Protein AF-A0A812MR86-F1 (afdb_monomer_lite)

Secondary structure (DSSP, 8-state):
--------------S-HHHHHHTT--BTBPPPHHHHHH-------HHHHT------SSPPPEEEEEEEE--HHHHHHHHHHHHHHHHHHT-EEEEEEESS-SGGGGGGT-BPPHHHHHHHHHHHHHHHTS---HHHHHHHHIIIIIHHHHHH-SEEEEEE-TTTTHHHHTTT--EEEEE-S-TTTT--GGGHHHHHHHHHHHHH-SSEEEEESSHHHHHHHHHHHS----B---TTTTS-PPP----TT--------SS-TTHHHHHHHHHHH-TTT-------SGGGS-HHHHHHHS-TTS-HHHHHHHHHHHHHHHHH-TTTHHHHHHHHHHHHHHHHHHT--TTTT-EEEPPP-EEESGGGSTTSHHHHHHHHHHHTTGGGEEEEEE---BSGGGT-SSBGGGSBS-TTT--BHHHHHHHHHHHHHHHHHHHH--TT----EEEEEETTTHHHHHHHHHHTGGGG--GGGEEEEEEPEEE-B-STT--B-EETTEE-EEE--TTHHHHHHHHTTHHHHHHHTT--EEEEEETT-TTGGGGHHHHHHHHHHHTEEEEEEEEEEPTT-SSPEEEEEE-TTS-EEEEEE-HHHHHHHHHTSTT-S----TTSSEEEEEEEEEEEEEHHHHHHHHHHHTTPPPEEE---BSSTTS-SBSS-B-EEE-GGGGGGG--TTPEEEEEEE-HHHH-------HHHHTTSSS--SHHHHHHHHHHHHHHHHHTTT-EEPPPEEEEETTEEEEE-SEEEE-TTT-SSHHHHHHHEEEEEEE-TT-EEEE-SEEEEEEEEEESEEEEEEEEEEEEEEEES--EEEEEPPHHHHTTS-HHHHTTSEEEEES--EEEEEPP---

Foldseek 3Di:
DDPPQPWQQAFDDDDDLVVVVVVLDDFDDFADVVLLVRRDRPTDDPVNVVPDPDDPDPDQAEAEEEEEEPDQVQVQLVVVVVCVVCVVVSYHYHYPAYQADDPRCVVRVHHDDPVSNVLSVVLVCCCPPVVDDPVVSLVSLCVVCLVVCLVRHQEYEYRDALQVCLSVLVSPHQYEYAYEDQNCPPPDSVCRSVSLSSVLVQLNDSRYAYEYCDPVNQVNCCRRNVHGHHHDHSPDPPDPDDDDDLDPQADDDDDDDDDDPDVVVVVVVVCVVPVPPHDHDDDDVCVLDDVVQCCPLVPPPDDPVLVVVQSVQQVVQQVQDFDRGPSRQLVLLLVQLVCVLVVPQPQPQWDWDADDFAEQDDCNHQLHPNLVLLLVLLLVQLLQEAEEEEFADDCVQQLFHAGLQQFQLAFPVSQGNQLLVLLLQVLSQVSSCVVVVPPPRHHAYEYEYEPVHQVRVVVVCVVCVNSPHDPVRYHYQYFYWHFWAWFSSRHGDDDPSYTDTHGQEPLCVLLSCLSVVVLVVSVVVNHFKYKYDYRWASQALACSSSQSSRCVVVVAQKEFEFEQAAQLPQFWFWIFIAHPVRQTFTFTDGNVSQQVSCCVHPNNGQDADPVNGGSGTGGPPTMMGRSVVSNVLCVVVVSDFDKHKDFDAPDPSRGGGPDTIGIHDDNRSSRVSDDSPHHYHYYYHYCLNHDAGADHHLVQLLVDVNSRHSQASSQSVQVSQVVLVVSLVAAEDFFDWDDASNHIGTAFEAEAERSQQDSYSVSVSVQEADYHYEGRQEYEAEEHQEREHAEDDQAAEYEYEHDYDHNYYDHDPHKDKAFDDPVCLVVDRSSCNRNRIHIDGPDHHYDYDYHPPD

InterPro domains:
  IPR002618 UDPGP family [PF01704] (380-537)
  IPR029044 Nucleotide-diphospho-sugar transferases [G3DSA:3.90.550.10] (284-729)
  IPR029044 Nucleotide-diphospho-sugar transferases [SSF53448] (298-801)
  IPR039741 UDP-sugar pyrophosphorylase [PTHR11952] (292-758)

Sequence (854 aa):
MLNVHIVSQRLLVGKDLEQVRAAGWLPGLEGPAFLRLHSRWQGTSEDAKKTHRVLEHDAVPALRIWQFDDHTALAGEAKTMLTRFGHAMKVRVRFLGNSFPGNVCRNYDLCAQPEDKELLQGLLRRYYKDKQAFATVAAAFEEALGQRLSREADVLMCSQPLGWCRFLINLRMPMLLYAGLPVMWDVPEADRTGWAADFADILMSQEHVVIANSVFVAREVQWQFGVRVPTLRPLGLHTNAMHVPVLNASVLVSRFGTSGGLSECLLEKFAAVNRHWFPLHFVQMESLLFAEHLAHLFADDVPESQKKALLKQLNAIDGSLPGGGLKGYLDRGRSLLQEAQAGVNPFAGLVPSVPEGQQLFGETGPGSPTFAAAEELGMAELSKCCFCLVAGGLGERLGFPGIKIGIVTEVITGTTFIELFCSYILACQSYARTDTGDSGLLLPLAIMTSGDTHDKTVHMMRENAFFGMVEEQVHFLKQEKVPALVDVDAHISAKDGCIETKPHGHGDIHGLMHQRGLANRWVEEGRRWFFVFQDTNPLHFRILCALLGVSAKNGYVMNSVAIPRIPGESIGGICRLTSPSGTAMTLNVEYNQLEPLLKETSAGGDIPDDSGYSPYPGNINVLLFHLPRYSECLDGSGGIVPEFINPKWADPAKTRFKSSSRLECMMQDFPRLCGPGDKVGVTQVERWISKTSVKNNLADAVKKNPPECALTCEADLYSCNVRLLQLAGADIEEPDEVSFLGIHAKIGAKIVLKPSFAISVVQLQKKLKGRIAISKRSTLVLEGDVVVDGLELDGALHLAGTGCARGLQVQNRGVSIVGIPDSELADASPSHQIRGYKADILEMTSRHLEGDAG

pLDDT: mean 81.19, std 20.71, range [24.97, 98.88]

Structure (mmCIF, N/CA/C/O backbone):
data_AF-A0A812MR86-F1
#
_entry.id   AF-A0A812MR86-F1
#
loop_
_atom_site.group_PDB
_atom_site.id
_atom_site.type_symbol
_atom_site.label_atom_id
_atom_site.label_alt_id
_atom_site.label_comp_id
_atom_site.label_asym_id
_atom_site.label_entity_id
_atom_site.label_seq_id
_atom_site.pdbx_PDB_ins_code
_atom_site.Cartn_x
_atom_site.Cartn_y
_atom_site.Cartn_z
_atom_site.occupancy
_atom_site.B_iso_or_equiv
_atom_site.auth_seq_id
_atom_site.auth_comp_id
_atom_site.auth_asym_id
_atom_site.auth_atom_id
_atom_site.pdbx_PDB_model_num
ATOM 1 N N . MET A 1 1 ? -26.264 2.091 -51.014 1.00 27.78 1 MET A N 1
ATOM 2 C CA . MET A 1 1 ? -24.968 2.369 -50.363 1.00 27.78 1 MET A CA 1
ATOM 3 C C . MET A 1 1 ? -25.139 2.128 -48.879 1.00 27.78 1 MET A C 1
ATOM 5 O O . MET A 1 1 ? -26.064 2.675 -48.297 1.00 27.78 1 MET A O 1
ATOM 9 N N . LEU A 1 2 ? -24.327 1.252 -48.299 1.00 24.97 2 LEU A N 1
ATOM 10 C CA . LEU A 1 2 ? -24.298 1.026 -46.860 1.00 24.97 2 LEU A CA 1
ATOM 11 C C . LEU A 1 2 ? -23.579 2.212 -46.200 1.00 24.97 2 LEU A C 1
ATOM 13 O O . LEU A 1 2 ? -22.532 2.615 -46.705 1.00 24.97 2 LEU A O 1
ATOM 17 N N . ASN A 1 3 ? -24.109 2.756 -45.101 1.00 26.83 3 ASN A N 1
ATOM 18 C CA . ASN A 1 3 ? -23.430 3.787 -44.310 1.00 26.83 3 ASN A CA 1
ATOM 19 C C . ASN A 1 3 ? -22.210 3.172 -43.621 1.00 26.83 3 ASN A C 1
ATOM 21 O O . ASN A 1 3 ? -22.250 2.777 -42.457 1.00 26.83 3 ASN A O 1
ATOM 25 N N . VAL A 1 4 ? -21.111 3.075 -44.360 1.00 30.78 4 VAL A N 1
ATOM 26 C CA . VAL A 1 4 ? -19.803 2.860 -43.774 1.00 30.78 4 VAL A CA 1
ATOM 27 C C . VAL A 1 4 ? -19.475 4.151 -43.022 1.00 30.78 4 VAL A C 1
ATOM 29 O O . VAL A 1 4 ? -19.109 5.147 -43.634 1.00 30.78 4 VAL A O 1
ATOM 32 N N . HIS A 1 5 ? -19.617 4.178 -41.695 1.00 32.44 5 HIS A N 1
ATOM 33 C CA . HIS A 1 5 ? -18.958 5.201 -40.876 1.00 32.44 5 HIS A CA 1
ATOM 34 C C . HIS A 1 5 ? -17.449 4.920 -40.845 1.00 32.44 5 HIS A C 1
ATOM 36 O O . HIS A 1 5 ? -16.852 4.676 -39.802 1.00 32.44 5 HIS A O 1
ATOM 42 N N . ILE A 1 6 ? -16.817 4.954 -42.017 1.00 32.38 6 ILE A N 1
ATOM 43 C CA . ILE A 1 6 ? -15.437 5.378 -42.090 1.00 32.38 6 ILE A CA 1
ATOM 44 C C . ILE A 1 6 ? -15.512 6.896 -41.997 1.00 32.38 6 ILE A C 1
ATOM 46 O O . ILE A 1 6 ? -15.961 7.564 -42.919 1.00 32.38 6 ILE A O 1
ATOM 50 N N . VAL A 1 7 ? -15.160 7.396 -40.820 1.00 31.16 7 VAL A N 1
ATOM 51 C CA . VAL A 1 7 ? -14.602 8.721 -40.553 1.00 31.16 7 VAL A CA 1
ATOM 52 C C . VAL A 1 7 ? -14.501 9.622 -41.801 1.00 31.16 7 VAL A C 1
ATOM 54 O O . VAL A 1 7 ? -13.455 9.690 -42.442 1.00 31.16 7 VAL A O 1
ATOM 57 N N . SER A 1 8 ? -15.583 10.323 -42.149 1.00 32.06 8 SER A N 1
ATOM 58 C CA . SER A 1 8 ? -15.555 11.354 -43.192 1.00 32.06 8 SER A CA 1
ATOM 59 C C . SER A 1 8 ? -14.625 12.482 -42.733 1.00 32.06 8 SER A C 1
ATOM 61 O O . SER A 1 8 ? -14.870 13.084 -41.681 1.00 32.06 8 SER A O 1
ATOM 63 N N . GLN A 1 9 ? -13.555 12.766 -43.477 1.00 35.81 9 GLN A N 1
ATOM 64 C CA . GLN A 1 9 ? -12.655 13.880 -43.179 1.00 35.81 9 GLN A CA 1
ATOM 65 C C . GLN A 1 9 ? -13.387 15.196 -43.467 1.00 35.81 9 GLN A C 1
ATOM 67 O O . GLN A 1 9 ? -13.694 15.503 -44.610 1.00 35.81 9 GLN A O 1
ATOM 72 N N . ARG A 1 10 ? -13.708 15.982 -42.433 1.00 35.53 10 ARG A N 1
ATOM 73 C CA . ARG A 1 10 ? -14.237 17.344 -42.599 1.00 35.53 10 ARG A CA 1
ATOM 74 C C . ARG A 1 10 ? -13.108 18.336 -42.330 1.00 35.53 10 ARG A C 1
ATOM 76 O O . ARG A 1 10 ? -12.759 18.560 -41.175 1.00 35.53 10 ARG A O 1
ATOM 83 N N . LEU A 1 11 ? -12.549 18.932 -43.382 1.00 38.03 11 LEU A N 1
ATOM 84 C CA . LEU A 1 11 ? -11.739 20.146 -43.281 1.00 38.03 11 LEU A CA 1
ATOM 85 C C . LEU A 1 11 ? -12.595 21.351 -43.696 1.00 38.03 11 LEU A C 1
ATOM 87 O O . LEU A 1 11 ? -13.107 21.404 -44.811 1.00 38.03 11 LEU A O 1
ATOM 91 N N . LEU A 1 12 ? -12.754 22.330 -42.804 1.00 34.94 12 LEU A N 1
ATOM 92 C CA . LEU A 1 12 ? -13.210 23.668 -43.178 1.00 34.94 12 LEU A CA 1
ATOM 93 C C . LEU A 1 12 ? -11.976 24.469 -43.595 1.00 34.94 12 LEU A C 1
ATOM 95 O O . LEU A 1 12 ? -11.255 24.972 -42.739 1.00 34.94 12 LEU A O 1
ATOM 99 N N . VAL A 1 13 ? -11.732 24.602 -44.898 1.00 40.69 13 VAL A N 1
ATOM 100 C CA . VAL A 1 13 ? -10.862 25.672 -45.403 1.00 40.69 13 VAL A CA 1
ATOM 101 C C . VAL A 1 13 ? -11.779 26.794 -45.846 1.00 40.69 13 VAL A C 1
ATOM 103 O O . VAL A 1 13 ? -12.417 26.729 -46.896 1.00 40.69 13 VAL A O 1
ATOM 106 N N . GLY A 1 14 ? -11.896 27.820 -45.006 1.00 32.66 14 GLY A N 1
ATOM 107 C CA . GLY A 1 14 ? -12.404 29.101 -45.470 1.00 32.66 14 GLY A CA 1
ATOM 108 C C . GLY A 1 14 ? -11.499 29.574 -46.605 1.00 32.66 14 GLY A C 1
ATOM 109 O O . GLY A 1 14 ? -10.312 29.746 -46.379 1.00 32.66 14 GLY A O 1
ATOM 110 N N . LYS A 1 15 ? -12.059 29.682 -47.816 1.00 39.97 15 LYS A N 1
ATOM 111 C CA . LYS A 1 15 ? -11.528 30.387 -48.997 1.00 39.97 15 LYS A CA 1
ATOM 112 C C . LYS A 1 15 ? -9.994 30.552 -49.048 1.00 39.97 15 LYS A C 1
ATOM 114 O O . LYS A 1 15 ? -9.544 31.645 -48.763 1.00 39.97 15 LYS A O 1
ATOM 119 N N . ASP A 1 16 ? -9.216 29.542 -49.457 1.00 49.75 16 ASP A N 1
ATOM 120 C CA . ASP A 1 16 ? -7.779 29.761 -49.771 1.00 49.75 16 ASP A CA 1
ATOM 121 C C . ASP A 1 16 ? -7.121 28.712 -50.701 1.00 49.75 16 ASP A C 1
ATOM 123 O O . ASP A 1 16 ? -5.899 28.607 -50.801 1.00 49.75 16 ASP A O 1
ATOM 127 N N . LEU A 1 17 ? -7.916 27.950 -51.463 1.00 42.56 17 LEU A N 1
ATOM 128 C CA . LEU A 1 17 ? -7.410 26.961 -52.436 1.00 42.56 17 LEU A CA 1
ATOM 129 C C . LEU A 1 17 ? -6.545 27.585 -53.552 1.00 42.56 17 LEU A C 1
ATOM 131 O O . LEU A 1 17 ? -5.615 26.948 -54.045 1.00 42.56 17 LEU A O 1
ATOM 135 N N . GLU A 1 18 ? -6.804 28.842 -53.927 1.00 44.22 18 GLU A N 1
ATOM 136 C CA . GLU A 1 18 ? -5.976 29.552 -54.912 1.00 44.22 18 GLU A CA 1
ATOM 137 C C . GLU A 1 18 ? -4.625 30.011 -54.347 1.00 44.22 18 GLU A C 1
ATOM 139 O O . GLU A 1 18 ? -3.645 30.033 -55.088 1.00 44.22 18 GLU A O 1
ATOM 144 N N . GLN A 1 19 ? -4.520 30.291 -53.042 1.00 45.72 19 GLN A N 1
ATOM 145 C CA . GLN A 1 19 ? -3.250 30.690 -52.423 1.00 45.72 19 GLN A CA 1
ATOM 146 C C . GLN A 1 19 ? -2.270 29.517 -52.301 1.00 45.72 19 GLN A C 1
ATOM 148 O O . GLN A 1 19 ? -1.072 29.691 -52.518 1.00 45.72 19 GLN A O 1
ATOM 153 N N . VAL A 1 20 ? -2.773 28.304 -52.036 1.00 45.56 20 VAL A N 1
ATOM 154 C CA . VAL A 1 20 ? -1.955 27.075 -52.037 1.00 45.56 20 VAL A CA 1
ATOM 155 C C . VAL A 1 20 ? -1.389 26.792 -53.433 1.00 45.56 20 VAL A C 1
ATOM 157 O O . VAL A 1 20 ? -0.218 26.438 -53.563 1.00 45.56 20 VAL A O 1
ATOM 160 N N . ARG A 1 21 ? -2.189 27.008 -54.489 1.00 42.72 21 ARG A N 1
ATOM 161 C CA . ARG A 1 21 ? -1.760 26.843 -55.889 1.00 42.72 21 ARG A CA 1
ATOM 162 C C . ARG A 1 21 ? -0.784 27.936 -56.341 1.00 42.72 21 ARG A C 1
ATOM 164 O O . ARG A 1 21 ? 0.166 27.633 -57.058 1.00 42.72 21 ARG A O 1
ATOM 171 N N . ALA A 1 22 ? -0.980 29.181 -55.903 1.00 46.03 22 ALA A N 1
ATOM 172 C CA . ALA A 1 22 ? -0.130 30.320 -56.263 1.00 46.03 22 ALA A CA 1
ATOM 173 C C . ALA A 1 22 ? 1.261 30.298 -55.597 1.00 46.03 22 ALA A C 1
ATOM 175 O O . ALA A 1 22 ? 2.196 30.895 -56.124 1.00 46.03 22 ALA A O 1
ATOM 176 N N . ALA A 1 23 ? 1.421 29.597 -54.468 1.00 47.66 23 ALA A N 1
ATOM 177 C CA . ALA A 1 23 ? 2.666 29.567 -53.696 1.00 47.66 23 ALA A CA 1
ATOM 178 C C . ALA A 1 23 ? 3.774 28.656 -54.269 1.00 47.66 23 ALA A C 1
ATOM 180 O O . ALA A 1 23 ? 4.849 28.584 -53.676 1.00 47.66 23 ALA A O 1
ATOM 181 N N . GLY A 1 24 ? 3.545 27.960 -55.392 1.00 43.47 24 GLY A N 1
ATOM 182 C CA . GLY A 1 24 ? 4.582 27.157 -56.059 1.00 43.47 24 GLY A CA 1
ATOM 183 C C . GLY A 1 24 ? 5.203 26.088 -55.152 1.00 43.47 24 GLY A C 1
ATOM 184 O O . GLY A 1 24 ? 6.424 25.986 -55.050 1.00 43.47 24 GLY A O 1
ATOM 185 N N . TRP A 1 25 ? 4.366 25.335 -54.435 1.00 49.38 25 TRP A N 1
ATOM 186 C CA . TRP A 1 25 ? 4.814 24.427 -53.381 1.00 49.38 25 TRP A CA 1
ATOM 187 C C . TRP A 1 25 ? 5.695 23.273 -53.900 1.00 49.38 25 TRP A C 1
ATOM 189 O O . TRP A 1 25 ? 5.357 22.579 -54.863 1.00 49.38 25 TRP A O 1
ATOM 199 N N . LEU A 1 26 ? 6.821 23.052 -53.213 1.00 42.69 26 LEU A N 1
ATOM 200 C CA . LEU A 1 26 ? 7.743 21.932 -53.409 1.00 42.69 26 LEU A CA 1
ATOM 201 C C . LEU A 1 26 ? 7.789 21.083 -52.121 1.00 42.69 26 LEU A C 1
ATOM 203 O O . LEU A 1 26 ? 8.040 21.635 -51.044 1.00 42.69 26 LEU A O 1
ATOM 207 N N . PRO A 1 27 ? 7.577 19.757 -52.193 1.00 37.72 27 PRO A N 1
ATOM 208 C CA . PRO A 1 27 ? 7.642 18.883 -51.021 1.00 37.72 27 PRO A CA 1
ATOM 209 C C . PRO A 1 27 ? 9.053 18.838 -50.406 1.00 37.72 27 PRO A C 1
ATOM 211 O O . PRO A 1 27 ? 10.025 18.577 -51.111 1.00 37.72 27 PRO A O 1
ATOM 214 N N . GLY A 1 28 ? 9.165 19.058 -49.088 1.00 39.03 28 GLY A N 1
ATOM 215 C CA . GLY A 1 28 ? 10.438 19.042 -48.340 1.00 39.03 28 GLY A CA 1
ATOM 216 C C . GLY A 1 28 ? 10.649 20.226 -47.385 1.00 39.03 28 GLY A C 1
ATOM 217 O O . GLY A 1 28 ? 11.542 20.180 -46.544 1.00 39.03 28 GLY A O 1
ATOM 218 N N . LEU A 1 29 ? 9.804 21.255 -47.468 1.00 40.72 29 LEU A N 1
ATOM 219 C CA . LEU A 1 29 ? 9.722 22.346 -46.494 1.00 40.72 29 LEU A CA 1
ATOM 220 C C . LEU A 1 29 ? 8.463 22.172 -45.635 1.00 40.72 29 LEU A C 1
ATOM 222 O O . LEU A 1 29 ? 7.447 21.685 -46.132 1.00 40.72 29 LEU A O 1
ATOM 226 N N . GLU A 1 30 ? 8.542 22.535 -44.349 1.00 40.75 30 GLU A N 1
ATOM 227 C CA . GLU A 1 30 ? 7.419 22.441 -43.409 1.00 40.75 30 GLU A CA 1
ATOM 228 C C . GLU A 1 30 ? 6.127 23.012 -44.014 1.00 40.75 30 GLU A C 1
ATOM 230 O O . GLU A 1 30 ? 6.106 24.158 -44.469 1.00 40.75 30 GLU A O 1
ATOM 235 N N . GLY A 1 31 ? 5.036 22.237 -43.986 1.00 43.12 31 GLY A N 1
ATOM 236 C CA . GLY A 1 31 ? 3.745 22.683 -44.512 1.00 43.12 31 GLY A CA 1
ATOM 237 C C . GLY A 1 31 ? 3.296 24.029 -43.908 1.00 43.12 31 GLY A C 1
ATOM 238 O O . GLY A 1 31 ? 3.631 24.334 -42.756 1.00 43.12 31 GLY A O 1
ATOM 239 N N . PRO A 1 32 ? 2.529 24.864 -44.633 1.00 46.78 32 PRO A N 1
ATOM 240 C CA . PRO A 1 32 ? 2.148 26.196 -44.164 1.00 46.78 32 PRO A CA 1
ATOM 241 C C . PRO A 1 32 ? 1.524 26.169 -42.759 1.00 46.78 32 PRO A C 1
ATOM 243 O O . PRO A 1 32 ? 0.637 25.362 -42.471 1.00 46.78 32 PRO A O 1
ATOM 246 N N . ALA A 1 33 ? 1.971 27.056 -41.863 1.00 41.09 33 ALA A N 1
ATOM 247 C CA . ALA A 1 33 ? 1.507 27.113 -40.470 1.00 41.09 33 ALA A CA 1
ATOM 248 C C . ALA A 1 33 ? -0.027 27.236 -40.338 1.00 41.09 33 ALA A C 1
ATOM 250 O O . ALA A 1 33 ? -0.607 26.742 -39.371 1.00 41.09 33 ALA A O 1
ATOM 251 N N . PHE A 1 34 ? -0.706 27.818 -41.333 1.00 42.41 34 PHE A N 1
ATOM 252 C CA . PHE A 1 34 ? -2.161 27.963 -41.315 1.00 42.41 34 PHE A CA 1
ATOM 253 C C . PHE A 1 34 ? -2.913 26.624 -41.468 1.00 42.41 34 PHE A C 1
ATOM 255 O O . PHE A 1 34 ? -3.917 26.433 -40.783 1.00 42.41 34 PHE A O 1
ATOM 262 N N . LEU A 1 35 ? -2.410 25.655 -42.251 1.00 41.62 35 LEU A N 1
ATOM 263 C CA . LEU A 1 35 ? -2.997 24.303 -42.345 1.00 41.62 35 LEU A CA 1
ATOM 264 C C . LEU A 1 35 ? -2.807 23.508 -41.041 1.00 41.62 35 LEU A C 1
ATOM 266 O O . LEU A 1 35 ? -3.681 22.732 -40.648 1.00 41.62 35 LEU A O 1
ATOM 270 N N . ARG A 1 36 ? -1.702 23.760 -40.321 1.00 44.03 36 ARG A N 1
ATOM 271 C CA . ARG A 1 36 ? -1.407 23.170 -39.000 1.00 44.03 36 ARG A CA 1
ATOM 272 C C . ARG A 1 36 ? -2.338 23.684 -37.894 1.00 44.03 36 ARG A C 1
ATOM 274 O O . ARG A 1 36 ? -2.631 22.944 -36.960 1.00 44.03 36 ARG A O 1
ATOM 281 N N . LEU A 1 37 ? -2.804 24.931 -37.999 1.00 35.81 37 LEU A N 1
ATOM 282 C CA . LEU A 1 37 ? -3.669 25.582 -37.004 1.00 35.81 37 LEU A CA 1
ATOM 283 C C . LEU A 1 37 ? -5.171 25.300 -37.204 1.00 35.81 37 LEU A C 1
ATOM 285 O O . LEU A 1 37 ? -5.923 25.358 -36.231 1.00 35.81 37 LEU A O 1
ATOM 289 N N . HIS A 1 38 ? -5.608 24.963 -38.425 1.00 36.75 38 HIS A N 1
ATOM 290 C CA . HIS A 1 38 ? -7.037 24.857 -38.775 1.00 36.75 38 HIS A CA 1
ATOM 291 C C . HIS A 1 38 ? -7.533 23.429 -39.071 1.00 36.75 38 HIS A C 1
ATOM 293 O O . HIS A 1 38 ? -8.738 23.213 -39.206 1.00 36.75 38 HIS A O 1
ATOM 299 N N . SER A 1 39 ? -6.652 22.424 -39.116 1.00 36.28 39 SER A N 1
ATOM 300 C CA . SER A 1 39 ? -7.040 21.019 -39.289 1.00 36.28 39 SER A CA 1
ATOM 301 C C . SER A 1 39 ? -7.385 20.363 -37.940 1.00 36.28 39 SER A C 1
ATOM 303 O O . SER A 1 39 ? -6.529 19.867 -37.207 1.00 36.28 39 SER A O 1
ATOM 305 N N . ARG A 1 40 ? -8.674 20.349 -37.576 1.00 35.66 40 ARG A N 1
ATOM 306 C CA . ARG A 1 40 ? -9.191 19.552 -36.446 1.00 35.66 40 ARG A CA 1
ATOM 307 C C . ARG A 1 40 ? -10.100 18.441 -36.955 1.00 35.66 40 ARG A C 1
ATOM 309 O O . ARG A 1 40 ? -10.989 18.686 -37.761 1.00 35.66 40 ARG A O 1
ATOM 316 N N . TRP A 1 41 ? -9.908 17.230 -36.434 1.00 34.91 41 TRP A N 1
ATOM 317 C CA . TRP A 1 41 ? -10.839 16.126 -36.647 1.00 34.91 41 TRP A CA 1
ATOM 318 C C . TRP A 1 41 ? -12.139 16.413 -35.889 1.00 34.91 41 TRP A C 1
ATOM 320 O O . TRP A 1 41 ? -12.143 16.403 -34.662 1.00 34.91 41 TRP A O 1
ATOM 330 N N . GLN A 1 42 ? -13.224 16.717 -36.603 1.00 36.12 42 GLN A N 1
ATOM 331 C CA . GLN A 1 42 ? -14.520 17.039 -35.982 1.00 36.12 42 GLN A CA 1
ATOM 332 C C . GLN A 1 42 ? -15.498 15.854 -35.946 1.00 36.12 42 GLN A C 1
ATOM 334 O O . GLN A 1 42 ? -16.627 16.003 -35.484 1.00 36.12 42 GLN A O 1
ATOM 339 N N . GLY A 1 43 ? -15.082 14.676 -36.424 1.00 37.56 43 GLY A N 1
ATOM 340 C CA . GLY A 1 43 ? -15.982 13.542 -36.618 1.00 37.56 43 GLY A CA 1
ATOM 341 C C . GLY A 1 43 ? -17.061 13.812 -37.679 1.00 37.56 43 GLY A C 1
ATOM 342 O O . GLY A 1 43 ? -17.043 14.815 -38.395 1.00 37.56 43 GLY A O 1
ATOM 343 N N . THR A 1 44 ? -18.003 12.882 -37.811 1.00 39.41 44 THR A N 1
ATOM 344 C CA . THR A 1 44 ? -19.154 12.995 -38.720 1.00 39.41 44 THR A CA 1
ATOM 345 C C . THR A 1 44 ? -20.248 13.837 -38.058 1.00 39.41 44 THR A C 1
ATOM 347 O O . THR A 1 44 ? -20.653 13.529 -36.937 1.00 39.41 44 THR A O 1
ATOM 350 N N . SER A 1 45 ? -20.750 14.884 -38.723 1.00 42.62 45 SER A N 1
ATOM 351 C CA . SER A 1 45 ? -21.839 15.711 -38.173 1.00 42.62 45 SER A CA 1
ATOM 352 C C . SER A 1 45 ? -23.131 14.907 -38.015 1.00 42.62 45 SER A C 1
ATOM 354 O O . SER A 1 45 ? -23.452 14.115 -38.899 1.00 42.62 45 SER A O 1
ATOM 356 N N . GLU A 1 46 ? -23.911 15.166 -36.963 1.00 43.31 46 GLU A N 1
ATOM 357 C CA . GLU A 1 46 ? -25.189 14.478 -36.705 1.00 43.31 46 GLU A CA 1
ATOM 358 C C . GLU A 1 46 ? -26.156 14.512 -37.900 1.00 43.31 46 GLU A C 1
ATOM 360 O O . GLU A 1 46 ? -26.796 13.511 -38.198 1.00 43.31 46 GLU A O 1
ATOM 365 N N . ASP A 1 47 ? -26.210 15.601 -38.669 1.00 41.78 47 ASP A N 1
ATOM 366 C CA . ASP A 1 47 ? -27.069 15.664 -39.862 1.00 41.78 47 ASP A CA 1
ATOM 367 C C . ASP A 1 47 ? -26.596 14.764 -41.014 1.00 41.78 47 ASP A C 1
ATOM 369 O O . ASP A 1 47 ? -27.417 14.220 -41.751 1.00 41.78 47 ASP A O 1
ATOM 373 N N . ALA A 1 48 ? -25.289 14.514 -41.126 1.00 41.22 48 ALA A N 1
ATOM 374 C CA . ALA A 1 48 ? -24.756 13.536 -42.075 1.00 41.22 48 ALA A CA 1
ATOM 375 C C . ALA A 1 48 ? -25.080 12.097 -41.635 1.00 41.22 48 ALA A C 1
ATOM 377 O O . ALA A 1 48 ? -25.316 11.241 -42.484 1.00 41.22 48 ALA A O 1
ATOM 378 N N . LYS A 1 49 ? -25.192 11.840 -40.321 1.00 38.44 49 LYS A N 1
ATOM 379 C CA . LYS A 1 49 ? -25.654 10.548 -39.782 1.00 38.44 49 LYS A CA 1
ATOM 380 C C . LYS A 1 49 ? -27.142 10.289 -40.064 1.00 38.44 49 LYS A C 1
ATOM 382 O O . LYS A 1 49 ? -27.533 9.135 -40.191 1.00 38.44 49 LYS A O 1
ATOM 387 N N . LYS A 1 50 ? -27.957 11.345 -40.213 1.00 36.19 50 LYS A N 1
ATOM 388 C CA . LYS A 1 50 ? -29.418 11.275 -40.431 1.00 36.19 50 LYS A CA 1
ATOM 389 C C . LYS A 1 50 ? -29.859 11.013 -41.876 1.00 36.19 50 LYS A C 1
ATOM 391 O O . LYS A 1 50 ? -31.045 10.772 -42.098 1.00 36.19 50 LYS A O 1
ATOM 396 N N . THR A 1 51 ? -28.963 11.042 -42.868 1.00 37.97 51 THR A N 1
ATOM 397 C CA . THR A 1 51 ? -29.327 10.737 -44.268 1.00 37.97 51 THR A CA 1
ATOM 398 C C . THR A 1 51 ? -29.493 9.228 -44.485 1.00 37.97 51 THR A C 1
ATOM 400 O O . THR A 1 51 ? -28.675 8.544 -45.092 1.00 37.97 51 THR A O 1
ATOM 403 N N . HIS A 1 52 ? -30.589 8.678 -43.966 1.00 34.28 52 HIS A N 1
ATOM 404 C CA . HIS A 1 52 ? -31.024 7.319 -44.257 1.00 34.28 52 HIS A CA 1
ATOM 405 C C . HIS A 1 52 ? -31.761 7.299 -45.600 1.00 34.28 52 HIS A C 1
ATOM 407 O O . HIS A 1 52 ? -32.924 7.687 -45.683 1.00 34.28 52 HIS A O 1
ATOM 413 N N . ARG A 1 53 ? -31.125 6.797 -46.664 1.00 36.25 53 ARG A N 1
ATOM 414 C CA . ARG A 1 53 ? -31.898 6.161 -47.739 1.00 36.25 53 ARG A CA 1
ATOM 415 C C . ARG A 1 53 ? -32.169 4.726 -47.313 1.00 36.25 53 ARG A C 1
ATOM 417 O O . ARG A 1 53 ? -31.253 3.907 -47.291 1.00 36.25 53 ARG A O 1
ATOM 424 N N . VAL A 1 54 ? -33.418 4.448 -46.950 1.00 34.78 54 VAL A N 1
ATOM 425 C CA . VAL A 1 54 ? -33.919 3.082 -46.780 1.00 34.78 54 VAL A CA 1
ATOM 426 C C . VAL A 1 54 ? -33.732 2.371 -48.121 1.00 34.78 54 VAL A C 1
ATOM 428 O O . VAL A 1 54 ? -34.254 2.818 -49.140 1.00 34.78 54 VAL A O 1
ATOM 431 N N . LEU A 1 55 ? -32.913 1.320 -48.142 1.00 39.34 55 LEU A N 1
ATOM 432 C CA . LEU A 1 55 ? -32.843 0.417 -49.284 1.00 39.34 55 LEU A CA 1
ATOM 433 C C . LEU A 1 55 ? -34.021 -0.547 -49.144 1.00 39.34 55 LEU A C 1
ATOM 435 O O . LEU A 1 55 ? -34.024 -1.389 -48.249 1.00 39.34 55 LEU A O 1
ATOM 439 N N . GLU A 1 56 ? -35.030 -0.394 -49.994 1.00 38.25 56 GLU A N 1
ATOM 440 C CA . GLU A 1 56 ? -36.054 -1.419 -50.175 1.00 38.25 56 GLU A CA 1
ATOM 441 C C . GLU A 1 56 ? -35.400 -2.635 -50.854 1.00 38.25 56 GLU A C 1
ATOM 443 O O . GLU A 1 56 ? -34.902 -2.503 -51.971 1.00 38.25 56 GLU A O 1
ATOM 448 N N . HIS A 1 57 ? -35.326 -3.764 -50.132 1.00 39.81 57 HIS A N 1
ATOM 449 C CA . HIS A 1 57 ? -35.311 -5.176 -50.576 1.00 39.81 57 HIS A CA 1
ATOM 450 C C . HIS A 1 57 ? -34.416 -6.085 -49.705 1.00 39.81 57 HIS A C 1
ATOM 452 O O . HIS A 1 57 ? -33.326 -5.698 -49.289 1.00 39.81 57 HIS A O 1
ATOM 458 N N . ASP A 1 58 ? -34.866 -7.335 -49.515 1.00 43.97 58 ASP A N 1
ATOM 459 C CA . ASP A 1 58 ? -34.280 -8.445 -48.729 1.00 43.97 58 ASP A CA 1
ATOM 460 C C . ASP A 1 58 ? -32.891 -8.960 -49.195 1.00 43.97 58 ASP A C 1
ATOM 462 O O . ASP A 1 58 ? -32.506 -10.103 -48.938 1.00 43.97 58 ASP A O 1
ATOM 466 N N . ALA A 1 59 ? -32.098 -8.149 -49.896 1.00 52.47 59 ALA A N 1
ATOM 467 C CA . ALA A 1 59 ? -30.765 -8.527 -50.354 1.00 52.47 59 ALA A CA 1
ATOM 468 C C . ALA A 1 59 ? -29.687 -8.065 -49.360 1.00 52.47 59 ALA A C 1
ATOM 470 O O . ALA A 1 59 ? -29.585 -6.881 -49.045 1.00 52.47 59 ALA A O 1
ATOM 471 N N . VAL A 1 60 ? -28.824 -8.988 -48.910 1.00 54.00 60 VAL A N 1
ATOM 472 C CA . VAL A 1 60 ? -27.614 -8.650 -48.135 1.00 54.00 60 VAL A CA 1
ATOM 473 C C . VAL A 1 60 ? -26.808 -7.597 -48.915 1.00 54.00 60 VAL A C 1
ATOM 475 O O . VAL A 1 60 ? -26.382 -7.897 -50.037 1.00 54.00 60 VAL A O 1
ATOM 478 N N . PRO A 1 61 ? -26.569 -6.393 -48.364 1.00 58.38 61 PRO A N 1
ATOM 479 C CA . PRO A 1 61 ? -25.835 -5.346 -49.064 1.00 58.38 61 PRO A CA 1
ATOM 480 C C . PRO A 1 61 ? -24.430 -5.826 -49.440 1.00 58.38 61 PRO A C 1
ATOM 482 O O . PRO A 1 61 ? -23.759 -6.485 -48.640 1.00 58.38 61 PRO A O 1
ATOM 485 N N . ALA A 1 62 ? -23.970 -5.485 -50.644 1.00 66.56 62 ALA A N 1
ATOM 486 C CA . ALA A 1 62 ? -22.628 -5.814 -51.111 1.00 66.56 62 ALA A CA 1
ATOM 487 C C . ALA A 1 62 ? -21.772 -4.550 -51.279 1.00 66.56 62 ALA A C 1
ATOM 489 O O . ALA A 1 62 ? -22.270 -3.527 -51.739 1.00 66.56 62 ALA A O 1
ATOM 490 N N . LEU A 1 63 ? -20.494 -4.642 -50.909 1.00 70.50 63 LEU A N 1
ATOM 491 C CA . LEU A 1 63 ? -19.464 -3.631 -51.144 1.00 70.50 63 LEU A CA 1
ATOM 492 C C . LEU A 1 63 ? -18.466 -4.193 -52.159 1.00 70.50 63 LEU A C 1
ATOM 494 O O . LEU A 1 63 ? -17.724 -5.129 -51.847 1.00 70.50 63 LEU A O 1
ATOM 498 N N . ARG A 1 64 ? -18.464 -3.651 -53.376 1.00 81.75 64 ARG A N 1
ATOM 499 C CA . ARG A 1 64 ? -17.577 -4.068 -54.466 1.00 81.75 64 ARG A CA 1
ATOM 500 C C . ARG A 1 64 ? -16.358 -3.155 -54.506 1.00 81.75 64 ARG A C 1
ATOM 502 O O . ARG A 1 64 ? -16.492 -1.949 -54.696 1.00 81.75 64 ARG A O 1
ATOM 509 N N . ILE A 1 65 ? -15.178 -3.732 -54.325 1.00 82.50 65 ILE A N 1
ATOM 510 C CA . ILE A 1 65 ? -13.918 -2.996 -54.218 1.00 82.50 65 ILE A CA 1
ATOM 511 C C . ILE A 1 65 ? -13.026 -3.357 -55.397 1.00 82.50 65 ILE A C 1
ATOM 513 O O . ILE A 1 65 ? -12.773 -4.536 -55.652 1.00 82.50 65 ILE A O 1
ATOM 517 N N . TRP A 1 66 ? -12.521 -2.345 -56.093 1.00 84.44 66 TRP A N 1
ATOM 518 C CA . TRP A 1 66 ? -11.428 -2.516 -57.045 1.00 84.44 66 TRP A CA 1
ATOM 519 C C . TRP A 1 66 ? -10.131 -2.009 -56.419 1.00 84.44 66 TRP A C 1
ATOM 521 O O . TRP A 1 66 ? -10.082 -0.863 -55.975 1.00 84.44 66 TRP A O 1
ATOM 531 N N . GLN A 1 67 ? -9.101 -2.854 -56.347 1.00 83.75 67 GLN A N 1
ATOM 532 C CA . GLN A 1 67 ? -7.852 -2.534 -55.660 1.00 83.75 67 GLN A CA 1
ATOM 533 C C . GLN A 1 67 ? -6.725 -2.175 -56.639 1.00 83.75 67 GLN A C 1
ATOM 535 O O . GLN A 1 67 ? -6.632 -2.683 -57.759 1.00 83.75 67 GLN A O 1
ATOM 540 N N . PHE A 1 68 ? -5.837 -1.296 -56.194 1.00 79.75 68 PHE A N 1
ATOM 541 C CA . PHE A 1 68 ? -4.594 -0.946 -56.859 1.00 79.75 68 PHE A CA 1
ATOM 542 C C . PHE A 1 68 ? -3.443 -1.076 -55.850 1.00 79.75 68 PHE A C 1
ATOM 544 O O . PHE A 1 68 ? -3.289 -0.235 -54.963 1.00 79.75 68 PHE A O 1
ATOM 551 N N . ASP A 1 69 ? -2.685 -2.172 -55.936 1.00 74.44 69 ASP A N 1
ATOM 552 C CA . ASP A 1 69 ? -1.529 -2.437 -55.074 1.00 74.44 69 ASP A CA 1
ATOM 553 C C . ASP A 1 69 ? -0.509 -3.367 -55.748 1.00 74.44 69 ASP A C 1
ATOM 555 O O . ASP A 1 69 ? -0.885 -4.395 -56.317 1.00 74.44 69 ASP A O 1
ATOM 559 N N . ASP A 1 70 ? 0.776 -3.039 -55.647 1.00 68.19 70 ASP A N 1
ATOM 560 C CA . ASP A 1 70 ? 1.895 -3.861 -56.110 1.00 68.19 70 ASP A CA 1
ATOM 561 C C . ASP A 1 70 ? 2.536 -4.738 -55.026 1.00 68.19 70 ASP A C 1
ATOM 563 O O . ASP A 1 70 ? 3.312 -5.645 -55.349 1.00 68.19 70 ASP A O 1
ATOM 567 N N . HIS A 1 71 ? 2.169 -4.540 -53.756 1.00 68.88 71 HIS A N 1
ATOM 568 C CA . HIS A 1 71 ? 2.813 -5.169 -52.611 1.00 68.88 71 HIS A CA 1
ATOM 569 C C . HIS A 1 71 ? 1.965 -6.268 -51.947 1.00 68.88 71 HIS A C 1
ATOM 571 O O . HIS A 1 71 ? 0.827 -6.067 -51.524 1.00 68.88 71 HIS A O 1
ATOM 577 N N . THR A 1 72 ? 2.552 -7.457 -51.762 1.00 64.75 72 THR A N 1
ATOM 578 C CA . THR A 1 72 ? 1.843 -8.664 -51.286 1.00 64.75 72 THR A CA 1
ATOM 579 C C . THR A 1 72 ? 1.203 -8.524 -49.923 1.00 64.75 72 THR A C 1
ATOM 581 O O . THR A 1 72 ? 0.058 -8.933 -49.735 1.00 64.75 72 THR A O 1
ATOM 584 N N . ALA A 1 73 ? 1.959 -8.006 -48.959 1.00 62.81 73 ALA A N 1
ATOM 585 C CA . ALA A 1 73 ? 1.502 -7.952 -47.580 1.00 62.81 73 ALA A CA 1
ATOM 586 C C . ALA A 1 73 ? 0.374 -6.928 -47.423 1.00 62.81 73 ALA A C 1
ATOM 588 O O . ALA A 1 73 ? -0.652 -7.237 -46.831 1.00 62.81 73 ALA A O 1
ATOM 589 N N . LEU A 1 74 ? 0.519 -5.756 -48.047 1.00 67.62 74 LEU A N 1
ATOM 590 C CA . LEU A 1 74 ? -0.441 -4.661 -47.922 1.00 67.62 74 LEU A CA 1
ATOM 591 C C . LEU A 1 74 ? -1.747 -4.988 -48.645 1.00 67.62 74 LEU A C 1
ATOM 593 O O . LEU A 1 74 ? -2.822 -4.766 -48.084 1.00 67.62 74 LEU A O 1
ATOM 597 N N . ALA A 1 75 ? -1.661 -5.625 -49.817 1.00 71.94 75 ALA A N 1
ATOM 598 C CA . ALA A 1 75 ? -2.837 -6.037 -50.563 1.00 71.94 75 ALA A CA 1
ATOM 599 C C . ALA A 1 75 ? -3.663 -7.070 -49.781 1.00 71.94 75 ALA A C 1
ATOM 601 O O . ALA A 1 75 ? -4.888 -6.956 -49.668 1.00 71.94 75 ALA A O 1
ATOM 602 N N . GLY A 1 76 ? -2.979 -8.061 -49.199 1.00 71.81 76 GLY A N 1
ATOM 603 C CA . GLY A 1 76 ? -3.591 -9.112 -48.388 1.00 71.81 76 GLY A CA 1
ATOM 604 C C . GLY A 1 76 ? -4.164 -8.611 -47.062 1.00 71.81 76 GLY A C 1
ATOM 605 O O . GLY A 1 76 ? -5.272 -9.000 -46.680 1.00 71.81 76 GLY A O 1
ATOM 606 N N . GLU A 1 77 ? -3.450 -7.720 -46.376 1.00 68.12 77 GLU A N 1
ATOM 607 C CA . GLU A 1 77 ? -3.885 -7.076 -45.133 1.00 68.12 77 GLU A CA 1
ATOM 608 C C . GLU A 1 77 ? -5.175 -6.274 -45.337 1.00 68.12 77 GLU A C 1
ATOM 610 O O . GLU A 1 77 ? -6.171 -6.499 -44.642 1.00 68.12 77 GLU A O 1
ATOM 615 N N . ALA A 1 78 ? -5.181 -5.404 -46.348 1.00 69.19 78 ALA A N 1
ATOM 616 C CA . ALA A 1 78 ? -6.328 -4.614 -46.774 1.00 69.19 78 ALA A CA 1
ATOM 617 C C . ALA A 1 78 ? -7.558 -5.481 -47.085 1.00 69.19 78 ALA A C 1
ATOM 619 O O . ALA A 1 78 ? -8.651 -5.246 -46.551 1.00 69.19 78 ALA A O 1
ATOM 620 N N . LYS A 1 79 ? -7.375 -6.523 -47.911 1.00 75.19 79 LYS A N 1
ATOM 621 C CA . LYS A 1 79 ? -8.445 -7.466 -48.257 1.00 75.19 79 LYS A CA 1
ATOM 622 C C . LYS A 1 79 ? -9.004 -8.158 -47.024 1.00 75.19 79 LYS A C 1
ATOM 624 O O . LYS A 1 79 ? -10.224 -8.218 -46.848 1.00 75.19 79 LYS A O 1
ATOM 629 N N . THR A 1 80 ? -8.125 -8.677 -46.173 1.00 69.00 80 THR A N 1
ATOM 630 C CA . THR A 1 80 ? -8.511 -9.416 -44.967 1.00 69.00 80 THR A CA 1
ATOM 631 C C . THR A 1 80 ? -9.300 -8.527 -44.013 1.00 69.00 80 THR A C 1
ATOM 633 O O . THR A 1 80 ? -10.354 -8.933 -43.521 1.00 69.00 80 THR A O 1
ATOM 636 N N . MET A 1 81 ? -8.827 -7.301 -43.792 1.00 69.75 81 MET A N 1
ATOM 637 C CA . MET A 1 81 ? -9.472 -6.316 -42.931 1.00 69.75 81 MET A CA 1
ATOM 638 C C . MET A 1 81 ? -10.904 -6.019 -43.382 1.00 69.75 81 MET A C 1
ATOM 640 O O . MET A 1 81 ? -11.838 -6.171 -42.594 1.00 69.75 81 MET A O 1
ATOM 644 N N . LEU A 1 82 ? -11.096 -5.644 -44.650 1.00 66.06 82 LEU A N 1
ATOM 645 C CA . LEU A 1 82 ? -12.416 -5.266 -45.161 1.00 66.06 82 LEU A CA 1
ATOM 646 C C . LEU A 1 82 ? -13.358 -6.468 -45.242 1.00 66.06 82 LEU A C 1
ATOM 648 O O . LEU A 1 82 ? -14.531 -6.347 -44.900 1.00 66.06 82 LEU A O 1
ATOM 652 N N . THR A 1 83 ? -12.846 -7.648 -45.594 1.00 67.12 83 THR A N 1
ATOM 653 C CA . THR A 1 83 ? -13.647 -8.881 -45.617 1.00 67.12 83 THR A CA 1
ATOM 654 C C . THR A 1 83 ? -14.139 -9.260 -44.216 1.00 67.12 83 THR A C 1
ATOM 656 O O . THR A 1 83 ? -15.317 -9.575 -44.044 1.00 67.12 83 THR A O 1
ATOM 659 N N . ARG A 1 84 ? -13.278 -9.178 -43.190 1.00 57.97 84 ARG A N 1
ATOM 660 C CA . ARG A 1 84 ? -13.663 -9.444 -41.792 1.00 57.97 84 ARG A CA 1
ATOM 661 C C . ARG A 1 84 ? -14.621 -8.393 -41.242 1.00 57.97 84 ARG A C 1
ATOM 663 O O . ARG A 1 84 ? -15.584 -8.757 -40.572 1.00 57.97 84 ARG A O 1
ATOM 670 N N . PHE A 1 85 ? -14.389 -7.117 -41.549 1.00 54.97 85 PHE A N 1
ATOM 671 C CA . PHE A 1 85 ? -15.319 -6.043 -41.204 1.00 54.97 85 PHE A CA 1
ATOM 672 C C . PHE A 1 85 ? -16.702 -6.305 -41.806 1.00 54.97 85 PHE A C 1
ATOM 674 O O . PHE A 1 85 ? -17.703 -6.271 -41.096 1.00 54.97 85 PHE A O 1
ATOM 681 N N . GLY A 1 86 ? -16.756 -6.651 -43.094 1.00 53.47 86 GLY A N 1
ATOM 682 C CA . GLY A 1 86 ? -18.002 -7.012 -43.757 1.00 53.47 86 GLY A CA 1
ATOM 683 C C . GLY A 1 86 ? -18.698 -8.193 -43.095 1.00 53.47 86 GLY A C 1
ATOM 684 O O . GLY A 1 86 ? -19.883 -8.101 -42.797 1.00 53.47 86 GLY A O 1
ATOM 685 N N . HIS A 1 87 ? -17.968 -9.265 -42.775 1.00 54.91 87 HIS A N 1
ATOM 686 C CA . HIS A 1 87 ? -18.525 -10.402 -42.038 1.00 54.91 87 HIS A CA 1
ATOM 687 C C . HIS A 1 87 ? -19.146 -9.976 -40.697 1.00 54.91 87 HIS A C 1
ATOM 689 O O . HIS A 1 87 ? -20.289 -10.329 -40.413 1.00 54.91 87 HIS A O 1
ATOM 695 N N . ALA A 1 88 ? -18.431 -9.176 -39.898 1.00 45.72 88 ALA A N 1
ATOM 696 C CA . ALA A 1 88 ? -18.928 -8.673 -38.616 1.00 45.72 88 ALA A CA 1
ATOM 697 C C . ALA A 1 88 ? -20.191 -7.806 -38.771 1.00 45.72 88 ALA A C 1
ATOM 699 O O . ALA A 1 88 ? -21.119 -7.911 -37.974 1.00 45.72 88 ALA A O 1
ATOM 700 N N . MET A 1 89 ? -20.254 -6.998 -39.831 1.00 46.94 89 MET A N 1
ATOM 701 C CA . MET A 1 89 ? -21.361 -6.075 -40.103 1.00 46.94 89 MET A CA 1
ATOM 702 C C . MET A 1 89 ? -22.471 -6.679 -40.976 1.00 46.94 89 MET A C 1
ATOM 704 O O . MET A 1 89 ? -23.407 -5.973 -41.345 1.00 46.94 89 MET A O 1
ATOM 708 N N . LYS A 1 90 ? -22.382 -7.972 -41.321 1.00 56.06 90 LYS A N 1
ATOM 709 C CA . LYS A 1 90 ? -23.291 -8.671 -42.250 1.00 56.06 90 LYS A CA 1
ATOM 710 C C . LYS A 1 90 ? -23.385 -8.007 -43.637 1.00 56.06 90 LYS A C 1
ATOM 712 O O . LYS A 1 90 ? -24.452 -7.949 -44.242 1.00 56.06 90 LYS A O 1
ATOM 717 N N . VAL A 1 91 ? -22.252 -7.540 -44.157 1.00 57.00 91 VAL A N 1
ATOM 718 C CA . VAL A 1 91 ? -22.082 -6.928 -45.484 1.00 57.00 91 VAL A CA 1
ATOM 719 C C . VAL A 1 91 ? -21.195 -7.822 -46.336 1.00 57.00 91 VAL A C 1
ATOM 721 O O . VAL A 1 91 ? -20.111 -8.232 -45.917 1.00 57.00 91 VAL A O 1
ATOM 724 N N . ARG A 1 92 ? -21.611 -8.103 -47.570 1.00 72.25 92 ARG A N 1
ATOM 725 C CA . ARG A 1 92 ? -20.815 -8.916 -48.492 1.00 72.25 92 ARG A CA 1
ATOM 726 C C . ARG A 1 92 ? -19.734 -8.061 -49.155 1.00 72.25 92 ARG A C 1
ATOM 728 O O . ARG A 1 92 ? -20.035 -7.303 -50.069 1.00 72.25 92 ARG A O 1
ATOM 735 N N . VAL A 1 93 ? -18.475 -8.199 -48.749 1.00 74.00 93 VAL A N 1
ATOM 736 C CA . VAL A 1 93 ? -17.355 -7.528 -49.436 1.00 74.00 93 VAL A CA 1
ATOM 737 C C . VAL A 1 93 ? -16.845 -8.398 -50.575 1.00 74.00 93 VAL A C 1
ATOM 739 O O . VAL A 1 93 ? -16.507 -9.562 -50.371 1.00 74.00 93 VAL A O 1
ATOM 742 N N . ARG A 1 94 ? -16.786 -7.835 -51.782 1.00 82.94 94 ARG A N 1
ATOM 743 C CA . ARG A 1 94 ? -16.260 -8.502 -52.975 1.00 82.94 94 ARG A CA 1
ATOM 744 C C . ARG A 1 94 ? -15.155 -7.657 -53.584 1.00 82.94 94 ARG A C 1
ATOM 746 O O . ARG A 1 94 ? -15.405 -6.538 -54.015 1.00 82.94 94 ARG A O 1
ATOM 753 N N . PHE A 1 95 ? -13.961 -8.225 -53.687 1.00 83.88 95 PHE A N 1
ATOM 754 C CA . PHE A 1 95 ? -12.898 -7.638 -54.493 1.00 83.88 95 PHE A CA 1
ATOM 755 C C . PHE A 1 95 ? -13.077 -8.064 -55.950 1.00 83.88 95 PHE A C 1
ATOM 757 O O . PHE A 1 95 ? -13.306 -9.241 -56.231 1.00 83.88 95 PHE A O 1
ATOM 764 N N . LEU A 1 96 ? -13.030 -7.098 -56.860 1.00 80.44 96 LEU A N 1
ATOM 765 C CA . LEU A 1 96 ? -13.225 -7.299 -58.296 1.00 80.44 96 LEU A CA 1
ATOM 766 C C . LEU A 1 96 ? -11.906 -7.578 -59.036 1.00 80.44 96 LEU A C 1
ATOM 768 O O . LEU A 1 96 ? -11.933 -8.157 -60.118 1.00 80.44 96 LEU A O 1
ATOM 772 N N . GLY A 1 97 ? -10.773 -7.196 -58.441 1.00 75.31 97 GLY A N 1
ATOM 773 C CA . GLY A 1 97 ? -9.429 -7.382 -58.987 1.00 75.31 97 GLY A CA 1
ATOM 774 C C . GLY A 1 97 ? -8.410 -6.420 -58.364 1.00 75.31 97 GLY A C 1
ATOM 775 O O . GLY A 1 97 ? -8.786 -5.494 -57.640 1.00 75.31 97 GLY A O 1
ATOM 776 N N . ASN A 1 98 ? -7.127 -6.663 -58.640 1.00 73.94 98 ASN A N 1
ATOM 777 C CA . ASN A 1 98 ? -5.975 -5.849 -58.260 1.00 73.94 98 ASN A CA 1
ATOM 778 C C . ASN A 1 98 ? -5.151 -5.506 -59.506 1.00 73.94 98 ASN A C 1
ATOM 780 O O . ASN A 1 98 ? -4.707 -6.386 -60.244 1.00 73.94 98 ASN A O 1
ATOM 784 N N . SER A 1 99 ? -4.955 -4.208 -59.692 1.00 64.94 99 SER A N 1
ATOM 785 C CA . SER A 1 99 ? -4.431 -3.558 -60.888 1.00 64.94 99 SER A CA 1
ATOM 786 C C . SER A 1 99 ? -2.928 -3.757 -61.131 1.00 64.94 99 SER A C 1
ATOM 788 O O . SER A 1 99 ? -2.484 -3.604 -62.265 1.00 64.94 99 SER A O 1
ATOM 790 N N . PHE A 1 100 ? -2.109 -4.107 -60.132 1.00 64.38 100 PHE A N 1
ATOM 791 C CA . PHE A 1 100 ? -0.667 -4.241 -60.374 1.00 64.38 100 PHE A CA 1
ATOM 792 C C . PHE A 1 100 ? -0.239 -5.703 -60.622 1.00 64.38 100 PHE A C 1
ATOM 794 O O . PHE A 1 100 ? -0.502 -6.593 -59.806 1.00 64.38 100 PHE A O 1
ATOM 801 N N . PRO A 1 101 ? 0.421 -6.008 -61.752 1.00 53.12 101 PRO A N 1
ATOM 802 C CA . PRO A 1 101 ? 0.612 -7.381 -62.194 1.00 53.12 101 PRO A CA 1
ATOM 803 C C . PRO A 1 101 ? 1.865 -8.031 -61.599 1.00 53.12 101 PRO A C 1
ATOM 805 O O . PRO A 1 101 ? 2.925 -8.047 -62.220 1.00 53.12 101 PRO A O 1
ATOM 808 N N . GLY A 1 102 ? 1.715 -8.654 -60.431 1.00 59.16 102 GLY A N 1
ATOM 809 C CA . GLY A 1 102 ? 2.715 -9.544 -59.826 1.00 59.16 102 GLY A CA 1
ATOM 810 C C . GLY A 1 102 ? 2.195 -10.970 -59.597 1.00 59.16 102 GLY A C 1
ATOM 811 O O . GLY A 1 102 ? 0.989 -11.209 -59.591 1.00 59.16 102 GLY A O 1
ATOM 812 N N . ASN A 1 103 ? 3.093 -11.932 -59.335 1.00 56.06 103 ASN A N 1
ATOM 813 C CA . ASN A 1 103 ? 2.733 -13.303 -58.888 1.00 56.06 103 ASN A CA 1
ATOM 814 C C . ASN A 1 103 ? 1.948 -13.320 -57.559 1.00 56.06 103 ASN A C 1
ATOM 816 O O . ASN A 1 103 ? 1.316 -14.3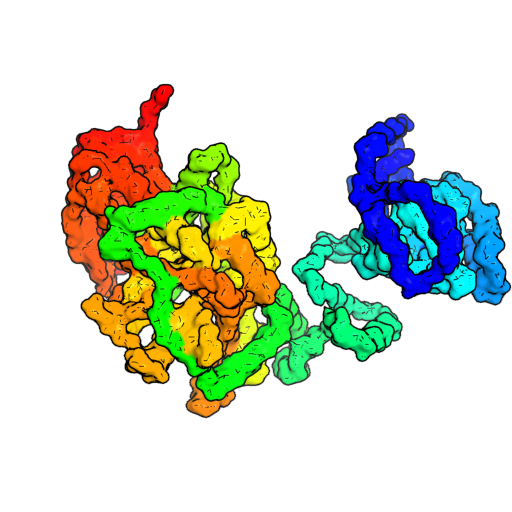01 -57.184 1.00 56.06 103 ASN A O 1
ATOM 820 N N . VAL A 1 104 ? 1.997 -12.182 -56.889 1.00 56.00 104 VAL A N 1
ATOM 821 C CA . VAL A 1 104 ? 1.494 -11.815 -55.581 1.00 56.00 104 VAL A CA 1
ATOM 822 C C . VAL A 1 104 ? -0.034 -11.809 -55.471 1.00 56.00 104 VAL A C 1
ATOM 824 O O . VAL A 1 104 ? -0.578 -12.245 -54.458 1.00 56.00 104 VAL A O 1
ATOM 827 N N . CYS A 1 105 ? -0.743 -11.369 -56.516 1.00 62.19 105 CYS A N 1
ATOM 828 C CA . CYS A 1 105 ? -2.207 -11.270 -56.503 1.00 62.19 105 CYS A CA 1
ATOM 829 C C . CYS A 1 105 ? -2.902 -12.634 -56.337 1.00 62.19 105 CYS A C 1
ATOM 831 O O . CYS A 1 105 ? -4.047 -12.694 -55.887 1.00 62.19 105 CYS A O 1
ATOM 833 N N . ARG A 1 106 ? -2.207 -13.731 -56.681 1.00 67.44 106 ARG A N 1
ATOM 834 C CA . ARG A 1 106 ? -2.727 -15.104 -56.603 1.00 67.44 106 ARG A CA 1
ATOM 835 C C . ARG A 1 106 ? -2.877 -15.592 -55.167 1.00 67.44 106 ARG A C 1
ATOM 837 O O . ARG A 1 106 ? -3.796 -16.347 -54.895 1.00 67.44 106 ARG A O 1
ATOM 844 N N . ASN A 1 107 ? -2.029 -15.125 -54.249 1.00 66.69 107 ASN A N 1
ATOM 845 C CA . ASN A 1 107 ? -2.045 -15.559 -52.845 1.00 66.69 107 ASN A CA 1
ATOM 846 C C . ASN A 1 107 ? -3.326 -15.157 -52.105 1.00 66.69 107 ASN A C 1
ATOM 848 O O . ASN A 1 107 ? -3.633 -15.712 -51.056 1.00 66.69 107 ASN A O 1
ATOM 852 N N . TYR A 1 108 ? -4.052 -14.180 -52.645 1.00 69.19 108 TYR A N 1
ATOM 853 C CA . TYR A 1 108 ? -5.230 -13.609 -52.020 1.00 69.19 108 TYR A CA 1
ATOM 854 C C . TYR A 1 108 ? -6.423 -13.568 -52.962 1.00 69.19 108 TYR A C 1
ATOM 856 O O . TYR A 1 108 ? -7.344 -12.831 -52.655 1.00 69.19 108 TYR A O 1
ATOM 864 N N . ASP A 1 109 ? -6.444 -14.281 -54.092 1.00 74.88 109 ASP A N 1
ATOM 865 C CA . ASP A 1 109 ? -7.531 -14.214 -55.088 1.00 74.88 109 ASP A CA 1
ATOM 866 C C . ASP A 1 109 ? -7.899 -12.769 -55.462 1.00 74.88 109 ASP A C 1
ATOM 868 O O . ASP A 1 109 ? -9.040 -12.316 -55.312 1.00 74.88 109 ASP A O 1
ATOM 872 N N . LEU A 1 110 ? -6.881 -12.004 -55.849 1.00 77.62 110 LEU A N 1
ATOM 873 C CA . LEU A 1 110 ? -6.984 -10.589 -56.196 1.00 77.62 110 LEU A CA 1
ATOM 874 C C . LEU A 1 110 ? -6.523 -10.300 -57.622 1.00 77.62 110 LEU A C 1
ATOM 876 O O . LEU A 1 110 ? -6.407 -9.143 -57.980 1.00 77.62 110 LEU A O 1
ATOM 880 N N . CYS A 1 111 ? -6.202 -11.284 -58.455 1.00 75.06 111 CYS A N 1
ATOM 881 C CA . CYS A 1 111 ? -5.646 -10.967 -59.771 1.00 75.06 111 CYS A CA 1
ATOM 882 C C . CYS A 1 111 ? -6.643 -10.218 -60.666 1.00 75.06 111 CYS A C 1
ATOM 884 O O . CYS A 1 111 ? -7.793 -10.634 -60.795 1.00 75.06 111 CYS A O 1
ATOM 886 N N . ALA A 1 112 ? -6.189 -9.125 -61.290 1.00 71.69 112 ALA A N 1
ATOM 887 C CA . ALA A 1 112 ? -6.917 -8.495 -62.387 1.00 71.69 112 ALA A CA 1
ATOM 888 C C . ALA A 1 112 ? -7.039 -9.437 -63.594 1.00 71.69 112 ALA A C 1
ATOM 890 O O . ALA A 1 112 ? -6.281 -10.407 -63.731 1.00 71.69 112 ALA A O 1
ATOM 891 N N . GLN A 1 113 ? -7.991 -9.126 -64.478 1.00 78.25 113 GLN A N 1
ATOM 892 C CA . GLN A 1 113 ? -8.167 -9.856 -65.729 1.00 78.25 113 GLN A CA 1
ATOM 893 C C . GLN A 1 113 ? -6.908 -9.730 -66.606 1.00 78.25 113 GLN A C 1
ATOM 895 O O . GLN A 1 113 ? -6.216 -8.710 -66.533 1.00 78.25 113 GLN A O 1
ATOM 900 N N . PRO A 1 114 ? -6.584 -10.740 -67.436 1.00 78.88 114 PRO A N 1
ATOM 901 C CA . PRO A 1 114 ? -5.400 -10.701 -68.298 1.00 78.88 114 PRO A CA 1
ATOM 902 C C . PRO A 1 114 ? -5.309 -9.435 -69.166 1.00 78.88 114 PRO A C 1
ATOM 904 O O . PRO A 1 114 ? -4.241 -8.836 -69.256 1.00 78.88 114 PRO A O 1
ATOM 907 N N . GLU A 1 115 ? -6.440 -8.993 -69.715 1.00 79.00 115 GLU A N 1
ATOM 908 C CA . GLU A 1 115 ? -6.566 -7.794 -70.555 1.00 79.00 115 GLU A CA 1
ATOM 909 C C . GLU A 1 115 ? -6.236 -6.505 -69.780 1.00 79.00 115 GLU A C 1
ATOM 911 O O . GLU A 1 115 ? -5.459 -5.671 -70.246 1.00 79.00 115 GLU A O 1
ATOM 916 N N . ASP A 1 116 ? -6.744 -6.377 -68.548 1.00 79.00 116 ASP A N 1
ATOM 917 C CA . ASP A 1 116 ? -6.447 -5.246 -67.658 1.00 79.00 116 ASP A CA 1
ATOM 918 C C . ASP A 1 116 ? -4.962 -5.208 -67.292 1.00 79.00 116 ASP A C 1
ATOM 920 O O . ASP A 1 116 ? -4.336 -4.148 -67.245 1.00 79.00 116 ASP A O 1
ATOM 924 N N . LYS A 1 117 ? -4.381 -6.385 -67.045 1.00 76.75 117 LYS A N 1
ATOM 925 C CA . LYS A 1 117 ? -2.962 -6.537 -66.738 1.00 76.75 117 LYS A CA 1
ATOM 926 C C . LYS A 1 117 ? -2.089 -6.074 -67.906 1.00 76.75 117 LYS A C 1
ATOM 928 O O . LYS A 1 117 ? -1.142 -5.326 -67.670 1.00 76.75 117 LYS A O 1
ATOM 933 N N . GLU A 1 118 ? -2.378 -6.493 -69.134 1.00 81.44 118 GLU A N 1
ATOM 934 C CA . GLU A 1 118 ? -1.618 -6.072 -70.319 1.00 81.44 118 GLU A CA 1
ATOM 935 C C . GLU A 1 118 ? -1.734 -4.565 -70.568 1.00 81.44 118 GLU A C 1
ATOM 937 O O . GLU A 1 118 ? -0.721 -3.890 -70.783 1.00 81.44 118 GLU A O 1
ATOM 942 N N . LEU A 1 119 ? -2.947 -4.019 -70.452 1.00 83.81 119 LEU A N 1
ATOM 943 C CA . LEU A 1 119 ? -3.206 -2.588 -70.560 1.00 83.81 119 LEU A CA 1
ATOM 944 C C . LEU A 1 119 ? -2.386 -1.788 -69.537 1.00 83.81 119 LEU A C 1
ATOM 946 O O . LEU A 1 119 ? -1.695 -0.833 -69.899 1.00 83.81 119 LEU A O 1
ATOM 950 N N . LEU A 1 120 ? -2.416 -2.194 -68.267 1.00 79.25 120 LEU A N 1
ATOM 951 C CA . LEU A 1 120 ? -1.707 -1.506 -67.190 1.00 79.25 120 LEU A CA 1
ATOM 952 C C . LEU A 1 120 ? -0.190 -1.602 -67.353 1.00 79.25 120 LEU A C 1
ATOM 954 O O . LEU A 1 120 ? 0.493 -0.591 -67.211 1.00 79.25 120 LEU A O 1
ATOM 958 N N . GLN A 1 121 ? 0.354 -2.755 -67.757 1.00 80.81 121 GLN A N 1
ATOM 959 C CA . GLN A 1 121 ? 1.779 -2.865 -68.107 1.00 80.81 121 GLN A CA 1
ATOM 960 C C . GLN A 1 121 ? 2.161 -1.934 -69.264 1.00 80.81 121 GLN A C 1
ATOM 962 O O . GLN A 1 121 ? 3.229 -1.314 -69.229 1.00 80.81 121 GLN A O 1
ATOM 967 N N . GLY A 1 122 ? 1.288 -1.797 -70.265 1.00 85.38 122 GLY A N 1
ATOM 968 C CA . GLY A 1 122 ? 1.460 -0.857 -71.370 1.00 85.38 122 GLY A CA 1
ATOM 969 C C . GLY A 1 122 ? 1.514 0.600 -70.904 1.00 85.38 122 GLY A C 1
ATOM 970 O O . GLY A 1 122 ? 2.406 1.347 -71.311 1.00 85.38 122 GLY A O 1
ATOM 971 N N . LEU A 1 123 ? 0.613 0.999 -70.004 1.00 84.31 123 LEU A N 1
ATOM 972 C CA . LEU A 1 123 ? 0.570 2.347 -69.424 1.00 84.31 123 LEU A CA 1
ATOM 973 C C . LEU A 1 123 ? 1.798 2.640 -68.547 1.00 84.31 123 LEU A C 1
ATOM 975 O O . LEU A 1 123 ? 2.429 3.688 -68.704 1.00 84.31 123 LEU A O 1
ATOM 979 N N . LEU A 1 124 ? 2.201 1.690 -67.695 1.00 78.31 124 LEU A N 1
ATOM 980 C CA . LEU A 1 124 ? 3.412 1.792 -66.870 1.00 78.31 124 LEU A CA 1
ATOM 981 C C . LEU A 1 124 ? 4.667 1.972 -67.738 1.00 78.31 124 LEU A C 1
ATOM 983 O O . LEU A 1 124 ? 5.524 2.803 -67.435 1.00 78.31 124 LEU A O 1
ATOM 987 N N . ARG A 1 125 ? 4.769 1.233 -68.852 1.00 84.81 125 ARG A N 1
ATOM 988 C CA . ARG A 1 125 ? 5.874 1.366 -69.812 1.00 84.81 125 ARG A CA 1
ATOM 989 C C . ARG A 1 125 ? 5.894 2.750 -70.463 1.00 84.81 125 ARG A C 1
ATOM 991 O O . ARG A 1 125 ? 6.956 3.370 -70.499 1.00 84.81 125 ARG A O 1
ATOM 998 N N . ARG A 1 126 ? 4.741 3.246 -70.925 1.00 87.62 126 ARG A N 1
ATOM 999 C CA . ARG A 1 126 ? 4.623 4.583 -71.535 1.00 87.62 126 ARG A CA 1
ATOM 1000 C C . ARG A 1 126 ? 5.095 5.687 -70.590 1.00 87.62 126 ARG A C 1
ATOM 1002 O O . ARG A 1 126 ? 5.770 6.618 -71.021 1.00 87.62 126 ARG A O 1
ATOM 1009 N N . TYR A 1 127 ? 4.780 5.562 -69.305 1.00 82.88 127 TYR A N 1
ATOM 1010 C CA . TYR A 1 127 ? 5.185 6.532 -68.294 1.00 82.88 127 TYR A CA 1
ATOM 1011 C C . TYR A 1 127 ? 6.662 6.397 -67.894 1.00 82.88 127 TYR A C 1
ATOM 1013 O O . TYR A 1 127 ? 7.434 7.345 -68.021 1.00 82.88 127 TYR A O 1
ATOM 1021 N N . TYR A 1 128 ? 7.107 5.217 -67.448 1.00 77.62 128 TYR A N 1
ATOM 1022 C CA . TYR A 1 128 ? 8.462 5.069 -66.906 1.00 77.62 128 TYR A CA 1
ATOM 1023 C C . TYR A 1 128 ? 9.550 4.977 -67.972 1.00 77.62 128 TYR A C 1
ATOM 1025 O O . TYR A 1 128 ? 10.639 5.529 -67.773 1.00 77.62 128 TYR A O 1
ATOM 1033 N N . LYS A 1 129 ? 9.283 4.264 -69.071 1.00 82.50 129 LYS A N 1
ATOM 1034 C CA . LYS A 1 129 ? 10.273 3.969 -70.114 1.00 82.50 129 LYS A CA 1
ATOM 1035 C C . LYS A 1 129 ? 10.220 4.990 -71.240 1.00 82.50 129 LYS A C 1
ATOM 1037 O O . LYS A 1 129 ? 11.262 5.520 -71.607 1.00 82.50 129 LYS A O 1
ATOM 1042 N N . ASP A 1 130 ? 9.021 5.292 -71.729 1.00 86.44 130 ASP A N 1
ATOM 1043 C CA . ASP A 1 130 ? 8.842 6.210 -72.860 1.00 86.44 130 ASP A CA 1
ATOM 1044 C C . ASP A 1 130 ? 8.694 7.678 -72.403 1.00 86.44 130 ASP A C 1
ATOM 1046 O O . ASP A 1 130 ? 8.579 8.573 -73.237 1.00 86.44 130 ASP A O 1
ATOM 1050 N N . LYS A 1 131 ? 8.731 7.923 -71.080 1.00 81.69 131 LYS A N 1
ATOM 1051 C CA . LYS A 1 131 ? 8.715 9.247 -70.430 1.00 81.69 131 LYS A CA 1
ATOM 1052 C C . LYS A 1 131 ? 7.554 10.145 -70.875 1.00 81.69 131 LYS A C 1
ATOM 1054 O O . LYS A 1 131 ? 7.689 11.367 -70.899 1.00 81.69 131 LYS A O 1
ATOM 1059 N N . GLN A 1 132 ? 6.410 9.556 -71.229 1.00 86.38 132 GLN A N 1
ATOM 1060 C CA . GLN A 1 132 ? 5.204 10.330 -71.525 1.00 86.38 132 GLN A CA 1
ATOM 1061 C C . GLN A 1 132 ? 4.703 11.045 -70.266 1.00 86.38 132 GLN A C 1
ATOM 1063 O O . GLN A 1 132 ? 4.788 10.501 -69.165 1.00 86.38 132 GLN A O 1
ATOM 1068 N N . ALA A 1 133 ? 4.141 12.245 -70.436 1.00 82.38 133 ALA A N 1
ATOM 1069 C CA . ALA A 1 133 ? 3.573 13.011 -69.331 1.00 82.38 133 ALA A CA 1
ATOM 1070 C C . ALA A 1 133 ? 2.470 12.214 -68.615 1.00 82.38 133 ALA A C 1
ATOM 1072 O O . ALA A 1 133 ? 1.622 11.597 -69.270 1.00 82.38 133 ALA A O 1
ATOM 1073 N N . PHE A 1 134 ? 2.445 12.272 -67.278 1.00 82.25 134 PHE A N 1
ATOM 1074 C CA . PHE A 1 134 ? 1.490 11.513 -66.463 1.00 82.25 134 PHE A CA 1
ATOM 1075 C C . PHE A 1 134 ? 0.038 11.744 -66.906 1.00 82.25 134 PHE A C 1
ATOM 1077 O O . PHE A 1 134 ? -0.713 10.788 -67.064 1.00 82.25 134 PHE A O 1
ATOM 1084 N N . ALA A 1 135 ? -0.335 12.996 -67.196 1.00 80.44 135 ALA A N 1
ATOM 1085 C CA . ALA A 1 135 ? -1.681 13.363 -67.643 1.00 80.44 135 ALA A CA 1
ATOM 1086 C C . ALA A 1 135 ? -2.118 12.621 -68.922 1.00 80.44 135 ALA A C 1
ATOM 1088 O O . ALA A 1 135 ? -3.264 12.194 -69.031 1.00 80.44 135 ALA A O 1
ATOM 1089 N N . THR A 1 136 ? -1.201 12.408 -69.871 1.00 84.62 136 THR A N 1
ATOM 1090 C CA . THR A 1 136 ? -1.478 11.675 -71.117 1.00 84.62 136 THR A CA 1
ATOM 1091 C C . THR A 1 136 ? -1.688 10.184 -70.860 1.00 84.62 136 THR A C 1
ATOM 1093 O O . THR A 1 136 ? -2.533 9.553 -71.495 1.00 84.62 136 THR A O 1
ATOM 1096 N N . VAL A 1 137 ? -0.933 9.606 -69.924 1.00 86.06 137 VAL A N 1
ATOM 1097 C CA . VAL A 1 137 ? -1.088 8.199 -69.531 1.00 86.06 137 VAL A CA 1
ATOM 1098 C C . VAL A 1 137 ? -2.363 8.009 -68.699 1.00 86.06 137 VAL A C 1
ATOM 1100 O O . VAL A 1 137 ? -3.080 7.034 -68.901 1.00 86.06 137 VAL A O 1
ATOM 1103 N N . ALA A 1 138 ? -2.694 8.968 -67.831 1.00 84.19 138 ALA A N 1
ATOM 1104 C CA . ALA A 1 138 ? -3.906 8.966 -67.018 1.00 84.19 138 ALA A CA 1
ATOM 1105 C C . ALA A 1 138 ? -5.182 9.076 -67.862 1.00 84.19 138 ALA A C 1
ATOM 1107 O O . ALA A 1 138 ? -6.125 8.330 -67.619 1.00 84.19 138 ALA A O 1
ATOM 1108 N N . ALA A 1 139 ? -5.193 9.925 -68.895 1.00 85.31 139 ALA A N 1
ATOM 1109 C CA . ALA A 1 139 ? -6.316 10.009 -69.830 1.00 85.31 139 ALA A CA 1
ATOM 1110 C C . ALA A 1 139 ? -6.549 8.679 -70.571 1.00 85.31 139 ALA A C 1
ATOM 1112 O O . ALA A 1 139 ? -7.683 8.231 -70.702 1.00 85.31 139 ALA A O 1
ATOM 1113 N N . ALA A 1 140 ? -5.472 8.003 -70.989 1.00 87.50 140 ALA A N 1
ATOM 1114 C CA . ALA A 1 140 ? -5.570 6.692 -71.632 1.00 87.50 140 ALA A CA 1
ATOM 1115 C C . ALA A 1 140 ? -6.056 5.591 -70.669 1.00 87.50 140 ALA A C 1
ATOM 1117 O O . ALA A 1 140 ? -6.769 4.681 -71.085 1.00 87.50 140 ALA A O 1
ATOM 1118 N N . PHE A 1 141 ? -5.688 5.662 -69.385 1.00 86.94 141 PHE A N 1
ATOM 1119 C CA . PHE A 1 141 ? -6.241 4.784 -68.350 1.00 86.94 141 PHE A CA 1
ATOM 1120 C C . PHE A 1 141 ? -7.746 5.017 -68.161 1.00 86.94 141 PHE A C 1
ATOM 1122 O O . PHE A 1 141 ? -8.521 4.063 -68.129 1.00 86.94 141 PHE A O 1
ATOM 1129 N N . GLU A 1 142 ? -8.158 6.279 -68.047 1.00 85.81 142 GLU A N 1
ATOM 1130 C CA . GLU A 1 142 ? -9.552 6.670 -67.844 1.00 85.81 142 GLU A CA 1
ATOM 1131 C C . GLU A 1 142 ? -10.440 6.247 -69.020 1.00 85.81 142 GLU A C 1
ATOM 1133 O O . GLU A 1 142 ? -11.500 5.662 -68.804 1.00 85.81 142 GLU A O 1
ATOM 1138 N N . GLU A 1 143 ? -9.979 6.459 -70.254 1.00 86.81 143 GLU A N 1
ATOM 1139 C CA . GLU A 1 143 ? -10.679 6.024 -71.466 1.00 86.81 143 GLU A CA 1
ATOM 1140 C C . GLU A 1 143 ? -10.865 4.500 -71.501 1.00 86.81 143 GLU A C 1
ATOM 1142 O O . GLU A 1 143 ? -11.942 4.008 -71.839 1.00 86.81 143 GLU A O 1
ATOM 1147 N N . ALA A 1 144 ? -9.835 3.746 -71.109 1.00 84.62 144 ALA A N 1
ATOM 1148 C CA . ALA A 1 144 ? -9.839 2.293 -71.221 1.00 84.62 144 ALA A CA 1
ATOM 1149 C C . ALA A 1 144 ? -10.566 1.576 -70.066 1.00 84.62 144 ALA A C 1
ATOM 1151 O O . ALA A 1 144 ? -11.223 0.560 -70.290 1.00 84.62 144 ALA A O 1
ATOM 1152 N N . LEU A 1 145 ? -10.454 2.074 -68.829 1.00 82.81 145 LEU A N 1
ATOM 1153 C CA . LEU A 1 145 ? -10.972 1.397 -67.630 1.00 82.81 145 LEU A CA 1
ATOM 1154 C C . LEU A 1 145 ? -12.006 2.207 -66.853 1.00 82.81 145 LEU A C 1
ATOM 1156 O O . LEU A 1 145 ? -12.813 1.617 -66.134 1.00 82.81 145 LEU A O 1
ATOM 1160 N N . GLY A 1 146 ? -12.027 3.531 -66.997 1.00 83.19 146 GLY A N 1
ATOM 1161 C CA . GLY A 1 146 ? -12.830 4.411 -66.154 1.00 83.19 146 GLY A CA 1
ATOM 1162 C C . GLY A 1 146 ? -14.319 4.102 -66.219 1.00 83.19 146 GLY A C 1
ATOM 1163 O O . GLY A 1 146 ? -14.945 3.853 -65.190 1.00 83.19 146 GLY A O 1
ATOM 1164 N N . GLN A 1 147 ? -14.881 3.994 -67.427 1.00 82.25 147 GLN A N 1
ATOM 1165 C CA . GLN A 1 147 ? -16.311 3.720 -67.590 1.00 82.25 147 GLN A CA 1
ATOM 1166 C C . GLN A 1 147 ? -16.730 2.360 -67.006 1.00 82.25 147 GLN A C 1
ATOM 1168 O O . GLN A 1 147 ? -17.842 2.227 -66.491 1.00 82.25 147 GLN A O 1
ATOM 1173 N N . ARG A 1 148 ? -15.855 1.348 -67.078 1.00 85.81 148 ARG A N 1
ATOM 1174 C CA . ARG A 1 148 ? -16.118 0.017 -66.518 1.00 85.81 148 ARG A CA 1
ATOM 1175 C C . ARG A 1 148 ? -16.038 0.040 -64.996 1.00 85.81 148 ARG A C 1
ATOM 1177 O O . ARG A 1 148 ? -16.979 -0.398 -64.335 1.00 85.81 148 ARG A O 1
ATOM 1184 N N . LEU A 1 149 ? -14.969 0.612 -64.443 1.00 82.56 149 LEU A N 1
ATOM 1185 C CA . LEU A 1 149 ? -14.777 0.733 -62.998 1.00 82.56 149 LEU A CA 1
ATOM 1186 C C . LEU A 1 149 ? -15.922 1.513 -62.343 1.00 82.56 149 LEU A C 1
ATOM 1188 O O . LEU A 1 149 ? -16.436 1.061 -61.324 1.00 82.56 149 LEU A O 1
ATOM 1192 N N . SER A 1 150 ? -16.405 2.587 -62.976 1.00 79.44 150 SER A N 1
ATOM 1193 C CA . SER A 1 150 ? -17.558 3.363 -62.496 1.00 79.44 150 SER A CA 1
ATOM 1194 C C . SER A 1 150 ? -18.898 2.638 -62.513 1.00 79.44 150 SER A C 1
ATOM 1196 O O . SER A 1 150 ? -19.818 3.041 -61.806 1.00 79.44 150 SER A O 1
ATOM 1198 N N . ARG A 1 151 ? -19.035 1.563 -63.294 1.00 82.25 151 ARG A N 1
ATOM 1199 C CA . ARG A 1 151 ? -20.236 0.713 -63.282 1.00 82.25 151 ARG A CA 1
ATOM 1200 C C . ARG A 1 151 ? -20.095 -0.459 -62.309 1.00 82.25 151 ARG A C 1
ATOM 1202 O O . ARG A 1 151 ? -21.072 -0.877 -61.681 1.00 82.25 151 ARG A O 1
ATOM 1209 N N . GLU A 1 152 ? -18.896 -1.026 -62.216 1.00 82.12 152 GLU A N 1
ATOM 1210 C CA . GLU A 1 152 ? -18.662 -2.303 -61.542 1.00 82.12 152 GLU A CA 1
ATOM 1211 C C . GLU A 1 152 ? -18.263 -2.163 -60.070 1.00 82.12 152 GLU A C 1
ATOM 1213 O O . GLU A 1 152 ? -18.696 -2.998 -59.272 1.00 82.12 152 GLU A O 1
ATOM 1218 N N . ALA A 1 153 ? -17.492 -1.138 -59.695 1.00 81.38 153 ALA A N 1
ATOM 1219 C CA . ALA A 1 153 ? -16.994 -0.933 -58.335 1.00 81.38 153 ALA A CA 1
ATOM 1220 C C . ALA A 1 153 ? -17.808 0.122 -57.568 1.00 81.38 153 ALA A C 1
ATOM 1222 O O . ALA A 1 153 ? -18.286 1.095 -58.139 1.00 81.38 153 ALA A O 1
ATOM 1223 N N . ASP A 1 154 ? -17.938 -0.069 -56.254 1.00 74.12 154 ASP A N 1
ATOM 1224 C CA . ASP A 1 154 ? -18.543 0.909 -55.340 1.00 74.12 154 ASP A CA 1
ATOM 1225 C C . ASP A 1 154 ? -17.479 1.818 -54.704 1.00 74.12 154 ASP A C 1
ATOM 1227 O O . ASP A 1 154 ? -17.742 2.982 -54.415 1.00 74.12 154 ASP A O 1
ATOM 1231 N N . VAL A 1 155 ? -16.280 1.272 -54.464 1.00 77.25 155 VAL A N 1
ATOM 1232 C CA . VAL A 1 155 ? -15.130 1.974 -53.879 1.00 77.25 155 VAL A CA 1
ATOM 1233 C C . VAL A 1 155 ? -13.855 1.544 -54.600 1.00 77.25 155 VAL A C 1
ATOM 1235 O O . VAL A 1 155 ? -13.643 0.356 -54.865 1.00 77.25 155 VAL A O 1
ATOM 1238 N N . LEU A 1 156 ? -12.981 2.508 -54.876 1.00 83.38 156 LEU A N 1
ATOM 1239 C CA . LEU A 1 156 ? -11.612 2.246 -55.307 1.00 83.38 156 LEU A CA 1
ATOM 1240 C C . LEU A 1 156 ? -10.704 2.167 -54.086 1.00 83.38 156 LEU A C 1
ATOM 1242 O O . LEU A 1 156 ? -10.774 3.010 -53.196 1.00 83.38 156 LEU A O 1
ATOM 1246 N N . MET A 1 157 ? -9.830 1.172 -54.040 1.00 81.44 157 MET A N 1
ATOM 1247 C CA . MET A 1 157 ? -8.862 1.022 -52.964 1.00 81.44 157 MET A CA 1
ATOM 1248 C C . MET A 1 157 ? -7.448 1.114 -53.506 1.00 81.44 157 MET A C 1
ATOM 1250 O O . MET A 1 157 ? -7.129 0.497 -54.517 1.00 81.44 157 MET A O 1
ATOM 1254 N N . CYS A 1 158 ? -6.583 1.831 -52.802 1.00 79.38 158 CYS A N 1
ATOM 1255 C CA . CYS A 1 158 ? -5.160 1.837 -53.094 1.00 79.38 158 CYS A CA 1
ATOM 1256 C C . CYS A 1 158 ? -4.355 1.625 -51.821 1.00 79.38 158 CYS A C 1
ATOM 1258 O O . CYS A 1 158 ? -4.675 2.184 -50.772 1.00 79.38 158 CYS A O 1
ATOM 1260 N N . SER A 1 159 ? -3.327 0.791 -51.928 1.00 70.88 159 SER A N 1
ATOM 1261 C CA . SER A 1 159 ? -2.530 0.353 -50.783 1.00 70.88 159 SER A CA 1
ATOM 1262 C C . SER A 1 159 ? -1.030 0.603 -50.984 1.00 70.88 159 SER A C 1
ATOM 1264 O O . SER A 1 159 ? -0.345 0.900 -50.004 1.00 70.88 159 SER A O 1
ATOM 1266 N N . GLN A 1 160 ? -0.540 0.614 -52.237 1.00 69.38 160 GLN A N 1
ATOM 1267 C CA . GLN A 1 160 ? 0.811 1.062 -52.603 1.00 69.38 160 GLN A CA 1
ATOM 1268 C C . GLN A 1 160 ? 1.058 1.083 -54.136 1.00 69.38 160 GLN A C 1
ATOM 1270 O O . GLN A 1 160 ? 0.450 0.285 -54.848 1.00 69.38 160 GLN A O 1
ATOM 1275 N N . PRO A 1 161 ? 1.991 1.915 -54.652 1.00 59.09 161 PRO A N 1
ATOM 1276 C CA . PRO A 1 161 ? 2.405 3.217 -54.131 1.00 59.09 161 PRO A CA 1
ATOM 1277 C C . PRO A 1 161 ? 1.383 4.295 -54.530 1.00 59.09 161 PRO A C 1
ATOM 1279 O O . PRO A 1 161 ? 0.799 4.264 -55.616 1.00 59.09 161 PRO A O 1
ATOM 1282 N N . LEU A 1 162 ? 1.188 5.292 -53.658 1.00 61.81 162 LEU A N 1
ATOM 1283 C CA . LEU A 1 162 ? 0.205 6.372 -53.851 1.00 61.81 162 LEU A CA 1
ATOM 1284 C C . LEU A 1 162 ? 0.454 7.216 -55.118 1.00 61.81 162 LEU A C 1
ATOM 1286 O O . LEU A 1 162 ? -0.445 7.928 -55.563 1.00 61.81 162 LEU A O 1
ATOM 1290 N N . GLY A 1 163 ? 1.642 7.116 -55.724 1.00 63.91 163 GLY A N 1
ATOM 1291 C CA . GLY A 1 163 ? 1.974 7.685 -57.033 1.00 63.91 163 GLY A CA 1
ATOM 1292 C C . GLY A 1 163 ? 1.034 7.236 -58.152 1.00 63.91 163 GLY A C 1
ATOM 1293 O O . GLY A 1 163 ? 0.467 8.061 -58.868 1.00 63.91 163 GLY A O 1
ATOM 1294 N N . TRP A 1 164 ? 0.822 5.925 -58.269 1.00 67.75 164 TRP A N 1
ATOM 1295 C CA . TRP A 1 164 ? 0.042 5.323 -59.354 1.00 67.75 164 TRP A CA 1
ATOM 1296 C C . TRP A 1 164 ? -1.463 5.469 -59.182 1.00 67.75 164 TRP A C 1
ATOM 1298 O O . TRP A 1 164 ? -2.223 5.499 -60.150 1.00 67.75 164 TRP A O 1
ATOM 1308 N N . CYS A 1 165 ? -1.892 5.654 -57.942 1.00 69.44 165 CYS A N 1
ATOM 1309 C CA . CYS A 1 165 ? -3.288 5.837 -57.587 1.00 69.44 165 CYS A CA 1
ATOM 1310 C C . CYS A 1 165 ? -3.842 7.191 -58.053 1.00 69.44 165 CYS A C 1
ATOM 1312 O O . CYS A 1 165 ? -5.057 7.373 -58.052 1.00 69.44 165 CYS A O 1
ATOM 1314 N N . ARG A 1 166 ? -2.988 8.090 -58.572 1.00 72.62 166 ARG A N 1
ATOM 1315 C CA . ARG A 1 166 ? -3.416 9.264 -59.348 1.00 72.62 166 ARG A CA 1
ATOM 1316 C C . ARG A 1 166 ? -4.279 8.911 -60.561 1.00 72.62 166 ARG A C 1
ATOM 1318 O O . ARG A 1 166 ? -5.136 9.702 -60.933 1.00 72.62 166 ARG A O 1
ATOM 1325 N N . PHE A 1 167 ? -4.129 7.715 -61.132 1.00 74.31 167 PHE A N 1
ATOM 1326 C CA . PHE A 1 167 ? -5.029 7.224 -62.182 1.00 74.31 167 PHE A CA 1
ATOM 1327 C C . PHE A 1 167 ? -6.488 7.114 -61.733 1.00 74.31 167 PHE A C 1
ATOM 1329 O O . PHE A 1 167 ? -7.403 7.248 -62.539 1.00 74.31 167 PHE A O 1
ATOM 1336 N N . LEU A 1 168 ? -6.705 6.886 -60.440 1.00 75.38 168 LEU A N 1
ATOM 1337 C CA . LEU A 1 168 ? -8.024 6.673 -59.860 1.00 75.38 168 LEU A CA 1
ATOM 1338 C C . LEU A 1 168 ? -8.722 7.994 -59.509 1.00 75.38 168 LEU A C 1
ATOM 1340 O O . LEU A 1 168 ? -9.947 8.026 -59.437 1.00 75.38 168 LEU A O 1
ATOM 1344 N N . ILE A 1 169 ? -7.959 9.081 -59.341 1.00 73.88 169 ILE A N 1
ATOM 1345 C CA . ILE A 1 169 ? -8.470 10.404 -58.945 1.00 73.88 169 ILE A CA 1
ATOM 1346 C C . ILE A 1 169 ? -9.443 10.947 -59.995 1.00 73.88 169 ILE A C 1
ATOM 1348 O O . ILE A 1 169 ? -10.529 11.420 -59.660 1.00 73.88 169 ILE A O 1
ATOM 1352 N N . ASN A 1 170 ? -9.095 10.811 -61.278 1.00 74.38 170 ASN A N 1
ATOM 1353 C CA . ASN A 1 170 ? -9.914 11.328 -62.376 1.00 74.38 170 ASN A CA 1
ATOM 1354 C C . ASN A 1 170 ? -11.257 10.601 -62.525 1.00 74.38 170 ASN A C 1
ATOM 1356 O O . ASN A 1 170 ? -12.196 11.169 -63.074 1.00 74.38 170 ASN A O 1
ATOM 1360 N N . LEU A 1 171 ? -11.388 9.391 -61.969 1.00 77.62 171 LEU A N 1
ATOM 1361 C CA . LEU A 1 171 ? -12.632 8.620 -62.027 1.00 77.62 171 LEU A CA 1
ATOM 1362 C C . LEU A 1 171 ? -13.736 9.182 -61.121 1.00 77.62 171 LEU A C 1
ATOM 1364 O O . LEU A 1 171 ? -14.878 8.735 -61.223 1.00 77.62 171 LEU A O 1
ATOM 1368 N N . ARG A 1 172 ? -13.406 10.133 -60.229 1.00 74.25 172 ARG A N 1
ATOM 1369 C CA . ARG A 1 172 ? -14.340 10.785 -59.289 1.00 74.25 172 ARG A CA 1
ATOM 1370 C C . ARG A 1 172 ? -15.202 9.790 -58.506 1.00 74.25 172 ARG A C 1
ATOM 1372 O O . ARG A 1 172 ? -16.395 9.999 -58.303 1.00 74.25 172 ARG A O 1
ATOM 1379 N N . MET A 1 173 ? -14.594 8.681 -58.100 1.00 76.69 173 MET A N 1
ATOM 1380 C CA . MET A 1 173 ? -15.237 7.661 -57.275 1.00 76.69 173 MET A CA 1
ATOM 1381 C C . MET A 1 173 ? -14.744 7.741 -55.834 1.00 76.69 173 MET A C 1
ATOM 1383 O O . MET A 1 173 ? -13.609 8.166 -55.614 1.00 76.69 173 MET A O 1
ATOM 1387 N N . PRO A 1 174 ? -15.526 7.271 -54.846 1.00 74.19 174 PRO A N 1
ATOM 1388 C CA . PRO A 1 174 ? -15.045 7.151 -53.477 1.00 74.19 174 PRO A CA 1
ATOM 1389 C C . PRO A 1 174 ? -13.775 6.298 -53.408 1.00 74.19 174 PRO A C 1
ATOM 1391 O O . PRO A 1 174 ? -13.697 5.220 -54.008 1.00 74.19 174 PRO A O 1
ATOM 1394 N N . MET A 1 175 ? -12.784 6.780 -52.657 1.00 77.50 175 MET A N 1
ATOM 1395 C CA . MET A 1 175 ? -11.472 6.144 -52.552 1.00 77.50 175 MET A CA 1
ATOM 1396 C C . MET A 1 175 ? -11.152 5.800 -51.103 1.00 77.50 175 MET A C 1
ATOM 1398 O O . MET A 1 175 ? -11.349 6.623 -50.214 1.00 77.50 175 MET A O 1
ATOM 1402 N N . LEU A 1 176 ? -10.601 4.609 -50.882 1.00 76.19 176 LEU A N 1
ATOM 1403 C CA . LEU A 1 176 ? -9.954 4.214 -49.638 1.00 76.19 176 LEU A CA 1
ATOM 1404 C C . LEU A 1 176 ? -8.450 4.057 -49.884 1.00 76.19 176 LEU A C 1
ATOM 1406 O O . LEU A 1 176 ? -8.003 3.086 -50.494 1.00 76.19 176 LEU A O 1
ATOM 1410 N N . LEU A 1 177 ? -7.668 5.013 -49.396 1.00 79.00 177 LEU A N 1
ATOM 1411 C CA . LEU A 1 177 ? -6.213 4.980 -49.420 1.00 79.00 177 LEU A CA 1
ATOM 1412 C C . LEU A 1 177 ? -5.695 4.389 -48.110 1.00 79.00 177 LEU A C 1
ATOM 1414 O O . LEU A 1 177 ? -5.847 4.991 -47.049 1.00 79.00 177 LEU A O 1
ATOM 1418 N N . TYR A 1 178 ? -5.077 3.215 -48.191 1.00 75.62 178 TYR A N 1
ATOM 1419 C CA . TYR A 1 178 ? -4.410 2.540 -47.084 1.00 75.62 178 TYR A CA 1
ATOM 1420 C C . TYR A 1 178 ? -2.893 2.694 -47.226 1.00 75.62 178 TYR A C 1
ATOM 1422 O O . TYR A 1 178 ? -2.228 1.854 -47.819 1.00 75.62 178 TYR A O 1
ATOM 1430 N N . ALA A 1 179 ? -2.344 3.801 -46.731 1.00 73.75 179 ALA A N 1
ATOM 1431 C CA . ALA A 1 179 ? -0.946 4.163 -46.925 1.00 73.75 179 ALA A CA 1
ATOM 1432 C C . ALA A 1 179 ? -0.013 3.262 -46.098 1.00 73.75 179 ALA A C 1
ATOM 1434 O O . ALA A 1 179 ? 0.004 3.345 -44.864 1.00 73.75 179 ALA A O 1
ATOM 1435 N N . GLY A 1 180 ? 0.749 2.404 -46.789 1.00 67.00 180 GLY A N 1
ATOM 1436 C CA . GLY A 1 180 ? 1.697 1.470 -46.176 1.00 67.00 180 GLY A CA 1
ATOM 1437 C C . GLY A 1 180 ? 3.185 1.803 -46.313 1.00 67.00 180 GLY A C 1
ATOM 1438 O O . GLY A 1 180 ? 4.002 1.211 -45.607 1.00 67.00 180 GLY A O 1
ATOM 1439 N N . LEU A 1 181 ? 3.516 2.767 -47.174 1.00 65.75 181 LEU A N 1
ATOM 1440 C CA . LEU A 1 181 ? 4.863 3.269 -47.460 1.00 65.75 181 LEU A CA 1
ATOM 1441 C C . LEU A 1 181 ? 4.882 4.803 -47.502 1.00 65.75 181 LEU A C 1
ATOM 1443 O O . LEU A 1 181 ? 3.808 5.414 -47.550 1.00 65.75 181 LEU A O 1
ATOM 1447 N N . PRO A 1 182 ? 6.083 5.416 -47.540 1.00 66.88 182 PRO A N 1
ATOM 1448 C CA . PRO A 1 182 ? 6.240 6.837 -47.807 1.00 66.88 182 PRO A CA 1
ATOM 1449 C C . PRO A 1 182 ? 5.429 7.301 -49.008 1.00 66.88 182 PRO A C 1
ATOM 1451 O O . PRO A 1 182 ? 5.447 6.688 -50.075 1.00 66.88 182 PRO A O 1
ATOM 1454 N N . VAL A 1 183 ? 4.696 8.394 -48.837 1.00 66.38 183 VAL A N 1
ATOM 1455 C CA . VAL A 1 183 ? 3.633 8.764 -49.778 1.00 66.38 183 VAL A CA 1
ATOM 1456 C C . VAL A 1 183 ? 4.161 9.198 -51.150 1.00 66.38 183 VAL A C 1
ATOM 1458 O O . VAL A 1 183 ? 3.489 8.988 -52.154 1.00 66.38 183 VAL A O 1
ATOM 1461 N N . MET A 1 184 ? 5.404 9.686 -51.213 1.00 64.56 184 MET A N 1
ATOM 1462 C CA . MET A 1 184 ? 6.114 10.045 -52.452 1.00 64.56 184 MET A CA 1
ATOM 1463 C C . MET A 1 184 ? 6.987 8.919 -53.029 1.00 64.56 184 MET A C 1
ATOM 1465 O O . MET A 1 184 ? 7.786 9.164 -53.938 1.00 64.56 184 MET A O 1
ATOM 1469 N N . TRP A 1 185 ? 6.883 7.700 -52.497 1.00 64.75 185 TRP A N 1
ATOM 1470 C CA . TRP A 1 185 ? 7.658 6.564 -52.985 1.00 64.75 185 TRP A CA 1
ATOM 1471 C C . TRP A 1 185 ? 7.393 6.320 -54.481 1.00 64.75 185 TRP A C 1
ATOM 1473 O O . TRP A 1 185 ? 6.242 6.288 -54.914 1.00 64.75 185 TRP A O 1
ATOM 1483 N N . ASP A 1 186 ? 8.467 6.182 -55.266 1.00 64.19 186 ASP A N 1
ATOM 1484 C CA . ASP A 1 186 ? 8.447 6.013 -56.730 1.00 64.19 186 ASP A CA 1
ATOM 1485 C C . ASP A 1 186 ? 7.781 7.137 -57.554 1.00 64.19 186 ASP A C 1
ATOM 1487 O O . ASP A 1 186 ? 7.500 6.949 -58.742 1.00 64.19 186 ASP A O 1
ATOM 1491 N N . VAL A 1 187 ? 7.589 8.334 -56.976 1.00 70.81 187 VAL A N 1
ATOM 1492 C CA . VAL A 1 187 ? 7.129 9.525 -57.714 1.00 70.81 187 VAL A CA 1
ATOM 1493 C C . VAL A 1 187 ? 8.325 10.229 -58.379 1.00 70.81 187 VAL A C 1
ATOM 1495 O O . VAL A 1 187 ? 9.185 10.775 -57.664 1.00 70.81 187 VAL A O 1
ATOM 1498 N N . PRO A 1 188 ? 8.405 10.261 -59.729 1.00 71.69 188 PRO A N 1
ATOM 1499 C CA . PRO A 1 188 ? 9.463 10.968 -60.443 1.00 71.69 188 PRO A CA 1
ATOM 1500 C C . PRO A 1 188 ? 9.492 12.446 -60.066 1.00 71.69 188 PRO A C 1
ATOM 1502 O O . PRO A 1 188 ? 8.449 13.073 -59.908 1.00 71.69 188 PRO A O 1
ATOM 1505 N N . GLU A 1 189 ? 10.689 13.018 -59.953 1.00 68.69 189 GLU A N 1
ATOM 1506 C CA . GLU A 1 189 ? 10.885 14.396 -59.486 1.00 68.69 189 GLU A CA 1
ATOM 1507 C C . GLU A 1 189 ? 10.058 15.425 -60.270 1.00 68.69 189 GLU A C 1
ATOM 1509 O O . GLU A 1 189 ? 9.398 16.264 -59.662 1.00 68.69 189 GLU A O 1
ATOM 1514 N N . ALA A 1 190 ? 10.007 15.285 -61.599 1.00 71.75 190 ALA A N 1
ATOM 1515 C CA . ALA A 1 190 ? 9.239 16.157 -62.488 1.00 71.75 190 ALA A CA 1
ATOM 1516 C C . ALA A 1 190 ? 7.719 16.143 -62.224 1.00 71.75 190 ALA A C 1
ATOM 1518 O O . ALA A 1 190 ? 7.030 17.096 -62.575 1.00 71.75 190 ALA A O 1
ATOM 1519 N N . ASP A 1 191 ? 7.198 15.091 -61.586 1.00 71.31 191 ASP A N 1
ATOM 1520 C CA . ASP A 1 191 ? 5.769 14.907 -61.323 1.00 71.31 191 ASP A CA 1
ATOM 1521 C C . ASP A 1 191 ? 5.390 15.125 -59.850 1.00 71.31 191 ASP A C 1
ATOM 1523 O O . ASP A 1 191 ? 4.202 15.102 -59.520 1.00 71.31 191 ASP A O 1
ATOM 1527 N N . ARG A 1 192 ? 6.362 15.367 -58.956 1.00 72.56 192 ARG A N 1
ATOM 1528 C CA . ARG A 1 192 ? 6.123 15.502 -57.506 1.00 72.56 192 ARG A CA 1
ATOM 1529 C C . ARG A 1 192 ? 5.177 16.642 -57.162 1.00 72.56 192 ARG A C 1
ATOM 1531 O O . ARG A 1 192 ? 4.283 16.439 -56.351 1.00 72.56 192 ARG A O 1
ATOM 1538 N N . THR A 1 193 ? 5.332 17.810 -57.784 1.00 70.94 193 THR A N 1
ATOM 1539 C CA . THR A 1 193 ? 4.452 18.964 -57.531 1.00 70.94 193 THR A CA 1
ATOM 1540 C C . THR A 1 193 ? 3.009 18.664 -57.930 1.00 70.94 193 THR A C 1
ATOM 1542 O O . THR A 1 193 ? 2.092 18.911 -57.152 1.00 70.94 193 THR A O 1
ATOM 1545 N N . GLY A 1 194 ? 2.803 18.074 -59.112 1.00 74.06 194 GLY A N 1
ATOM 1546 C CA . GLY A 1 194 ? 1.469 17.678 -59.567 1.00 74.06 194 GLY A CA 1
ATOM 1547 C C . GLY A 1 194 ? 0.861 16.580 -58.694 1.00 74.06 194 GLY A C 1
ATOM 1548 O O . GLY A 1 194 ? -0.301 16.667 -58.319 1.00 74.06 194 GLY A O 1
ATOM 1549 N N . TRP A 1 195 ? 1.653 15.574 -58.315 1.00 76.56 195 TRP A N 1
ATOM 1550 C CA . TRP A 1 195 ? 1.201 14.503 -57.425 1.00 76.56 195 TRP A CA 1
ATOM 1551 C C . TRP A 1 195 ? 0.805 15.029 -56.045 1.00 76.56 195 TRP A C 1
ATOM 1553 O O . TRP A 1 195 ? -0.220 14.630 -55.499 1.00 76.56 195 TRP A O 1
ATOM 1563 N N . ALA A 1 196 ? 1.593 15.941 -55.487 1.00 72.94 196 ALA A N 1
ATOM 1564 C CA . ALA A 1 196 ? 1.360 16.443 -54.148 1.00 72.94 196 ALA A CA 1
ATOM 1565 C C . ALA A 1 196 ? 0.141 17.390 -54.099 1.00 72.94 196 ALA A C 1
ATOM 1567 O O . ALA A 1 196 ? -0.585 17.388 -53.105 1.00 72.94 196 ALA A O 1
ATOM 1568 N N . ALA A 1 197 ? -0.139 18.124 -55.184 1.00 74.69 197 ALA A N 1
ATOM 1569 C CA . ALA A 1 197 ? -1.391 18.865 -55.351 1.00 74.69 197 ALA A CA 1
ATOM 1570 C C . ALA A 1 197 ? -2.607 17.924 -55.391 1.00 74.69 197 ALA A C 1
ATOM 1572 O O . ALA A 1 197 ? -3.559 18.116 -54.639 1.00 74.69 197 ALA A O 1
ATOM 1573 N N . ASP A 1 198 ? -2.535 16.861 -56.191 1.00 77.06 198 ASP A N 1
ATOM 1574 C CA . ASP A 1 198 ? -3.620 15.885 -56.303 1.00 77.06 198 ASP A CA 1
ATOM 1575 C C . ASP A 1 198 ? -3.864 15.141 -54.976 1.00 77.06 198 ASP A C 1
ATOM 1577 O O . ASP A 1 198 ? -5.004 14.919 -54.575 1.00 77.06 198 ASP A O 1
ATOM 1581 N N . PHE A 1 199 ? -2.804 14.779 -54.245 1.00 78.50 199 PHE A N 1
ATOM 1582 C CA . PHE A 1 199 ? -2.932 14.121 -52.942 1.00 78.50 199 PHE A CA 1
ATOM 1583 C C . PHE A 1 199 ? -3.499 15.055 -51.866 1.00 78.50 199 PHE A C 1
ATOM 1585 O O . PHE A 1 199 ? -4.282 14.614 -51.022 1.00 78.50 199 PHE A O 1
ATOM 1592 N N . ALA A 1 200 ? -3.158 16.346 -51.910 1.00 74.81 200 ALA A N 1
ATOM 1593 C CA . ALA A 1 200 ? -3.799 17.345 -51.065 1.00 74.81 200 ALA A CA 1
ATOM 1594 C C . ALA A 1 200 ? -5.305 17.425 -51.363 1.00 74.81 200 ALA A C 1
ATOM 1596 O O . ALA A 1 200 ? -6.098 17.367 -50.428 1.00 74.81 200 ALA A O 1
ATOM 1597 N N . ASP A 1 201 ? -5.714 17.450 -52.635 1.00 74.75 201 ASP A N 1
ATOM 1598 C CA . ASP A 1 201 ? -7.135 17.437 -53.011 1.00 74.75 201 ASP A CA 1
ATOM 1599 C C . ASP A 1 201 ? -7.856 16.182 -52.474 1.00 74.75 201 ASP A C 1
ATOM 1601 O O . ASP A 1 201 ? -8.983 16.279 -51.979 1.00 74.75 201 ASP A O 1
ATOM 1605 N N . ILE A 1 202 ? -7.186 15.020 -52.452 1.00 76.69 202 ILE A N 1
ATOM 1606 C CA . ILE A 1 202 ? -7.738 13.806 -51.831 1.00 76.69 202 ILE A CA 1
ATOM 1607 C C . ILE A 1 202 ? -7.938 13.968 -50.321 1.00 76.69 202 ILE A C 1
ATOM 1609 O O . ILE A 1 202 ? -9.014 13.653 -49.816 1.00 76.69 202 ILE A O 1
ATOM 1613 N N . LEU A 1 203 ? -6.918 14.442 -49.598 1.00 70.38 203 LEU A N 1
ATOM 1614 C CA . LEU A 1 203 ? -6.969 14.654 -48.142 1.00 70.38 203 LEU A CA 1
ATOM 1615 C C . LEU A 1 203 ? -8.029 15.685 -47.726 1.00 70.38 203 LEU A C 1
ATOM 1617 O O . LEU A 1 203 ? -8.475 15.709 -46.581 1.00 70.38 203 LEU A O 1
ATOM 1621 N N . MET A 1 204 ? -8.405 16.571 -48.643 1.00 67.69 204 MET A N 1
ATOM 1622 C CA . MET A 1 204 ? -9.403 17.611 -48.415 1.00 67.69 204 MET A CA 1
ATOM 1623 C C . MET A 1 204 ? -10.824 17.165 -48.794 1.00 67.69 204 MET A C 1
ATOM 1625 O O . MET A 1 204 ? -11.794 17.822 -48.406 1.00 67.69 204 MET A O 1
ATOM 1629 N N . SER A 1 205 ? -10.963 16.064 -49.539 1.00 67.38 205 SER A N 1
ATOM 1630 C CA . SER A 1 205 ? -12.247 15.540 -50.004 1.00 67.38 205 SER A CA 1
ATOM 1631 C C . SER A 1 205 ? -13.007 14.811 -48.894 1.00 67.38 205 SER A C 1
ATOM 1633 O O . SER A 1 205 ? -12.454 13.997 -48.159 1.00 67.38 205 SER A O 1
ATOM 1635 N N . 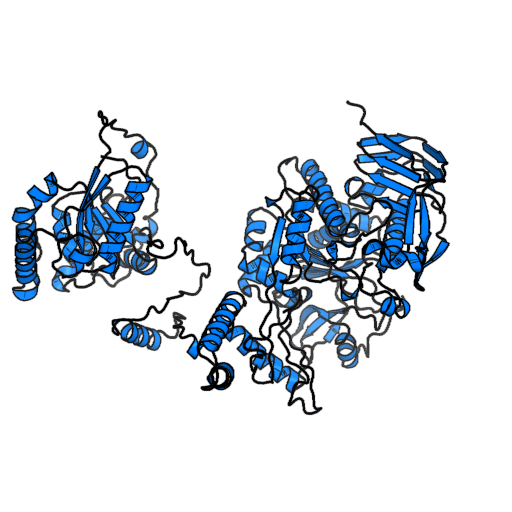GLN A 1 206 ? -14.319 15.045 -48.819 1.00 57.84 206 GLN A N 1
ATOM 1636 C CA . GLN A 1 206 ? -15.213 14.308 -47.912 1.00 57.84 206 GLN A CA 1
ATOM 1637 C C . GLN A 1 206 ? -15.609 12.929 -48.464 1.00 57.84 206 GLN A C 1
ATOM 1639 O O . GLN A 1 206 ? -16.170 12.116 -47.731 1.00 57.84 206 GLN A O 1
ATOM 1644 N N . GLU A 1 207 ? -15.331 12.671 -49.745 1.00 61.34 207 GLU A N 1
ATOM 1645 C CA . GLU A 1 207 ? -15.678 11.432 -50.452 1.00 61.34 207 GLU A CA 1
ATOM 1646 C C . GLU A 1 207 ? -14.553 10.390 -50.405 1.00 61.34 207 GLU A C 1
ATOM 1648 O O . GLU A 1 207 ? -14.760 9.218 -50.732 1.00 61.34 207 GLU A O 1
ATOM 1653 N N . HIS A 1 208 ? -13.351 10.808 -50.006 1.00 71.12 208 HIS A N 1
ATOM 1654 C CA . HIS A 1 208 ? -12.184 9.948 -49.913 1.00 71.12 208 HIS A CA 1
ATOM 1655 C C . HIS A 1 208 ? -11.782 9.730 -48.459 1.00 71.12 208 HIS A C 1
ATOM 1657 O O . HIS A 1 208 ? -11.972 10.570 -47.581 1.00 71.12 208 HIS A O 1
ATOM 1663 N N . VAL A 1 209 ? -11.202 8.566 -48.207 1.00 67.81 209 VAL A N 1
ATOM 1664 C CA . VAL A 1 209 ? -10.692 8.180 -46.903 1.00 67.81 209 VAL A CA 1
ATOM 1665 C C . VAL A 1 209 ? -9.223 7.859 -47.055 1.00 67.81 209 VAL A C 1
ATOM 1667 O O . VAL A 1 209 ? -8.855 6.968 -47.817 1.00 67.81 209 VAL A O 1
ATOM 1670 N N . VAL A 1 210 ? -8.395 8.518 -46.252 1.00 74.19 210 VAL A N 1
ATOM 1671 C CA . VAL A 1 210 ? -6.980 8.180 -46.111 1.00 74.19 210 VAL A CA 1
ATOM 1672 C C . VAL A 1 210 ? -6.728 7.619 -44.718 1.00 74.19 210 VAL A C 1
ATOM 1674 O O . VAL A 1 210 ? -7.087 8.239 -43.718 1.00 74.19 210 VAL A O 1
ATOM 1677 N N . ILE A 1 211 ? -6.121 6.438 -44.660 1.00 68.06 211 ILE A N 1
ATOM 1678 C CA . ILE A 1 211 ? -5.744 5.719 -43.443 1.00 68.06 211 ILE A CA 1
ATOM 1679 C C . ILE A 1 211 ? -4.290 5.280 -43.596 1.00 68.06 211 ILE A C 1
ATOM 1681 O O . ILE A 1 211 ? -3.893 4.814 -44.658 1.00 68.06 211 ILE A O 1
ATOM 1685 N N . ALA A 1 212 ? -3.496 5.391 -42.538 1.00 69.44 212 ALA A N 1
ATOM 1686 C CA . ALA A 1 212 ? -2.134 4.876 -42.518 1.00 69.44 212 ALA A CA 1
ATOM 1687 C C . ALA A 1 212 ? -2.069 3.502 -41.840 1.00 69.44 212 ALA A C 1
ATOM 1689 O O . ALA A 1 212 ? -2.715 3.273 -40.814 1.00 69.44 212 ALA A O 1
ATOM 1690 N N . ASN A 1 213 ? -1.220 2.609 -42.347 1.00 66.00 213 ASN A N 1
ATOM 1691 C CA . ASN A 1 213 ? -0.934 1.331 -41.688 1.00 66.00 213 ASN A CA 1
ATOM 1692 C C . ASN A 1 213 ? -0.061 1.491 -40.430 1.00 66.00 213 ASN A C 1
ATOM 1694 O O . ASN A 1 213 ? 0.186 0.544 -39.688 1.00 66.00 213 ASN A O 1
ATOM 1698 N N . SER A 1 214 ? 0.489 2.676 -40.193 1.00 59.50 214 SER A N 1
ATOM 1699 C CA . SER A 1 214 ? 1.407 2.926 -39.095 1.00 59.50 214 SER A CA 1
ATOM 1700 C C . SER A 1 214 ? 1.362 4.380 -38.667 1.00 59.50 214 SER A C 1
ATOM 1702 O O . SER A 1 214 ? 1.082 5.280 -39.457 1.00 59.50 214 SER A O 1
ATOM 1704 N N . VAL A 1 215 ? 1.698 4.603 -37.397 1.00 49.62 215 VAL A N 1
ATOM 1705 C CA . VAL A 1 215 ? 1.808 5.955 -36.842 1.00 49.62 215 VAL A CA 1
ATOM 1706 C C . VAL A 1 215 ? 2.894 6.746 -37.576 1.00 49.62 215 VAL A C 1
ATOM 1708 O O . VAL A 1 215 ? 2.755 7.951 -37.740 1.00 49.62 215 VAL A O 1
ATOM 1711 N N . PHE A 1 216 ? 3.937 6.071 -38.071 1.00 52.81 216 PHE A N 1
ATOM 1712 C CA . PHE A 1 216 ? 4.989 6.687 -38.877 1.00 52.81 216 PHE A CA 1
ATOM 1713 C C . PHE A 1 216 ? 4.433 7.285 -40.175 1.00 52.81 216 PHE A C 1
ATOM 1715 O O . PHE A 1 216 ? 4.559 8.487 -40.380 1.00 52.81 216 PHE A O 1
ATOM 1722 N N . VAL A 1 217 ? 3.735 6.490 -40.994 1.00 62.12 217 VAL A N 1
ATOM 1723 C CA . VAL A 1 217 ? 3.150 6.978 -42.256 1.00 62.12 217 VAL A CA 1
ATOM 1724 C C . VAL A 1 217 ? 2.061 8.029 -41.990 1.00 62.12 217 VAL A C 1
ATOM 1726 O O . VAL A 1 217 ? 1.971 9.021 -42.707 1.00 62.12 217 VAL A O 1
ATOM 1729 N N . ALA A 1 218 ? 1.284 7.900 -40.905 1.00 57.91 218 ALA A N 1
ATOM 1730 C CA . ALA A 1 218 ? 0.324 8.935 -40.503 1.00 57.91 218 ALA A CA 1
ATOM 1731 C C . ALA A 1 218 ? 1.001 10.272 -40.162 1.00 57.91 218 ALA A C 1
ATOM 1733 O O . ALA A 1 218 ? 0.500 11.340 -40.518 1.00 57.91 218 ALA A O 1
ATOM 1734 N N . ARG A 1 219 ? 2.138 10.219 -39.457 1.00 52.38 219 ARG A N 1
ATOM 1735 C CA . ARG A 1 219 ? 2.943 11.398 -39.119 1.00 52.38 219 ARG A CA 1
ATOM 1736 C C . ARG A 1 219 ? 3.640 11.974 -40.336 1.00 52.38 219 ARG A C 1
ATOM 1738 O O . ARG A 1 219 ? 3.746 13.188 -40.418 1.00 52.38 219 ARG A O 1
ATOM 1745 N N . GLU A 1 220 ? 4.058 11.141 -41.277 1.00 59.44 220 GLU A N 1
ATOM 1746 C CA . GLU A 1 220 ? 4.628 11.584 -42.543 1.00 59.44 220 GLU A CA 1
ATOM 1747 C C . GLU A 1 220 ? 3.608 12.386 -43.362 1.00 59.44 220 GLU A C 1
ATOM 1749 O O . GLU A 1 220 ? 3.911 13.500 -43.784 1.00 59.44 220 GLU A O 1
ATOM 1754 N N . VAL A 1 221 ? 2.371 11.890 -43.486 1.00 63.19 221 VAL A N 1
ATOM 1755 C CA . VAL A 1 221 ? 1.264 12.634 -44.114 1.00 63.19 221 VAL A CA 1
ATOM 1756 C C . VAL A 1 221 ? 0.995 13.943 -43.369 1.00 63.19 221 VAL A C 1
ATOM 1758 O O . VAL A 1 221 ? 0.882 15.000 -43.989 1.00 63.19 221 VAL A O 1
ATOM 1761 N N . GLN A 1 222 ? 0.967 13.907 -42.033 1.00 54.66 222 GLN A N 1
ATOM 1762 C CA . GLN A 1 222 ? 0.782 15.111 -41.222 1.00 54.66 222 GLN A CA 1
ATOM 1763 C C . GLN A 1 222 ? 1.914 16.125 -41.419 1.00 54.66 222 GLN A C 1
ATOM 1765 O O . GLN A 1 222 ? 1.663 17.325 -41.461 1.00 54.66 222 GLN A O 1
ATOM 1770 N N . TRP A 1 223 ? 3.154 15.661 -41.511 1.00 49.94 223 TRP A N 1
ATOM 1771 C CA . TRP A 1 223 ? 4.325 16.511 -41.662 1.00 49.94 223 TRP A CA 1
ATOM 1772 C C . TRP A 1 223 ? 4.377 17.157 -43.047 1.00 49.94 223 TRP A C 1
ATOM 1774 O O . TRP A 1 223 ? 4.570 18.366 -43.159 1.00 49.94 223 TRP A O 1
ATOM 1784 N N . GLN A 1 224 ? 4.163 16.360 -44.094 1.00 59.81 224 GLN A N 1
ATOM 1785 C CA . GLN A 1 224 ? 4.289 16.803 -45.480 1.00 59.81 224 GLN A CA 1
ATOM 1786 C C . GLN A 1 224 ? 3.078 17.621 -45.949 1.00 59.81 224 GLN A C 1
ATOM 1788 O O . GLN A 1 224 ? 3.252 18.570 -46.706 1.00 59.81 224 GLN A O 1
ATOM 1793 N N . PHE A 1 225 ? 1.869 17.299 -45.475 1.00 65.12 225 PHE A N 1
ATOM 1794 C CA . PHE A 1 225 ? 0.618 17.899 -45.964 1.00 65.12 225 PHE A CA 1
ATOM 1795 C C . PHE A 1 225 ? -0.166 18.662 -44.893 1.00 65.12 225 PHE A C 1
ATOM 1797 O O . PHE A 1 225 ? -1.171 19.298 -45.196 1.00 65.12 225 PHE A O 1
ATOM 1804 N N . GLY A 1 226 ? 0.255 18.611 -43.628 1.00 54.03 226 GLY A N 1
ATOM 1805 C CA . GLY A 1 226 ? -0.455 19.265 -42.526 1.00 54.03 226 GLY A CA 1
ATOM 1806 C C . GLY A 1 226 ? -1.732 18.545 -42.076 1.00 54.03 226 GLY A C 1
ATOM 1807 O O . GLY A 1 226 ? -2.431 19.068 -41.212 1.00 54.03 226 GLY A O 1
ATOM 1808 N N . VAL A 1 227 ? -2.041 17.356 -42.615 1.00 56.81 227 VAL A N 1
ATOM 1809 C CA . VAL A 1 227 ? -3.297 16.626 -42.358 1.00 56.81 227 VAL A CA 1
ATOM 1810 C C . VAL A 1 227 ? -3.049 15.374 -41.518 1.00 56.81 227 VAL A C 1
ATOM 1812 O O . VAL A 1 227 ? -2.244 14.516 -41.870 1.00 56.81 227 VAL A O 1
ATOM 1815 N N . ARG A 1 228 ? -3.763 15.231 -40.396 1.00 54.56 228 ARG A N 1
ATOM 1816 C CA . ARG A 1 228 ? -3.728 14.000 -39.589 1.00 54.56 228 ARG A CA 1
ATOM 1817 C C . ARG A 1 228 ? -4.660 12.948 -40.181 1.00 54.56 228 ARG A C 1
ATOM 1819 O O . ARG A 1 228 ? -5.862 13.180 -40.271 1.00 54.56 228 ARG A O 1
ATOM 1826 N N . VAL A 1 229 ? -4.116 11.774 -40.483 1.00 58.22 229 VAL A N 1
ATOM 1827 C CA . VAL A 1 229 ? -4.888 10.604 -40.920 1.00 58.22 229 VAL A CA 1
ATOM 1828 C C . VAL A 1 229 ? -4.928 9.535 -39.818 1.00 58.22 229 VAL A C 1
ATOM 1830 O O . VAL A 1 229 ? -3.956 9.396 -39.068 1.00 58.22 229 VAL A O 1
ATOM 1833 N N . PRO A 1 230 ? -6.036 8.786 -39.669 1.00 49.19 230 PRO A N 1
ATOM 1834 C CA . PRO A 1 230 ? -6.130 7.696 -38.704 1.00 49.19 230 PRO A CA 1
ATOM 1835 C C . PRO A 1 230 ? -5.101 6.596 -38.991 1.00 49.19 230 PRO A C 1
ATOM 1837 O O . PRO A 1 230 ? -4.790 6.298 -40.142 1.00 49.19 230 PRO A O 1
ATOM 1840 N N . THR A 1 231 ? -4.592 5.969 -37.928 1.00 56.25 231 THR A N 1
ATOM 1841 C CA . THR A 1 231 ? -3.729 4.784 -38.024 1.00 56.25 231 THR A CA 1
ATOM 1842 C C . THR A 1 231 ? -4.557 3.530 -37.773 1.00 56.25 231 THR A C 1
ATOM 1844 O O . THR A 1 231 ? -5.166 3.407 -36.713 1.00 56.25 231 THR A O 1
ATOM 1847 N N . LEU A 1 232 ? -4.556 2.586 -38.714 1.00 53.81 232 LEU A N 1
ATOM 1848 C CA . LEU A 1 232 ? -5.273 1.316 -38.598 1.00 53.81 232 LEU A CA 1
ATOM 1849 C C . LEU A 1 232 ? -4.334 0.155 -38.958 1.00 53.81 232 LEU A C 1
ATOM 1851 O O . LEU A 1 232 ? -3.936 -0.009 -40.111 1.00 53.81 232 LEU A O 1
ATOM 1855 N N . ARG A 1 233 ? -3.968 -0.655 -37.958 1.00 53.97 233 ARG A N 1
ATOM 1856 C CA . ARG A 1 233 ? -3.110 -1.840 -38.118 1.00 53.97 233 ARG A CA 1
ATOM 1857 C C . ARG A 1 233 ? -3.941 -3.119 -38.027 1.00 53.97 233 ARG A C 1
ATOM 1859 O O . ARG A 1 233 ? -4.527 -3.357 -36.970 1.00 53.97 233 ARG A O 1
ATOM 1866 N N . PRO A 1 234 ? -3.979 -3.977 -39.059 1.00 49.06 234 PRO A N 1
ATOM 1867 C CA . PRO A 1 234 ? -4.598 -5.286 -38.942 1.00 49.06 234 PRO A CA 1
ATOM 1868 C C . PRO A 1 234 ? -3.701 -6.211 -38.109 1.00 49.06 234 PRO A C 1
ATOM 1870 O O . PRO A 1 234 ? -2.870 -6.953 -38.610 1.00 49.06 234 PRO A O 1
ATOM 1873 N N . LEU A 1 235 ? -3.913 -6.192 -36.797 1.00 38.91 235 LEU A N 1
ATOM 1874 C CA . LEU A 1 235 ? -3.268 -7.066 -35.810 1.00 38.91 235 LEU A CA 1
ATOM 1875 C C . LEU A 1 235 ? -3.728 -8.541 -35.872 1.00 38.91 235 LEU A C 1
ATOM 1877 O O . LEU A 1 235 ? -3.207 -9.405 -35.173 1.00 38.91 235 LEU A O 1
ATOM 1881 N N . GLY A 1 236 ? -4.725 -8.853 -36.701 1.00 38.19 236 GLY A N 1
ATOM 1882 C CA . GLY A 1 236 ? -5.497 -10.091 -36.603 1.00 38.19 236 GLY A CA 1
ATOM 1883 C C . GLY A 1 236 ? -5.064 -11.265 -37.483 1.00 38.19 236 GLY A C 1
ATOM 1884 O O . GLY A 1 236 ? -5.799 -12.255 -37.503 1.00 38.19 236 GLY A O 1
ATOM 1885 N N . LEU A 1 237 ? -3.968 -11.201 -38.246 1.00 37.00 237 LEU A N 1
ATOM 1886 C CA . LEU A 1 237 ? -3.677 -12.287 -39.194 1.00 37.00 237 LEU A CA 1
ATOM 1887 C C . LEU A 1 237 ? -3.171 -13.582 -38.537 1.00 37.00 237 LEU A C 1
ATOM 1889 O O . LEU A 1 237 ? -3.418 -14.634 -39.117 1.00 37.00 237 LEU A O 1
ATOM 1893 N N . HIS A 1 238 ? -2.616 -13.564 -37.312 1.00 37.41 238 HIS A N 1
ATOM 1894 C CA . HIS A 1 238 ? -2.127 -14.809 -36.684 1.00 37.41 238 HIS A CA 1
ATOM 1895 C C . HIS A 1 238 ? -2.378 -15.022 -35.180 1.00 37.41 238 HIS A C 1
ATOM 1897 O O . HIS A 1 238 ? -2.153 -16.138 -34.724 1.00 37.41 238 HIS A O 1
ATOM 1903 N N . THR A 1 239 ? -2.836 -14.040 -34.389 1.00 37.34 239 THR A N 1
ATOM 1904 C CA . THR A 1 239 ? -2.818 -14.218 -32.914 1.00 37.34 239 THR A CA 1
ATOM 1905 C C . THR A 1 239 ? -4.032 -13.716 -32.132 1.00 37.34 239 THR A C 1
ATOM 1907 O O . THR A 1 239 ? -4.048 -13.874 -30.916 1.00 37.34 239 THR A O 1
ATOM 1910 N N . ASN A 1 240 ? -5.061 -13.138 -32.768 1.00 33.53 240 ASN A N 1
ATOM 1911 C CA . ASN A 1 240 ? -6.221 -12.554 -32.064 1.00 33.53 240 ASN A CA 1
ATOM 1912 C C . ASN A 1 240 ? -5.872 -11.494 -30.986 1.00 33.53 240 ASN A C 1
ATOM 1914 O O . ASN A 1 240 ? -6.734 -11.118 -30.196 1.00 33.53 240 ASN A O 1
ATOM 1918 N N . ALA A 1 241 ? -4.641 -10.979 -30.950 1.00 31.78 241 ALA A N 1
ATOM 1919 C CA . ALA A 1 241 ? -4.206 -9.987 -29.971 1.00 31.78 241 ALA A CA 1
ATOM 1920 C C . ALA A 1 241 ? -4.321 -8.567 -30.543 1.00 31.78 241 ALA A C 1
ATOM 1922 O O . ALA A 1 241 ? -3.941 -8.344 -31.685 1.00 31.78 241 ALA A O 1
ATOM 1923 N N . MET A 1 242 ? -4.784 -7.593 -29.753 1.00 33.22 242 MET A N 1
ATOM 1924 C CA . MET A 1 242 ? -4.609 -6.165 -30.048 1.00 33.22 242 MET A CA 1
ATOM 1925 C C . MET A 1 242 ? -3.359 -5.649 -29.324 1.00 33.22 242 MET A C 1
ATOM 1927 O O . MET A 1 242 ? -3.251 -5.795 -28.110 1.00 33.22 242 MET A O 1
ATOM 1931 N N . HIS A 1 243 ? -2.417 -5.039 -30.049 1.00 35.59 243 HIS A N 1
ATOM 1932 C CA . HIS A 1 243 ? -1.277 -4.334 -29.465 1.00 35.59 243 HIS A CA 1
ATOM 1933 C C . HIS A 1 243 ? -1.606 -2.846 -29.334 1.00 35.59 243 HIS A C 1
ATOM 1935 O O . HIS A 1 243 ? -1.846 -2.167 -30.333 1.00 35.59 243 HIS A O 1
ATOM 1941 N N . VAL A 1 244 ? -1.574 -2.352 -28.100 1.00 32.97 244 VAL A N 1
ATOM 1942 C CA . VAL A 1 244 ? -1.594 -0.928 -27.762 1.00 32.97 244 VAL A CA 1
ATOM 1943 C C . VAL A 1 244 ? -0.198 -0.601 -27.220 1.00 32.97 244 VAL A C 1
ATOM 1945 O O . VAL A 1 244 ? 0.215 -1.242 -26.253 1.00 32.97 244 VAL A O 1
ATOM 1948 N N . PRO A 1 245 ? 0.575 0.307 -27.838 1.00 34.84 245 PRO A N 1
ATOM 1949 C CA . PRO A 1 245 ? 1.905 0.645 -27.341 1.00 34.84 245 PRO A CA 1
ATOM 1950 C C . PRO A 1 245 ? 1.784 1.408 -26.015 1.00 34.84 245 PRO A C 1
ATOM 1952 O O . PRO A 1 245 ? 1.080 2.410 -25.941 1.00 34.84 245 PRO A O 1
ATOM 1955 N N . VAL A 1 246 ? 2.464 0.920 -24.973 1.00 34.81 246 VAL A N 1
ATOM 1956 C CA . VAL A 1 246 ? 2.397 1.453 -23.593 1.00 34.81 246 VAL A CA 1
ATOM 1957 C C . VAL A 1 246 ? 3.606 2.349 -23.253 1.00 34.81 246 VAL A C 1
ATOM 1959 O O . VAL A 1 246 ? 3.692 2.881 -22.155 1.00 34.81 246 VAL A O 1
ATOM 1962 N N . LEU A 1 247 ? 4.546 2.572 -24.181 1.00 35.25 247 LEU A N 1
ATOM 1963 C CA . LEU A 1 247 ? 5.742 3.390 -23.930 1.00 35.25 247 LEU A CA 1
ATOM 1964 C C . LEU A 1 247 ? 5.797 4.604 -24.867 1.00 35.25 247 LEU A C 1
ATOM 1966 O O . LEU A 1 247 ? 5.935 4.459 -26.079 1.00 35.25 247 LEU A O 1
ATOM 1970 N N . ASN A 1 248 ? 5.742 5.808 -24.290 1.00 32.53 248 ASN A N 1
ATOM 1971 C CA . ASN A 1 248 ? 5.759 7.086 -25.017 1.00 32.53 248 ASN A CA 1
ATOM 1972 C C . ASN A 1 248 ? 7.139 7.467 -25.602 1.00 32.53 248 ASN A C 1
ATOM 1974 O O . ASN A 1 248 ? 7.224 8.420 -26.373 1.00 32.53 248 ASN A O 1
ATOM 1978 N N . ALA A 1 249 ? 8.210 6.737 -25.265 1.00 31.52 249 ALA A N 1
ATOM 1979 C CA . ALA A 1 249 ? 9.597 7.087 -25.604 1.00 31.52 249 ALA A CA 1
ATOM 1980 C C . ALA A 1 249 ? 10.335 6.043 -26.469 1.00 31.52 249 ALA A C 1
ATOM 1982 O O . ALA A 1 249 ? 11.534 6.179 -26.710 1.00 31.52 249 ALA A O 1
ATOM 1983 N N . SER A 1 250 ? 9.673 4.972 -26.920 1.00 35.03 250 SER A N 1
ATOM 1984 C CA . SER A 1 250 ? 10.340 3.868 -27.631 1.00 35.03 250 SER A CA 1
ATOM 1985 C C . SER A 1 250 ? 9.407 3.184 -28.633 1.00 35.03 250 SER A C 1
ATOM 1987 O O . SER A 1 250 ? 8.201 3.108 -28.414 1.00 35.03 250 SER A O 1
ATOM 1989 N N . VAL A 1 251 ? 9.964 2.650 -29.725 1.00 34.97 251 VAL A N 1
ATOM 1990 C CA . VAL A 1 251 ? 9.233 1.826 -30.704 1.00 34.97 251 VAL A CA 1
ATOM 1991 C C . VAL A 1 251 ? 9.855 0.435 -30.728 1.00 34.97 251 VAL A C 1
ATOM 1993 O O . VAL A 1 251 ? 11.039 0.293 -31.015 1.00 34.97 251 VAL A O 1
ATOM 1996 N N . LEU A 1 252 ? 9.050 -0.590 -30.443 1.00 32.81 252 LEU A N 1
ATOM 1997 C CA . LEU A 1 252 ? 9.463 -1.992 -30.505 1.00 32.81 252 LEU A CA 1
ATOM 1998 C C . LEU A 1 252 ? 9.169 -2.556 -31.907 1.00 32.81 252 LEU A C 1
ATOM 2000 O O . LEU A 1 252 ? 8.035 -2.467 -32.383 1.00 32.81 252 LEU A O 1
ATOM 2004 N N . VAL A 1 253 ? 10.173 -3.144 -32.564 1.00 32.56 253 VAL A N 1
ATOM 2005 C CA . VAL A 1 253 ? 10.032 -3.806 -33.874 1.00 32.56 253 VAL A CA 1
ATOM 2006 C C . VAL A 1 253 ? 10.429 -5.276 -33.729 1.00 32.56 253 VAL A C 1
ATOM 2008 O O . VAL A 1 253 ? 11.529 -5.586 -33.283 1.00 32.56 253 VAL A O 1
ATOM 2011 N N . SER A 1 254 ? 9.525 -6.190 -34.093 1.00 30.81 254 SER A N 1
ATOM 2012 C CA . SER A 1 254 ? 9.782 -7.636 -34.079 1.00 30.81 254 SER A CA 1
ATOM 2013 C C . SER A 1 254 ? 10.573 -8.062 -35.322 1.00 30.81 254 SER A C 1
ATOM 2015 O O . SER A 1 254 ? 10.149 -7.792 -36.446 1.00 30.81 254 SER A O 1
ATOM 2017 N N . ARG A 1 255 ? 11.703 -8.760 -35.124 1.00 34.28 255 ARG A N 1
ATOM 2018 C CA . ARG A 1 255 ? 12.382 -9.531 -36.178 1.00 34.28 255 ARG A CA 1
ATOM 2019 C C . ARG A 1 255 ? 11.543 -10.774 -36.479 1.00 34.28 255 ARG A C 1
ATOM 2021 O O . ARG A 1 255 ? 11.564 -11.722 -35.699 1.00 34.28 255 ARG A O 1
ATOM 2028 N N . PHE A 1 256 ? 10.863 -10.810 -37.621 1.00 30.92 256 PHE A N 1
ATOM 2029 C CA . PHE A 1 256 ? 10.480 -12.087 -38.219 1.00 30.92 256 PHE A CA 1
ATOM 2030 C C . PHE A 1 256 ? 11.486 -12.455 -39.300 1.00 30.92 256 PHE A C 1
ATOM 2032 O O . PHE A 1 256 ? 11.827 -11.652 -40.165 1.00 30.92 256 PHE A O 1
ATOM 2039 N N . GLY A 1 257 ? 12.009 -13.674 -39.183 1.00 35.12 257 GLY A N 1
ATOM 2040 C CA . GLY A 1 257 ? 12.970 -14.229 -40.116 1.00 35.12 257 GLY A CA 1
ATOM 2041 C C . GLY A 1 257 ? 12.406 -14.327 -41.533 1.00 35.12 257 GLY A C 1
ATOM 2042 O O . GLY A 1 257 ? 11.236 -14.641 -41.736 1.00 35.12 257 GLY A O 1
ATOM 2043 N N . THR A 1 258 ? 13.324 -14.156 -42.481 1.00 33.88 258 THR A N 1
ATOM 2044 C CA . THR A 1 258 ? 13.242 -14.359 -43.936 1.00 33.88 258 THR A CA 1
ATOM 2045 C C . THR A 1 258 ? 12.839 -13.152 -44.805 1.00 33.88 258 THR A C 1
ATOM 2047 O O . THR A 1 258 ? 11.711 -12.676 -44.811 1.00 33.88 258 THR A O 1
ATOM 2050 N N . SER A 1 259 ? 13.821 -12.764 -45.634 1.00 30.75 259 SER A N 1
ATOM 2051 C CA . SER A 1 259 ? 13.828 -11.868 -46.805 1.00 30.75 259 SER A CA 1
ATOM 2052 C C . SER A 1 259 ? 13.953 -10.343 -46.596 1.00 30.75 259 SER A C 1
ATOM 2054 O O . SER A 1 259 ? 13.010 -9.671 -46.205 1.00 30.75 259 SER A O 1
ATOM 2056 N N . GLY A 1 260 ? 15.111 -9.788 -47.001 1.00 32.50 260 GLY A N 1
ATOM 2057 C CA . GLY A 1 260 ? 15.169 -8.456 -47.626 1.00 32.50 260 GLY A CA 1
ATOM 2058 C C . GLY A 1 260 ? 16.007 -7.363 -46.954 1.00 32.50 260 GLY A C 1
ATOM 2059 O O . GLY A 1 260 ? 15.452 -6.356 -46.532 1.00 32.50 260 GLY A O 1
ATOM 2060 N N . GLY A 1 261 ? 17.336 -7.495 -46.904 1.00 40.00 261 GLY A N 1
ATOM 2061 C CA . GLY A 1 261 ? 18.258 -6.483 -46.356 1.00 40.00 261 GLY A CA 1
ATOM 2062 C C . GLY A 1 261 ? 18.419 -5.189 -47.176 1.00 40.00 261 GLY A C 1
ATOM 2063 O O . GLY A 1 261 ? 19.479 -4.954 -47.744 1.00 40.00 261 GLY A O 1
ATOM 2064 N N . LEU A 1 262 ? 17.414 -4.307 -47.193 1.00 35.56 262 LEU A N 1
ATOM 2065 C CA . LEU A 1 262 ? 17.556 -2.918 -47.689 1.00 35.56 262 LEU A CA 1
ATOM 2066 C C . LEU A 1 262 ? 17.101 -1.842 -46.686 1.00 35.56 262 LEU A C 1
ATOM 2068 O O . LEU A 1 262 ? 17.714 -0.778 -46.611 1.00 35.56 262 LEU A O 1
ATOM 2072 N N . SER A 1 263 ? 16.095 -2.118 -45.856 1.00 37.97 263 SER A N 1
ATOM 2073 C CA . SER A 1 263 ? 15.645 -1.213 -44.786 1.00 37.97 263 SER A CA 1
ATOM 2074 C C . SER A 1 263 ? 16.635 -1.139 -43.612 1.00 37.97 263 SER A C 1
ATOM 2076 O O . SER A 1 263 ? 16.800 -0.075 -43.022 1.00 37.97 263 SER A O 1
ATOM 2078 N N . GLU A 1 264 ? 17.354 -2.227 -43.327 1.00 39.34 264 GLU A N 1
ATOM 2079 C CA . GLU A 1 264 ? 18.362 -2.324 -42.255 1.00 39.34 264 GLU A CA 1
ATOM 2080 C C . GLU A 1 264 ? 19.570 -1.406 -42.535 1.00 39.34 264 GLU A C 1
ATOM 2082 O O . GLU A 1 264 ? 19.941 -0.589 -41.698 1.00 39.34 264 GLU A O 1
ATOM 2087 N N . CYS A 1 265 ? 20.079 -1.414 -43.772 1.00 36.25 265 CYS A N 1
ATOM 2088 C CA . CYS A 1 265 ? 21.221 -0.593 -44.193 1.00 36.25 265 CYS A CA 1
ATOM 2089 C C . CYS A 1 265 ? 20.895 0.917 -44.248 1.00 36.25 265 CYS A C 1
ATOM 2091 O O . CYS A 1 265 ? 21.764 1.766 -44.033 1.00 36.25 265 CYS A O 1
ATOM 2093 N N . LEU A 1 266 ? 19.635 1.267 -44.542 1.00 38.38 266 LEU A N 1
ATOM 2094 C CA . LEU A 1 266 ? 19.165 2.654 -44.592 1.00 38.38 266 LEU A CA 1
ATOM 2095 C C . LEU A 1 266 ? 18.929 3.220 -43.183 1.00 38.38 266 LEU A C 1
ATOM 2097 O O . LEU A 1 266 ? 19.293 4.364 -42.913 1.00 38.38 266 LEU A O 1
ATOM 2101 N N . LEU A 1 267 ? 18.361 2.413 -42.280 1.00 42.34 267 LEU A N 1
ATOM 2102 C CA . LEU A 1 267 ? 18.106 2.797 -40.892 1.00 42.34 267 LEU A CA 1
ATOM 2103 C C . LEU A 1 267 ? 19.387 2.815 -40.044 1.00 42.34 267 LEU A C 1
ATOM 2105 O O . LEU A 1 267 ? 19.521 3.703 -39.206 1.00 42.34 267 LEU A O 1
ATOM 2109 N N . GLU A 1 268 ? 20.361 1.934 -40.305 1.00 38.88 268 GLU A N 1
ATOM 2110 C CA . GLU A 1 268 ? 21.712 2.024 -39.724 1.00 38.88 268 GLU A CA 1
ATOM 2111 C C . GLU A 1 268 ? 22.417 3.323 -40.129 1.00 38.88 268 GLU A C 1
ATOM 2113 O O . GLU A 1 268 ? 22.935 4.042 -39.274 1.00 38.88 268 GLU A O 1
ATOM 2118 N N . LYS A 1 269 ? 22.397 3.678 -41.423 1.00 40.25 269 LYS A N 1
ATOM 2119 C CA . LYS A 1 269 ? 22.981 4.941 -41.906 1.00 40.25 269 LYS A CA 1
ATOM 2120 C C . LYS A 1 269 ? 22.246 6.162 -41.359 1.00 40.25 269 LYS A C 1
ATOM 2122 O O . LYS A 1 269 ? 22.884 7.149 -41.013 1.00 40.25 269 LYS A O 1
ATOM 2127 N N . PHE A 1 270 ? 20.923 6.099 -41.235 1.00 41.31 270 PHE A N 1
ATOM 2128 C CA . PHE A 1 270 ? 20.125 7.171 -40.645 1.00 41.31 270 PHE A CA 1
ATOM 2129 C C . PHE A 1 270 ? 20.416 7.349 -39.143 1.00 41.31 270 PHE A C 1
ATOM 2131 O O . PHE A 1 270 ? 20.617 8.477 -38.694 1.00 41.31 270 PHE A O 1
ATOM 2138 N N . ALA A 1 271 ? 20.517 6.259 -38.376 1.00 42.38 271 ALA A N 1
ATOM 2139 C CA . ALA A 1 271 ? 20.842 6.290 -36.948 1.00 42.38 271 ALA A CA 1
ATOM 2140 C C . ALA A 1 271 ? 22.287 6.754 -36.678 1.00 42.38 271 ALA A C 1
ATOM 2142 O O . ALA A 1 271 ? 22.521 7.531 -35.752 1.00 42.38 271 ALA A O 1
ATOM 2143 N N . ALA A 1 272 ? 23.247 6.353 -37.518 1.00 41.16 272 ALA A N 1
ATOM 2144 C CA . ALA A 1 272 ? 24.642 6.789 -37.421 1.00 41.16 272 ALA A CA 1
ATOM 2145 C C . ALA A 1 272 ? 24.818 8.306 -37.632 1.00 41.16 272 ALA A C 1
ATOM 2147 O O . ALA A 1 272 ? 25.723 8.905 -37.055 1.00 41.16 272 ALA A O 1
ATOM 2148 N N . VAL A 1 273 ? 23.941 8.932 -38.424 1.00 39.59 273 VAL A N 1
ATOM 2149 C CA . VAL A 1 273 ? 24.005 10.364 -38.772 1.00 39.59 273 VAL A CA 1
ATOM 2150 C C . VAL A 1 273 ? 23.163 11.239 -37.825 1.00 39.59 273 VAL A C 1
ATOM 2152 O O . VAL A 1 273 ? 23.411 12.435 -37.721 1.00 39.59 273 VAL A O 1
ATOM 2155 N N . ASN A 1 274 ? 22.209 10.660 -37.081 1.00 39.44 274 ASN A N 1
ATOM 2156 C CA . ASN A 1 274 ? 21.239 11.399 -36.252 1.00 39.44 274 ASN A CA 1
ATOM 2157 C C . ASN A 1 274 ? 21.269 11.011 -34.757 1.00 39.44 274 ASN A C 1
ATOM 2159 O O . ASN A 1 274 ? 20.270 11.166 -34.050 1.00 39.44 274 ASN A O 1
ATOM 2163 N N . ARG A 1 275 ? 22.424 10.543 -34.257 1.00 38.53 275 ARG A N 1
ATOM 2164 C CA . ARG A 1 275 ? 22.654 10.018 -32.889 1.00 38.53 275 ARG A CA 1
ATOM 2165 C C . ARG A 1 275 ? 22.148 10.911 -31.744 1.00 38.53 275 ARG A C 1
ATOM 2167 O O . ARG A 1 275 ? 21.952 10.432 -30.634 1.00 38.53 275 ARG A O 1
ATOM 2174 N N . HIS A 1 276 ? 21.963 12.202 -31.999 1.00 37.34 276 HIS A N 1
ATOM 2175 C CA . HIS A 1 276 ? 21.623 13.209 -30.994 1.00 37.34 276 HIS A CA 1
ATOM 2176 C C . HIS A 1 276 ? 20.114 13.478 -30.867 1.00 37.34 276 HIS A C 1
ATOM 2178 O O . HIS A 1 276 ? 19.717 14.158 -29.927 1.00 37.34 276 HIS A O 1
ATOM 2184 N N . TRP A 1 277 ? 19.282 12.996 -31.802 1.00 33.69 277 TRP A N 1
ATOM 2185 C CA . TRP A 1 277 ? 17.870 13.406 -31.917 1.00 33.69 277 TRP A CA 1
ATOM 2186 C C . TRP A 1 277 ? 16.842 12.280 -31.731 1.00 33.69 277 TRP A C 1
ATOM 2188 O O . TRP A 1 277 ? 15.676 12.585 -31.501 1.00 33.69 277 TRP A O 1
ATOM 2198 N N . PHE A 1 278 ? 17.230 11.001 -31.788 1.00 37.38 278 PHE A N 1
ATOM 2199 C CA . PHE A 1 278 ? 16.301 9.877 -31.592 1.00 37.38 278 PHE A CA 1
ATOM 2200 C C . PHE A 1 278 ? 17.012 8.638 -31.012 1.00 37.38 278 PHE A C 1
ATOM 2202 O O . PHE A 1 278 ? 17.971 8.164 -31.625 1.00 37.38 278 PHE A O 1
ATOM 2209 N N . PRO A 1 279 ? 16.542 8.047 -29.893 1.00 40.75 279 PRO A N 1
ATOM 2210 C CA . PRO A 1 279 ? 17.036 6.764 -29.403 1.00 40.75 279 PRO A CA 1
ATOM 2211 C C . PRO A 1 279 ? 16.289 5.624 -30.115 1.00 40.75 279 PRO A C 1
ATOM 2213 O O . PRO A 1 279 ? 15.346 5.037 -29.586 1.00 40.75 279 PRO A O 1
ATOM 2216 N N . LEU A 1 280 ? 16.663 5.335 -31.363 1.00 36.84 280 LEU A N 1
ATOM 2217 C CA . LEU A 1 280 ? 16.167 4.148 -32.064 1.00 36.84 280 LEU A CA 1
ATOM 2218 C C . LEU A 1 280 ? 17.011 2.936 -31.632 1.00 36.84 280 LEU A C 1
ATOM 2220 O O . LEU A 1 280 ? 18.212 2.901 -31.895 1.00 36.84 280 LEU A O 1
ATOM 2224 N N . HIS A 1 281 ? 16.400 1.950 -30.971 1.00 35.38 281 HIS A N 1
ATOM 2225 C CA . HIS A 1 281 ? 17.085 0.739 -30.508 1.00 35.38 281 HIS A CA 1
ATOM 2226 C C . HIS A 1 281 ? 16.651 -0.477 -31.331 1.00 35.38 281 HIS A C 1
ATOM 2228 O O . HIS A 1 281 ? 15.492 -0.888 -31.283 1.00 35.38 281 HIS A O 1
ATOM 2234 N N . PHE A 1 282 ? 17.592 -1.076 -32.062 1.00 36.41 282 PHE A N 1
ATOM 2235 C CA . PHE A 1 282 ? 17.417 -2.411 -32.629 1.00 36.41 282 PHE A CA 1
ATOM 2236 C C . PHE A 1 282 ? 17.807 -3.442 -31.575 1.00 36.41 282 PHE A C 1
ATOM 2238 O O . PHE A 1 282 ? 18.898 -3.376 -31.014 1.00 36.41 282 PHE A O 1
ATOM 2245 N N . VAL A 1 283 ? 16.910 -4.383 -31.295 1.00 35.28 283 VAL A N 1
ATOM 2246 C CA . VAL A 1 283 ? 17.134 -5.421 -30.291 1.00 35.28 283 VAL A CA 1
ATOM 2247 C C . VAL A 1 283 ? 17.311 -6.761 -30.995 1.00 35.28 283 VAL A C 1
ATOM 2249 O O . VAL A 1 283 ? 16.346 -7.368 -31.457 1.00 35.28 283 VAL A O 1
ATOM 2252 N N . GLN A 1 284 ? 18.552 -7.243 -31.050 1.00 36.97 284 GLN A N 1
ATOM 2253 C CA . GLN A 1 284 ? 18.821 -8.679 -31.025 1.00 36.97 284 GLN A CA 1
ATOM 2254 C C . GLN A 1 284 ? 18.884 -9.104 -29.555 1.00 36.97 284 GLN A C 1
ATOM 2256 O O . GLN A 1 284 ? 19.543 -8.448 -28.749 1.00 36.97 284 GLN A O 1
ATOM 2261 N N . MET A 1 285 ? 18.213 -10.191 -29.178 1.00 40.03 285 MET A N 1
ATOM 2262 C CA . MET A 1 285 ? 18.264 -10.686 -27.794 1.00 40.03 285 MET A CA 1
ATOM 2263 C C . MET A 1 285 ? 19.675 -11.150 -27.397 1.00 40.03 285 MET A C 1
ATOM 2265 O O . MET A 1 285 ? 20.055 -11.003 -26.240 1.00 40.03 285 MET A O 1
ATOM 2269 N N . GLU A 1 286 ? 20.504 -11.580 -28.357 1.00 39.19 286 GLU A N 1
ATOM 2270 C CA . GLU A 1 286 ? 21.929 -11.811 -28.092 1.00 39.19 286 GLU A CA 1
ATOM 2271 C C . GLU A 1 286 ? 22.665 -10.501 -27.749 1.00 39.19 286 GLU A C 1
ATOM 2273 O O . GLU A 1 286 ? 23.539 -10.487 -26.899 1.00 39.19 286 GLU A O 1
ATOM 2278 N N . SER A 1 287 ? 22.270 -9.368 -28.334 1.00 41.47 287 SER A N 1
ATOM 2279 C CA . SER A 1 287 ? 22.902 -8.059 -28.095 1.00 41.47 287 SER A CA 1
ATOM 2280 C C . SER A 1 287 ? 22.408 -7.302 -26.848 1.00 41.47 287 SER A C 1
ATOM 2282 O O . SER A 1 287 ? 22.928 -6.226 -26.559 1.00 41.47 287 SER A O 1
ATOM 2284 N N . LEU A 1 288 ? 21.418 -7.825 -26.109 1.00 43.88 288 LEU A N 1
ATOM 2285 C CA . LEU A 1 288 ? 20.984 -7.270 -24.809 1.00 43.88 288 LEU A CA 1
ATOM 2286 C C . LEU A 1 288 ? 21.765 -7.836 -23.624 1.00 43.88 288 LEU A C 1
ATOM 2288 O O . LEU A 1 288 ? 21.846 -7.211 -22.567 1.00 43.88 288 LEU A O 1
ATOM 2292 N N . LEU A 1 289 ? 22.314 -9.030 -23.804 1.00 49.81 289 LEU A N 1
ATOM 2293 C CA . LEU A 1 289 ? 23.225 -9.652 -22.870 1.00 49.81 289 LEU A CA 1
ATOM 2294 C C . LEU A 1 289 ? 24.632 -9.174 -23.222 1.00 49.81 289 LEU A C 1
ATOM 2296 O O . LEU A 1 289 ? 25.033 -9.188 -24.385 1.00 49.81 289 LEU A O 1
ATOM 2300 N N . PHE A 1 290 ? 25.400 -8.732 -22.226 1.00 57.62 290 PHE A N 1
ATOM 2301 C CA . PHE A 1 290 ? 26.828 -8.489 -22.447 1.00 57.62 290 PHE A CA 1
ATOM 2302 C C . PHE A 1 290 ? 27.465 -9.798 -22.936 1.00 57.62 290 PHE A C 1
ATOM 2304 O O . PHE A 1 290 ? 26.987 -10.876 -22.578 1.00 57.62 290 PHE A O 1
ATOM 2311 N N . ALA A 1 291 ? 28.514 -9.728 -23.760 1.00 60.59 291 ALA A N 1
ATOM 2312 C CA . ALA A 1 291 ? 29.147 -10.922 -24.341 1.00 60.59 291 ALA A CA 1
ATOM 2313 C C . ALA A 1 291 ? 29.490 -11.985 -23.275 1.00 60.59 291 ALA A C 1
ATOM 2315 O O . ALA A 1 291 ? 29.357 -13.185 -23.503 1.00 60.59 291 ALA A O 1
ATOM 2316 N N . GLU A 1 292 ? 29.829 -11.525 -22.075 1.00 63.97 292 GLU A N 1
ATOM 2317 C CA . GLU A 1 292 ? 30.107 -12.328 -20.884 1.00 63.97 292 GLU A CA 1
ATOM 2318 C C . GLU A 1 292 ? 28.884 -13.133 -20.393 1.00 63.97 292 GLU A C 1
ATOM 2320 O O . GLU A 1 292 ? 29.022 -14.268 -19.934 1.00 63.97 292 GLU A O 1
ATOM 2325 N N . HIS A 1 293 ? 27.665 -12.598 -20.540 1.00 70.44 293 HIS A N 1
ATOM 2326 C CA . HIS A 1 293 ? 26.421 -13.313 -20.243 1.00 70.44 293 HIS A CA 1
ATOM 2327 C C . HIS A 1 293 ? 26.065 -14.365 -21.286 1.00 70.44 293 HIS A C 1
ATOM 2329 O O . HIS A 1 293 ? 25.577 -15.436 -20.929 1.00 70.44 293 HIS A O 1
ATOM 2335 N N . LEU A 1 294 ? 26.333 -14.088 -22.562 1.00 66.44 294 LEU A N 1
ATOM 2336 C CA . LEU A 1 294 ? 26.158 -15.082 -23.620 1.00 66.44 294 LEU A CA 1
ATOM 2337 C C . LEU A 1 294 ? 27.089 -16.274 -23.410 1.00 66.44 294 LEU A C 1
ATOM 2339 O O . LEU A 1 294 ? 26.650 -17.416 -23.515 1.00 66.44 294 LEU A O 1
ATOM 2343 N N . ALA A 1 295 ? 28.345 -16.003 -23.050 1.00 69.25 295 ALA A N 1
ATOM 2344 C CA . ALA A 1 295 ? 29.358 -17.030 -22.861 1.00 69.25 295 ALA A CA 1
ATOM 2345 C C . ALA A 1 295 ? 28.998 -18.042 -21.759 1.00 69.25 295 ALA A C 1
ATOM 2347 O O . ALA A 1 295 ? 29.307 -19.219 -21.918 1.00 69.25 295 ALA A O 1
ATOM 2348 N N . HIS A 1 296 ? 28.330 -17.621 -20.673 1.00 75.56 296 HIS A N 1
ATOM 2349 C CA . HIS A 1 296 ? 27.973 -18.537 -19.579 1.00 75.56 296 HIS A CA 1
ATOM 2350 C C . HIS A 1 296 ? 26.521 -19.043 -19.604 1.00 75.56 296 HIS A C 1
ATOM 2352 O O . HIS A 1 296 ? 26.285 -20.175 -19.191 1.00 75.56 296 HIS A O 1
ATOM 2358 N N . LEU A 1 297 ? 25.537 -18.259 -20.072 1.00 77.56 297 LEU A N 1
ATOM 2359 C CA . LEU A 1 297 ? 24.133 -18.710 -20.135 1.00 77.56 297 LEU A CA 1
ATOM 2360 C C . LEU A 1 297 ? 23.830 -19.545 -21.387 1.00 77.56 297 LEU A C 1
ATOM 2362 O O . LEU A 1 297 ? 22.896 -20.347 -21.377 1.00 77.56 297 LEU A O 1
ATOM 2366 N N . PHE A 1 298 ? 24.594 -19.344 -22.466 1.00 77.00 298 PHE A N 1
ATOM 2367 C CA . PHE A 1 298 ? 24.339 -19.920 -23.790 1.00 77.00 298 PHE A CA 1
ATOM 2368 C C . PHE A 1 298 ? 25.535 -20.694 -24.356 1.00 77.00 298 PHE A C 1
ATOM 2370 O O . PHE A 1 298 ? 25.641 -20.832 -25.576 1.00 77.00 298 PHE A O 1
ATOM 2377 N N . ALA A 1 299 ? 26.392 -21.235 -23.486 1.00 76.44 299 ALA A N 1
ATOM 2378 C CA . ALA A 1 299 ? 27.514 -22.085 -23.873 1.00 76.44 299 ALA A CA 1
ATOM 2379 C C . ALA A 1 299 ? 27.089 -23.240 -24.810 1.00 76.44 299 ALA A C 1
ATOM 2381 O O . ALA A 1 299 ? 25.922 -23.651 -24.854 1.00 76.44 299 ALA A O 1
ATOM 2382 N N . ASP A 1 300 ? 28.032 -23.742 -25.611 1.00 74.25 300 ASP A N 1
ATOM 2383 C CA . ASP A 1 300 ? 27.763 -24.734 -26.665 1.00 74.25 300 ASP A CA 1
ATOM 2384 C C . ASP A 1 300 ? 27.194 -26.057 -26.128 1.00 74.25 300 ASP A C 1
ATOM 2386 O O . ASP A 1 300 ? 26.467 -26.751 -26.835 1.00 74.25 300 ASP A O 1
ATOM 2390 N N . ASP A 1 301 ? 27.476 -26.383 -24.869 1.00 79.69 301 ASP A N 1
ATOM 2391 C CA . ASP A 1 301 ? 27.011 -27.578 -24.167 1.00 79.69 301 ASP A CA 1
ATOM 2392 C C . ASP A 1 301 ? 25.588 -27.453 -23.589 1.00 79.69 301 ASP A C 1
ATOM 2394 O O . ASP A 1 301 ? 24.997 -28.459 -23.189 1.00 79.69 301 ASP A O 1
ATOM 2398 N N . VAL A 1 302 ? 24.993 -26.253 -23.584 1.00 76.94 302 VAL A N 1
ATOM 2399 C CA . VAL A 1 302 ? 23.608 -26.043 -23.138 1.00 76.94 302 VAL A CA 1
ATOM 2400 C C . VAL A 1 302 ? 22.624 -26.505 -24.229 1.00 76.94 302 VAL A C 1
ATOM 2402 O O . VAL A 1 302 ? 22.679 -26.005 -25.356 1.00 76.94 302 VAL A O 1
ATOM 2405 N N . PRO A 1 303 ? 21.661 -27.402 -23.930 1.00 83.75 303 PRO A N 1
ATOM 2406 C CA . PRO A 1 303 ? 20.687 -27.870 -24.916 1.00 83.75 303 PRO A CA 1
ATOM 2407 C C . PRO A 1 303 ? 19.845 -26.740 -25.523 1.00 83.75 303 PRO A C 1
ATOM 2409 O O . PRO A 1 303 ? 19.375 -25.847 -24.818 1.00 83.75 303 PRO A O 1
ATOM 2412 N N . GLU A 1 304 ? 19.532 -26.828 -26.817 1.00 75.56 304 GLU A N 1
ATOM 2413 C CA . GLU A 1 304 ? 18.721 -25.816 -27.520 1.00 75.56 304 GLU A CA 1
ATOM 2414 C C . GLU A 1 304 ? 17.335 -25.582 -26.901 1.00 75.56 304 GLU A C 1
ATOM 2416 O O . GLU A 1 304 ? 16.820 -24.463 -26.879 1.00 75.56 304 GLU A O 1
ATOM 2421 N N . SER A 1 305 ? 16.709 -26.627 -26.356 1.00 77.69 305 SER A N 1
ATOM 2422 C CA . SER A 1 305 ? 15.444 -26.497 -25.624 1.00 77.69 305 SER A CA 1
ATOM 2423 C C . SER A 1 305 ? 15.589 -25.629 -24.371 1.00 77.69 305 SER A C 1
ATOM 2425 O O . SER A 1 305 ? 14.698 -24.836 -24.069 1.00 77.69 305 SER A O 1
ATOM 2427 N N . GLN A 1 306 ? 16.718 -25.748 -23.671 1.00 79.69 306 GLN A N 1
ATOM 2428 C CA . GLN A 1 306 ? 17.036 -24.966 -22.482 1.00 79.69 306 GLN A CA 1
ATOM 2429 C C . GLN A 1 306 ? 17.408 -23.527 -22.853 1.00 79.69 306 GLN A C 1
ATOM 2431 O O . GLN A 1 306 ? 16.882 -22.602 -22.241 1.00 79.69 306 GLN A O 1
ATOM 2436 N N . LYS A 1 307 ? 18.200 -23.312 -23.914 1.00 75.94 307 LYS A N 1
ATOM 2437 C CA . LYS A 1 307 ? 18.482 -21.968 -24.454 1.00 75.94 307 LYS A CA 1
ATOM 2438 C C . LYS A 1 307 ? 17.186 -21.218 -24.785 1.00 75.94 307 LYS A C 1
ATOM 2440 O O . LYS A 1 307 ? 16.992 -20.082 -24.358 1.00 75.94 307 LYS A O 1
ATOM 2445 N N . LYS A 1 308 ? 16.235 -21.877 -25.459 1.00 73.12 308 LYS A N 1
ATOM 2446 C CA . LYS A 1 308 ? 14.906 -21.304 -25.751 1.00 73.12 308 LYS A CA 1
ATOM 2447 C C . LYS A 1 308 ? 14.106 -20.972 -24.489 1.00 73.12 308 LYS A C 1
ATOM 2449 O O . LYS A 1 308 ? 13.441 -19.937 -24.452 1.00 73.12 308 LYS A O 1
ATOM 2454 N N . ALA A 1 309 ? 14.148 -21.831 -23.471 1.00 77.38 309 ALA A N 1
ATOM 2455 C CA . ALA A 1 309 ? 13.459 -21.595 -22.203 1.00 77.38 309 ALA A CA 1
ATOM 2456 C C . ALA A 1 309 ? 14.054 -20.398 -21.440 1.00 77.38 309 ALA A C 1
ATOM 2458 O O . ALA A 1 309 ? 13.302 -19.527 -21.002 1.00 77.38 309 ALA A O 1
ATOM 2459 N N . LEU A 1 310 ? 15.385 -20.313 -21.365 1.00 79.25 310 LEU A N 1
ATOM 2460 C CA . LEU A 1 310 ? 16.107 -19.191 -20.762 1.00 79.25 310 LEU A CA 1
ATOM 2461 C C . LEU A 1 310 ? 15.799 -17.876 -21.481 1.00 79.25 310 LEU A C 1
ATOM 2463 O O . LEU A 1 310 ? 15.459 -16.897 -20.824 1.00 79.25 310 LEU A O 1
ATOM 2467 N N . LEU A 1 311 ? 15.816 -17.861 -22.819 1.00 73.31 311 LEU A N 1
ATOM 2468 C CA . LEU A 1 311 ? 15.419 -16.686 -23.605 1.00 73.31 311 LEU A CA 1
ATOM 2469 C C . LEU A 1 311 ? 13.983 -16.264 -23.298 1.00 73.31 311 LEU A C 1
ATOM 2471 O O . LEU A 1 311 ? 13.723 -15.098 -23.025 1.00 73.31 311 LEU A O 1
ATOM 2475 N N . LYS A 1 312 ? 13.040 -17.212 -23.274 1.00 73.75 312 LYS A N 1
ATOM 2476 C CA . LYS A 1 312 ? 11.647 -16.911 -22.922 1.00 73.75 312 LYS A CA 1
ATOM 2477 C C . LYS A 1 312 ? 11.535 -16.290 -21.523 1.00 73.75 312 LYS A C 1
ATOM 2479 O O . LYS A 1 312 ? 10.748 -15.362 -21.340 1.00 73.75 312 LYS A O 1
ATOM 2484 N N . GLN A 1 313 ? 12.301 -16.787 -20.553 1.00 80.00 313 GLN A N 1
ATOM 2485 C CA . GLN A 1 313 ? 12.308 -16.254 -19.191 1.00 80.00 313 GLN A CA 1
ATOM 2486 C C . GLN A 1 313 ? 12.923 -14.849 -19.132 1.00 80.00 313 GLN A C 1
ATOM 2488 O O . GLN A 1 313 ? 12.330 -13.956 -18.531 1.00 80.00 313 GLN A O 1
ATOM 2493 N N . LEU A 1 314 ? 14.065 -14.630 -19.787 1.00 76.81 314 LEU A N 1
ATOM 2494 C CA . LEU A 1 314 ? 14.723 -13.324 -19.866 1.00 76.81 314 LEU A CA 1
ATOM 2495 C C . LEU A 1 314 ? 13.831 -12.281 -20.554 1.00 76.81 314 LEU A C 1
ATOM 2497 O O . LEU A 1 314 ? 13.749 -11.160 -20.066 1.00 76.81 314 LEU A O 1
ATOM 2501 N N . ASN A 1 315 ? 13.086 -12.658 -21.600 1.00 69.44 315 ASN A N 1
ATOM 2502 C CA . ASN A 1 315 ? 12.089 -11.790 -22.239 1.00 69.44 315 ASN A CA 1
ATOM 2503 C C . ASN A 1 315 ? 10.993 -11.349 -21.263 1.00 69.44 315 ASN A C 1
ATOM 2505 O O . ASN A 1 315 ? 10.588 -10.188 -21.263 1.00 69.44 315 ASN A O 1
ATOM 2509 N N . ALA A 1 316 ? 10.478 -12.284 -20.460 1.00 72.56 316 ALA A N 1
ATOM 2510 C CA . ALA A 1 316 ? 9.446 -11.972 -19.478 1.00 72.56 316 ALA A CA 1
ATOM 2511 C C . ALA A 1 316 ? 9.983 -11.025 -18.394 1.00 72.56 316 ALA A C 1
ATOM 2513 O O . ALA A 1 316 ? 9.309 -10.065 -18.030 1.00 72.56 316 ALA A O 1
ATOM 2514 N N . ILE A 1 317 ? 11.212 -11.272 -17.931 1.00 77.56 317 ILE A N 1
ATOM 2515 C CA . ILE A 1 317 ? 11.907 -10.427 -16.957 1.00 77.56 317 ILE A CA 1
ATOM 2516 C C . ILE A 1 317 ? 12.114 -9.017 -17.521 1.00 77.56 317 ILE A C 1
ATOM 2518 O O . ILE A 1 317 ? 11.702 -8.049 -16.887 1.00 77.56 317 ILE A O 1
ATOM 2522 N N . ASP A 1 318 ? 12.692 -8.895 -18.716 1.00 75.56 318 ASP A N 1
ATOM 2523 C CA . ASP A 1 318 ? 12.976 -7.615 -19.373 1.00 75.56 318 ASP A CA 1
ATOM 2524 C C . ASP A 1 318 ? 11.718 -6.747 -19.511 1.00 75.56 318 ASP A C 1
ATOM 2526 O O . ASP A 1 318 ? 11.736 -5.573 -19.152 1.00 75.56 318 ASP A O 1
ATOM 2530 N N . GLY A 1 319 ? 10.596 -7.351 -19.918 1.00 67.62 319 GLY A N 1
ATOM 2531 C CA . GLY A 1 319 ? 9.314 -6.654 -20.041 1.00 67.62 319 GLY A CA 1
ATOM 2532 C C . GLY A 1 319 ? 8.665 -6.243 -18.713 1.00 67.62 319 GLY A C 1
ATOM 2533 O O . GLY A 1 319 ? 7.728 -5.446 -18.728 1.00 67.62 319 GLY A O 1
ATOM 2534 N N . SER A 1 320 ? 9.128 -6.781 -17.581 1.00 74.75 320 SER A N 1
ATOM 2535 C CA . SER A 1 320 ? 8.606 -6.469 -16.240 1.00 74.75 320 SER A CA 1
ATOM 2536 C C . SER A 1 320 ? 9.468 -5.472 -15.456 1.00 74.75 320 SER A C 1
ATOM 2538 O O . SER A 1 320 ? 8.964 -4.787 -14.564 1.00 74.75 320 SER A O 1
ATOM 2540 N N . LEU A 1 321 ? 10.758 -5.370 -15.789 1.00 74.88 321 LEU A N 1
ATOM 2541 C CA . LEU A 1 321 ? 11.714 -4.535 -15.069 1.00 74.88 321 LEU A CA 1
ATOM 2542 C C . LEU A 1 321 ? 11.536 -3.044 -15.414 1.00 74.88 321 LEU A C 1
ATOM 2544 O O . LEU A 1 321 ? 11.577 -2.673 -16.592 1.00 74.88 321 LEU A O 1
ATOM 2548 N N . PRO A 1 322 ? 11.392 -2.153 -14.415 1.00 71.94 322 PRO A N 1
ATOM 2549 C CA . PRO A 1 322 ? 11.385 -0.718 -14.660 1.00 71.94 322 PRO A CA 1
ATOM 2550 C C . PRO A 1 322 ? 12.783 -0.208 -15.051 1.00 71.94 322 PRO A C 1
ATOM 2552 O O . PRO A 1 322 ? 13.815 -0.810 -14.738 1.00 71.94 322 PRO A O 1
ATOM 2555 N N . GLY A 1 323 ? 12.828 0.952 -15.712 1.00 68.38 323 GLY A N 1
ATOM 2556 C CA . GLY A 1 323 ? 14.085 1.664 -15.949 1.00 68.38 323 GLY A CA 1
ATOM 2557 C C . GLY A 1 323 ? 15.006 1.051 -16.986 1.00 68.38 323 GLY A C 1
ATOM 2558 O O . GLY A 1 323 ? 16.183 0.842 -16.702 1.00 68.38 323 GLY A O 1
ATOM 2559 N N . GLY A 1 324 ? 14.479 0.779 -18.179 1.00 68.00 324 GLY A N 1
ATOM 2560 C CA . GLY A 1 324 ? 15.274 0.276 -19.302 1.00 68.00 324 GLY A CA 1
ATOM 2561 C C . GLY A 1 324 ? 15.452 -1.244 -19.318 1.00 68.00 324 GLY A C 1
ATOM 2562 O O . GLY A 1 324 ? 16.433 -1.725 -19.888 1.00 68.00 324 GLY A O 1
ATOM 2563 N N . GLY A 1 325 ? 14.530 -1.982 -18.693 1.00 76.75 325 GLY A N 1
ATOM 2564 C CA . GLY A 1 325 ? 14.480 -3.440 -18.743 1.00 76.75 325 GLY A CA 1
ATOM 2565 C C . GLY A 1 325 ? 15.669 -4.113 -18.059 1.00 76.75 325 GLY A C 1
ATOM 2566 O O . GLY A 1 325 ? 16.286 -3.579 -17.132 1.00 76.75 325 GLY A O 1
ATOM 2567 N N . LEU A 1 326 ? 16.015 -5.302 -18.543 1.00 78.56 326 LEU A N 1
ATOM 2568 C CA . LEU A 1 326 ? 17.103 -6.119 -18.020 1.00 78.56 326 LEU A CA 1
ATOM 2569 C C . LEU A 1 326 ? 18.451 -5.406 -18.121 1.00 78.56 326 LEU A C 1
ATOM 2571 O O . LEU A 1 326 ? 19.231 -5.445 -17.174 1.00 78.56 326 LEU A O 1
ATOM 2575 N N . LYS A 1 327 ? 18.722 -4.710 -19.231 1.00 78.50 327 LYS A N 1
ATOM 2576 C CA . LYS A 1 327 ? 19.979 -3.970 -19.392 1.00 78.50 327 LYS A CA 1
ATOM 2577 C C . LYS A 1 327 ? 20.124 -2.885 -18.324 1.00 78.50 327 LYS A C 1
ATOM 2579 O O . LYS A 1 327 ? 21.164 -2.811 -17.677 1.00 78.50 327 LYS A O 1
ATOM 2584 N N . GLY A 1 328 ? 19.085 -2.072 -18.125 1.00 82.12 328 GLY A N 1
ATOM 2585 C CA . GLY A 1 328 ? 19.103 -1.019 -17.111 1.00 82.12 328 GLY A CA 1
ATOM 2586 C C . GLY A 1 328 ? 19.296 -1.573 -15.699 1.00 82.12 328 GLY A C 1
ATOM 2587 O O . GLY A 1 328 ? 20.070 -1.016 -14.925 1.00 82.12 328 GLY A O 1
ATOM 2588 N N . TYR A 1 329 ? 18.656 -2.703 -15.389 1.00 88.00 329 TYR A N 1
ATOM 2589 C CA . TYR A 1 329 ? 18.849 -3.415 -14.124 1.00 88.00 329 TYR A CA 1
ATOM 2590 C C . TYR A 1 329 ? 20.298 -3.890 -13.930 1.00 88.00 329 TYR A C 1
ATOM 2592 O O . TYR A 1 329 ? 20.876 -3.676 -12.866 1.00 88.00 329 TYR A O 1
ATOM 2600 N N . LEU A 1 330 ? 20.913 -4.489 -14.956 1.00 89.50 330 LEU A N 1
ATOM 2601 C CA . LEU A 1 330 ? 22.304 -4.951 -14.890 1.00 89.50 330 LEU A CA 1
ATOM 2602 C C . LEU A 1 330 ? 23.295 -3.790 -14.749 1.00 89.50 330 LEU A C 1
ATOM 2604 O O . LEU A 1 330 ? 24.225 -3.885 -13.952 1.00 89.50 330 LEU A O 1
ATOM 2608 N N . ASP A 1 331 ? 23.088 -2.687 -15.471 1.00 88.69 331 ASP A N 1
ATOM 2609 C CA . ASP A 1 331 ? 23.947 -1.499 -15.381 1.00 88.69 331 ASP A CA 1
ATOM 2610 C C . ASP A 1 331 ? 23.934 -0.901 -13.965 1.00 88.69 331 ASP A C 1
ATOM 2612 O O . ASP A 1 331 ? 24.993 -0.639 -13.388 1.00 88.69 331 ASP A O 1
ATOM 2616 N N . ARG A 1 332 ? 22.744 -0.751 -13.365 1.00 91.81 332 ARG A N 1
ATOM 2617 C CA . ARG A 1 332 ? 22.608 -0.311 -11.966 1.00 91.81 332 ARG A CA 1
ATOM 2618 C C . ARG A 1 332 ? 23.217 -1.323 -11.003 1.00 91.81 332 ARG A C 1
ATOM 2620 O O . ARG A 1 332 ? 23.931 -0.934 -10.083 1.00 91.81 332 ARG A O 1
ATOM 2627 N N . GLY A 1 333 ? 22.999 -2.614 -11.256 1.00 94.00 333 GLY A N 1
ATOM 2628 C CA . GLY A 1 333 ? 23.584 -3.703 -10.484 1.00 94.00 333 GLY A CA 1
ATOM 2629 C C . GLY A 1 333 ? 25.101 -3.618 -10.416 1.00 94.00 333 GLY A C 1
ATOM 2630 O O . GLY A 1 333 ? 25.648 -3.676 -9.320 1.00 94.00 333 GLY A O 1
ATOM 2631 N N . ARG A 1 334 ? 25.780 -3.401 -11.549 1.00 93.31 334 ARG A N 1
ATOM 2632 C CA . ARG A 1 334 ? 27.241 -3.225 -11.572 1.00 93.31 334 ARG A CA 1
ATOM 2633 C C . ARG A 1 334 ? 27.696 -2.029 -10.754 1.00 93.31 334 ARG A C 1
ATOM 2635 O O . ARG A 1 334 ? 28.595 -2.187 -9.936 1.00 93.31 334 ARG A O 1
ATOM 2642 N N . SER A 1 335 ? 27.066 -0.867 -10.935 1.00 93.94 335 SER A N 1
ATOM 2643 C CA . SER A 1 335 ? 27.425 0.342 -10.176 1.00 93.94 335 SER A CA 1
ATOM 2644 C C . SER A 1 335 ? 27.310 0.098 -8.670 1.00 93.94 335 SER A C 1
ATOM 2646 O O . SER A 1 335 ? 28.271 0.275 -7.925 1.00 93.94 335 SER A O 1
ATOM 2648 N N . LEU A 1 336 ? 26.158 -0.413 -8.228 1.00 94.62 336 LEU A N 1
ATOM 2649 C CA . LEU A 1 336 ? 25.886 -0.668 -6.815 1.00 94.62 336 LEU A CA 1
ATOM 2650 C C . LEU A 1 336 ? 26.789 -1.767 -6.233 1.00 94.62 336 LEU A C 1
ATOM 2652 O O . LEU A 1 336 ? 27.186 -1.701 -5.070 1.00 94.62 336 LEU A O 1
ATOM 2656 N N . LEU A 1 337 ? 27.140 -2.786 -7.022 1.00 94.38 337 LEU A N 1
ATOM 2657 C CA . LEU A 1 337 ? 28.065 -3.840 -6.601 1.00 94.38 337 LEU A CA 1
ATOM 2658 C C . LEU A 1 337 ? 29.500 -3.334 -6.463 1.00 94.38 337 LEU A C 1
ATOM 2660 O O . LEU A 1 337 ? 30.171 -3.704 -5.498 1.00 94.38 337 LEU A O 1
ATOM 2664 N N . GLN A 1 338 ? 29.953 -2.474 -7.376 1.00 93.38 338 GLN A N 1
ATOM 2665 C CA . GLN A 1 338 ? 31.257 -1.816 -7.291 1.00 93.38 338 GLN A CA 1
ATOM 2666 C C . GLN A 1 338 ? 31.334 -0.909 -6.056 1.00 93.38 338 GLN A C 1
ATOM 2668 O O . GLN A 1 338 ? 32.304 -0.976 -5.301 1.00 93.38 338 GLN A O 1
ATOM 2673 N N . GLU A 1 339 ? 30.283 -0.135 -5.780 1.00 92.31 339 GLU A N 1
ATOM 2674 C CA . GLU A 1 339 ? 30.167 0.675 -4.560 1.00 92.31 339 GLU A CA 1
ATOM 2675 C C . GLU A 1 339 ? 30.192 -0.192 -3.290 1.00 92.31 339 GLU A C 1
ATOM 2677 O O . GLU A 1 339 ? 30.944 0.088 -2.349 1.00 92.31 339 GLU A O 1
ATOM 2682 N N . ALA A 1 340 ? 29.436 -1.296 -3.267 1.00 90.62 340 ALA A N 1
ATOM 2683 C CA . ALA A 1 340 ? 29.412 -2.230 -2.141 1.00 90.62 340 ALA A CA 1
ATOM 2684 C C . ALA A 1 340 ? 30.777 -2.909 -1.910 1.00 90.62 340 ALA A C 1
ATOM 2686 O O . ALA A 1 340 ? 31.201 -3.099 -0.757 1.00 90.62 340 ALA A O 1
ATOM 2687 N N . GLN A 1 341 ? 31.482 -3.255 -2.993 1.00 91.50 341 GLN A N 1
ATOM 2688 C CA . GLN A 1 341 ? 32.840 -3.794 -2.951 1.00 91.50 341 GLN A CA 1
ATOM 2689 C C . GLN A 1 341 ? 33.814 -2.757 -2.376 1.00 91.50 341 GLN A C 1
ATOM 2691 O O . GLN A 1 341 ? 34.527 -3.059 -1.418 1.00 91.50 341 GLN A O 1
ATOM 2696 N N . ALA A 1 342 ? 33.765 -1.517 -2.864 1.00 90.69 342 ALA A N 1
ATOM 2697 C CA . ALA A 1 342 ? 34.574 -0.406 -2.363 1.00 90.69 342 ALA A CA 1
ATOM 2698 C C . ALA A 1 342 ? 34.199 0.037 -0.933 1.00 90.69 342 ALA A C 1
ATOM 2700 O O . ALA A 1 342 ? 34.969 0.740 -0.285 1.00 90.69 342 ALA A O 1
ATOM 2701 N N . GLY A 1 343 ? 33.048 -0.399 -0.410 1.00 86.12 343 GLY A N 1
ATOM 2702 C CA . GLY A 1 343 ? 32.576 -0.012 0.920 1.00 86.12 343 GLY A CA 1
ATOM 2703 C C . GLY A 1 343 ? 32.106 1.439 0.987 1.00 86.12 343 GLY A C 1
ATOM 2704 O O . GLY A 1 343 ? 32.238 2.066 2.034 1.00 86.12 343 GLY A O 1
ATOM 2705 N N . VAL A 1 344 ? 31.577 1.966 -0.120 1.00 86.12 344 VAL A N 1
ATOM 2706 C CA . VAL A 1 344 ? 31.026 3.323 -0.181 1.00 86.12 344 VAL A CA 1
ATOM 2707 C C . VAL A 1 344 ? 29.848 3.433 0.787 1.00 86.12 344 VAL A C 1
ATOM 2709 O O . VAL A 1 344 ? 28.895 2.656 0.717 1.00 86.12 344 VAL A O 1
ATOM 2712 N N . ASN A 1 345 ? 29.914 4.401 1.701 1.00 83.50 345 ASN A N 1
ATOM 2713 C CA . ASN A 1 345 ? 28.792 4.746 2.567 1.00 83.50 345 ASN A CA 1
ATOM 2714 C C . ASN A 1 345 ? 27.869 5.727 1.812 1.00 83.50 345 ASN A C 1
ATOM 2716 O O . ASN A 1 345 ? 28.315 6.835 1.504 1.00 83.50 345 ASN A O 1
ATOM 2720 N N . PRO A 1 346 ? 26.594 5.378 1.541 1.00 82.88 346 PRO A N 1
ATOM 2721 C CA . PRO A 1 346 ? 25.667 6.245 0.803 1.00 82.88 346 PRO A CA 1
ATOM 2722 C C . PRO A 1 346 ? 25.322 7.549 1.540 1.00 82.88 346 PRO A C 1
ATOM 2724 O O . PRO A 1 346 ? 24.732 8.452 0.952 1.00 82.88 346 PRO A O 1
ATOM 2727 N N . PHE A 1 347 ? 25.673 7.650 2.823 1.00 87.25 347 PHE A N 1
ATOM 2728 C CA . PHE A 1 347 ? 25.470 8.835 3.649 1.00 87.25 347 PHE A CA 1
ATOM 2729 C C . PHE A 1 347 ? 26.777 9.567 3.985 1.00 87.25 347 PHE A C 1
ATOM 2731 O O . PHE A 1 347 ? 26.762 10.494 4.794 1.00 87.25 347 PHE A O 1
ATOM 2738 N N . ALA A 1 348 ? 27.906 9.176 3.380 1.00 85.19 348 ALA A N 1
ATOM 2739 C CA . ALA A 1 348 ? 29.195 9.813 3.629 1.00 85.19 348 ALA A CA 1
ATOM 2740 C C . ALA A 1 348 ? 29.126 11.333 3.407 1.00 85.19 348 ALA A C 1
ATOM 2742 O O . ALA A 1 348 ? 28.666 11.810 2.368 1.00 85.19 348 ALA A O 1
ATOM 2743 N N . GLY A 1 349 ? 29.599 12.098 4.393 1.00 86.19 349 GLY A N 1
ATOM 2744 C CA . GLY A 1 349 ? 29.611 13.562 4.349 1.00 86.19 349 GLY A CA 1
ATOM 2745 C C . GLY A 1 349 ? 28.251 14.233 4.573 1.00 86.19 349 GLY A C 1
ATOM 2746 O O . GLY A 1 349 ? 28.192 15.461 4.564 1.00 86.19 349 GLY A O 1
ATOM 2747 N N . LEU A 1 350 ? 27.172 13.473 4.788 1.00 91.38 350 LEU A N 1
ATOM 2748 C CA . LEU A 1 350 ? 25.885 14.029 5.193 1.00 91.38 350 LEU A CA 1
ATOM 2749 C C . LEU A 1 350 ? 25.845 14.215 6.710 1.00 91.38 350 LEU A C 1
ATOM 2751 O O . LEU A 1 350 ? 26.234 13.332 7.470 1.00 91.38 350 LEU A O 1
ATOM 2755 N N . VAL A 1 351 ? 25.322 15.355 7.150 1.00 93.88 351 VAL A N 1
ATOM 2756 C CA . VAL A 1 351 ? 25.129 15.662 8.568 1.00 93.88 351 VAL A CA 1
ATOM 2757 C C . VAL A 1 351 ? 23.678 15.352 8.948 1.00 93.88 351 VAL A C 1
ATOM 2759 O O . VAL A 1 351 ? 22.772 16.002 8.411 1.00 93.88 351 VAL A O 1
ATOM 2762 N N . PRO A 1 352 ? 23.429 14.375 9.837 1.00 94.88 352 PRO A N 1
ATOM 2763 C CA . PRO A 1 352 ? 22.099 14.080 10.341 1.00 94.88 352 PRO A CA 1
ATOM 2764 C C . PRO A 1 352 ? 21.675 15.099 11.402 1.00 94.88 352 PRO A C 1
ATOM 2766 O O . PRO A 1 352 ? 22.455 15.498 12.266 1.00 94.88 352 PRO A O 1
ATOM 2769 N N . SER A 1 353 ? 20.407 15.489 11.357 1.00 95.19 353 SER A N 1
ATOM 2770 C CA . SER A 1 353 ? 19.718 16.209 12.421 1.00 95.19 353 SER A CA 1
ATOM 2771 C C . SER A 1 353 ? 18.303 15.668 12.607 1.00 95.19 353 SER A C 1
ATOM 2773 O O . SER A 1 353 ? 17.763 14.959 11.748 1.00 95.19 353 SER A O 1
ATOM 2775 N N . VAL A 1 354 ? 17.703 15.973 13.758 1.00 94.62 354 VAL A N 1
ATOM 2776 C CA . VAL A 1 354 ? 16.313 15.609 14.044 1.00 94.62 354 VAL A CA 1
ATOM 2777 C C . VAL A 1 354 ? 15.403 16.340 13.049 1.00 94.62 354 VAL A C 1
ATOM 2779 O O . VAL A 1 354 ? 15.530 17.559 12.896 1.00 94.62 354 VAL A O 1
ATOM 2782 N N . PRO A 1 355 ? 14.518 15.633 12.326 1.00 94.19 355 PRO A N 1
ATOM 2783 C CA . PRO A 1 355 ? 13.624 16.272 11.375 1.00 94.19 355 PRO A CA 1
ATOM 2784 C C . PRO A 1 355 ? 12.557 17.102 12.091 1.00 94.19 355 PRO A C 1
ATOM 2786 O O . PRO A 1 355 ? 12.055 16.724 13.148 1.00 94.19 355 PRO A O 1
ATOM 2789 N N . GLU A 1 356 ? 12.152 18.208 11.469 1.00 90.56 356 GLU A N 1
ATOM 2790 C CA . GLU A 1 356 ? 10.929 18.903 11.866 1.00 90.56 356 GLU A CA 1
ATOM 2791 C C . GLU A 1 356 ? 9.716 18.015 11.561 1.00 90.56 356 GLU A C 1
ATOM 2793 O O . GLU A 1 356 ? 9.606 17.429 10.480 1.00 90.56 356 GLU A O 1
ATOM 2798 N N . GLY A 1 357 ? 8.791 17.922 12.509 1.00 92.19 357 GLY A N 1
ATOM 2799 C CA . GLY A 1 357 ? 7.606 17.087 12.386 1.00 92.19 357 GLY A CA 1
ATOM 2800 C C . GLY A 1 357 ? 6.549 17.447 13.418 1.00 92.19 357 GLY A C 1
ATOM 2801 O O . GLY A 1 357 ? 6.788 18.230 14.336 1.00 92.19 357 GLY A O 1
ATOM 2802 N N . GLN A 1 358 ? 5.364 16.867 13.262 1.00 95.69 358 GLN A N 1
ATOM 2803 C CA . GLN A 1 358 ? 4.290 17.014 14.232 1.00 95.69 358 GLN A CA 1
ATOM 2804 C C . GLN A 1 358 ? 4.396 15.909 15.282 1.00 95.69 358 GLN A C 1
ATOM 2806 O O . GLN A 1 358 ? 4.377 14.725 14.950 1.00 95.69 358 GLN A O 1
ATOM 2811 N N . GLN A 1 359 ? 4.433 16.294 16.552 1.00 94.81 359 GLN A N 1
ATOM 2812 C CA . GLN A 1 359 ? 4.204 15.372 17.659 1.00 94.81 359 GLN A CA 1
ATOM 2813 C C . GLN A 1 359 ? 2.705 15.337 17.972 1.00 94.81 359 GLN A C 1
ATOM 2815 O O . GLN A 1 359 ? 2.060 16.384 18.046 1.00 94.81 359 GLN A O 1
ATOM 2820 N N . LEU A 1 360 ? 2.160 14.129 18.086 1.00 95.31 360 LEU A N 1
ATOM 2821 C CA . LEU A 1 360 ? 0.782 13.818 18.464 1.00 95.31 360 LEU A CA 1
ATOM 2822 C C . LEU A 1 360 ? 0.797 12.746 19.561 1.00 95.31 360 LEU A C 1
ATOM 2824 O O . LEU A 1 360 ? 0.220 11.663 19.435 1.00 95.31 360 LEU A O 1
ATOM 2828 N N . PHE A 1 361 ? 1.514 13.041 20.639 1.00 92.44 361 PHE A N 1
ATOM 2829 C CA . PHE A 1 361 ? 1.578 12.225 21.847 1.00 92.44 361 PHE A CA 1
ATOM 2830 C C . PHE A 1 361 ? 1.709 13.106 23.094 1.00 92.44 361 PHE A C 1
ATOM 2832 O O . PHE A 1 361 ? 1.931 14.316 22.993 1.00 92.44 361 PHE A O 1
ATOM 2839 N N . GLY A 1 362 ? 1.529 12.508 24.276 1.00 90.56 362 GLY A N 1
ATOM 2840 C CA . GLY A 1 362 ? 1.510 13.254 25.535 1.00 90.56 362 GLY A CA 1
ATOM 2841 C C . GLY A 1 362 ? 0.389 14.296 25.529 1.00 90.56 362 GLY A C 1
ATOM 2842 O O . GLY A 1 362 ? -0.748 13.982 25.183 1.00 90.56 362 GLY A O 1
ATOM 2843 N N . GLU A 1 363 ? 0.717 15.552 25.830 1.00 93.06 363 GLU A N 1
ATOM 2844 C CA . GLU A 1 363 ? -0.245 16.668 25.878 1.00 93.06 363 GLU A CA 1
ATOM 2845 C C . GLU A 1 363 ? -0.881 17.012 24.518 1.00 93.06 363 GLU A C 1
ATOM 2847 O O . GLU A 1 363 ? -1.914 17.677 24.463 1.00 93.06 363 GLU A O 1
ATOM 2852 N N . THR A 1 364 ? -0.291 16.542 23.415 1.00 95.62 364 THR A N 1
ATOM 2853 C CA . THR A 1 364 ? -0.813 16.718 22.046 1.00 95.62 364 THR A CA 1
ATOM 2854 C C . THR A 1 364 ? -1.380 15.426 21.452 1.00 95.62 364 THR A C 1
ATOM 2856 O O . THR A 1 364 ? -1.763 15.390 20.282 1.00 95.62 364 THR A O 1
ATOM 2859 N N . GLY A 1 365 ? -1.431 14.355 22.250 1.00 95.38 365 GLY A N 1
ATOM 2860 C CA . GLY A 1 365 ? -1.879 13.031 21.837 1.00 95.38 365 GLY A CA 1
ATOM 2861 C C . GLY A 1 365 ? -3.397 12.854 21.794 1.00 95.38 365 GLY A C 1
ATOM 2862 O O . GLY A 1 365 ? -4.150 13.824 21.948 1.00 95.38 365 GLY A O 1
ATOM 2863 N N . PRO A 1 366 ? -3.861 11.609 21.585 1.00 95.38 366 PRO A N 1
ATOM 2864 C CA . PRO A 1 366 ? -5.280 11.263 21.596 1.00 95.38 366 PRO A CA 1
ATOM 2865 C C . PRO A 1 366 ? -5.997 11.795 22.845 1.00 95.38 366 PRO A C 1
ATOM 2867 O O . PRO A 1 366 ? -5.529 11.603 23.964 1.00 95.38 366 PRO A O 1
ATOM 2870 N N . GLY A 1 367 ? -7.129 12.474 22.643 1.00 92.19 367 GLY A N 1
ATOM 2871 C CA . GLY A 1 367 ? -7.889 13.154 23.701 1.00 92.19 367 GLY A CA 1
ATOM 2872 C C . GLY A 1 367 ? -7.526 14.630 23.920 1.00 92.19 367 GLY A C 1
ATOM 2873 O O . GLY A 1 367 ? -8.262 15.332 24.608 1.00 92.19 367 GLY A O 1
ATOM 2874 N N . SER A 1 368 ? -6.445 15.133 23.313 1.00 96.56 368 SER A N 1
ATOM 2875 C CA . SER A 1 368 ? -6.092 16.559 23.362 1.00 96.56 368 SER A CA 1
ATOM 2876 C C . SER A 1 368 ? -6.846 17.399 22.313 1.00 96.56 368 SER A C 1
ATOM 2878 O O . SER A 1 368 ? -7.222 16.878 21.255 1.00 96.56 368 SER A O 1
ATOM 2880 N N . PRO A 1 369 ? -6.989 18.724 22.524 1.00 97.06 369 PRO A N 1
ATOM 2881 C CA . PRO A 1 369 ? -7.515 19.635 21.504 1.00 97.06 369 PRO A CA 1
ATOM 2882 C C . PRO A 1 369 ? -6.696 19.639 20.205 1.00 97.06 369 PRO A C 1
ATOM 2884 O O . PRO A 1 369 ? -7.261 19.759 19.120 1.00 97.06 369 PRO A O 1
ATOM 2887 N N . THR A 1 370 ? -5.371 19.475 20.296 1.00 97.44 370 THR A N 1
ATOM 2888 C CA . THR A 1 370 ? -4.474 19.433 19.129 1.00 97.44 370 THR A CA 1
ATOM 2889 C C . THR A 1 370 ? -4.764 18.223 18.247 1.00 97.44 370 THR A C 1
ATOM 2891 O O . THR A 1 370 ? -4.886 18.364 17.029 1.00 97.44 370 THR A O 1
ATOM 2894 N N . PHE A 1 371 ? -4.916 17.043 18.853 1.00 97.75 371 PHE A N 1
ATOM 2895 C CA . PHE A 1 371 ? -5.262 15.823 18.128 1.00 97.75 371 PHE A CA 1
ATOM 2896 C C . PHE A 1 371 ? -6.666 15.914 17.527 1.00 97.75 371 PHE A C 1
ATOM 2898 O O . PHE A 1 371 ? -6.850 15.588 16.358 1.00 97.75 371 PHE A O 1
ATOM 2905 N N . ALA A 1 372 ? -7.638 16.429 18.288 1.00 97.62 372 ALA A N 1
ATOM 2906 C CA . ALA A 1 372 ? -9.006 16.622 17.813 1.00 97.62 372 ALA A CA 1
ATOM 2907 C C . ALA A 1 372 ? -9.079 17.557 16.592 1.00 97.62 372 ALA A C 1
ATOM 2909 O O . ALA A 1 372 ? -9.747 17.233 15.613 1.00 97.62 372 ALA A O 1
ATOM 2910 N N . ALA A 1 373 ? -8.344 18.674 16.611 1.00 98.00 373 ALA A N 1
ATOM 2911 C CA . ALA A 1 373 ? -8.270 19.596 15.477 1.00 98.00 373 ALA A CA 1
ATOM 2912 C C . ALA A 1 373 ? -7.604 18.956 14.245 1.00 98.00 373 ALA A C 1
ATOM 2914 O O . ALA A 1 373 ? -8.007 19.212 13.111 1.00 98.00 373 ALA A O 1
ATOM 2915 N N . ALA A 1 374 ? -6.589 18.109 14.450 1.00 98.31 374 ALA A N 1
ATOM 2916 C CA . ALA A 1 374 ? -5.981 17.346 13.363 1.00 98.31 374 ALA A CA 1
ATOM 2917 C C . ALA A 1 374 ? -6.962 16.320 12.774 1.00 98.31 374 ALA A C 1
ATOM 2919 O O . ALA A 1 374 ? -7.057 16.208 11.554 1.00 98.31 374 ALA A O 1
ATOM 2920 N N . GLU A 1 375 ? -7.719 15.601 13.610 1.00 97.88 375 GLU A N 1
ATOM 2921 C CA . GLU A 1 375 ? -8.759 14.691 13.128 1.00 97.88 375 GLU A CA 1
ATOM 2922 C C . GLU A 1 375 ? -9.827 15.436 12.332 1.00 97.88 375 GLU A C 1
ATOM 2924 O O . GLU A 1 375 ? -10.136 15.009 11.228 1.00 97.88 375 GLU A O 1
ATOM 2929 N N . GLU A 1 376 ? -10.345 16.559 12.833 1.00 97.44 376 GLU A N 1
ATOM 2930 C CA . GLU A 1 376 ? -11.363 17.360 12.143 1.00 97.44 376 GLU A CA 1
ATOM 2931 C C . GLU A 1 376 ? -10.918 17.772 10.731 1.00 97.44 376 GLU A C 1
ATOM 2933 O O . GLU A 1 376 ? -11.641 17.537 9.760 1.00 97.44 376 GLU A O 1
ATOM 2938 N N . LEU A 1 377 ? -9.692 18.291 10.593 1.00 98.00 377 LEU A N 1
ATOM 2939 C CA . LEU A 1 377 ? -9.117 18.627 9.287 1.00 98.00 377 LEU A CA 1
ATOM 2940 C C . LEU A 1 377 ? -8.980 17.404 8.375 1.00 98.00 377 LEU A C 1
ATOM 2942 O O . LEU A 1 377 ? -9.203 17.503 7.171 1.00 98.00 377 LEU A O 1
ATOM 2946 N N . GLY A 1 378 ? -8.598 16.252 8.924 1.00 98.06 378 GLY A N 1
ATOM 2947 C CA . GLY A 1 378 ? -8.443 15.036 8.135 1.00 98.06 378 GLY A CA 1
ATOM 2948 C C . GLY A 1 378 ? -9.755 14.387 7.722 1.00 98.06 378 GLY A C 1
ATOM 2949 O O . GLY A 1 378 ? -9.830 13.835 6.627 1.00 98.06 378 GLY A O 1
ATOM 2950 N N . MET A 1 379 ? -10.799 14.486 8.549 1.00 97.25 379 MET A N 1
ATOM 2951 C CA . MET A 1 379 ? -12.138 13.994 8.209 1.00 97.25 379 MET A CA 1
ATOM 2952 C C . MET A 1 379 ? -12.659 14.676 6.937 1.00 97.25 379 MET A C 1
ATOM 2954 O O . MET A 1 379 ? -13.207 13.995 6.074 1.00 97.25 379 MET A O 1
ATOM 2958 N N . ALA A 1 380 ? -12.396 15.979 6.768 1.00 96.50 380 ALA A N 1
ATOM 2959 C CA . ALA A 1 380 ? -12.751 16.744 5.566 1.00 96.50 380 ALA A CA 1
ATOM 2960 C C . ALA A 1 380 ? -11.977 16.324 4.294 1.00 96.50 380 ALA A C 1
ATOM 2962 O O . ALA A 1 380 ? -12.335 16.699 3.176 1.00 96.50 380 ALA A O 1
ATOM 2963 N N . GLU A 1 381 ? -10.900 15.549 4.438 1.00 97.94 381 GLU A N 1
ATOM 2964 C CA . GLU A 1 381 ? -10.072 15.074 3.327 1.00 97.94 381 GLU A CA 1
ATOM 2965 C C . GLU A 1 381 ? -10.317 13.592 2.983 1.00 97.94 381 GLU A C 1
ATOM 2967 O O . GLU A 1 381 ? -9.812 13.121 1.961 1.00 97.94 381 GLU A O 1
ATOM 2972 N N . LEU A 1 382 ? -11.122 12.861 3.773 1.00 96.94 382 LEU A N 1
ATOM 2973 C CA . LEU A 1 382 ? -11.355 11.416 3.612 1.00 96.94 382 LEU A CA 1
ATOM 2974 C C . LEU A 1 382 ? -11.907 11.026 2.235 1.00 96.94 382 LEU A C 1
ATOM 2976 O O . LEU A 1 382 ? -11.508 10.001 1.683 1.00 96.94 382 LEU A O 1
ATOM 2980 N N . SER A 1 383 ? -12.791 11.842 1.654 1.00 97.81 383 SER A N 1
ATOM 2981 C CA . SER A 1 383 ? -13.376 11.589 0.326 1.00 97.81 383 SER A CA 1
ATOM 2982 C C . SER A 1 383 ? -12.335 11.561 -0.802 1.00 97.81 383 SER A C 1
ATOM 2984 O O . SER A 1 383 ? -12.561 10.968 -1.859 1.00 97.81 383 SER A O 1
ATOM 2986 N N . LYS A 1 384 ? -11.158 12.149 -0.563 1.00 98.38 384 LYS A N 1
ATOM 2987 C CA . LYS A 1 384 ? -10.054 12.276 -1.521 1.00 98.38 384 LYS A CA 1
ATOM 2988 C C . LYS A 1 384 ? -8.977 11.203 -1.313 1.00 98.38 384 LYS A C 1
ATOM 2990 O O . LYS A 1 384 ? -7.910 11.293 -1.925 1.00 98.38 384 LYS A O 1
ATOM 2995 N N . CYS A 1 385 ? -9.219 10.215 -0.453 1.00 98.44 385 CYS A N 1
ATOM 2996 C CA . CYS A 1 385 ? -8.260 9.160 -0.139 1.00 98.44 385 CYS A CA 1
ATOM 2997 C C . CYS A 1 385 ? -8.319 7.983 -1.118 1.00 98.44 385 CYS A C 1
ATOM 2999 O O . CYS A 1 385 ? -9.376 7.593 -1.609 1.00 98.44 385 CYS A O 1
ATOM 3001 N N . CYS A 1 386 ? -7.157 7.382 -1.332 1.00 98.50 386 CYS A N 1
ATOM 3002 C CA . CYS A 1 386 ? -6.963 6.064 -1.913 1.00 98.50 386 CYS A CA 1
ATOM 3003 C C . CYS A 1 386 ? -5.958 5.293 -1.048 1.00 98.50 386 CYS A C 1
ATOM 3005 O O . CYS A 1 386 ? -5.119 5.878 -0.354 1.00 98.50 386 CYS A O 1
ATOM 3007 N N . PHE A 1 387 ? -6.071 3.973 -1.060 1.00 98.88 387 PHE A N 1
ATOM 3008 C CA . PHE A 1 387 ? -5.428 3.093 -0.095 1.00 98.88 387 PHE A CA 1
ATOM 3009 C C . PHE A 1 387 ? -4.503 2.102 -0.792 1.00 98.88 387 PHE A C 1
ATOM 3011 O O . PHE A 1 387 ? -4.788 1.654 -1.899 1.00 98.88 387 PHE A O 1
ATOM 3018 N N . CYS A 1 388 ? -3.408 1.721 -0.138 1.00 98.75 388 CYS A N 1
ATOM 3019 C CA . CYS A 1 388 ? -2.553 0.634 -0.587 1.00 98.75 388 CYS A CA 1
ATOM 3020 C C . CYS A 1 388 ? -2.091 -0.248 0.567 1.00 98.75 388 CYS A C 1
ATOM 3022 O O . CYS A 1 388 ? -1.367 0.187 1.462 1.00 98.75 388 CYS A O 1
ATOM 3024 N N . LEU A 1 389 ? -2.434 -1.527 0.468 1.00 98.75 389 LEU A N 1
ATOM 3025 C CA . LEU A 1 389 ? -1.944 -2.583 1.335 1.00 98.75 389 LEU A CA 1
ATOM 3026 C C . LEU A 1 389 ? -0.740 -3.279 0.691 1.00 98.75 389 LEU A C 1
ATOM 3028 O O . LEU A 1 389 ? -0.842 -3.838 -0.401 1.00 98.75 389 LEU A O 1
ATOM 3032 N N . VAL A 1 390 ? 0.390 -3.314 1.393 1.00 97.88 390 VAL A N 1
ATOM 3033 C CA . VAL A 1 390 ? 1.556 -4.115 1.000 1.00 97.88 390 VAL A CA 1
ATOM 3034 C C . VAL A 1 390 ? 1.466 -5.510 1.628 1.00 97.88 390 VAL A C 1
ATOM 3036 O O . VAL A 1 390 ? 1.771 -5.692 2.803 1.00 97.88 390 VAL A O 1
ATOM 3039 N N . ALA A 1 391 ? 1.065 -6.507 0.833 1.00 95.56 391 ALA A N 1
ATOM 3040 C CA . ALA A 1 391 ? 0.777 -7.888 1.247 1.00 95.56 391 ALA A CA 1
ATOM 3041 C C . ALA A 1 391 ? 1.585 -8.943 0.454 1.00 95.56 391 ALA A C 1
ATOM 3043 O O . ALA A 1 391 ? 1.073 -9.979 0.016 1.00 95.56 391 ALA A O 1
ATOM 3044 N N . GLY A 1 392 ? 2.882 -8.692 0.257 1.00 87.88 392 GLY A N 1
ATOM 3045 C CA . GLY A 1 392 ? 3.779 -9.599 -0.474 1.00 87.88 392 GLY A CA 1
ATOM 3046 C C . GLY A 1 392 ? 4.269 -10.825 0.314 1.00 87.88 392 GLY A C 1
ATOM 3047 O O . GLY A 1 392 ? 4.898 -11.705 -0.274 1.00 87.88 392 GLY A O 1
ATOM 3048 N N . GLY A 1 393 ? 4.027 -10.892 1.630 1.00 85.25 393 GLY A N 1
ATOM 3049 C CA . GLY A 1 393 ? 4.628 -11.887 2.527 1.00 85.25 393 GLY A CA 1
ATOM 3050 C C . GLY A 1 393 ? 3.725 -13.067 2.909 1.00 85.25 393 GLY A C 1
ATOM 3051 O O . GLY A 1 393 ? 2.561 -12.894 3.273 1.00 85.25 393 GLY A O 1
ATOM 3052 N N . LEU A 1 394 ? 4.303 -14.273 2.922 1.00 89.19 394 LEU A N 1
ATOM 3053 C CA . LEU A 1 394 ? 3.700 -15.467 3.526 1.00 89.19 394 LEU A CA 1
ATOM 3054 C C . LEU A 1 394 ? 3.857 -15.482 5.055 1.00 89.19 394 LEU A C 1
ATOM 3056 O O . LEU A 1 394 ? 4.792 -14.903 5.616 1.00 89.19 394 LEU A O 1
ATOM 3060 N N . GLY A 1 395 ? 2.939 -16.181 5.726 1.00 86.88 395 GLY A N 1
ATOM 3061 C CA . GLY A 1 395 ? 2.933 -16.395 7.174 1.00 86.88 395 GLY A CA 1
ATOM 3062 C C . GLY A 1 395 ? 3.788 -17.573 7.648 1.00 86.88 395 GLY A C 1
ATOM 3063 O O . GLY A 1 395 ? 3.876 -17.805 8.848 1.00 86.88 395 GLY A O 1
ATOM 3064 N N . GLU A 1 396 ? 4.452 -18.306 6.751 1.00 87.19 396 GLU A N 1
ATOM 3065 C CA . GLU A 1 396 ? 5.162 -19.55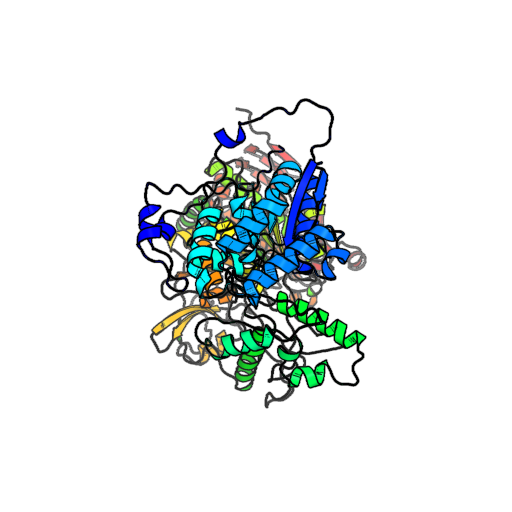2 7.089 1.00 87.19 396 GLU A CA 1
ATOM 3066 C C . GLU A 1 396 ? 6.235 -19.355 8.167 1.00 87.19 396 GLU A C 1
ATOM 3068 O O . GLU A 1 396 ? 6.330 -20.145 9.102 1.00 87.19 396 GLU A O 1
ATOM 3073 N N . ARG A 1 397 ? 6.985 -18.242 8.117 1.00 83.81 397 ARG A N 1
ATOM 3074 C CA . ARG A 1 397 ? 7.982 -17.898 9.153 1.00 83.81 397 ARG A CA 1
ATOM 3075 C C . ARG A 1 397 ? 7.373 -17.614 10.527 1.00 83.81 397 ARG A C 1
ATOM 3077 O O . ARG A 1 397 ? 8.118 -17.579 11.501 1.00 83.81 397 ARG A O 1
ATOM 3084 N N . LEU A 1 398 ? 6.062 -17.381 10.591 1.00 91.12 398 LEU A N 1
ATOM 3085 C CA . LEU A 1 398 ? 5.285 -17.193 11.817 1.00 91.12 398 LEU A CA 1
ATOM 3086 C C . LEU A 1 398 ? 4.717 -18.519 12.350 1.00 91.12 398 LEU A C 1
ATOM 3088 O O . LEU A 1 398 ? 4.165 -18.530 13.444 1.00 91.12 398 LEU A O 1
ATOM 3092 N N . GLY A 1 399 ? 4.823 -19.616 11.588 1.00 91.50 399 GLY A N 1
ATOM 3093 C CA . GLY A 1 399 ? 4.086 -20.856 11.841 1.00 91.50 399 GLY A CA 1
ATOM 3094 C C . GLY A 1 399 ? 2.653 -20.845 11.293 1.00 91.50 399 GLY A C 1
ATOM 3095 O O . GLY A 1 399 ? 1.851 -21.683 11.682 1.00 91.50 399 GLY A O 1
ATOM 3096 N N . PHE A 1 400 ? 2.309 -19.906 10.401 1.00 94.50 400 PHE A N 1
ATOM 3097 C CA . PHE A 1 400 ? 0.976 -19.794 9.803 1.00 94.50 400 PHE A CA 1
ATOM 3098 C C . PHE A 1 400 ? 0.985 -20.263 8.332 1.00 94.50 400 PHE A C 1
ATOM 3100 O O . PHE A 1 400 ? 1.561 -19.567 7.486 1.00 94.50 400 PHE A O 1
ATOM 3107 N N . PRO A 1 401 ? 0.361 -21.408 7.986 1.00 92.19 401 PRO A N 1
ATOM 3108 C CA . PRO A 1 401 ? 0.295 -21.921 6.614 1.00 92.19 401 PRO A CA 1
ATOM 3109 C C . PRO A 1 401 ? -0.686 -21.115 5.741 1.00 92.19 401 PRO A C 1
ATOM 3111 O O . PRO A 1 401 ? -1.790 -21.556 5.434 1.00 92.19 401 PRO A O 1
ATOM 3114 N N . GLY A 1 402 ? -0.288 -19.910 5.328 1.00 93.94 402 GLY A N 1
ATOM 3115 C CA . GLY A 1 402 ? -1.125 -19.035 4.509 1.00 93.94 402 GLY A CA 1
ATOM 3116 C C . GLY A 1 402 ? -0.515 -17.661 4.240 1.00 93.94 402 GLY A C 1
ATOM 3117 O O . GLY A 1 402 ? 0.664 -17.409 4.501 1.00 93.94 402 GLY A O 1
ATOM 3118 N N . ILE A 1 403 ? -1.335 -16.759 3.700 1.00 96.00 403 ILE A N 1
ATOM 3119 C CA . ILE A 1 403 ? -0.988 -15.341 3.549 1.00 96.00 403 ILE A CA 1
ATOM 3120 C C . ILE A 1 403 ? -1.219 -14.613 4.875 1.00 96.00 403 ILE A C 1
ATOM 3122 O O . ILE A 1 403 ? -2.216 -14.852 5.552 1.00 96.00 403 ILE A O 1
ATOM 3126 N N . LYS A 1 404 ? -0.311 -13.712 5.255 1.00 96.44 404 LYS A N 1
ATOM 3127 C CA . LYS A 1 404 ? -0.367 -13.037 6.563 1.00 96.44 404 LYS A CA 1
ATOM 3128 C C . LYS A 1 404 ? -1.655 -12.259 6.813 1.00 96.44 404 LYS A C 1
ATOM 3130 O O . LYS A 1 404 ? -2.142 -12.229 7.936 1.00 96.44 404 LYS A O 1
ATOM 3135 N N . ILE A 1 405 ? -2.218 -11.668 5.764 1.00 97.44 405 ILE A N 1
ATOM 3136 C CA . ILE A 1 405 ? -3.454 -10.884 5.851 1.00 97.44 405 ILE A CA 1
ATOM 3137 C C . ILE A 1 405 ? -4.687 -11.740 6.202 1.00 97.44 405 ILE A C 1
ATOM 3139 O O . ILE A 1 405 ? -5.719 -11.193 6.574 1.00 97.44 405 ILE A O 1
ATOM 3143 N N . GLY A 1 406 ? -4.570 -13.072 6.119 1.00 97.19 406 GLY A N 1
ATOM 3144 C CA . GLY A 1 406 ? -5.579 -14.027 6.580 1.00 97.19 406 GLY A CA 1
ATOM 3145 C C . GLY A 1 406 ? -5.446 -14.434 8.048 1.00 97.19 406 GLY A C 1
ATOM 3146 O O . GLY A 1 406 ? -6.213 -15.271 8.514 1.00 97.19 406 GLY A O 1
ATOM 3147 N N . ILE A 1 407 ? -4.481 -13.880 8.789 1.00 97.75 407 ILE A N 1
ATOM 3148 C CA . ILE A 1 407 ? -4.380 -14.094 10.234 1.00 97.75 407 ILE A CA 1
ATOM 3149 C C . ILE A 1 407 ? -5.528 -13.352 10.930 1.00 97.75 407 ILE A C 1
ATOM 3151 O O . ILE A 1 407 ? -5.801 -12.189 10.631 1.00 97.75 407 ILE A O 1
ATOM 3155 N N . VAL A 1 408 ? -6.166 -14.026 11.887 1.00 98.06 408 VAL A N 1
ATOM 3156 C CA . VAL A 1 408 ? -7.168 -13.441 12.788 1.00 98.06 408 VAL A CA 1
ATOM 3157 C C . VAL A 1 408 ? -6.518 -12.400 13.706 1.00 98.06 408 VAL A C 1
ATOM 3159 O O . VAL A 1 408 ? -5.540 -12.706 14.399 1.00 98.06 408 VAL A O 1
ATOM 3162 N N . THR A 1 409 ? -7.058 -11.181 13.735 1.00 98.12 409 THR A N 1
ATOM 3163 C CA . THR A 1 409 ? -6.556 -10.082 14.574 1.00 98.12 409 THR A CA 1
ATOM 3164 C C . THR A 1 409 ? -6.892 -10.288 16.045 1.00 98.12 409 THR A C 1
ATOM 3166 O O . THR A 1 409 ? -6.080 -9.963 16.906 1.00 98.12 409 THR A O 1
ATOM 3169 N N . GLU A 1 410 ? -8.074 -10.840 16.325 1.00 97.88 410 GLU A N 1
ATOM 3170 C CA . GLU A 1 410 ? -8.600 -11.084 17.669 1.00 97.88 410 GLU A CA 1
ATOM 3171 C C . GLU A 1 410 ? -9.634 -12.227 17.663 1.00 97.88 410 GLU A C 1
ATOM 3173 O O . GLU A 1 410 ? -10.293 -12.454 16.649 1.00 97.88 410 GLU A O 1
ATOM 3178 N N . VAL A 1 411 ? -9.755 -12.986 18.756 1.00 97.69 411 VAL A N 1
ATOM 3179 C CA . VAL A 1 411 ? -10.567 -14.218 18.786 1.00 97.69 411 VAL A CA 1
ATOM 3180 C C . VAL A 1 411 ? -12.049 -14.017 19.120 1.00 97.69 411 VAL A C 1
ATOM 3182 O O . VAL A 1 411 ? -12.803 -14.979 18.999 1.00 97.69 411 VAL A O 1
ATOM 3185 N N . ILE A 1 412 ? -12.498 -12.827 19.545 1.00 98.06 412 ILE A N 1
ATOM 3186 C CA . ILE A 1 412 ? -13.909 -12.619 19.924 1.00 98.06 412 ILE A CA 1
ATOM 3187 C C . ILE A 1 412 ? -14.802 -12.615 18.691 1.00 98.06 412 ILE A C 1
ATOM 3189 O O . ILE A 1 412 ? -15.846 -13.262 18.700 1.00 98.06 412 ILE A O 1
ATOM 3193 N N . THR A 1 413 ? -14.408 -11.900 17.634 1.00 97.06 413 THR A N 1
ATOM 3194 C CA . THR A 1 413 ? -15.175 -11.864 16.378 1.00 97.06 413 THR A CA 1
ATOM 3195 C C . THR A 1 413 ? -14.517 -12.651 15.252 1.00 97.06 413 THR A C 1
ATOM 3197 O O . THR A 1 413 ? -15.153 -12.878 14.228 1.00 97.06 413 THR A O 1
ATOM 3200 N N . GLY A 1 414 ? -13.263 -13.080 15.427 1.00 97.12 414 GLY A N 1
ATOM 3201 C CA . GLY A 1 414 ? -12.536 -13.851 14.419 1.00 97.12 414 GLY A CA 1
ATOM 3202 C C . GLY A 1 414 ? -12.140 -13.029 13.190 1.00 97.12 414 GLY A C 1
ATOM 3203 O O . GLY A 1 414 ? -11.782 -13.612 12.169 1.00 97.12 414 GLY A O 1
ATOM 3204 N N . THR A 1 415 ? -12.193 -11.694 13.285 1.00 98.31 415 THR A N 1
ATOM 3205 C CA . THR A 1 415 ? -11.920 -10.784 12.161 1.00 98.31 415 THR A CA 1
ATOM 3206 C C . THR A 1 415 ? -10.493 -10.996 11.652 1.00 98.31 415 THR A C 1
ATOM 3208 O O . THR A 1 415 ? -9.542 -11.006 12.438 1.00 98.31 415 THR A O 1
ATOM 3211 N N . THR A 1 416 ? -10.312 -11.149 10.340 1.00 98.50 416 THR A N 1
ATOM 3212 C CA . THR A 1 416 ? -8.966 -11.237 9.734 1.00 98.50 416 THR A CA 1
ATOM 3213 C C . THR A 1 416 ? -8.363 -9.854 9.469 1.00 98.50 416 THR A C 1
ATOM 3215 O O . THR A 1 416 ? -9.083 -8.860 9.394 1.00 98.50 416 THR A O 1
ATOM 3218 N N . PHE A 1 417 ? -7.039 -9.750 9.292 1.00 98.62 417 PHE A N 1
ATOM 3219 C CA . PHE A 1 417 ? -6.400 -8.462 8.969 1.00 98.62 417 PHE A CA 1
ATOM 3220 C C . PHE A 1 417 ? -6.989 -7.804 7.715 1.00 98.62 417 PHE A C 1
ATOM 3222 O O . PHE A 1 417 ? -7.305 -6.615 7.741 1.00 98.62 417 PHE A O 1
ATOM 3229 N N . ILE A 1 418 ? -7.164 -8.562 6.625 1.00 98.56 418 ILE A N 1
ATOM 3230 C CA . ILE A 1 418 ? -7.735 -8.013 5.388 1.00 98.56 418 ILE A CA 1
ATOM 3231 C C . ILE A 1 418 ? -9.179 -7.542 5.584 1.00 98.56 418 ILE A C 1
ATOM 3233 O O . ILE A 1 418 ? -9.531 -6.463 5.113 1.00 98.56 418 ILE A O 1
ATOM 3237 N N . GLU A 1 419 ? -9.985 -8.299 6.327 1.00 98.69 419 GLU A N 1
ATOM 3238 C CA . GLU A 1 419 ? -11.363 -7.933 6.653 1.00 98.69 419 GLU A CA 1
ATOM 3239 C C . GLU A 1 419 ? -11.415 -6.646 7.484 1.00 98.69 419 GLU A C 1
ATOM 3241 O O . GLU A 1 419 ? -12.208 -5.751 7.183 1.00 98.69 419 GLU A O 1
ATOM 3246 N N . LEU A 1 420 ? -10.533 -6.506 8.481 1.00 98.75 420 LEU A N 1
ATOM 3247 C CA . LEU A 1 420 ? -10.422 -5.296 9.295 1.00 98.75 420 LEU A CA 1
ATOM 3248 C C . LEU A 1 420 ? -10.086 -4.074 8.432 1.00 98.75 420 LEU A C 1
ATOM 3250 O O . LEU A 1 420 ? -10.727 -3.031 8.564 1.00 98.75 420 LEU A O 1
ATOM 3254 N N . PHE A 1 421 ? -9.106 -4.194 7.533 1.00 98.81 421 PHE A N 1
ATOM 3255 C CA . PHE A 1 421 ? -8.705 -3.096 6.652 1.00 98.81 421 PHE A CA 1
ATOM 3256 C C . PHE A 1 421 ? -9.811 -2.712 5.662 1.00 98.81 421 PHE A C 1
ATOM 3258 O O . PHE A 1 421 ? -10.099 -1.524 5.513 1.00 98.81 421 PHE A O 1
ATOM 3265 N N . CYS A 1 422 ? -10.479 -3.690 5.042 1.00 98.81 422 CYS A N 1
ATOM 3266 C CA . CYS A 1 422 ? -11.627 -3.432 4.166 1.00 98.81 422 CYS A CA 1
ATOM 3267 C C . CYS A 1 422 ? -12.763 -2.745 4.938 1.00 98.81 422 CYS A C 1
ATOM 3269 O O . CYS A 1 422 ? -13.312 -1.747 4.474 1.00 98.81 422 CYS A O 1
ATOM 3271 N N . SER A 1 423 ? -13.051 -3.208 6.158 1.00 98.62 423 SER A N 1
ATOM 3272 C CA . SER A 1 423 ? -14.074 -2.620 7.031 1.00 98.62 423 SER A CA 1
ATOM 3273 C C . SER A 1 423 ? -13.763 -1.168 7.400 1.00 98.62 423 SER A C 1
ATOM 3275 O O . SER A 1 423 ? -14.667 -0.334 7.427 1.00 98.62 423 SER A O 1
ATOM 3277 N N . TYR A 1 424 ? -12.493 -0.828 7.648 1.00 98.75 424 TYR A N 1
ATOM 3278 C CA . TYR A 1 424 ? -12.081 0.561 7.870 1.00 98.75 424 TYR A CA 1
ATOM 3279 C C . TYR A 1 424 ? -12.299 1.437 6.642 1.00 98.75 424 TYR A C 1
ATOM 3281 O O . TYR A 1 424 ? -12.867 2.521 6.765 1.00 98.75 424 TYR A O 1
ATOM 3289 N N . ILE A 1 425 ? -11.891 0.967 5.464 1.00 98.88 425 ILE A N 1
ATOM 3290 C CA . ILE A 1 425 ? -12.064 1.714 4.215 1.00 98.88 425 ILE A CA 1
ATOM 3291 C C . ILE A 1 425 ? -13.553 1.931 3.929 1.00 98.88 425 ILE A C 1
ATOM 3293 O O . ILE A 1 425 ? -13.950 3.044 3.592 1.00 98.88 425 ILE A O 1
ATOM 3297 N N . LEU A 1 426 ? -14.395 0.917 4.148 1.00 98.75 426 LEU A N 1
ATOM 3298 C CA . LEU A 1 426 ? -15.848 1.024 4.006 1.00 98.75 426 LEU A CA 1
ATOM 3299 C C . LEU A 1 426 ? -16.475 1.984 5.023 1.00 98.75 426 LEU A C 1
ATOM 3301 O O . LEU A 1 426 ? -17.373 2.743 4.662 1.00 98.75 426 LEU A O 1
ATOM 3305 N N . ALA A 1 427 ? -15.995 2.010 6.268 1.00 98.56 427 ALA A N 1
ATOM 3306 C CA . ALA A 1 427 ? -16.458 2.972 7.266 1.00 98.56 427 ALA A CA 1
ATOM 3307 C C . ALA A 1 427 ? -16.057 4.413 6.898 1.00 98.56 427 ALA A C 1
ATOM 3309 O O . ALA A 1 427 ? -16.892 5.318 6.949 1.00 98.56 427 ALA A O 1
ATOM 3310 N N . CYS A 1 428 ? -14.818 4.626 6.438 1.00 98.62 428 CYS A N 1
ATOM 3311 C CA . CYS A 1 428 ? -14.369 5.908 5.889 1.00 98.62 428 CYS A CA 1
ATOM 3312 C C . CYS A 1 428 ? -15.194 6.320 4.664 1.00 98.62 428 CYS A C 1
ATOM 3314 O O . CYS A 1 428 ? -15.585 7.478 4.549 1.00 98.62 428 CYS A O 1
ATOM 3316 N N . GLN A 1 429 ? -15.497 5.376 3.772 1.00 98.56 429 GLN A N 1
ATOM 3317 C CA . GLN A 1 429 ? -16.332 5.607 2.599 1.00 98.56 429 GLN A CA 1
ATOM 3318 C C . GLN A 1 429 ? -17.752 5.994 3.004 1.00 98.56 429 GLN A C 1
ATOM 3320 O O . GLN A 1 429 ? -18.284 6.963 2.478 1.00 98.56 429 GLN A O 1
ATOM 3325 N N . SER A 1 430 ? -18.360 5.282 3.954 1.00 97.94 430 SER A N 1
ATOM 3326 C CA . SER A 1 430 ? -19.693 5.610 4.461 1.00 97.94 430 SER A CA 1
ATOM 3327 C C . SER A 1 430 ? -19.734 7.022 5.039 1.00 97.94 430 SER A C 1
ATOM 3329 O O . SER A 1 430 ? -20.656 7.772 4.734 1.00 97.94 430 SER A O 1
ATOM 3331 N N . TYR A 1 431 ? -18.724 7.406 5.825 1.00 97.25 431 TYR A N 1
ATOM 3332 C CA . TYR A 1 431 ? -18.607 8.774 6.325 1.00 97.25 431 TYR A CA 1
ATOM 3333 C C . TYR A 1 431 ? -18.483 9.782 5.175 1.00 97.25 431 TYR A C 1
ATOM 3335 O O . TYR A 1 431 ? -19.240 10.746 5.117 1.00 97.25 431 TYR A O 1
ATOM 3343 N N . ALA A 1 432 ? -17.571 9.536 4.232 1.00 97.50 432 ALA A N 1
ATOM 3344 C CA . ALA A 1 432 ? -17.318 10.431 3.109 1.00 97.50 432 ALA A CA 1
ATOM 3345 C C . ALA A 1 432 ? -18.546 10.603 2.198 1.00 97.50 432 ALA A C 1
ATOM 3347 O O . ALA A 1 432 ? -18.782 11.700 1.698 1.00 97.50 432 ALA A O 1
ATOM 3348 N N . ARG A 1 433 ? -19.360 9.558 2.011 1.00 97.75 433 ARG A N 1
ATOM 3349 C CA . ARG A 1 433 ? -20.641 9.631 1.287 1.00 97.75 433 ARG A CA 1
ATOM 3350 C C . ARG A 1 433 ? -21.628 10.560 1.981 1.00 97.75 433 ARG A C 1
ATOM 3352 O O . ARG A 1 433 ? -22.247 11.386 1.321 1.00 97.75 433 ARG A O 1
ATOM 3359 N N . THR A 1 434 ? -21.756 10.448 3.302 1.00 95.94 434 THR A N 1
ATOM 3360 C CA . THR A 1 434 ? -22.623 11.333 4.092 1.00 95.94 434 THR A CA 1
ATOM 3361 C C . THR A 1 434 ? -22.131 12.778 4.051 1.00 95.94 434 THR A C 1
ATOM 3363 O O . THR A 1 434 ? -22.929 13.683 3.839 1.00 95.94 434 THR A O 1
ATOM 3366 N N . ASP A 1 435 ? -20.824 12.990 4.214 1.00 95.88 435 ASP A N 1
ATOM 3367 C CA . ASP A 1 435 ? -20.197 14.318 4.240 1.00 95.88 435 ASP A CA 1
ATOM 3368 C C . ASP A 1 435 ? -20.303 15.048 2.890 1.00 95.88 435 ASP A C 1
ATOM 3370 O O . ASP A 1 435 ? -20.611 16.236 2.832 1.00 95.88 435 ASP A O 1
ATOM 3374 N N . THR A 1 436 ? -20.109 14.324 1.786 1.00 96.56 436 THR A N 1
ATOM 3375 C CA . THR A 1 436 ? -20.155 14.894 0.427 1.00 96.56 436 THR A CA 1
ATOM 3376 C C . THR A 1 436 ? -21.548 14.887 -0.205 1.00 96.56 436 THR A C 1
ATOM 3378 O O . THR A 1 436 ? -21.777 15.600 -1.181 1.00 96.56 436 THR A O 1
ATOM 3381 N N . GLY A 1 437 ? -22.472 14.069 0.305 1.00 97.44 437 GLY A N 1
ATOM 3382 C CA . GLY A 1 437 ? -23.766 13.794 -0.325 1.00 97.44 437 GLY A CA 1
ATOM 3383 C C . GLY A 1 437 ? -23.693 12.877 -1.556 1.00 97.44 437 GLY A C 1
ATOM 3384 O O . GLY A 1 437 ? -24.721 12.623 -2.184 1.00 97.44 437 GLY A O 1
ATOM 3385 N N . ASP A 1 438 ? -22.513 12.361 -1.915 1.00 96.81 438 ASP A N 1
ATOM 3386 C CA . ASP A 1 438 ? -22.335 11.463 -3.057 1.00 96.81 438 ASP A CA 1
ATOM 3387 C C . ASP A 1 438 ? -22.435 9.996 -2.629 1.00 96.81 438 ASP A C 1
ATOM 3389 O O . ASP A 1 438 ? -21.454 9.376 -2.227 1.00 96.81 438 ASP A O 1
ATOM 3393 N N . SER A 1 439 ? -23.625 9.407 -2.761 1.00 95.56 439 SER A N 1
ATOM 3394 C CA . SER A 1 439 ? -23.853 7.980 -2.473 1.00 95.56 439 SER A CA 1
ATOM 3395 C C . SER A 1 439 ? -23.050 7.013 -3.360 1.00 95.56 439 SER A C 1
ATOM 3397 O O . SER A 1 439 ? -22.851 5.858 -2.973 1.00 95.56 439 SER A O 1
ATOM 3399 N N . GLY A 1 440 ? -22.580 7.469 -4.528 1.00 95.81 440 GLY A N 1
ATOM 3400 C CA . GLY A 1 440 ? -21.792 6.690 -5.479 1.00 95.81 440 GLY A CA 1
ATOM 3401 C C . GLY A 1 440 ? -20.291 6.693 -5.187 1.00 95.81 440 GLY A C 1
ATOM 3402 O O . GLY A 1 440 ? -19.568 5.889 -5.773 1.00 95.81 440 GLY A O 1
ATOM 3403 N N . LEU A 1 441 ? -19.818 7.536 -4.261 1.00 97.56 441 LEU A N 1
ATOM 3404 C CA . LEU A 1 441 ? -18.401 7.658 -3.928 1.00 97.56 441 LEU A CA 1
ATOM 3405 C C . LEU A 1 441 ? -17.824 6.307 -3.481 1.00 97.56 441 LEU A C 1
ATOM 3407 O O . LEU A 1 441 ? -18.325 5.677 -2.544 1.00 97.56 441 LEU A O 1
ATOM 3411 N N . LEU A 1 442 ? -16.750 5.878 -4.137 1.00 98.12 442 LEU A N 1
ATOM 3412 C CA . LEU A 1 442 ? -15.947 4.714 -3.753 1.00 98.12 442 LEU A CA 1
ATOM 3413 C C . LEU A 1 442 ? -14.579 5.176 -3.260 1.00 98.12 442 LEU A C 1
ATOM 3415 O O . LEU A 1 442 ? -14.074 6.176 -3.768 1.00 98.12 442 LEU A O 1
ATOM 3419 N N . LEU A 1 443 ? -13.975 4.484 -2.296 1.00 98.56 443 LEU A N 1
ATOM 3420 C CA . LEU A 1 443 ? -12.602 4.750 -1.860 1.00 98.56 443 LEU A CA 1
ATOM 3421 C C . LEU A 1 443 ? -11.680 3.610 -2.335 1.00 98.56 443 LEU A C 1
ATOM 3423 O O . LEU A 1 443 ? -11.755 2.507 -1.793 1.00 98.56 443 LEU A O 1
ATOM 3427 N N . PRO A 1 444 ? -10.809 3.845 -3.337 1.00 98.50 444 PRO A N 1
ATOM 3428 C CA . PRO A 1 444 ? -10.046 2.773 -3.973 1.00 98.50 444 PRO A CA 1
ATOM 3429 C C . PRO A 1 444 ? -9.021 2.105 -3.050 1.00 98.50 444 PRO A C 1
ATOM 3431 O O . PRO A 1 444 ? -8.370 2.779 -2.247 1.00 98.50 444 PRO A O 1
ATOM 3434 N N . LEU A 1 445 ? -8.802 0.801 -3.242 1.00 98.88 445 LEU A N 1
ATOM 3435 C CA . LEU A 1 445 ? -7.783 0.003 -2.557 1.00 98.88 445 LEU A CA 1
ATOM 3436 C C . LEU A 1 445 ? -6.883 -0.721 -3.564 1.00 98.88 445 LEU A C 1
ATOM 3438 O O . LEU A 1 445 ? -7.332 -1.590 -4.302 1.00 98.88 445 LEU A O 1
ATOM 3442 N N . ALA A 1 446 ? -5.586 -0.431 -3.545 1.00 98.81 446 ALA A N 1
ATOM 3443 C CA . ALA A 1 446 ? -4.566 -1.264 -4.168 1.00 98.81 446 ALA A CA 1
ATOM 3444 C C . ALA A 1 446 ? -4.042 -2.312 -3.174 1.00 98.81 446 ALA A C 1
ATOM 3446 O O . ALA A 1 446 ? -3.789 -2.013 -2.009 1.00 98.81 446 ALA A O 1
ATOM 3447 N N . ILE A 1 447 ? -3.830 -3.544 -3.630 1.00 98.75 447 ILE A N 1
ATOM 3448 C CA . ILE A 1 447 ? -3.206 -4.604 -2.834 1.00 98.75 447 ILE A CA 1
ATOM 3449 C C . ILE A 1 447 ? -1.971 -5.089 -3.580 1.00 98.75 447 ILE A C 1
ATOM 3451 O O . ILE A 1 447 ? -2.073 -5.788 -4.595 1.00 98.75 447 ILE A O 1
ATOM 3455 N N . MET A 1 448 ? -0.792 -4.725 -3.074 1.00 98.12 448 MET A N 1
ATOM 3456 C CA . MET A 1 448 ? 0.459 -5.252 -3.595 1.00 98.12 448 MET A CA 1
ATOM 3457 C C . MET A 1 448 ? 0.667 -6.680 -3.099 1.00 98.12 448 MET A C 1
ATOM 3459 O O . MET A 1 448 ? 0.693 -6.937 -1.899 1.00 98.12 448 MET A O 1
ATOM 3463 N N . THR A 1 449 ? 0.840 -7.609 -4.027 1.00 97.38 449 THR A N 1
ATOM 3464 C CA . THR A 1 449 ? 1.034 -9.043 -3.765 1.00 97.38 449 THR A CA 1
ATOM 3465 C C . THR A 1 449 ? 2.351 -9.506 -4.371 1.00 97.38 449 THR A C 1
ATOM 3467 O O . THR A 1 449 ? 2.949 -8.784 -5.158 1.00 97.38 449 THR A O 1
ATOM 3470 N N . SER A 1 450 ? 2.816 -10.703 -4.031 1.00 94.19 450 SER A N 1
ATOM 3471 C CA . SER A 1 450 ? 3.955 -11.352 -4.689 1.00 94.19 450 SER A CA 1
ATOM 3472 C C . SER A 1 450 ? 3.482 -12.575 -5.471 1.00 94.19 450 SER A C 1
ATOM 3474 O O . SER A 1 450 ? 2.333 -12.996 -5.331 1.00 94.19 450 SER A O 1
ATOM 3476 N N . GLY A 1 451 ? 4.366 -13.197 -6.254 1.00 91.81 451 GLY A N 1
ATOM 3477 C CA . GLY A 1 451 ? 4.061 -14.483 -6.894 1.00 91.81 451 GLY A CA 1
ATOM 3478 C C . GLY A 1 451 ? 3.570 -15.563 -5.917 1.00 91.81 451 GLY A C 1
ATOM 3479 O O . GLY A 1 451 ? 2.765 -16.400 -6.305 1.00 91.81 451 GLY A O 1
ATOM 3480 N N . ASP A 1 452 ? 3.981 -15.502 -4.646 1.00 91.06 452 ASP A N 1
ATOM 3481 C CA . ASP A 1 452 ? 3.613 -16.493 -3.631 1.00 91.06 452 ASP A CA 1
ATOM 3482 C C . ASP A 1 452 ? 2.276 -16.164 -2.926 1.00 91.06 452 ASP A C 1
ATOM 3484 O O . ASP A 1 452 ? 1.653 -17.045 -2.324 1.00 91.06 452 ASP A O 1
ATOM 3488 N N . THR A 1 453 ? 1.821 -14.903 -2.985 1.00 96.00 453 THR A N 1
ATOM 3489 C CA . THR A 1 453 ? 0.596 -14.440 -2.306 1.00 96.00 453 THR A CA 1
ATOM 3490 C C . THR A 1 453 ? -0.549 -14.078 -3.250 1.00 96.00 453 THR A C 1
ATOM 3492 O O . THR A 1 453 ? -1.690 -14.081 -2.804 1.00 96.00 453 THR A O 1
ATOM 3495 N N . HIS A 1 454 ? -0.292 -13.808 -4.534 1.00 97.44 454 HIS A N 1
ATOM 3496 C CA . HIS A 1 454 ? -1.278 -13.236 -5.460 1.00 97.44 454 HIS A CA 1
ATOM 3497 C C . HIS A 1 454 ? -2.567 -14.051 -5.573 1.00 97.44 454 HIS A C 1
ATOM 3499 O O . HIS A 1 454 ? -3.634 -13.556 -5.213 1.00 97.44 454 HIS A O 1
ATOM 3505 N N . ASP A 1 455 ? -2.468 -15.305 -6.017 1.00 97.75 455 ASP A N 1
ATOM 3506 C CA . ASP A 1 455 ? -3.648 -16.136 -6.271 1.00 97.75 455 ASP A CA 1
ATOM 3507 C C . ASP A 1 455 ? -4.425 -16.408 -4.979 1.00 97.75 455 ASP A C 1
ATOM 3509 O O . ASP A 1 455 ? -5.652 -16.341 -4.966 1.00 97.75 455 ASP A O 1
ATOM 3513 N N . LYS A 1 456 ? -3.711 -16.624 -3.865 1.00 97.69 456 LYS A N 1
ATOM 3514 C CA . LYS A 1 456 ? -4.306 -16.814 -2.533 1.00 97.69 456 LYS A CA 1
ATOM 3515 C C . LYS A 1 456 ? -5.070 -15.570 -2.075 1.00 97.69 456 LYS A C 1
ATOM 3517 O O . LYS A 1 456 ? -6.169 -15.698 -1.548 1.00 97.69 456 LYS A O 1
ATOM 3522 N N . THR A 1 457 ? -4.515 -14.379 -2.295 1.00 98.31 457 THR A N 1
ATOM 3523 C CA . THR A 1 457 ? -5.163 -13.109 -1.947 1.00 98.31 457 THR A CA 1
ATOM 3524 C C . THR A 1 457 ? -6.398 -12.861 -2.810 1.00 98.31 457 THR A C 1
ATOM 3526 O O . THR A 1 457 ? -7.454 -12.550 -2.270 1.00 98.31 457 THR A O 1
ATOM 3529 N N . VAL A 1 458 ? -6.306 -13.036 -4.134 1.00 98.31 458 VAL A N 1
ATOM 3530 C CA . VAL A 1 458 ? -7.455 -12.867 -5.046 1.00 98.31 458 VAL A CA 1
ATOM 3531 C C . VAL A 1 458 ? -8.573 -13.849 -4.698 1.00 98.31 458 VAL A C 1
ATOM 3533 O O . VAL A 1 458 ? -9.742 -13.467 -4.654 1.00 98.31 458 VAL A O 1
ATOM 3536 N N . HIS A 1 459 ? -8.217 -15.103 -4.421 1.00 98.12 459 HIS A N 1
ATOM 3537 C CA . HIS A 1 459 ? -9.158 -16.131 -3.998 1.00 98.12 459 HIS A CA 1
ATOM 3538 C C . HIS A 1 459 ? -9.836 -15.765 -2.675 1.00 98.12 459 HIS A C 1
ATOM 3540 O O . HIS A 1 459 ? -11.061 -15.712 -2.635 1.00 98.12 459 HIS A O 1
ATOM 3546 N N . MET A 1 460 ? -9.064 -15.399 -1.645 1.00 97.50 460 MET A N 1
ATOM 3547 C CA . MET A 1 460 ? -9.604 -14.986 -0.346 1.00 97.50 460 MET A CA 1
ATOM 3548 C C . MET A 1 460 ? -10.561 -13.794 -0.475 1.00 97.50 460 MET A C 1
ATOM 3550 O O . MET A 1 460 ? -11.631 -13.809 0.128 1.00 97.50 460 MET A O 1
ATOM 3554 N N . MET A 1 461 ? -10.215 -12.781 -1.277 1.00 98.31 461 MET A N 1
ATOM 3555 C CA . MET A 1 461 ? -11.102 -11.639 -1.519 1.00 98.31 461 MET A CA 1
ATOM 3556 C C . MET A 1 461 ? -12.408 -12.086 -2.185 1.00 98.31 461 MET A C 1
ATOM 3558 O O . MET A 1 461 ? -13.479 -11.733 -1.709 1.00 98.31 461 MET A O 1
ATOM 3562 N N . ARG A 1 462 ? -12.349 -12.903 -3.243 1.00 97.69 462 ARG A N 1
ATOM 3563 C CA . ARG A 1 462 ? -13.548 -13.362 -3.965 1.00 97.69 462 ARG A CA 1
ATOM 3564 C C . ARG A 1 462 ? -14.449 -14.267 -3.133 1.00 97.69 462 ARG A C 1
ATOM 3566 O O . ARG A 1 462 ? -15.658 -14.063 -3.134 1.00 97.69 462 ARG A O 1
ATOM 3573 N N . GLU A 1 463 ? -13.876 -15.237 -2.423 1.00 97.81 463 GLU A N 1
ATOM 3574 C CA . GLU A 1 463 ? -14.640 -16.160 -1.572 1.00 97.81 463 GLU A CA 1
ATOM 3575 C C . GLU A 1 463 ? -15.405 -15.437 -0.462 1.00 97.81 463 GLU A C 1
ATOM 3577 O O . GLU A 1 463 ? -16.479 -15.881 -0.068 1.00 97.81 463 GLU A O 1
ATOM 3582 N N . ASN A 1 464 ? -14.891 -14.293 -0.007 1.00 97.94 464 ASN A N 1
ATOM 3583 C CA . ASN A 1 464 ? -15.514 -13.470 1.026 1.00 97.94 464 ASN A CA 1
ATOM 3584 C C . ASN A 1 464 ? -16.246 -12.243 0.454 1.00 97.94 464 ASN A C 1
ATOM 3586 O O . ASN A 1 464 ? -16.428 -11.255 1.164 1.00 97.94 464 ASN A O 1
ATOM 3590 N N . ALA A 1 465 ? -16.633 -12.269 -0.830 1.00 97.94 465 ALA A N 1
ATOM 3591 C CA . ALA A 1 465 ? -17.345 -11.175 -1.504 1.00 97.94 465 ALA A CA 1
ATOM 3592 C C . ALA A 1 465 ? -16.683 -9.795 -1.289 1.00 97.94 465 ALA A C 1
ATOM 3594 O O . ALA A 1 465 ? -17.339 -8.802 -0.971 1.00 97.94 465 ALA A O 1
ATOM 3595 N N . PHE A 1 466 ? -15.353 -9.766 -1.401 1.00 98.06 466 PHE A N 1
ATOM 3596 C CA . PHE A 1 466 ? -14.477 -8.611 -1.189 1.00 98.06 466 PHE A CA 1
ATOM 3597 C C . PHE A 1 466 ? -14.695 -7.907 0.161 1.00 98.06 466 PHE A C 1
ATOM 3599 O O . PHE A 1 466 ? -14.441 -6.710 0.287 1.00 98.06 466 PHE A O 1
ATOM 3606 N N . PHE A 1 467 ? -15.175 -8.642 1.171 1.00 98.12 467 PHE A N 1
ATOM 3607 C CA . PHE A 1 467 ? -15.501 -8.127 2.504 1.00 98.12 467 PHE A CA 1
ATOM 3608 C C . PHE A 1 467 ? -16.438 -6.905 2.460 1.00 98.12 467 PHE A C 1
ATOM 3610 O O . PHE A 1 467 ? -16.306 -5.977 3.254 1.00 98.12 467 PHE A O 1
ATOM 3617 N N . GLY A 1 468 ? -17.365 -6.886 1.494 1.00 97.81 468 GLY A N 1
ATOM 3618 C CA . GLY A 1 468 ? -18.329 -5.800 1.290 1.00 97.81 468 GLY A CA 1
ATOM 3619 C C . GLY A 1 468 ? -17.842 -4.661 0.388 1.00 97.81 468 GLY A C 1
ATOM 3620 O O . GLY A 1 468 ? -18.615 -3.751 0.083 1.00 97.81 468 GLY A O 1
ATOM 3621 N N . MET A 1 469 ? -16.587 -4.688 -0.073 1.00 98.38 469 MET A N 1
ATOM 3622 C CA . MET A 1 469 ? -16.110 -3.760 -1.097 1.00 98.38 469 MET A CA 1
ATOM 3623 C C . MET A 1 469 ? -16.663 -4.147 -2.475 1.00 98.38 469 MET A C 1
ATOM 3625 O O . MET A 1 469 ? -16.740 -5.312 -2.837 1.00 98.38 469 MET A O 1
ATOM 3629 N N . VAL A 1 470 ? -17.014 -3.149 -3.281 1.00 97.31 470 VAL A N 1
ATOM 3630 C CA . VAL A 1 470 ? -17.242 -3.306 -4.727 1.00 97.31 470 VAL A CA 1
ATOM 3631 C C . VAL A 1 470 ? -15.948 -3.785 -5.409 1.00 97.31 470 VAL A C 1
ATOM 3633 O O . VAL A 1 470 ? -14.898 -3.194 -5.161 1.00 97.31 470 VAL A O 1
ATOM 3636 N N . GLU A 1 471 ? -16.007 -4.830 -6.246 1.00 97.00 471 GLU A N 1
ATOM 3637 C CA . GLU A 1 471 ? -14.824 -5.456 -6.876 1.00 97.00 471 GLU A CA 1
ATOM 3638 C C . GLU A 1 471 ? -14.014 -4.443 -7.700 1.00 97.00 471 GLU A C 1
ATOM 3640 O O . GLU A 1 471 ? -12.787 -4.412 -7.613 1.00 97.00 471 GLU A O 1
ATOM 3645 N N . GLU A 1 472 ? -14.686 -3.549 -8.428 1.00 94.62 472 GLU A N 1
ATOM 3646 C CA . GLU A 1 472 ? -14.059 -2.556 -9.306 1.00 94.62 472 GLU A CA 1
ATOM 3647 C C . GLU A 1 472 ? -13.186 -1.532 -8.566 1.00 94.62 472 GLU A C 1
ATOM 3649 O O . GLU A 1 472 ? -12.319 -0.917 -9.188 1.00 94.62 472 GLU A O 1
ATOM 3654 N N . GLN A 1 473 ? -13.386 -1.346 -7.255 1.00 96.62 473 GLN A N 1
ATOM 3655 C CA . GLN A 1 473 ? -12.576 -0.421 -6.455 1.00 96.62 473 GLN A CA 1
ATOM 3656 C C . GLN A 1 473 ? -11.308 -1.078 -5.875 1.00 96.62 473 GLN A C 1
ATOM 3658 O O . GLN A 1 473 ? -10.516 -0.400 -5.216 1.00 96.62 473 GLN A O 1
ATOM 3663 N N . VAL A 1 474 ? -11.113 -2.388 -6.090 1.00 98.62 474 VAL A N 1
ATOM 3664 C CA . VAL A 1 474 ? -9.956 -3.151 -5.603 1.00 98.62 474 VAL A CA 1
ATOM 3665 C C . VAL A 1 474 ? -9.005 -3.478 -6.758 1.00 98.62 474 VAL A C 1
ATOM 3667 O O . VAL A 1 474 ? -9.374 -4.108 -7.746 1.00 98.62 474 VAL A O 1
ATOM 3670 N N . HIS A 1 475 ? -7.735 -3.096 -6.621 1.00 98.38 475 HIS A N 1
ATOM 3671 C CA . HIS A 1 475 ? -6.708 -3.269 -7.648 1.00 98.38 475 HIS A CA 1
ATOM 3672 C C . HIS A 1 475 ? -5.565 -4.157 -7.149 1.00 98.38 475 HIS A C 1
ATOM 3674 O O . HIS A 1 475 ? -4.803 -3.775 -6.262 1.00 98.38 475 HIS A O 1
ATOM 3680 N N . PHE A 1 476 ? -5.381 -5.332 -7.750 1.00 98.25 476 PHE A N 1
ATOM 3681 C CA . PHE A 1 476 ? -4.261 -6.210 -7.406 1.00 98.25 476 PHE A CA 1
ATOM 3682 C C . PHE A 1 476 ? -3.000 -5.839 -8.192 1.00 98.25 476 PHE A C 1
ATOM 3684 O O . PHE A 1 476 ? -2.976 -5.886 -9.423 1.00 98.25 476 PHE A O 1
ATOM 3691 N N . LEU A 1 477 ? -1.927 -5.514 -7.472 1.00 95.88 477 LEU A N 1
ATOM 3692 C CA . LEU A 1 477 ? -0.629 -5.146 -8.035 1.00 95.88 477 LEU A CA 1
ATOM 3693 C C . LEU A 1 477 ? 0.386 -6.242 -7.701 1.00 95.88 477 LEU A C 1
ATOM 3695 O O . LEU A 1 477 ? 0.924 -6.298 -6.599 1.00 95.88 477 LEU A O 1
ATOM 3699 N N . LYS A 1 478 ? 0.620 -7.173 -8.626 1.00 94.69 478 LYS A N 1
ATOM 3700 C CA . LYS A 1 478 ? 1.570 -8.267 -8.392 1.00 94.69 478 LYS A CA 1
ATOM 3701 C C . LYS A 1 478 ? 3.003 -7.799 -8.651 1.00 94.69 478 LYS A C 1
ATOM 3703 O O . LYS A 1 478 ? 3.342 -7.478 -9.786 1.00 94.69 478 LYS A O 1
ATOM 3708 N N . GLN A 1 479 ? 3.826 -7.811 -7.610 1.00 92.31 479 GLN A N 1
ATOM 3709 C CA . GLN A 1 479 ? 5.274 -7.674 -7.692 1.00 92.31 479 GLN A CA 1
ATOM 3710 C C . GLN A 1 479 ? 5.880 -8.900 -8.385 1.00 92.31 479 GLN A C 1
ATOM 3712 O O . GLN A 1 479 ? 5.634 -10.043 -7.981 1.00 92.31 479 GLN A O 1
ATOM 3717 N N . GLU A 1 480 ? 6.714 -8.648 -9.391 1.00 89.88 480 GLU A N 1
ATOM 3718 C CA . GLU A 1 480 ? 7.541 -9.668 -10.032 1.00 89.88 480 GLU A CA 1
ATOM 3719 C C . GLU A 1 480 ? 8.897 -9.805 -9.318 1.00 89.88 480 GLU A C 1
ATOM 3721 O O . GLU A 1 480 ? 9.329 -8.937 -8.559 1.00 89.88 480 GLU A O 1
ATOM 3726 N N . LYS A 1 481 ? 9.567 -10.943 -9.518 1.00 92.31 481 LYS A N 1
ATOM 3727 C CA . LYS A 1 481 ? 10.921 -11.171 -8.991 1.00 92.31 481 LYS A CA 1
ATOM 3728 C C . LYS A 1 481 ? 11.956 -10.618 -9.974 1.00 92.31 481 LYS A C 1
ATOM 3730 O O . LYS A 1 481 ? 11.747 -10.647 -11.183 1.00 92.31 481 LYS A O 1
ATOM 3735 N N . VAL A 1 482 ? 13.104 -10.195 -9.455 1.00 93.69 482 VAL A N 1
ATOM 3736 C CA . VAL A 1 482 ? 14.226 -9.674 -10.248 1.00 93.69 482 VAL A CA 1
ATOM 3737 C C . VAL A 1 482 ? 15.359 -10.702 -10.351 1.00 93.69 482 VAL A C 1
ATOM 3739 O O . VAL A 1 482 ? 15.476 -11.559 -9.466 1.00 93.69 482 VAL A O 1
ATOM 3742 N N . PRO A 1 483 ? 16.201 -10.664 -11.402 1.00 94.00 483 PRO A N 1
ATOM 3743 C CA . PRO A 1 483 ? 17.336 -11.575 -11.542 1.00 94.00 483 PRO A CA 1
ATOM 3744 C C . PRO A 1 483 ? 18.298 -11.503 -10.359 1.00 94.00 483 PRO A C 1
ATOM 3746 O O . PRO A 1 483 ? 18.683 -10.418 -9.915 1.00 94.00 483 PRO A O 1
ATOM 3749 N N . ALA A 1 484 ? 18.723 -12.664 -9.869 1.00 96.19 484 ALA A N 1
ATOM 3750 C CA . ALA A 1 484 ? 19.796 -12.744 -8.895 1.00 96.19 484 ALA A CA 1
ATOM 3751 C C . ALA A 1 484 ? 21.163 -12.612 -9.587 1.00 96.19 484 ALA A C 1
ATOM 3753 O O . ALA A 1 484 ? 21.337 -13.082 -10.709 1.00 96.19 484 ALA A O 1
ATOM 3754 N N . LEU A 1 485 ? 22.129 -11.997 -8.904 1.00 95.31 485 LEU A N 1
ATOM 3755 C CA . LEU A 1 485 ? 23.471 -11.708 -9.406 1.00 95.31 485 LEU A CA 1
ATOM 3756 C C . LEU A 1 485 ? 24.527 -12.550 -8.670 1.00 95.31 485 LEU A C 1
ATOM 3758 O O . LEU A 1 485 ? 24.449 -12.668 -7.446 1.00 95.31 485 LEU A O 1
ATOM 3762 N N . VAL A 1 486 ? 25.498 -13.147 -9.364 1.00 93.56 486 VAL A N 1
ATOM 3763 C CA . VAL A 1 486 ? 26.476 -14.093 -8.777 1.00 93.56 486 VAL A CA 1
ATOM 3764 C C . VAL A 1 486 ? 27.823 -13.481 -8.406 1.00 93.56 486 VAL A C 1
ATOM 3766 O O . VAL A 1 486 ? 28.522 -14.053 -7.569 1.00 93.56 486 VAL A O 1
ATOM 3769 N N . ASP A 1 487 ? 28.164 -12.325 -8.965 1.00 92.06 487 ASP A N 1
ATOM 3770 C CA . ASP A 1 487 ? 29.445 -11.646 -8.758 1.00 92.06 487 ASP A CA 1
ATOM 3771 C C . ASP A 1 487 ? 29.322 -10.125 -8.930 1.00 92.06 487 ASP A C 1
ATOM 3773 O O . ASP A 1 487 ? 28.228 -9.598 -9.143 1.00 92.06 487 ASP A O 1
ATOM 3777 N N . VAL A 1 488 ? 30.453 -9.425 -8.782 1.00 90.00 488 VAL A N 1
ATOM 3778 C CA . VAL A 1 488 ? 30.562 -7.958 -8.840 1.00 90.00 488 VAL A CA 1
ATOM 3779 C C . VAL A 1 488 ? 30.364 -7.372 -10.238 1.00 90.00 488 VAL A C 1
ATOM 3781 O O . VAL A 1 488 ? 30.006 -6.203 -10.353 1.00 90.00 488 VAL A O 1
ATOM 3784 N N . ASP A 1 489 ? 30.506 -8.189 -11.282 1.00 89.19 489 ASP A N 1
ATOM 3785 C CA . ASP A 1 489 ? 30.288 -7.801 -12.679 1.00 89.19 489 ASP A CA 1
ATOM 3786 C C . ASP A 1 489 ? 28.812 -7.936 -13.093 1.00 89.19 489 ASP A C 1
ATOM 3788 O O . ASP A 1 489 ? 28.448 -7.735 -14.254 1.00 89.19 489 ASP A O 1
ATOM 3792 N N . ALA A 1 490 ? 27.940 -8.226 -12.120 1.00 91.94 490 ALA A N 1
ATOM 3793 C CA . ALA A 1 490 ? 26.511 -8.452 -12.287 1.00 91.94 490 ALA A CA 1
ATOM 3794 C C . ALA A 1 490 ? 26.166 -9.661 -13.179 1.00 91.94 490 ALA A C 1
ATOM 3796 O O . ALA A 1 490 ? 25.084 -9.695 -13.760 1.00 91.94 490 ALA A O 1
ATOM 3797 N N . HIS A 1 491 ? 27.030 -10.685 -13.194 1.00 91.50 491 HIS A N 1
ATOM 3798 C CA . HIS A 1 491 ? 26.723 -12.100 -13.446 1.00 91.50 491 HIS A CA 1
ATOM 3799 C C . HIS A 1 491 ? 25.264 -12.507 -13.180 1.00 91.50 491 HIS A C 1
ATOM 3801 O O . HIS A 1 491 ? 24.917 -12.586 -12.011 1.00 91.50 491 HIS A O 1
ATOM 3807 N N . ILE A 1 492 ? 24.404 -12.821 -14.166 1.00 92.19 492 ILE A N 1
ATOM 3808 C CA . ILE A 1 492 ? 23.060 -13.366 -13.874 1.00 92.19 492 ILE A CA 1
ATOM 3809 C C . ILE A 1 492 ? 23.210 -14.798 -13.353 1.00 92.19 492 ILE A C 1
ATOM 3811 O O . ILE A 1 492 ? 23.832 -15.646 -13.981 1.00 92.19 492 ILE A O 1
ATOM 3815 N N . SER A 1 493 ? 22.586 -15.085 -12.217 1.00 92.25 493 SER A N 1
ATOM 3816 C CA . SER A 1 493 ? 22.534 -16.426 -11.645 1.00 92.25 493 SER A CA 1
ATOM 3817 C C . SER A 1 493 ? 21.574 -17.320 -12.424 1.00 92.25 493 SER A C 1
ATOM 3819 O O . SER A 1 493 ? 20.394 -16.995 -12.573 1.00 92.25 493 SER A O 1
ATOM 3821 N N . ALA A 1 494 ? 22.059 -18.481 -12.860 1.00 88.88 494 ALA A N 1
ATOM 3822 C CA . ALA A 1 494 ? 21.241 -19.549 -13.419 1.00 88.88 494 ALA A CA 1
ATOM 3823 C C . ALA A 1 494 ? 21.471 -20.856 -12.646 1.00 88.88 494 ALA A C 1
ATOM 3825 O O . ALA A 1 494 ? 22.606 -21.211 -12.329 1.00 88.88 494 ALA A O 1
ATOM 3826 N N . LYS A 1 495 ? 20.387 -21.568 -12.330 1.00 84.06 495 LYS A N 1
ATOM 3827 C CA . LYS A 1 495 ? 20.387 -22.869 -11.643 1.00 84.06 495 LYS A CA 1
ATOM 3828 C C . LYS A 1 495 ? 19.332 -23.768 -12.268 1.00 84.06 495 LYS A C 1
ATOM 3830 O O . LYS A 1 495 ? 18.266 -23.286 -12.639 1.00 84.06 495 LYS A O 1
ATOM 3835 N N . ASP A 1 496 ? 19.641 -25.056 -12.401 1.00 83.62 496 ASP A N 1
ATOM 3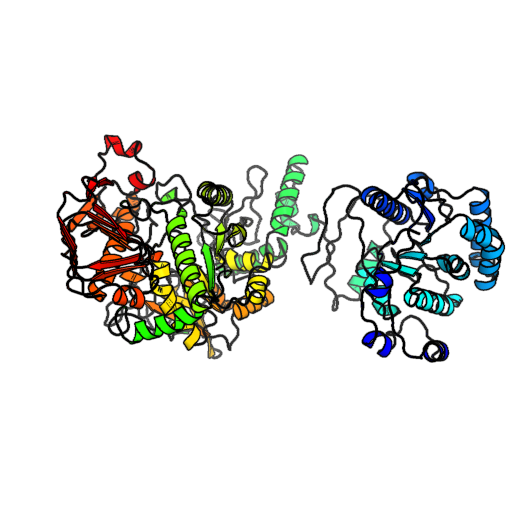836 C CA . ASP A 1 496 ? 18.713 -26.075 -12.917 1.00 83.62 496 ASP A CA 1
ATOM 3837 C C . ASP A 1 496 ? 18.060 -25.683 -14.260 1.00 83.62 496 ASP A C 1
ATOM 3839 O O . ASP A 1 496 ? 16.886 -25.934 -14.523 1.00 83.62 496 ASP A O 1
ATOM 3843 N N . GLY A 1 497 ? 18.833 -25.000 -15.110 1.00 81.69 497 GLY A N 1
ATOM 3844 C CA . GLY A 1 497 ? 18.399 -24.526 -16.422 1.00 81.69 497 GLY A CA 1
ATOM 3845 C C . GLY A 1 497 ? 17.412 -23.358 -16.428 1.00 81.69 497 GLY A C 1
ATOM 3846 O O . GLY A 1 497 ? 16.835 -23.075 -17.476 1.00 81.69 497 GLY A O 1
ATOM 3847 N N . CYS A 1 498 ? 17.250 -22.659 -15.302 1.00 87.75 498 CYS A N 1
ATOM 3848 C CA . CYS A 1 498 ? 16.424 -21.460 -15.166 1.00 87.75 498 CYS A CA 1
ATOM 3849 C C . CYS A 1 498 ? 17.225 -20.294 -14.567 1.00 87.75 498 CYS A C 1
ATOM 3851 O O . CYS A 1 498 ? 18.160 -20.492 -13.791 1.00 87.75 498 CYS A O 1
ATOM 3853 N N . ILE A 1 499 ? 16.826 -19.061 -14.876 1.00 90.88 499 ILE A N 1
ATOM 3854 C CA . ILE A 1 499 ? 17.334 -17.860 -14.205 1.00 90.88 499 ILE A CA 1
ATOM 3855 C C . ILE A 1 499 ? 16.820 -17.850 -12.763 1.00 90.88 499 ILE A C 1
ATOM 3857 O O . ILE A 1 499 ? 15.610 -17.924 -12.521 1.00 90.88 499 ILE A O 1
ATOM 3861 N N . GLU A 1 500 ? 17.734 -17.745 -11.800 1.00 94.44 500 GLU A N 1
ATOM 3862 C CA . GLU A 1 500 ? 17.392 -17.581 -10.391 1.00 94.44 500 GLU A CA 1
ATOM 3863 C C . GLU A 1 500 ? 16.870 -16.154 -10.176 1.00 94.44 500 GLU A C 1
ATOM 3865 O O . GLU A 1 500 ? 17.523 -15.176 -10.541 1.00 94.44 500 GLU A O 1
ATOM 3870 N N . THR A 1 501 ? 15.690 -16.018 -9.570 1.00 93.56 501 THR A N 1
ATOM 3871 C CA . THR A 1 501 ? 15.071 -14.713 -9.300 1.00 93.56 501 THR A CA 1
ATOM 3872 C C . THR A 1 501 ? 14.739 -14.551 -7.819 1.00 93.56 501 THR A C 1
ATOM 3874 O O . THR A 1 501 ? 14.474 -15.525 -7.109 1.00 93.56 501 THR A O 1
ATOM 3877 N N . LYS A 1 502 ? 14.782 -13.312 -7.323 1.00 92.56 502 LYS A N 1
ATOM 3878 C CA . LYS A 1 502 ? 14.548 -12.959 -5.914 1.00 92.56 502 LYS A CA 1
ATOM 3879 C C . LYS A 1 502 ? 13.605 -11.756 -5.801 1.00 92.56 502 LYS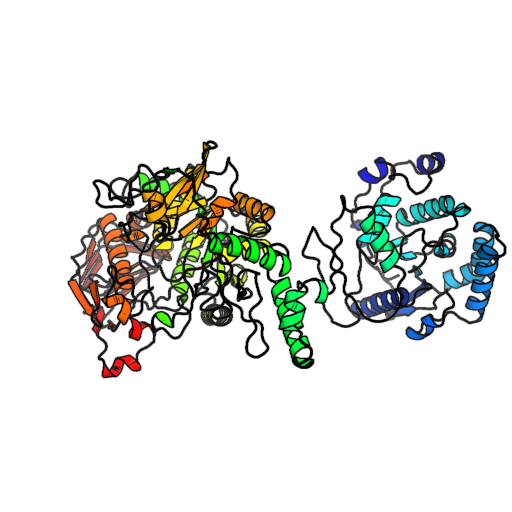 A C 1
ATOM 3881 O O . LYS A 1 502 ? 13.524 -10.972 -6.742 1.00 92.56 502 LYS A O 1
ATOM 3886 N N . PRO A 1 503 ? 12.884 -11.587 -4.677 1.00 91.44 503 PRO A N 1
ATOM 3887 C CA . PRO A 1 503 ? 12.072 -10.393 -4.455 1.00 91.44 503 PRO A CA 1
ATOM 3888 C C . PRO A 1 503 ? 12.922 -9.118 -4.487 1.00 91.44 503 PRO A C 1
ATOM 3890 O O . PRO A 1 503 ? 13.997 -9.091 -3.875 1.00 91.44 503 PRO A O 1
ATOM 3893 N N . HIS A 1 504 ? 12.409 -8.087 -5.162 1.00 92.75 504 HIS A N 1
ATOM 3894 C CA . HIS A 1 504 ? 13.037 -6.767 -5.267 1.00 92.75 504 HIS A CA 1
ATOM 3895 C C . HIS A 1 504 ? 12.826 -5.914 -4.010 1.00 92.75 504 HIS A C 1
ATOM 3897 O O . HIS A 1 504 ? 13.617 -5.039 -3.702 1.00 92.75 504 HIS A O 1
ATOM 3903 N N . GLY A 1 505 ? 11.774 -6.180 -3.239 1.00 91.62 505 GLY A N 1
ATOM 3904 C CA . GLY A 1 505 ? 11.446 -5.403 -2.043 1.00 91.62 505 GLY A CA 1
ATOM 3905 C C . GLY A 1 505 ? 10.191 -4.559 -2.220 1.00 91.62 505 GLY A C 1
ATOM 3906 O O . GLY A 1 505 ? 9.601 -4.482 -3.294 1.00 91.62 505 GLY A O 1
ATOM 3907 N N . HIS A 1 506 ? 9.718 -3.973 -1.127 1.00 93.44 506 HIS A N 1
ATOM 3908 C CA . HIS A 1 506 ? 8.411 -3.318 -1.105 1.00 93.44 506 HIS A CA 1
ATOM 3909 C C . HIS A 1 506 ? 8.386 -1.962 -1.833 1.00 93.44 506 HIS A C 1
ATOM 3911 O O . HIS A 1 506 ? 7.304 -1.421 -2.029 1.00 93.44 506 HIS A O 1
ATOM 3917 N N . GLY A 1 507 ? 9.537 -1.422 -2.259 1.00 94.44 507 GLY A N 1
ATOM 3918 C CA . GLY A 1 507 ? 9.593 -0.238 -3.127 1.00 94.44 507 GLY A CA 1
ATOM 3919 C C . GLY A 1 507 ? 8.951 -0.441 -4.507 1.00 94.44 507 GLY A C 1
ATOM 3920 O O . GLY A 1 507 ? 8.566 0.538 -5.144 1.00 94.44 507 GLY A O 1
ATOM 3921 N N . ASP A 1 508 ? 8.716 -1.690 -4.930 1.00 94.31 508 ASP A N 1
ATOM 3922 C CA . ASP A 1 508 ? 8.027 -1.998 -6.191 1.00 94.31 508 ASP A CA 1
ATOM 3923 C C . ASP A 1 508 ? 6.620 -1.419 -6.283 1.00 94.31 508 ASP A C 1
ATOM 3925 O O . ASP A 1 508 ? 6.110 -1.254 -7.390 1.00 94.31 508 ASP A O 1
ATOM 3929 N N . ILE A 1 509 ? 6.001 -1.046 -5.157 1.00 96.00 509 ILE A N 1
ATOM 3930 C CA . ILE A 1 509 ? 4.711 -0.361 -5.186 1.00 96.00 509 ILE A CA 1
ATOM 3931 C C . ILE A 1 509 ? 4.760 0.889 -6.072 1.00 96.00 509 ILE A C 1
ATOM 3933 O O . ILE A 1 509 ? 3.842 1.113 -6.852 1.00 96.00 509 ILE A O 1
ATOM 3937 N N . HIS A 1 510 ? 5.850 1.659 -6.031 1.00 95.62 510 HIS A N 1
ATOM 3938 C CA . HIS A 1 510 ? 6.014 2.866 -6.844 1.00 95.62 510 HIS A CA 1
ATOM 3939 C C . HIS A 1 510 ? 6.048 2.535 -8.339 1.00 95.62 510 HIS A C 1
ATOM 3941 O O . HIS A 1 510 ? 5.291 3.106 -9.128 1.00 95.62 510 HIS A O 1
ATOM 3947 N N . GLY A 1 511 ? 6.858 1.543 -8.714 1.00 90.19 511 GLY A N 1
ATOM 3948 C CA . GLY A 1 511 ? 6.954 1.065 -10.090 1.00 90.19 511 GLY A CA 1
ATOM 3949 C C . GLY A 1 511 ? 5.622 0.520 -10.597 1.00 90.19 511 GLY A C 1
ATOM 3950 O O . GLY A 1 511 ? 5.193 0.873 -11.692 1.00 90.19 511 GLY A O 1
ATOM 3951 N N . LEU A 1 512 ? 4.920 -0.274 -9.786 1.00 92.81 512 LEU A N 1
ATOM 3952 C CA . LEU A 1 512 ? 3.625 -0.859 -10.135 1.00 92.81 512 LEU A CA 1
ATOM 3953 C C . LEU A 1 512 ? 2.534 0.206 -10.303 1.00 92.81 512 LEU A C 1
ATOM 3955 O O . LEU A 1 512 ? 1.759 0.133 -11.258 1.00 92.81 512 LEU A O 1
ATOM 3959 N N . MET A 1 513 ? 2.489 1.210 -9.422 1.00 94.00 513 MET A N 1
ATOM 3960 C CA . MET A 1 513 ? 1.555 2.336 -9.531 1.00 94.00 513 MET A CA 1
ATOM 3961 C C . MET A 1 513 ? 1.758 3.115 -10.838 1.00 94.00 513 MET A C 1
ATOM 3963 O O . MET A 1 513 ? 0.776 3.443 -11.510 1.00 94.00 513 MET A O 1
ATOM 3967 N N . HIS A 1 514 ? 3.016 3.355 -11.226 1.00 90.69 514 HIS A N 1
ATOM 3968 C CA . HIS A 1 514 ? 3.377 4.036 -12.472 1.00 90.69 514 HIS A CA 1
ATOM 3969 C C . HIS A 1 514 ? 3.093 3.177 -13.715 1.00 90.69 514 HIS A C 1
ATOM 3971 O O . HIS A 1 514 ? 2.351 3.593 -14.601 1.00 90.69 514 HIS A O 1
ATOM 3977 N N . GLN A 1 515 ? 3.610 1.945 -13.769 1.00 83.00 515 GLN A N 1
ATOM 3978 C CA . GLN A 1 515 ? 3.469 1.042 -14.921 1.00 83.00 515 GLN A CA 1
ATOM 3979 C C . GLN A 1 515 ? 2.005 0.730 -15.265 1.00 83.00 515 GLN A C 1
ATOM 3981 O O . GLN A 1 515 ? 1.670 0.506 -16.427 1.00 83.00 515 GLN A O 1
ATOM 3986 N N . ARG A 1 516 ? 1.120 0.694 -14.260 1.00 85.31 516 ARG A N 1
ATOM 3987 C CA . ARG A 1 516 ? -0.322 0.477 -14.458 1.00 85.31 516 ARG A CA 1
ATOM 3988 C C . ARG A 1 516 ? -1.097 1.761 -14.763 1.00 85.31 516 ARG A C 1
ATOM 3990 O O . ARG A 1 516 ? -2.299 1.678 -15.011 1.00 85.31 516 ARG A O 1
ATOM 3997 N N . GLY A 1 517 ? -0.443 2.923 -14.724 1.00 88.88 517 GLY A N 1
ATOM 3998 C CA . GLY A 1 517 ? -1.084 4.234 -14.840 1.00 88.88 517 GLY A CA 1
ATOM 3999 C C . GLY A 1 517 ? -2.091 4.513 -13.721 1.00 88.88 517 GLY A C 1
ATOM 4000 O O . GLY A 1 517 ? -2.990 5.330 -13.902 1.00 88.88 517 GLY A O 1
ATOM 4001 N N . LEU A 1 518 ? -1.990 3.806 -12.587 1.00 93.25 518 LEU A N 1
ATOM 4002 C CA . LEU A 1 518 ? -2.991 3.862 -11.521 1.00 93.25 518 LEU A CA 1
ATOM 4003 C C . LEU A 1 518 ? -2.882 5.164 -10.723 1.00 93.25 518 LEU A C 1
ATOM 4005 O O . LEU A 1 518 ? -3.906 5.741 -10.374 1.00 93.25 518 LEU A O 1
ATOM 4009 N N . ALA A 1 519 ? -1.657 5.655 -10.502 1.00 94.81 519 ALA A N 1
ATOM 4010 C CA . ALA A 1 519 ? -1.439 6.951 -9.861 1.00 94.81 519 ALA A CA 1
ATOM 4011 C C . ALA A 1 519 ? -2.100 8.086 -10.665 1.00 94.81 519 ALA A C 1
ATOM 4013 O O . ALA A 1 519 ? -2.942 8.798 -10.124 1.00 94.81 519 ALA A O 1
ATOM 4014 N N . ASN A 1 520 ? -1.816 8.172 -11.972 1.00 93.88 520 ASN A N 1
ATOM 4015 C CA . ASN A 1 520 ? -2.412 9.172 -12.866 1.00 93.88 520 ASN A CA 1
ATOM 4016 C C . ASN A 1 520 ? -3.942 9.051 -12.932 1.00 93.88 520 ASN A C 1
ATOM 4018 O O . ASN A 1 520 ? -4.638 10.053 -12.798 1.00 93.88 520 ASN A O 1
ATOM 4022 N N . ARG A 1 521 ? -4.478 7.828 -13.032 1.00 94.50 521 ARG A N 1
ATOM 4023 C CA . ARG A 1 521 ? -5.930 7.603 -13.017 1.00 94.50 521 ARG A CA 1
ATOM 4024 C C . ARG A 1 521 ? -6.589 8.128 -11.743 1.00 94.50 521 ARG A C 1
ATOM 4026 O O . ARG A 1 521 ? -7.589 8.829 -11.817 1.00 94.50 521 ARG A O 1
ATOM 4033 N N . TRP A 1 522 ? -6.049 7.807 -10.571 1.00 97.94 522 TRP A N 1
ATOM 4034 C CA . TRP A 1 522 ? -6.638 8.271 -9.316 1.00 97.94 522 TRP A CA 1
ATOM 4035 C C . TRP A 1 522 ? -6.522 9.791 -9.144 1.00 97.94 522 TRP A C 1
ATOM 4037 O O . TRP A 1 522 ? -7.411 10.398 -8.551 1.00 97.94 522 TRP A O 1
ATOM 4047 N N . VAL A 1 523 ? -5.491 10.431 -9.705 1.00 97.81 523 VAL A N 1
ATOM 4048 C CA . VAL A 1 523 ? -5.437 11.901 -9.794 1.00 97.81 523 VAL A CA 1
ATOM 4049 C C . VAL A 1 523 ? -6.579 12.437 -10.665 1.00 97.81 523 VAL A C 1
ATOM 4051 O O . VAL A 1 523 ? -7.269 13.366 -10.250 1.00 97.81 523 VAL A O 1
ATOM 4054 N N . GLU A 1 524 ? -6.819 11.841 -11.836 1.00 96.06 524 GLU A N 1
ATOM 4055 C CA . GLU A 1 524 ? -7.922 12.216 -12.739 1.00 96.06 524 GLU A CA 1
ATOM 4056 C C . GLU A 1 524 ? -9.308 12.005 -12.103 1.00 96.06 524 GLU A C 1
ATOM 4058 O O . GLU A 1 524 ? -10.229 12.781 -12.350 1.00 96.06 524 GLU A O 1
ATOM 4063 N N . GLU A 1 525 ? -9.446 11.009 -11.224 1.00 93.88 525 GLU A N 1
ATOM 4064 C CA . GLU A 1 525 ? -10.643 10.760 -10.405 1.00 93.88 525 GLU A CA 1
ATOM 4065 C C . GLU A 1 525 ? -10.789 11.728 -9.211 1.00 93.88 525 GLU A C 1
ATOM 4067 O O . GLU A 1 525 ? -11.716 11.596 -8.412 1.00 93.88 525 GLU A O 1
ATOM 4072 N N . GLY A 1 526 ? -9.882 12.698 -9.054 1.00 96.19 526 GLY A N 1
ATOM 4073 C CA . GLY A 1 526 ? -9.941 13.714 -8.001 1.00 96.19 526 GLY A CA 1
ATOM 4074 C C . GLY A 1 526 ? -9.386 13.267 -6.645 1.00 96.19 526 GLY A C 1
ATOM 4075 O O . GLY A 1 526 ? -9.629 13.932 -5.633 1.00 96.19 526 GLY A O 1
ATOM 4076 N N . ARG A 1 527 ? -8.630 12.161 -6.587 1.00 98.12 527 ARG A N 1
ATOM 4077 C CA . ARG A 1 527 ? -7.947 11.737 -5.356 1.00 98.12 527 ARG A CA 1
ATOM 4078 C C . ARG A 1 527 ? -6.742 12.624 -5.075 1.00 98.12 527 ARG A C 1
ATOM 4080 O O . ARG A 1 527 ? -6.034 13.081 -5.969 1.00 98.12 527 ARG A O 1
ATOM 4087 N N . ARG A 1 528 ? -6.492 12.836 -3.787 1.00 98.62 528 ARG A N 1
ATOM 4088 C CA . ARG A 1 528 ? -5.423 13.698 -3.277 1.00 98.62 528 ARG A CA 1
ATOM 4089 C C . ARG A 1 528 ? -4.467 12.973 -2.346 1.00 98.62 528 ARG A C 1
ATOM 4091 O O . ARG A 1 528 ? -3.306 13.359 -2.274 1.00 98.62 528 ARG A O 1
ATOM 4098 N N . TRP A 1 529 ? -4.929 11.941 -1.649 1.00 98.81 529 TRP A N 1
ATOM 4099 C CA . TRP A 1 529 ? -4.163 11.291 -0.592 1.00 98.81 529 TRP A CA 1
ATOM 4100 C C . TRP A 1 529 ? -3.988 9.812 -0.884 1.00 98.81 529 TRP A C 1
ATOM 4102 O O . TRP A 1 529 ? -4.973 9.111 -1.098 1.00 98.81 529 TRP A O 1
ATOM 4112 N N . PHE A 1 530 ? -2.744 9.342 -0.875 1.00 98.81 530 PHE A N 1
ATOM 4113 C CA . PHE A 1 530 ? -2.401 7.936 -1.064 1.00 98.81 530 PHE A CA 1
ATOM 4114 C C . PHE A 1 530 ? -1.820 7.369 0.229 1.00 98.81 530 PHE A C 1
ATOM 4116 O O . PHE A 1 530 ? -0.702 7.714 0.611 1.00 98.81 530 PHE A O 1
ATOM 4123 N N . PHE A 1 531 ? -2.604 6.548 0.928 1.00 98.88 531 PHE A N 1
ATOM 4124 C CA . PHE A 1 531 ? -2.237 5.963 2.217 1.00 98.88 531 PHE A CA 1
ATOM 4125 C C . PHE A 1 531 ? -1.717 4.536 2.041 1.00 98.88 531 PHE A C 1
ATOM 4127 O O . PHE A 1 531 ? -2.467 3.642 1.648 1.00 98.88 531 PHE A O 1
ATOM 4134 N N . VAL A 1 532 ? -0.441 4.315 2.353 1.00 98.81 532 VAL A N 1
ATOM 4135 C CA . VAL A 1 532 ? 0.250 3.028 2.219 1.00 98.81 532 VAL A CA 1
ATOM 4136 C C . VAL A 1 532 ? 0.514 2.426 3.598 1.00 98.81 532 VAL A C 1
ATOM 4138 O O . VAL A 1 532 ? 1.119 3.068 4.460 1.00 98.81 532 VAL A O 1
ATOM 4141 N N . PHE A 1 533 ? 0.088 1.180 3.801 1.00 98.38 533 PHE A N 1
ATOM 4142 C CA . PHE A 1 533 ? 0.181 0.468 5.078 1.00 98.38 533 PHE A CA 1
ATOM 4143 C C . PHE A 1 533 ? 0.569 -1.013 4.901 1.00 98.38 533 PHE A C 1
ATOM 4145 O O . PHE A 1 533 ? 0.669 -1.523 3.782 1.00 98.38 533 PHE A O 1
ATOM 4152 N N . GLN A 1 534 ? 0.886 -1.686 6.011 1.00 96.06 534 GLN A N 1
ATOM 4153 C CA . GLN A 1 534 ? 1.496 -3.021 6.038 1.00 96.06 534 GLN A CA 1
ATOM 4154 C C . GLN A 1 534 ? 0.489 -4.112 6.444 1.00 96.06 534 GLN A C 1
ATOM 4156 O O . GLN A 1 534 ? -0.626 -3.838 6.876 1.00 96.06 534 GLN A O 1
ATOM 4161 N N . ASP A 1 535 ? 0.899 -5.370 6.289 1.00 95.69 535 ASP A N 1
ATOM 4162 C CA . ASP A 1 535 ? 0.044 -6.560 6.346 1.00 95.69 535 ASP A CA 1
ATOM 4163 C C . ASP A 1 535 ? -0.531 -6.930 7.724 1.00 95.69 535 ASP A C 1
ATOM 4165 O O . ASP A 1 535 ? -1.656 -7.424 7.777 1.00 95.69 535 ASP A O 1
ATOM 4169 N N . THR A 1 536 ? 0.213 -6.743 8.821 1.00 96.56 536 THR A N 1
ATOM 4170 C CA . THR A 1 536 ? -0.158 -7.310 10.136 1.00 96.56 536 THR A CA 1
ATOM 4171 C C . THR A 1 536 ? -0.179 -6.323 11.301 1.00 96.56 536 THR A C 1
ATOM 4173 O O . THR A 1 536 ? 0.053 -6.731 12.437 1.00 96.56 536 THR A O 1
ATOM 4176 N N . ASN A 1 537 ? -0.456 -5.036 11.071 1.00 97.25 537 ASN A N 1
ATOM 4177 C CA . ASN A 1 537 ? -0.701 -4.074 12.155 1.00 97.25 537 ASN A CA 1
ATOM 4178 C C . ASN A 1 537 ? -2.168 -3.598 12.133 1.00 97.25 537 ASN A C 1
ATOM 4180 O O . ASN A 1 537 ? -2.565 -2.902 11.199 1.00 97.25 537 ASN A O 1
ATOM 4184 N N . PRO A 1 538 ? -2.982 -3.926 13.155 1.00 97.69 538 PRO A N 1
ATOM 4185 C CA . PRO A 1 538 ? -4.412 -3.623 13.152 1.00 97.69 538 PRO A CA 1
ATOM 4186 C C . PRO A 1 538 ? -4.710 -2.151 13.482 1.00 97.69 538 PRO A C 1
ATOM 4188 O O . PRO A 1 538 ? -5.853 -1.715 13.379 1.00 97.69 538 PRO A O 1
ATOM 4191 N N . LEU A 1 539 ? -3.699 -1.373 13.883 1.00 97.88 539 LEU A N 1
ATOM 4192 C CA . LEU A 1 539 ? -3.863 -0.020 14.418 1.00 97.88 539 LEU A CA 1
ATOM 4193 C C . LEU A 1 539 ? -3.641 1.090 13.381 1.00 97.88 539 LEU A C 1
ATOM 4195 O O . LEU A 1 539 ? -3.828 2.260 13.698 1.00 97.88 539 LEU A O 1
ATOM 4199 N N . HIS A 1 540 ? -3.279 0.753 12.138 1.00 96.00 540 HIS A N 1
ATOM 4200 C CA . HIS A 1 540 ? -2.957 1.728 11.085 1.00 96.00 540 HIS A CA 1
ATOM 4201 C C . HIS A 1 540 ? -3.997 2.848 10.931 1.00 96.00 540 HIS A C 1
ATOM 4203 O O . HIS A 1 540 ? -3.643 4.020 10.822 1.00 96.00 540 HIS A O 1
ATOM 4209 N N . PHE A 1 541 ? -5.281 2.489 10.952 1.00 97.38 541 PHE A N 1
ATOM 4210 C CA . PHE A 1 541 ? -6.379 3.417 10.694 1.00 97.38 541 PHE A CA 1
ATOM 4211 C C . PHE A 1 541 ? -6.748 4.287 11.901 1.00 97.38 541 PHE A C 1
ATOM 4213 O O . PHE A 1 541 ? -7.408 5.305 11.721 1.00 97.38 541 PHE A O 1
ATOM 4220 N N . ARG A 1 542 ? -6.273 3.961 13.115 1.00 96.06 542 ARG A N 1
ATOM 4221 C CA . ARG A 1 542 ? -6.550 4.750 14.332 1.00 96.06 542 ARG A CA 1
ATOM 4222 C C . ARG A 1 542 ? -5.989 6.169 14.273 1.00 96.06 542 ARG A C 1
ATOM 4224 O O . ARG A 1 542 ? -6.477 7.042 14.977 1.00 96.06 542 ARG A O 1
ATOM 4231 N N . ILE A 1 543 ? -4.970 6.388 13.445 1.00 96.38 543 ILE A N 1
ATOM 4232 C CA . ILE A 1 543 ? -4.308 7.685 13.279 1.00 96.38 543 ILE A CA 1
ATOM 4233 C C . ILE A 1 543 ? -4.582 8.324 11.915 1.00 96.38 543 ILE A C 1
ATOM 4235 O O . ILE A 1 543 ? -4.080 9.415 11.659 1.00 96.38 543 ILE A O 1
ATOM 4239 N N . LEU A 1 544 ? -5.358 7.676 11.034 1.00 98.19 544 LEU A N 1
ATOM 4240 C CA . LEU A 1 544 ? -5.532 8.108 9.642 1.00 98.19 544 LEU A CA 1
ATOM 4241 C C . LEU A 1 544 ? -6.075 9.538 9.551 1.00 98.19 544 LEU A C 1
ATOM 4243 O O . LEU A 1 544 ? -5.509 10.360 8.834 1.00 98.19 544 LEU A O 1
ATOM 4247 N N . CYS A 1 545 ? -7.134 9.852 10.300 1.00 98.19 545 CYS A N 1
ATOM 4248 C CA . CYS A 1 545 ? -7.746 11.180 10.276 1.00 98.19 545 CYS A CA 1
ATOM 4249 C C . CYS A 1 545 ? -6.761 12.251 10.760 1.00 98.19 545 CYS A C 1
ATOM 4251 O O . CYS A 1 545 ? -6.506 13.219 10.051 1.00 98.19 545 CYS A O 1
ATOM 4253 N N . ALA A 1 546 ? -6.112 12.055 11.908 1.00 98.31 546 ALA A N 1
ATOM 4254 C CA . ALA A 1 546 ? -5.111 13.006 12.389 1.00 98.31 546 ALA A CA 1
ATOM 4255 C C . ALA A 1 546 ? -3.934 13.166 11.402 1.00 98.31 546 ALA A C 1
ATOM 4257 O O . ALA A 1 546 ? -3.492 14.284 11.136 1.00 98.31 546 ALA A O 1
ATOM 4258 N N . LEU A 1 547 ? -3.465 12.069 10.796 1.00 98.62 547 LEU A N 1
ATOM 4259 C CA . LEU A 1 547 ? -2.385 12.076 9.807 1.00 98.62 547 LEU A CA 1
ATOM 4260 C C . LEU A 1 547 ? -2.752 12.867 8.544 1.00 98.62 547 LEU A C 1
ATOM 4262 O O . LEU A 1 547 ? -1.928 13.639 8.042 1.00 98.62 547 LEU A O 1
ATOM 4266 N N . LEU A 1 548 ? -3.980 12.704 8.043 1.00 98.69 548 LEU A N 1
ATOM 4267 C CA . LEU A 1 548 ? -4.512 13.480 6.920 1.00 98.69 548 LEU A CA 1
ATOM 4268 C C . LEU A 1 548 ? -4.532 14.971 7.255 1.00 98.69 548 LEU A C 1
ATOM 4270 O O . LEU A 1 548 ? -4.000 15.772 6.488 1.00 98.69 548 LEU A O 1
ATOM 4274 N N . GLY A 1 549 ? -5.062 15.344 8.423 1.00 98.50 549 GLY A N 1
ATOM 4275 C CA . GLY A 1 549 ? -5.137 16.743 8.842 1.00 98.50 549 GLY A CA 1
ATOM 4276 C C . GLY A 1 549 ? -3.765 17.395 8.999 1.00 98.50 549 GLY A C 1
ATOM 4277 O O . GLY A 1 549 ? -3.545 18.499 8.500 1.00 98.50 549 GLY A O 1
ATOM 4278 N N . VAL A 1 550 ? -2.804 16.696 9.614 1.00 98.56 550 VAL A N 1
ATOM 4279 C CA . VAL A 1 550 ? -1.412 17.165 9.718 1.00 98.56 550 VAL A CA 1
ATOM 4280 C C . VAL A 1 550 ? -0.788 17.349 8.335 1.00 98.56 550 VAL A C 1
ATOM 4282 O O . VAL A 1 550 ? -0.141 18.368 8.084 1.00 98.56 550 VAL A O 1
ATOM 4285 N N . SER A 1 551 ? -0.990 16.397 7.425 1.00 98.62 551 SER A N 1
ATOM 4286 C CA . SER A 1 551 ? -0.396 16.448 6.083 1.00 98.62 551 SER A CA 1
ATOM 4287 C C . SER A 1 551 ? -0.995 17.562 5.233 1.00 98.62 551 SER A C 1
ATOM 4289 O O . SER A 1 551 ? -0.256 18.302 4.583 1.00 98.62 551 SER A O 1
ATOM 4291 N N . ALA A 1 552 ? -2.318 17.730 5.291 1.00 98.25 552 ALA A N 1
ATOM 4292 C CA . ALA A 1 552 ? -3.036 18.796 4.605 1.00 98.25 552 ALA A CA 1
ATOM 4293 C C . ALA A 1 552 ? -2.615 20.178 5.118 1.00 98.25 552 ALA A C 1
ATOM 4295 O O . ALA A 1 552 ? -2.310 21.060 4.317 1.00 98.25 552 ALA A O 1
ATOM 4296 N N . LYS A 1 553 ? -2.535 20.347 6.445 1.00 98.12 553 LYS A N 1
ATOM 4297 C CA . LYS A 1 553 ? -2.141 21.606 7.091 1.00 98.12 553 LYS A CA 1
ATOM 4298 C C . LYS A 1 553 ? -0.719 22.031 6.727 1.00 98.12 553 LYS A C 1
ATOM 4300 O O . LYS A 1 553 ? -0.477 23.210 6.488 1.00 98.12 553 LYS A O 1
ATOM 4305 N N . ASN A 1 554 ? 0.222 21.088 6.700 1.00 97.62 554 ASN A N 1
ATOM 4306 C CA . ASN A 1 554 ? 1.638 21.394 6.485 1.00 97.62 554 ASN A CA 1
ATOM 4307 C C . ASN A 1 554 ? 2.065 21.352 5.008 1.00 97.62 554 ASN A C 1
ATOM 4309 O O . ASN A 1 554 ? 3.171 21.791 4.676 1.00 97.62 554 ASN A O 1
ATOM 4313 N N . GLY A 1 555 ? 1.196 20.861 4.118 1.00 96.94 555 GLY A N 1
ATOM 4314 C CA . GLY A 1 555 ? 1.493 20.709 2.695 1.00 96.94 555 GLY A CA 1
ATOM 4315 C C . GLY A 1 555 ? 2.576 19.662 2.441 1.00 96.94 555 GLY A C 1
ATOM 4316 O O . GLY A 1 555 ? 3.485 19.903 1.648 1.00 96.94 555 GLY A O 1
ATOM 4317 N N . TYR A 1 556 ? 2.522 18.535 3.156 1.00 98.12 556 TYR A N 1
ATOM 4318 C CA . TYR A 1 556 ? 3.493 17.459 2.980 1.00 98.12 556 TYR A CA 1
ATOM 4319 C C . TYR A 1 556 ? 3.228 16.673 1.696 1.00 98.12 556 TYR A C 1
ATOM 4321 O O . TYR A 1 556 ? 2.113 16.218 1.447 1.00 98.12 556 TYR A O 1
ATOM 4329 N N . VAL A 1 557 ? 4.283 16.478 0.905 1.00 98.06 557 VAL A N 1
ATOM 4330 C CA . VAL A 1 557 ? 4.281 15.607 -0.280 1.00 98.06 557 VAL A CA 1
ATOM 4331 C C . VAL A 1 557 ? 4.324 14.143 0.132 1.00 98.06 557 VAL A C 1
ATOM 4333 O O . VAL A 1 557 ? 3.686 13.297 -0.489 1.00 98.06 557 VAL A O 1
ATOM 4336 N N . MET A 1 558 ? 5.038 13.864 1.217 1.00 98.19 558 MET A N 1
ATOM 4337 C CA . MET A 1 558 ? 5.065 12.583 1.899 1.00 98.19 558 MET A CA 1
ATOM 4338 C C . MET A 1 558 ? 5.109 12.843 3.401 1.00 98.19 558 MET A C 1
ATOM 4340 O O . MET A 1 558 ? 5.846 13.719 3.846 1.00 98.19 558 MET A O 1
ATOM 4344 N N . ASN A 1 559 ? 4.343 12.086 4.175 1.00 98.62 559 ASN A N 1
ATOM 4345 C CA . ASN A 1 559 ? 4.368 12.110 5.627 1.00 98.62 559 ASN A CA 1
ATOM 4346 C C . ASN A 1 559 ? 4.544 10.685 6.156 1.00 98.62 559 ASN A C 1
ATOM 4348 O O . ASN A 1 559 ? 3.715 9.810 5.889 1.00 98.62 559 ASN A O 1
ATOM 4352 N N . SER A 1 560 ? 5.633 10.464 6.884 1.00 98.44 560 SER A N 1
ATOM 4353 C CA . SER A 1 560 ? 5.928 9.186 7.526 1.00 98.44 560 SER A CA 1
ATOM 4354 C C . SER A 1 560 ? 5.385 9.182 8.947 1.00 98.44 560 SER A C 1
ATOM 4356 O O . SER A 1 560 ? 5.699 10.070 9.745 1.00 98.44 560 SER A O 1
ATOM 4358 N N . VAL A 1 561 ? 4.611 8.157 9.293 1.00 98.38 561 VAL A N 1
ATOM 4359 C CA . VAL A 1 561 ? 4.233 7.935 10.689 1.00 98.38 561 VAL A CA 1
ATOM 4360 C C . VAL A 1 561 ? 5.427 7.358 11.432 1.00 98.38 561 VAL A C 1
ATOM 4362 O O . VAL A 1 561 ? 6.031 6.367 11.006 1.00 98.38 561 VAL A O 1
ATOM 4365 N N . ALA A 1 562 ? 5.738 7.968 12.567 1.00 97.69 562 ALA A N 1
ATOM 4366 C CA . ALA A 1 562 ? 6.800 7.530 13.444 1.00 97.69 562 ALA A CA 1
ATOM 4367 C C . ALA A 1 562 ? 6.305 7.304 14.872 1.00 97.69 562 ALA A C 1
ATOM 4369 O O . ALA A 1 562 ? 5.248 7.788 15.274 1.00 97.69 562 ALA A O 1
ATOM 4370 N N . ILE A 1 563 ? 7.103 6.589 15.652 1.00 96.06 563 ILE A N 1
ATOM 4371 C CA . ILE A 1 563 ? 6.909 6.399 17.091 1.00 96.06 563 ILE A CA 1
ATOM 4372 C C . ILE A 1 563 ? 8.146 6.882 17.859 1.00 96.06 563 ILE A C 1
ATOM 4374 O O . ILE A 1 563 ? 9.220 7.019 17.260 1.00 96.06 563 ILE A O 1
ATOM 4378 N N . PRO A 1 564 ? 8.043 7.154 19.171 1.00 94.38 564 PRO A N 1
ATOM 4379 C CA . PRO A 1 564 ? 9.215 7.237 20.034 1.00 94.38 564 PRO A CA 1
ATOM 4380 C C . PRO A 1 564 ? 10.017 5.936 19.924 1.00 94.38 564 PRO A C 1
ATOM 4382 O O . PRO A 1 564 ? 9.501 4.841 20.185 1.00 94.38 564 PRO A O 1
ATOM 4385 N N . ARG A 1 565 ? 11.251 6.053 19.434 1.00 93.44 565 ARG A N 1
ATOM 4386 C CA . ARG A 1 565 ? 12.111 4.915 19.107 1.00 93.44 565 ARG A CA 1
ATOM 4387 C C . ARG A 1 565 ? 13.034 4.613 20.269 1.00 93.44 565 ARG A C 1
ATOM 4389 O O . ARG A 1 565 ? 13.594 5.527 20.859 1.00 93.44 565 ARG A O 1
ATOM 4396 N N . ILE A 1 566 ? 13.235 3.338 20.572 1.00 91.56 566 ILE A N 1
ATOM 4397 C CA . ILE A 1 566 ? 14.224 2.932 21.576 1.00 91.56 566 ILE A CA 1
ATOM 4398 C C . ILE A 1 566 ? 15.580 2.753 20.870 1.00 91.56 566 ILE A C 1
ATOM 4400 O O . ILE A 1 566 ? 15.622 2.098 19.823 1.00 91.56 566 ILE A O 1
ATOM 4404 N N . PRO A 1 567 ? 16.694 3.301 21.389 1.00 90.44 567 PRO A N 1
ATOM 4405 C CA . PRO A 1 567 ? 18.012 3.049 20.817 1.00 90.44 567 PRO A CA 1
ATOM 4406 C C . PRO A 1 567 ? 18.314 1.555 20.648 1.00 90.44 567 PRO A C 1
ATOM 4408 O O . PRO A 1 567 ? 18.014 0.738 21.517 1.00 90.44 567 PRO A O 1
ATOM 4411 N N . GLY A 1 568 ? 18.873 1.183 19.496 1.00 85.75 568 GLY A N 1
ATOM 4412 C CA . GLY A 1 568 ? 19.111 -0.220 19.125 1.00 85.75 568 GLY A CA 1
ATOM 4413 C C . GLY A 1 568 ? 17.871 -1.018 18.682 1.00 85.75 568 GLY A C 1
ATOM 4414 O O . GLY A 1 568 ? 18.013 -2.168 18.259 1.00 85.75 568 GLY A O 1
ATOM 4415 N N . GLU A 1 569 ? 16.665 -0.437 18.710 1.00 87.81 569 GLU A N 1
ATOM 4416 C CA . GLU A 1 569 ? 15.465 -1.073 18.155 1.00 87.81 569 GLU A CA 1
ATOM 4417 C C . GLU A 1 569 ? 15.632 -1.310 16.643 1.00 87.81 569 GLU A C 1
ATOM 4419 O O . GLU A 1 569 ? 16.159 -0.462 15.914 1.00 87.81 569 GLU A O 1
ATOM 4424 N N . SER A 1 570 ? 15.162 -2.467 16.157 1.00 87.75 570 SER A N 1
ATOM 4425 C CA . SER A 1 570 ? 15.218 -2.879 14.740 1.00 87.75 570 SER A CA 1
ATOM 4426 C C . SER A 1 570 ? 14.171 -2.162 13.874 1.00 87.75 570 SER A C 1
ATOM 4428 O O . SER A 1 570 ? 13.391 -2.785 13.154 1.00 87.75 570 SER A O 1
ATOM 4430 N N . ILE A 1 571 ? 14.132 -0.839 13.993 1.00 89.88 571 ILE A N 1
ATOM 4431 C CA . ILE A 1 571 ? 13.279 0.094 13.262 1.00 89.88 571 ILE A CA 1
ATOM 4432 C C . ILE A 1 571 ? 14.176 1.246 12.797 1.00 89.88 571 ILE A C 1
ATOM 4434 O O . ILE A 1 571 ? 15.014 1.706 13.572 1.00 89.88 571 ILE A O 1
ATOM 4438 N N . GLY A 1 572 ? 14.037 1.699 11.551 1.00 94.00 572 GLY A N 1
ATOM 4439 C CA . GLY A 1 572 ? 14.801 2.841 11.039 1.00 94.00 572 GLY A CA 1
ATOM 4440 C C . GLY A 1 572 ? 14.472 4.147 11.770 1.00 94.00 572 GLY A C 1
ATOM 4441 O O . GLY A 1 572 ? 13.349 4.343 12.239 1.00 94.00 572 GLY A O 1
ATOM 4442 N N . GLY A 1 573 ? 15.457 5.036 11.883 1.00 96.56 573 GLY A N 1
ATOM 4443 C CA . GLY A 1 573 ? 15.273 6.391 12.406 1.00 96.56 573 GLY A CA 1
ATOM 4444 C C . GLY A 1 573 ? 15.057 7.370 11.259 1.00 96.56 573 GLY A C 1
ATOM 4445 O O . GLY A 1 573 ? 15.754 7.302 10.249 1.00 96.56 573 GLY A O 1
ATOM 4446 N N . ILE A 1 574 ? 14.098 8.283 11.382 1.00 97.38 574 ILE A N 1
ATOM 4447 C CA . ILE A 1 574 ? 13.925 9.351 10.398 1.00 97.38 574 ILE A CA 1
ATOM 4448 C C . ILE A 1 574 ? 14.888 10.482 10.738 1.00 97.38 574 ILE A C 1
ATOM 4450 O O . ILE A 1 574 ? 14.851 11.038 11.835 1.00 97.38 574 ILE A O 1
ATOM 4454 N N . CYS A 1 575 ? 15.726 10.838 9.772 1.00 96.38 575 CYS A N 1
ATOM 4455 C CA . CYS A 1 575 ? 16.716 11.896 9.896 1.00 96.38 575 CYS A CA 1
ATOM 4456 C C . CYS A 1 575 ? 16.471 12.960 8.830 1.00 96.38 575 CYS A C 1
ATOM 4458 O O . CYS A 1 575 ? 16.092 12.652 7.698 1.00 96.38 575 CYS A O 1
ATOM 4460 N N . ARG A 1 576 ? 16.771 14.214 9.165 1.00 96.12 576 ARG A N 1
ATOM 4461 C CA . ARG A 1 576 ? 17.064 15.240 8.168 1.00 96.12 576 ARG A CA 1
ATOM 4462 C C . ARG A 1 576 ? 18.556 15.178 7.863 1.00 96.12 576 ARG A C 1
ATOM 4464 O O . ARG A 1 576 ? 19.375 15.468 8.725 1.00 96.12 576 ARG A O 1
ATOM 4471 N N . LEU A 1 577 ? 18.914 14.780 6.651 1.00 94.44 577 LEU A N 1
ATOM 4472 C CA . LEU A 1 577 ? 20.300 14.695 6.204 1.00 94.44 577 LEU A CA 1
ATOM 4473 C C . LEU A 1 577 ? 20.653 15.939 5.399 1.00 94.44 577 LEU A C 1
ATOM 4475 O O . LEU A 1 577 ? 19.989 16.234 4.408 1.00 94.44 577 LEU A O 1
ATOM 4479 N N . THR A 1 578 ? 21.696 16.655 5.815 1.00 94.19 578 THR A N 1
ATOM 4480 C CA . THR A 1 578 ? 22.185 17.861 5.135 1.00 94.19 578 THR A CA 1
ATOM 4481 C C . THR A 1 578 ? 23.530 17.583 4.481 1.00 94.19 578 THR A C 1
ATOM 4483 O O . THR A 1 578 ? 24.477 17.162 5.137 1.00 94.19 578 THR A O 1
ATOM 4486 N N . SER A 1 579 ? 23.612 17.812 3.176 1.00 91.56 579 SER A N 1
ATOM 4487 C CA . SER A 1 579 ? 24.848 17.699 2.399 1.00 91.56 579 SER A CA 1
ATOM 4488 C C . SER A 1 579 ? 25.789 18.891 2.627 1.00 91.56 579 SER A C 1
ATOM 4490 O O . SER A 1 579 ? 25.330 19.964 3.031 1.00 91.56 579 SER A O 1
ATOM 4492 N N . PRO A 1 580 ? 27.089 18.768 2.294 1.00 88.19 580 PRO A N 1
ATOM 4493 C CA . PRO A 1 580 ? 28.043 19.874 2.406 1.00 88.19 580 PRO A CA 1
ATOM 4494 C C . PRO A 1 580 ? 27.677 21.110 1.568 1.00 88.19 580 PRO A C 1
ATOM 4496 O O . PRO A 1 580 ? 28.071 22.220 1.910 1.00 88.19 580 PRO A O 1
ATOM 4499 N N . SER A 1 581 ? 26.906 20.940 0.487 1.00 88.94 581 SER A N 1
ATOM 4500 C CA . SER A 1 581 ? 26.390 22.045 -0.335 1.00 88.94 581 SER A CA 1
ATOM 4501 C C . SER A 1 581 ? 25.177 22.755 0.282 1.00 88.94 581 SER A C 1
ATOM 4503 O O . SER A 1 581 ? 24.660 23.700 -0.310 1.00 88.94 581 SER A O 1
ATOM 4505 N N . GLY A 1 582 ? 24.695 22.304 1.445 1.00 87.44 582 GLY A N 1
ATOM 4506 C CA . GLY A 1 582 ? 23.531 22.856 2.141 1.00 87.44 582 GLY A CA 1
ATOM 4507 C C . GLY A 1 582 ? 22.184 22.286 1.687 1.00 87.44 582 GLY A C 1
ATOM 4508 O O . GLY A 1 582 ? 21.148 22.671 2.226 1.00 87.44 582 GLY A O 1
ATOM 4509 N N . THR A 1 583 ? 22.156 21.354 0.727 1.00 88.81 583 THR A N 1
ATOM 4510 C CA . THR A 1 583 ? 20.920 20.652 0.342 1.00 88.81 583 THR A CA 1
ATOM 4511 C C . THR A 1 583 ? 20.529 19.664 1.435 1.00 88.81 583 THR A C 1
ATOM 4513 O O . THR A 1 583 ? 21.373 18.870 1.854 1.00 88.81 583 THR A O 1
ATOM 4516 N N . ALA A 1 584 ? 19.272 19.698 1.880 1.00 91.69 584 ALA A N 1
ATOM 4517 C CA . ALA A 1 584 ? 18.765 18.841 2.947 1.00 91.69 584 ALA A CA 1
ATOM 4518 C C . ALA A 1 584 ? 17.597 17.967 2.480 1.00 91.69 584 ALA A C 1
ATOM 4520 O O . ALA A 1 584 ? 16.780 18.401 1.671 1.00 91.69 584 ALA A O 1
ATOM 4521 N N . MET A 1 585 ? 17.500 16.758 3.030 1.00 93.06 585 MET A N 1
ATOM 4522 C CA . MET A 1 585 ? 16.439 15.795 2.737 1.00 93.06 585 MET A CA 1
ATOM 4523 C C . MET A 1 585 ? 16.026 15.063 4.014 1.00 93.06 585 MET A C 1
ATOM 4525 O O . MET A 1 585 ? 16.881 14.592 4.759 1.00 93.06 585 MET A O 1
ATOM 4529 N N . THR A 1 586 ? 14.723 14.943 4.257 1.00 95.94 586 THR A N 1
ATOM 4530 C CA . THR A 1 586 ? 14.186 14.124 5.351 1.00 95.94 586 THR A CA 1
ATOM 4531 C C . THR A 1 586 ? 13.857 12.735 4.823 1.00 95.94 586 THR A C 1
ATOM 4533 O O . THR A 1 586 ? 13.064 12.614 3.893 1.00 95.94 586 THR A O 1
ATOM 4536 N N . LEU A 1 587 ? 14.446 11.689 5.400 1.00 95.81 587 LEU A N 1
ATOM 4537 C CA . LEU A 1 587 ? 14.170 10.303 5.022 1.00 95.81 587 LEU A CA 1
ATOM 4538 C C . LEU A 1 587 ? 14.462 9.326 6.160 1.00 95.81 587 LEU A C 1
ATOM 4540 O O . LEU A 1 587 ? 15.101 9.660 7.157 1.00 95.81 587 LEU A O 1
ATOM 4544 N N . ASN A 1 588 ? 14.004 8.094 5.978 1.00 96.50 588 ASN A N 1
ATOM 4545 C CA . ASN A 1 588 ? 14.355 6.975 6.836 1.00 96.50 588 ASN A CA 1
ATOM 4546 C C . ASN A 1 588 ? 15.817 6.551 6.620 1.00 96.50 588 ASN A C 1
ATOM 4548 O O . ASN A 1 588 ? 16.232 6.292 5.491 1.00 96.50 588 ASN A O 1
ATOM 4552 N N . VAL A 1 589 ? 16.558 6.410 7.714 1.00 94.81 589 VAL A N 1
ATOM 4553 C CA . VAL A 1 589 ? 17.861 5.747 7.775 1.00 94.81 589 VAL A CA 1
ATOM 4554 C C . VAL A 1 589 ? 17.669 4.426 8.513 1.00 94.81 589 VAL A C 1
ATOM 4556 O O . VAL A 1 589 ? 17.210 4.401 9.657 1.00 94.81 589 VAL A O 1
ATOM 4559 N N . GLU A 1 590 ? 17.991 3.312 7.856 1.00 92.19 590 GLU A N 1
ATOM 4560 C CA . GLU A 1 590 ? 17.781 1.984 8.432 1.00 92.19 590 GLU A CA 1
ATOM 4561 C C . GLU A 1 590 ? 18.579 1.785 9.724 1.00 92.19 590 GLU A C 1
ATOM 4563 O O . GLU A 1 590 ? 19.666 2.333 9.905 1.00 92.19 590 GLU A O 1
ATOM 4568 N N . TYR A 1 591 ? 18.048 0.974 10.640 1.00 87.94 591 TYR A N 1
ATOM 4569 C CA . TYR A 1 591 ? 18.610 0.794 11.986 1.00 87.94 591 TYR A CA 1
ATOM 4570 C C . TYR A 1 591 ? 20.079 0.337 11.981 1.00 87.94 591 TYR A C 1
ATOM 4572 O O . TYR A 1 591 ? 20.850 0.687 12.870 1.00 87.94 591 TYR A O 1
ATOM 4580 N N . ASN A 1 592 ? 20.478 -0.438 10.969 1.00 87.50 592 ASN A N 1
ATOM 4581 C CA . ASN A 1 592 ? 21.845 -0.924 10.783 1.00 87.50 592 ASN A CA 1
ATOM 4582 C C . ASN A 1 592 ? 22.794 0.128 10.177 1.00 87.50 592 ASN A C 1
ATOM 4584 O O . ASN A 1 592 ? 24.004 -0.088 10.182 1.00 87.50 592 ASN A O 1
ATOM 4588 N N . GLN A 1 593 ? 22.264 1.238 9.660 1.00 90.38 593 GLN A N 1
ATOM 4589 C CA . GLN A 1 593 ? 23.011 2.362 9.089 1.00 90.38 593 GLN A CA 1
ATOM 4590 C C . GLN A 1 593 ? 23.009 3.589 10.007 1.00 90.38 593 GLN A C 1
ATOM 4592 O O . GLN A 1 593 ? 23.972 4.352 9.993 1.00 90.38 593 GLN A O 1
ATOM 4597 N N . LEU A 1 594 ? 21.964 3.760 10.823 1.00 91.56 594 LEU A N 1
ATOM 4598 C CA . LEU A 1 594 ? 21.783 4.916 11.699 1.00 91.56 594 LEU A CA 1
ATOM 4599 C C . LEU A 1 594 ? 22.925 5.058 12.710 1.00 91.56 594 LEU A C 1
ATOM 4601 O O . LEU A 1 594 ? 23.552 6.106 12.788 1.00 91.56 594 LEU A O 1
ATOM 4605 N N . GLU A 1 595 ? 23.228 3.999 13.458 1.00 90.75 595 GLU A N 1
ATOM 4606 C CA . GLU A 1 595 ? 24.268 4.039 14.492 1.00 90.75 595 GLU A CA 1
ATOM 4607 C C . GLU A 1 595 ? 25.667 4.362 13.914 1.00 90.75 595 GLU A C 1
ATOM 4609 O O . GLU A 1 595 ? 26.325 5.267 14.436 1.00 90.75 595 GLU A O 1
ATOM 4614 N N . PRO A 1 596 ? 26.137 3.706 12.827 1.00 89.81 596 PRO A N 1
ATOM 4615 C CA . PRO A 1 596 ? 27.353 4.129 12.131 1.00 89.81 596 PRO A CA 1
ATOM 4616 C C . PRO A 1 596 ? 27.321 5.592 11.671 1.00 89.81 596 PRO A C 1
ATOM 4618 O O . PRO A 1 596 ? 28.277 6.319 11.924 1.00 89.81 596 PRO A O 1
ATOM 4621 N N . LEU A 1 597 ? 26.217 6.038 11.058 1.00 91.25 597 LEU A N 1
ATOM 4622 C CA . LEU A 1 597 ? 26.063 7.414 10.576 1.00 91.25 597 LEU A CA 1
ATOM 4623 C C . LEU A 1 597 ? 26.199 8.438 11.713 1.00 91.25 597 LEU A C 1
ATOM 4625 O O . LEU A 1 597 ? 26.886 9.444 11.563 1.00 91.25 597 LEU A O 1
ATOM 4629 N N . LEU A 1 598 ? 25.569 8.185 12.861 1.00 92.06 598 LEU A N 1
ATOM 4630 C CA . LEU A 1 598 ? 25.598 9.107 13.996 1.00 92.06 598 LEU A CA 1
ATOM 4631 C C . LEU A 1 598 ? 26.978 9.169 14.664 1.00 92.06 598 LEU A C 1
ATOM 4633 O O . LEU A 1 598 ? 27.413 10.259 15.041 1.00 92.06 598 LEU A O 1
ATOM 4637 N N . LYS A 1 599 ? 27.693 8.040 14.759 1.00 90.50 599 LYS A N 1
ATOM 4638 C CA . LYS A 1 599 ? 29.055 7.969 15.325 1.00 90.50 599 LYS A CA 1
ATOM 4639 C C . LYS A 1 599 ? 30.092 8.777 14.553 1.00 90.50 599 LYS A C 1
ATOM 4641 O O . LYS A 1 599 ? 31.062 9.238 15.147 1.00 90.50 599 LYS A O 1
ATOM 4646 N N . GLU A 1 600 ? 29.893 8.954 13.252 1.00 87.19 600 GLU A N 1
ATOM 4647 C CA . GLU A 1 600 ? 30.777 9.750 12.391 1.00 87.19 600 GLU A CA 1
ATOM 4648 C C . GLU A 1 600 ? 30.531 11.267 12.518 1.00 87.19 600 GLU A C 1
ATOM 4650 O O . GLU A 1 600 ? 31.197 12.067 11.861 1.00 87.19 600 GLU A O 1
ATOM 4655 N N . THR A 1 601 ? 29.584 11.687 13.364 1.00 85.50 601 THR A N 1
ATOM 4656 C CA . THR A 1 601 ? 29.144 13.083 13.501 1.00 85.50 601 THR A CA 1
ATOM 4657 C C . THR A 1 601 ? 29.261 13.564 14.948 1.00 85.50 601 THR A C 1
ATOM 4659 O O . THR A 1 601 ? 29.557 12.793 15.861 1.00 85.50 601 THR A O 1
ATOM 4662 N N . SER A 1 602 ? 28.966 14.843 15.198 1.00 83.69 602 SER A N 1
ATOM 4663 C CA . SER A 1 602 ? 28.927 15.395 16.559 1.00 83.69 602 SER A CA 1
ATOM 4664 C C . SER A 1 602 ? 27.842 14.782 17.452 1.00 83.69 602 SER A C 1
ATOM 4666 O O . SER A 1 602 ? 27.865 15.023 18.655 1.00 83.69 602 SER A O 1
ATOM 4668 N N . ALA A 1 603 ? 26.900 14.010 16.895 1.00 84.31 603 ALA A N 1
ATOM 4669 C CA . ALA A 1 603 ? 25.911 13.275 17.681 1.00 84.31 603 ALA A CA 1
ATOM 4670 C C . ALA A 1 603 ? 26.545 12.145 18.514 1.00 84.31 603 ALA A C 1
ATOM 4672 O O . ALA A 1 603 ? 26.010 11.787 19.557 1.00 84.31 603 ALA A O 1
ATOM 4673 N N . GLY A 1 604 ? 27.678 11.577 18.075 1.00 86.31 604 GLY A N 1
ATOM 4674 C CA . GLY A 1 604 ? 28.426 10.553 18.819 1.00 86.31 604 GLY A CA 1
ATOM 4675 C C . GLY A 1 604 ? 27.758 9.172 18.916 1.00 86.31 604 GLY A C 1
ATOM 4676 O O . GLY A 1 604 ? 28.377 8.239 19.426 1.00 86.31 604 GLY A O 1
ATOM 4677 N N . GLY A 1 605 ? 26.532 9.020 18.409 1.00 90.56 605 GLY A N 1
ATOM 4678 C CA . GLY A 1 605 ? 25.757 7.778 18.399 1.00 90.56 605 GLY A CA 1
ATOM 4679 C C . GLY A 1 605 ? 24.259 8.036 18.563 1.00 90.56 605 GLY A C 1
ATOM 4680 O O . GLY A 1 605 ? 23.818 9.181 18.676 1.00 90.56 605 GLY A O 1
ATOM 4681 N N . ASP A 1 606 ? 23.472 6.966 18.575 1.00 92.19 606 ASP A N 1
ATOM 4682 C CA . ASP A 1 606 ? 22.040 7.010 18.869 1.00 92.19 606 ASP A CA 1
ATOM 4683 C C . ASP A 1 606 ? 21.784 7.050 20.386 1.00 92.19 606 ASP A C 1
ATOM 4685 O O . ASP A 1 606 ? 21.486 6.040 21.025 1.00 92.19 606 ASP A O 1
ATOM 4689 N N . ILE A 1 607 ? 21.980 8.223 20.985 1.00 92.12 607 ILE A N 1
ATOM 4690 C CA . ILE A 1 607 ? 21.889 8.429 22.436 1.00 92.12 607 ILE A CA 1
ATOM 4691 C C . ILE A 1 607 ? 20.452 8.834 22.801 1.00 92.12 607 ILE A C 1
ATOM 4693 O O . ILE A 1 607 ? 19.918 9.743 22.164 1.00 92.12 607 ILE A O 1
ATOM 4697 N N . PRO A 1 608 ? 19.817 8.199 23.807 1.00 93.44 608 PRO A N 1
ATOM 4698 C CA . PRO A 1 608 ? 18.484 8.594 24.242 1.00 93.44 608 PRO A CA 1
ATOM 4699 C C . PRO A 1 608 ? 18.485 9.997 24.869 1.00 93.44 608 PRO A C 1
ATOM 4701 O O . PRO A 1 608 ? 19.436 10.369 25.557 1.00 93.44 608 PRO A O 1
ATOM 4704 N N . ASP A 1 609 ? 17.413 10.754 24.648 1.00 90.88 609 ASP A N 1
ATOM 4705 C CA . ASP A 1 609 ? 17.164 12.042 25.301 1.00 90.88 609 ASP A CA 1
ATOM 4706 C C . ASP A 1 609 ? 16.614 11.872 26.735 1.00 90.88 609 ASP A C 1
ATOM 4708 O O . ASP A 1 609 ? 16.520 10.757 27.258 1.00 90.88 609 ASP A O 1
ATOM 4712 N N . ASP A 1 610 ? 16.224 12.978 27.380 1.00 92.00 610 ASP A N 1
ATOM 4713 C CA . ASP A 1 610 ? 15.688 12.987 28.752 1.00 92.00 610 ASP A CA 1
ATOM 4714 C C . ASP A 1 610 ? 14.414 12.134 28.924 1.00 92.00 610 ASP A C 1
ATOM 4716 O O . ASP A 1 610 ? 14.072 11.743 30.041 1.00 92.00 610 ASP A O 1
ATOM 4720 N N . SER A 1 611 ? 13.708 11.819 27.832 1.00 88.06 611 SER A N 1
ATOM 4721 C CA . SER A 1 611 ? 12.534 10.940 27.841 1.00 88.06 611 SER A CA 1
ATOM 4722 C C . SER A 1 611 ? 12.888 9.450 27.753 1.00 88.06 611 SER A C 1
ATOM 4724 O O . SER A 1 611 ? 12.010 8.596 27.888 1.00 88.06 611 SER A O 1
ATOM 4726 N N . GLY A 1 612 ? 14.167 9.118 27.550 1.00 91.38 612 GLY A N 1
ATOM 4727 C CA . GLY A 1 612 ? 14.656 7.749 27.391 1.00 91.38 612 GLY A CA 1
ATOM 4728 C C . GLY A 1 612 ? 14.509 7.189 25.972 1.00 91.38 612 GLY A C 1
ATOM 4729 O O . GLY A 1 612 ? 14.783 6.006 25.756 1.00 91.38 612 GLY A O 1
ATOM 4730 N N . TYR A 1 613 ? 14.101 8.012 25.003 1.00 94.06 613 TYR A N 1
ATOM 4731 C CA . TYR A 1 613 ? 13.944 7.628 23.600 1.00 94.06 613 TYR A CA 1
ATOM 4732 C C . TYR A 1 613 ? 15.025 8.252 22.722 1.00 94.06 613 TYR A C 1
ATOM 4734 O O . TYR A 1 613 ? 15.600 9.285 23.043 1.00 94.06 613 TYR A O 1
ATOM 4742 N N . SER A 1 614 ? 15.295 7.619 21.582 1.00 94.50 614 SER A N 1
ATOM 4743 C CA . SER A 1 614 ? 16.113 8.210 20.528 1.00 94.50 614 SER A CA 1
ATOM 4744 C C . SER A 1 614 ? 15.479 9.530 20.068 1.00 94.50 614 SER A C 1
ATOM 4746 O O . SER A 1 614 ? 14.272 9.551 19.795 1.00 94.50 614 SER A O 1
ATOM 4748 N N . PRO A 1 615 ? 16.272 10.603 19.896 1.00 93.94 615 PRO A N 1
ATOM 4749 C CA . PRO A 1 615 ? 15.774 11.862 19.351 1.00 93.94 615 PRO A CA 1
ATOM 4750 C C . PRO A 1 615 ? 15.345 11.724 17.880 1.00 93.94 615 PRO A C 1
ATOM 4752 O O . PRO A 1 615 ? 14.651 12.591 17.354 1.00 93.94 615 PRO A O 1
ATOM 4755 N N . TYR A 1 616 ? 15.736 10.638 17.203 1.00 95.69 616 TYR A N 1
ATOM 4756 C CA . TYR A 1 616 ? 15.342 10.335 15.832 1.00 95.69 616 TYR A CA 1
ATOM 4757 C C . TYR A 1 616 ? 14.067 9.471 15.819 1.00 95.69 616 TYR A C 1
ATOM 4759 O O . TYR A 1 616 ? 14.095 8.323 16.279 1.00 95.69 616 TYR A O 1
ATOM 4767 N N . PRO A 1 617 ? 12.941 9.969 15.269 1.00 96.38 617 PRO A N 1
ATOM 4768 C CA . PRO A 1 617 ? 11.670 9.245 15.285 1.00 96.38 617 PRO A CA 1
ATOM 4769 C C . PRO A 1 617 ? 11.746 7.892 14.565 1.00 96.38 617 PRO A C 1
ATOM 4771 O O . PRO A 1 617 ? 12.298 7.796 13.472 1.00 96.38 617 PRO A O 1
ATOM 4774 N N . GLY A 1 618 ? 11.153 6.844 15.141 1.00 96.62 618 GLY A N 1
ATOM 4775 C CA . GLY A 1 618 ? 11.181 5.494 14.573 1.00 96.62 618 GLY A CA 1
ATOM 4776 C C . GLY A 1 618 ? 10.120 5.294 13.505 1.00 96.62 618 GLY A C 1
ATOM 4777 O O . GLY A 1 618 ? 8.934 5.314 13.821 1.00 96.62 618 GLY A O 1
ATOM 4778 N N . ASN A 1 619 ? 10.525 5.069 12.260 1.00 96.94 619 ASN A N 1
ATOM 4779 C CA . ASN A 1 619 ? 9.617 4.891 11.130 1.00 96.94 619 ASN A CA 1
ATOM 4780 C C . ASN A 1 619 ? 8.885 3.540 11.184 1.00 96.94 619 ASN A C 1
ATOM 4782 O O . ASN A 1 619 ? 9.506 2.485 11.080 1.00 96.94 619 ASN A O 1
ATOM 4786 N N . ILE A 1 620 ? 7.553 3.551 11.251 1.00 96.00 620 ILE A N 1
ATOM 4787 C CA . ILE A 1 620 ? 6.756 2.311 11.271 1.00 96.00 620 ILE A CA 1
ATOM 4788 C C . ILE A 1 620 ? 6.244 1.877 9.892 1.00 96.00 620 ILE A C 1
ATOM 4790 O O . ILE A 1 620 ? 5.446 0.941 9.810 1.00 96.00 620 ILE A O 1
ATOM 4794 N N . ASN A 1 621 ? 6.717 2.519 8.816 1.00 96.12 621 ASN A N 1
ATOM 4795 C CA . ASN A 1 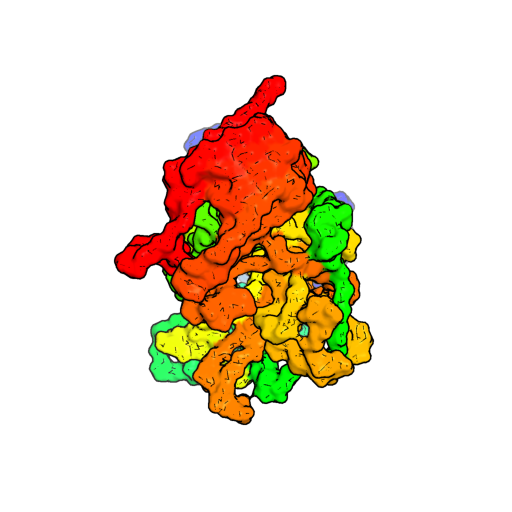621 ? 6.360 2.210 7.429 1.00 96.12 621 ASN A CA 1
ATOM 4796 C C . ASN A 1 621 ? 4.852 2.327 7.150 1.00 96.12 621 ASN A C 1
ATOM 4798 O O . ASN A 1 621 ? 4.261 1.539 6.412 1.00 96.12 621 ASN A O 1
ATOM 4802 N N . VAL A 1 622 ? 4.245 3.355 7.742 1.00 97.94 622 VAL A N 1
ATOM 4803 C CA . VAL A 1 622 ? 2.913 3.852 7.392 1.00 97.94 622 VAL A CA 1
ATOM 4804 C C . VAL A 1 622 ? 3.115 5.214 6.756 1.00 97.94 622 VAL A C 1
ATOM 4806 O O . VAL A 1 622 ? 3.640 6.124 7.400 1.00 97.94 622 VAL A O 1
ATOM 4809 N N . LEU A 1 623 ? 2.769 5.323 5.479 1.00 98.62 623 LEU A N 1
ATOM 4810 C CA . LEU A 1 623 ? 3.171 6.441 4.633 1.00 98.62 623 LEU A CA 1
ATOM 4811 C C . LEU A 1 623 ? 1.933 7.083 4.018 1.00 98.62 623 LEU A C 1
ATOM 4813 O O . LEU A 1 623 ? 1.050 6.388 3.517 1.00 98.62 623 LEU A O 1
ATOM 4817 N N . LEU A 1 624 ? 1.878 8.408 4.032 1.00 98.81 624 LEU A N 1
ATOM 4818 C CA . LEU A 1 624 ? 0.832 9.172 3.366 1.00 98.81 624 LEU A CA 1
ATOM 4819 C C . LEU A 1 624 ? 1.463 10.088 2.325 1.00 98.81 624 LEU A C 1
ATOM 4821 O O . LEU A 1 624 ? 2.339 10.881 2.660 1.00 98.81 624 LEU A O 1
ATOM 4825 N N . PHE A 1 625 ? 1.006 10.004 1.080 1.00 98.81 625 PHE A N 1
ATOM 4826 C CA . PHE A 1 625 ? 1.511 10.829 -0.014 1.00 98.81 625 PHE A CA 1
ATOM 4827 C C . PHE A 1 625 ? 0.445 11.798 -0.523 1.00 98.81 625 PHE A C 1
ATOM 4829 O O . PHE A 1 625 ? -0.734 11.446 -0.609 1.00 98.81 625 PHE A O 1
ATOM 4836 N N . HIS A 1 626 ? 0.871 12.993 -0.927 1.00 98.75 626 HIS A N 1
ATOM 4837 C CA . HIS A 1 626 ? 0.070 13.877 -1.767 1.00 98.75 626 HIS A CA 1
ATOM 4838 C C . HIS A 1 626 ? 0.078 13.331 -3.201 1.00 98.75 626 HIS A C 1
ATOM 4840 O O . HIS A 1 626 ? 1.049 13.510 -3.938 1.00 98.75 626 HIS A O 1
ATOM 4846 N N . LEU A 1 627 ? -0.996 12.643 -3.585 1.00 98.75 627 LEU A N 1
ATOM 4847 C CA . LEU A 1 627 ? -1.078 11.815 -4.786 1.00 98.75 627 LEU A CA 1
ATOM 4848 C C . LEU A 1 627 ? -0.718 12.556 -6.091 1.00 98.75 627 LEU A C 1
ATOM 4850 O O . LEU A 1 627 ? 0.060 11.988 -6.855 1.00 98.75 627 LEU A O 1
ATOM 4854 N N . PRO A 1 628 ? -1.180 13.796 -6.364 1.00 98.50 628 PRO A N 1
ATOM 4855 C CA . PRO A 1 628 ? -0.783 14.502 -7.585 1.00 98.50 628 PRO A CA 1
ATOM 4856 C C . PRO A 1 628 ? 0.733 14.667 -7.701 1.00 98.50 628 PRO A C 1
ATOM 4858 O O . PRO A 1 628 ? 1.329 14.325 -8.719 1.00 98.50 628 PRO A O 1
ATOM 4861 N N . ARG A 1 629 ? 1.375 15.094 -6.607 1.00 98.25 629 ARG A N 1
ATOM 4862 C CA . ARG A 1 629 ? 2.827 15.293 -6.586 1.00 98.25 629 ARG A CA 1
ATOM 4863 C C . ARG A 1 629 ? 3.580 13.964 -6.605 1.00 98.25 629 ARG A C 1
ATOM 4865 O O . ARG A 1 629 ? 4.605 13.850 -7.263 1.00 98.25 629 ARG A O 1
ATOM 4872 N N . TYR A 1 630 ? 3.045 12.948 -5.928 1.00 98.44 630 TYR A N 1
ATOM 4873 C CA . TYR A 1 630 ? 3.539 11.577 -6.011 1.00 98.44 630 TYR A CA 1
ATOM 4874 C C . TYR A 1 630 ? 3.573 11.080 -7.458 1.00 98.44 630 TYR A C 1
ATOM 4876 O O . TYR A 1 630 ? 4.606 10.582 -7.895 1.00 98.44 630 TYR A O 1
ATOM 4884 N N . SER A 1 631 ? 2.485 11.278 -8.209 1.00 97.56 631 SER A N 1
ATOM 4885 C CA . SER A 1 631 ? 2.385 10.872 -9.612 1.00 97.56 631 SER A CA 1
ATOM 4886 C C . SER A 1 631 ? 3.427 11.570 -10.487 1.00 97.56 631 SER A C 1
ATOM 4888 O O . SER A 1 631 ? 4.146 10.905 -11.223 1.00 97.56 631 SER A O 1
ATOM 4890 N N . GLU A 1 632 ? 3.602 12.886 -10.325 1.00 96.31 632 GLU A N 1
ATOM 4891 C CA . GLU A 1 632 ? 4.635 13.652 -11.039 1.00 96.31 632 GLU A CA 1
ATOM 4892 C C . GLU A 1 632 ? 6.057 13.145 -10.749 1.00 96.31 632 GLU A C 1
ATOM 4894 O O . GLU A 1 632 ? 6.880 13.040 -11.660 1.00 96.31 632 GLU A O 1
ATOM 4899 N N . CYS A 1 633 ? 6.364 12.817 -9.487 1.00 95.56 633 CYS A N 1
ATOM 4900 C CA . CYS A 1 633 ? 7.660 12.243 -9.122 1.00 95.56 633 CYS A CA 1
ATOM 4901 C C . CYS A 1 633 ? 7.875 10.873 -9.779 1.00 95.56 633 CYS A C 1
ATOM 4903 O O . CYS A 1 633 ? 8.985 10.582 -10.228 1.00 95.56 633 CYS A O 1
ATOM 4905 N N . LEU A 1 634 ? 6.828 10.043 -9.859 1.00 90.69 634 LEU A N 1
ATOM 4906 C CA . LEU A 1 634 ? 6.907 8.752 -10.541 1.00 90.69 634 LEU A CA 1
ATOM 4907 C C . LEU A 1 634 ? 7.092 8.906 -12.050 1.00 90.69 634 LEU A C 1
ATOM 4909 O O . LEU A 1 634 ? 7.928 8.206 -12.613 1.00 90.69 634 LEU A O 1
ATOM 4913 N N . ASP A 1 635 ? 6.373 9.825 -12.695 1.00 87.31 635 ASP A N 1
ATOM 4914 C CA . ASP A 1 635 ? 6.547 10.113 -14.123 1.00 87.31 635 ASP A CA 1
ATOM 4915 C C . ASP A 1 635 ? 7.989 10.576 -14.411 1.00 87.31 635 ASP A C 1
ATOM 4917 O O . ASP A 1 635 ? 8.609 10.142 -15.384 1.00 87.31 635 ASP A O 1
ATOM 4921 N N . GLY A 1 636 ? 8.562 11.403 -13.527 1.00 85.38 636 GLY A N 1
ATOM 4922 C CA . GLY A 1 636 ? 9.945 11.876 -13.626 1.00 85.38 636 GLY A CA 1
ATOM 4923 C C . GLY A 1 636 ? 11.002 10.781 -13.440 1.00 85.38 636 GLY A C 1
ATOM 4924 O O . GLY A 1 636 ? 12.062 10.846 -14.065 1.00 85.38 636 GLY A O 1
ATOM 4925 N N . SER A 1 637 ? 10.727 9.767 -12.615 1.00 85.00 637 SER A N 1
ATOM 4926 C CA . SER A 1 637 ? 11.654 8.654 -12.361 1.00 85.00 637 SER A CA 1
ATOM 4927 C C . SER A 1 637 ? 11.367 7.393 -13.183 1.00 85.00 637 SER A C 1
ATOM 4929 O O . SER A 1 637 ? 12.101 6.407 -13.086 1.00 85.00 637 SER A O 1
ATOM 4931 N N . GLY A 1 638 ? 10.288 7.381 -13.971 1.00 80.12 638 GLY A N 1
ATOM 4932 C CA . GLY A 1 638 ? 9.777 6.172 -14.620 1.00 80.12 638 GLY A CA 1
ATOM 4933 C C . GLY A 1 638 ? 9.276 5.113 -13.626 1.00 80.12 638 GLY A C 1
ATOM 4934 O O . GLY A 1 638 ? 9.285 3.920 -13.941 1.00 80.12 638 GLY A O 1
ATOM 4935 N N . GLY A 1 639 ? 8.879 5.530 -12.421 1.00 83.69 639 GLY A N 1
ATOM 4936 C CA . GLY A 1 639 ? 8.442 4.663 -11.326 1.00 83.69 639 GLY A CA 1
ATOM 4937 C C . GLY A 1 639 ? 9.578 4.010 -10.533 1.00 83.69 639 GLY A C 1
ATOM 4938 O O . GLY A 1 639 ? 9.313 3.183 -9.663 1.00 83.69 639 GLY A O 1
ATOM 4939 N N . ILE A 1 640 ? 10.837 4.353 -10.816 1.00 85.75 640 ILE A N 1
ATOM 4940 C CA . ILE A 1 640 ? 11.998 3.816 -10.102 1.00 85.75 640 ILE A CA 1
ATOM 4941 C C . ILE A 1 640 ? 12.224 4.650 -8.846 1.00 85.75 640 ILE A C 1
ATOM 4943 O O . ILE A 1 640 ? 12.374 5.869 -8.924 1.00 85.75 640 ILE A O 1
ATOM 4947 N N . VAL A 1 641 ? 12.280 3.994 -7.693 1.00 91.31 641 VAL A N 1
ATOM 4948 C CA . VAL A 1 641 ? 12.882 4.555 -6.477 1.00 91.31 641 VAL A CA 1
ATOM 4949 C C . VAL A 1 641 ? 14.326 4.065 -6.365 1.00 91.31 641 VAL A C 1
ATOM 4951 O O . VAL A 1 641 ? 14.632 3.007 -6.917 1.00 91.31 641 VAL A O 1
ATOM 4954 N N . PRO A 1 642 ? 15.225 4.795 -5.682 1.00 90.69 642 PRO A N 1
ATOM 4955 C CA . PRO A 1 642 ? 16.612 4.367 -5.545 1.00 90.69 642 PRO A CA 1
ATOM 4956 C C . PRO A 1 642 ? 16.739 2.944 -5.005 1.00 90.69 642 PRO A C 1
ATOM 4958 O O . PRO A 1 642 ? 16.086 2.562 -4.033 1.00 90.69 642 PRO A O 1
ATOM 4961 N N . GLU A 1 643 ? 17.585 2.170 -5.674 1.00 93.44 643 GLU A N 1
ATOM 4962 C CA . GLU A 1 643 ? 17.882 0.788 -5.327 1.00 93.44 643 GLU A CA 1
ATOM 4963 C C . GLU A 1 643 ? 19.190 0.723 -4.528 1.00 93.44 643 GLU A C 1
ATOM 4965 O O . GLU A 1 643 ? 20.061 1.588 -4.634 1.00 93.44 643 GLU A O 1
ATOM 4970 N N . PHE A 1 644 ? 19.351 -0.340 -3.751 1.00 92.62 644 PHE A N 1
ATOM 4971 C CA . PHE A 1 644 ? 20.596 -0.693 -3.080 1.00 92.62 644 PHE A CA 1
ATOM 4972 C C . PHE A 1 644 ? 20.889 -2.180 -3.290 1.00 92.62 644 PHE A C 1
ATOM 4974 O O . PHE A 1 644 ? 20.042 -2.941 -3.751 1.00 92.62 644 PHE A O 1
ATOM 4981 N N . ILE A 1 645 ? 22.094 -2.630 -2.945 1.00 92.44 645 ILE A N 1
ATOM 4982 C CA . ILE A 1 645 ? 22.440 -4.055 -2.957 1.00 92.44 645 ILE A CA 1
ATOM 4983 C C . ILE A 1 645 ? 23.244 -4.412 -1.713 1.00 92.44 645 ILE A C 1
ATOM 4985 O O . ILE A 1 645 ? 24.128 -3.671 -1.293 1.00 92.44 645 ILE A O 1
ATOM 4989 N N . ASN A 1 646 ? 22.948 -5.569 -1.119 1.00 91.19 646 ASN A N 1
ATOM 4990 C CA . ASN A 1 646 ? 23.637 -6.056 0.077 1.00 91.19 646 ASN A CA 1
ATOM 4991 C C . ASN A 1 646 ? 24.188 -7.480 -0.136 1.00 91.19 646 ASN A C 1
ATOM 4993 O O . ASN A 1 646 ? 23.598 -8.462 0.333 1.00 91.19 646 ASN A O 1
ATOM 4997 N N . PRO A 1 647 ? 25.290 -7.632 -0.895 1.00 92.50 647 PRO A N 1
ATOM 4998 C CA . PRO A 1 647 ? 25.882 -8.936 -1.164 1.00 92.50 647 PRO A CA 1
ATOM 4999 C C . PRO A 1 647 ? 26.479 -9.553 0.109 1.00 92.50 647 PRO A C 1
ATOM 5001 O O . PRO A 1 647 ? 27.176 -8.906 0.890 1.00 92.50 647 PRO A O 1
ATOM 5004 N N . LYS A 1 648 ? 26.244 -10.855 0.305 1.00 93.81 648 LYS A N 1
ATOM 5005 C CA . LYS A 1 648 ? 26.886 -11.621 1.382 1.00 93.81 648 LYS A CA 1
ATOM 5006 C C . LYS A 1 648 ? 28.254 -12.098 0.909 1.00 93.81 648 LYS A C 1
ATOM 5008 O O . LYS A 1 648 ? 28.320 -13.040 0.129 1.00 93.81 648 LYS A O 1
ATOM 5013 N N . TRP A 1 649 ? 29.331 -11.499 1.402 1.00 92.38 649 TRP A N 1
ATOM 5014 C CA . TRP A 1 649 ? 30.703 -11.827 0.993 1.00 92.38 649 TRP A CA 1
ATOM 5015 C C . TRP A 1 649 ? 31.231 -13.122 1.627 1.00 92.38 649 TRP A C 1
ATOM 5017 O O . TRP A 1 649 ? 31.013 -13.379 2.816 1.00 92.38 649 TRP A O 1
ATOM 5027 N N . ALA A 1 650 ? 31.904 -13.952 0.825 1.00 92.94 650 ALA A N 1
ATOM 5028 C CA . ALA A 1 650 ? 32.547 -15.206 1.237 1.00 92.94 650 ALA A CA 1
ATOM 5029 C C . ALA A 1 650 ? 33.946 -14.987 1.817 1.00 92.94 650 ALA A C 1
ATOM 5031 O O . ALA A 1 650 ? 34.431 -15.827 2.572 1.00 92.94 650 ALA A O 1
ATOM 5032 N N . ASP A 1 651 ? 34.560 -13.861 1.481 1.00 90.25 651 ASP A N 1
ATOM 5033 C CA . ASP A 1 651 ? 35.910 -13.476 1.856 1.00 90.25 651 ASP A CA 1
ATOM 5034 C C . ASP A 1 651 ? 35.955 -12.008 2.324 1.00 90.25 651 ASP A C 1
ATOM 5036 O O . ASP A 1 651 ? 35.154 -11.191 1.862 1.00 90.25 651 ASP A O 1
ATOM 5040 N N . PRO A 1 652 ? 36.896 -11.644 3.218 1.00 88.69 652 PRO A N 1
ATOM 5041 C CA . PRO A 1 652 ? 37.058 -10.263 3.680 1.00 88.69 652 PRO A CA 1
ATOM 5042 C C . PRO A 1 652 ? 37.439 -9.271 2.574 1.00 88.69 652 PRO A C 1
ATOM 5044 O O . PRO A 1 652 ? 37.150 -8.086 2.706 1.00 88.69 652 PRO A O 1
ATOM 5047 N N . ALA A 1 653 ? 38.068 -9.744 1.491 1.00 87.56 653 ALA A N 1
ATOM 5048 C CA . ALA A 1 653 ? 38.460 -8.917 0.351 1.00 87.56 653 ALA A CA 1
ATOM 5049 C C . ALA A 1 653 ? 37.283 -8.581 -0.585 1.00 87.56 653 ALA A C 1
ATOM 5051 O O . ALA A 1 653 ? 37.474 -7.850 -1.554 1.00 87.56 653 ALA A O 1
ATOM 5052 N N . LYS A 1 654 ? 36.070 -9.077 -0.288 1.00 89.94 654 LYS A N 1
ATOM 5053 C CA . LYS A 1 654 ? 34.842 -8.826 -1.055 1.00 89.94 654 LYS A CA 1
ATOM 5054 C C . LYS A 1 654 ? 34.994 -9.166 -2.543 1.00 89.94 654 LYS A C 1
ATOM 5056 O O . LYS A 1 654 ? 34.600 -8.403 -3.423 1.00 89.94 654 LYS A O 1
ATOM 5061 N N . THR A 1 655 ? 35.587 -10.318 -2.834 1.00 85.50 655 THR A N 1
ATOM 5062 C CA . THR A 1 655 ? 35.792 -10.785 -4.215 1.00 85.50 655 THR A CA 1
ATOM 5063 C C . THR A 1 655 ? 34.762 -11.823 -4.644 1.00 85.50 655 THR A C 1
ATOM 5065 O O . THR A 1 655 ? 34.462 -11.936 -5.828 1.00 85.50 655 THR A O 1
ATOM 5068 N N . ARG A 1 656 ? 34.170 -12.560 -3.696 1.00 90.31 656 ARG A N 1
ATOM 5069 C CA . ARG A 1 656 ? 33.219 -13.638 -3.979 1.00 90.31 656 ARG A CA 1
ATOM 5070 C C . ARG A 1 656 ? 31.991 -13.575 -3.079 1.00 90.31 656 ARG A C 1
ATOM 5072 O O . ARG A 1 656 ? 32.081 -13.277 -1.887 1.00 90.31 656 ARG A O 1
ATOM 5079 N N . PHE A 1 657 ? 30.829 -13.934 -3.620 1.00 93.81 657 PHE A N 1
ATOM 5080 C CA . PHE A 1 657 ? 29.598 -14.046 -2.838 1.00 93.81 657 PHE A CA 1
ATOM 5081 C C . PHE A 1 657 ? 29.464 -15.430 -2.169 1.00 93.81 657 PHE A C 1
ATOM 5083 O O . PHE A 1 657 ? 29.817 -16.454 -2.746 1.00 93.81 657 PHE A O 1
ATOM 5090 N N . LYS A 1 658 ? 28.897 -15.483 -0.955 1.00 94.00 658 LYS A N 1
ATOM 5091 C CA . LYS A 1 658 ? 28.426 -16.717 -0.283 1.00 94.00 658 LYS A CA 1
ATOM 5092 C C . LYS A 1 658 ? 27.188 -17.296 -0.961 1.00 94.00 658 LYS A C 1
ATOM 5094 O O . LYS A 1 658 ? 26.933 -18.491 -0.888 1.00 94.00 658 LYS A O 1
ATOM 5099 N N . SER A 1 659 ? 26.385 -16.422 -1.553 1.00 93.62 659 SER A N 1
ATOM 5100 C CA . SER A 1 659 ? 25.148 -16.727 -2.263 1.00 93.62 659 SER A CA 1
ATOM 5101 C C . SER A 1 659 ? 24.843 -15.569 -3.202 1.00 93.62 659 SER A C 1
ATOM 5103 O O . SER A 1 659 ? 25.163 -14.434 -2.852 1.00 93.62 659 SER A O 1
ATOM 5105 N N . SER A 1 660 ? 24.152 -15.826 -4.312 1.00 94.50 660 SER A N 1
ATOM 5106 C CA . SER A 1 660 ? 23.712 -14.772 -5.232 1.00 94.50 660 SER A CA 1
ATOM 5107 C C . SER A 1 660 ? 23.014 -13.608 -4.506 1.00 94.50 660 SER A C 1
ATOM 5109 O O . SER A 1 660 ? 22.315 -13.806 -3.504 1.00 94.50 660 SER A O 1
ATOM 5111 N N . SER A 1 661 ? 23.197 -12.389 -4.996 1.00 95.38 661 SER A N 1
ATOM 5112 C CA . SER A 1 661 ? 22.566 -11.166 -4.490 1.00 95.38 661 SER A CA 1
ATOM 5113 C C . SER A 1 661 ? 21.466 -10.689 -5.445 1.00 95.38 661 SER A C 1
ATOM 5115 O O . SER A 1 661 ? 21.152 -11.382 -6.404 1.00 95.38 661 SER A O 1
ATOM 5117 N N . ARG A 1 662 ? 20.825 -9.556 -5.170 1.00 95.94 662 ARG A N 1
ATOM 5118 C CA . ARG A 1 662 ? 19.878 -8.864 -6.063 1.00 95.94 662 ARG A CA 1
ATOM 5119 C C . ARG A 1 662 ? 19.785 -7.402 -5.650 1.00 95.94 662 ARG A C 1
ATOM 5121 O O . ARG A 1 662 ? 20.066 -7.113 -4.485 1.00 95.94 662 ARG A O 1
ATOM 5128 N N . LEU A 1 663 ? 19.389 -6.526 -6.568 1.00 95.44 663 LEU A N 1
ATOM 5129 C CA . LEU A 1 663 ? 19.045 -5.156 -6.198 1.00 95.44 663 LEU A CA 1
ATOM 5130 C C . LEU A 1 663 ? 17.802 -5.191 -5.307 1.00 95.44 663 LEU A C 1
ATOM 5132 O O . LEU A 1 663 ? 16.976 -6.099 -5.408 1.00 95.44 663 LEU A O 1
ATOM 5136 N N . GLU A 1 664 ? 17.700 -4.237 -4.400 1.00 94.56 664 GLU A N 1
ATOM 5137 C CA . GLU A 1 664 ? 16.578 -4.079 -3.495 1.00 94.56 664 GLU A CA 1
ATOM 5138 C C . GLU A 1 664 ? 16.081 -2.639 -3.514 1.00 94.56 664 GLU A C 1
ATOM 5140 O O . GLU A 1 664 ? 16.873 -1.714 -3.676 1.00 94.56 664 GLU A O 1
ATOM 5145 N N . CYS A 1 665 ? 14.788 -2.435 -3.285 1.00 93.50 665 CYS A N 1
ATOM 5146 C CA . CYS A 1 665 ? 14.204 -1.108 -3.149 1.00 93.50 665 CYS A CA 1
ATOM 5147 C C . CYS A 1 665 ? 13.238 -1.020 -1.961 1.00 93.50 665 CYS A C 1
ATOM 5149 O O . CYS A 1 665 ? 12.541 -1.981 -1.604 1.00 93.50 665 CYS A O 1
ATOM 5151 N N . MET A 1 666 ? 13.179 0.164 -1.350 1.00 94.69 666 MET A N 1
ATOM 5152 C CA . MET A 1 666 ? 12.334 0.438 -0.192 1.00 94.69 666 MET A CA 1
ATOM 5153 C C . MET A 1 666 ? 11.272 1.485 -0.521 1.00 94.69 666 MET A C 1
ATOM 5155 O O . MET A 1 666 ? 11.518 2.433 -1.256 1.00 94.69 666 MET A O 1
ATOM 5159 N N . MET A 1 667 ? 10.074 1.338 0.049 1.00 95.56 667 MET A N 1
ATOM 5160 C CA . MET A 1 667 ? 8.967 2.263 -0.243 1.00 95.56 667 MET A CA 1
ATOM 5161 C C . MET A 1 667 ? 9.138 3.598 0.497 1.00 95.56 667 MET A C 1
ATOM 5163 O O . MET A 1 667 ? 8.672 4.647 0.065 1.00 95.56 667 MET A O 1
ATOM 5167 N N . GLN A 1 668 ? 9.856 3.566 1.621 1.00 96.00 668 GLN A N 1
ATOM 5168 C CA . GLN A 1 668 ? 10.208 4.740 2.408 1.00 96.00 668 GLN A CA 1
ATOM 5169 C C . GLN A 1 668 ? 11.366 5.557 1.812 1.00 96.00 668 GLN A C 1
ATOM 5171 O O . GLN A 1 668 ? 11.655 6.631 2.332 1.00 96.00 668 GLN A O 1
ATOM 5176 N N . ASP A 1 669 ? 11.998 5.092 0.726 1.00 95.81 669 ASP A N 1
ATOM 5177 C CA . ASP A 1 669 ? 13.041 5.833 -0.003 1.00 95.81 669 ASP A CA 1
ATOM 5178 C C . ASP A 1 669 ? 12.474 6.819 -1.042 1.00 95.81 669 ASP A C 1
ATOM 5180 O O . ASP A 1 669 ? 13.233 7.566 -1.665 1.00 95.81 669 ASP A O 1
ATOM 5184 N N . PHE A 1 670 ? 11.144 6.904 -1.183 1.00 96.56 670 PHE A N 1
ATOM 5185 C CA . PHE A 1 670 ? 10.470 7.895 -2.030 1.00 96.56 670 PHE A CA 1
ATOM 5186 C C . PHE A 1 670 ? 10.961 9.351 -1.862 1.00 96.56 670 PHE A C 1
ATOM 5188 O O . PHE A 1 670 ? 11.044 10.033 -2.884 1.00 96.56 670 PHE A O 1
ATOM 5195 N N . PRO A 1 671 ? 11.350 9.859 -0.665 1.00 96.25 671 PRO A N 1
ATOM 5196 C CA . PRO A 1 671 ? 11.875 11.220 -0.513 1.00 96.25 671 PRO A CA 1
ATOM 5197 C C . PRO A 1 671 ? 13.037 11.565 -1.447 1.00 96.25 671 PRO A C 1
ATOM 5199 O O . PRO A 1 671 ? 13.245 12.730 -1.761 1.00 96.25 671 PRO A O 1
ATOM 5202 N N . ARG A 1 672 ? 13.776 10.562 -1.930 1.00 94.31 672 ARG A N 1
ATOM 5203 C CA . ARG A 1 672 ? 14.878 10.742 -2.881 1.00 94.31 672 ARG A CA 1
ATOM 5204 C C . ARG A 1 672 ? 14.419 11.125 -4.293 1.00 94.31 672 ARG A C 1
ATOM 5206 O O . ARG A 1 672 ? 15.251 11.519 -5.102 1.00 94.31 672 ARG A O 1
ATOM 5213 N N . LEU A 1 673 ? 13.126 11.001 -4.592 1.00 94.62 673 LEU A N 1
ATOM 5214 C CA . LEU A 1 673 ? 12.506 11.464 -5.838 1.00 94.62 673 LEU A CA 1
ATOM 5215 C C . LEU A 1 673 ? 11.960 12.894 -5.731 1.00 94.62 673 LEU A C 1
ATOM 5217 O O . LEU A 1 673 ? 11.570 13.484 -6.737 1.00 94.62 673 LEU A O 1
ATOM 5221 N N . CYS A 1 674 ? 11.901 13.446 -4.520 1.00 94.12 674 CYS A N 1
ATOM 5222 C CA . CYS A 1 674 ? 11.374 14.777 -4.269 1.00 94.12 674 CYS A CA 1
ATOM 5223 C C . CYS A 1 674 ? 12.344 15.869 -4.744 1.00 94.12 674 CYS A C 1
ATOM 5225 O O . CYS A 1 674 ? 13.566 15.741 -4.657 1.00 94.12 674 CYS A O 1
ATOM 5227 N N . GLY A 1 675 ? 11.784 16.981 -5.216 1.00 90.81 675 GLY A N 1
ATOM 5228 C CA . GLY A 1 675 ? 12.531 18.187 -5.555 1.00 90.81 675 GLY A CA 1
ATOM 5229 C C . GLY A 1 675 ? 12.760 19.102 -4.342 1.00 90.81 675 GLY A C 1
ATOM 5230 O O . GLY A 1 675 ? 12.138 18.922 -3.297 1.00 90.81 675 GLY A O 1
ATOM 5231 N N . PRO A 1 676 ? 13.590 20.156 -4.472 1.00 86.88 676 PRO A N 1
ATOM 5232 C CA . PRO A 1 676 ? 13.934 21.047 -3.356 1.00 86.88 676 PRO A CA 1
ATOM 5233 C C . PRO A 1 676 ? 12.753 21.781 -2.695 1.00 86.88 676 PRO A C 1
ATOM 5235 O O . PRO A 1 676 ? 12.876 22.233 -1.560 1.00 86.88 676 PRO A O 1
ATOM 5238 N N . GLY A 1 677 ? 11.628 21.945 -3.401 1.00 87.75 677 GLY A N 1
ATOM 5239 C CA . GLY A 1 677 ? 10.415 22.587 -2.877 1.00 87.75 677 GLY A CA 1
ATOM 5240 C C . GLY A 1 677 ? 9.440 21.633 -2.178 1.00 87.75 677 GLY A C 1
ATOM 5241 O O . GLY A 1 677 ? 8.488 22.093 -1.546 1.00 87.75 677 GLY A O 1
ATOM 5242 N N . ASP A 1 678 ? 9.658 20.322 -2.284 1.00 95.38 678 ASP A N 1
ATOM 5243 C CA . ASP A 1 678 ? 8.767 19.312 -1.724 1.00 95.38 678 ASP A CA 1
ATOM 5244 C C . ASP A 1 678 ? 9.027 19.143 -0.222 1.00 95.38 678 ASP A C 1
ATOM 5246 O O . ASP A 1 678 ? 10.152 18.910 0.224 1.00 95.38 678 ASP A O 1
ATOM 5250 N N . LYS A 1 679 ? 7.966 19.232 0.584 1.00 95.94 679 LYS A N 1
ATOM 5251 C CA . LYS A 1 679 ? 8.061 19.050 2.036 1.00 95.94 679 LYS A CA 1
ATOM 5252 C C . LYS A 1 679 ? 7.821 17.591 2.402 1.00 95.94 679 LYS A C 1
ATOM 5254 O O . LYS A 1 679 ? 6.717 17.081 2.210 1.00 95.94 679 LYS A O 1
ATOM 5259 N N . VAL A 1 680 ? 8.830 16.941 2.972 1.00 97.19 680 VAL A N 1
ATOM 5260 C CA . VAL A 1 680 ? 8.715 15.593 3.543 1.00 97.19 680 VAL A CA 1
ATOM 5261 C C . VAL A 1 680 ? 8.570 15.713 5.056 1.00 97.19 680 VAL A C 1
ATOM 5263 O O . VAL A 1 680 ? 9.460 16.234 5.729 1.00 97.19 680 VAL A O 1
ATOM 5266 N N . GLY A 1 681 ? 7.420 15.281 5.565 1.00 96.44 681 GLY A N 1
ATOM 5267 C CA . GLY A 1 681 ? 7.024 15.402 6.960 1.00 96.44 681 GLY A CA 1
ATOM 5268 C C . GLY A 1 681 ? 7.179 14.116 7.762 1.00 96.44 681 GLY A C 1
ATOM 5269 O O . GLY A 1 681 ? 7.270 13.011 7.219 1.00 96.44 681 GLY A O 1
ATOM 5270 N N . VAL A 1 682 ? 7.159 14.286 9.081 1.00 98.06 682 VAL A N 1
ATOM 5271 C CA . VAL A 1 682 ? 7.091 13.203 10.062 1.00 98.06 682 VAL A CA 1
ATOM 5272 C C . VAL A 1 682 ? 5.961 13.505 11.032 1.00 98.06 682 VAL A C 1
ATOM 5274 O O . VAL A 1 682 ? 5.876 14.616 11.555 1.00 98.06 682 VAL A O 1
ATOM 5277 N N . THR A 1 683 ? 5.106 12.520 11.293 1.00 98.25 683 THR A N 1
ATOM 5278 C CA . THR A 1 683 ? 4.086 12.601 12.345 1.00 98.25 683 THR A CA 1
ATOM 5279 C C . THR A 1 683 ? 4.369 11.534 13.378 1.00 98.25 683 THR A C 1
ATOM 5281 O O . THR A 1 683 ? 4.210 10.344 13.109 1.00 98.25 683 THR A O 1
ATOM 5284 N N . GLN A 1 684 ? 4.819 11.957 14.553 1.00 97.31 684 GLN A N 1
ATOM 5285 C CA . GLN A 1 684 ? 5.151 11.054 15.639 1.00 97.31 684 GLN A CA 1
ATOM 5286 C C . GLN A 1 684 ? 3.936 10.854 16.546 1.00 97.31 684 GLN A C 1
ATOM 5288 O O . GLN A 1 684 ? 3.326 11.818 17.002 1.00 97.31 684 GLN A O 1
ATOM 5293 N N . VAL A 1 685 ? 3.590 9.599 16.808 1.00 96.94 685 VAL A N 1
ATOM 5294 C CA . VAL A 1 685 ? 2.440 9.172 17.618 1.00 96.94 685 VAL A CA 1
ATOM 5295 C C . VAL A 1 685 ? 2.880 8.120 18.632 1.00 96.94 685 VAL A C 1
ATOM 5297 O O . VAL A 1 685 ? 3.915 7.474 18.477 1.00 96.94 685 VAL A O 1
ATOM 5300 N N . GLU A 1 686 ? 2.096 7.917 19.688 1.00 94.06 686 GLU A N 1
ATOM 5301 C CA . GLU A 1 686 ? 2.383 6.864 20.662 1.00 94.06 686 GLU A CA 1
ATOM 5302 C C . GLU A 1 686 ? 2.264 5.456 20.062 1.00 94.06 686 GLU A C 1
ATOM 5304 O O . GLU A 1 686 ? 1.390 5.167 19.239 1.00 94.06 686 GLU A O 1
ATOM 5309 N N . ARG A 1 687 ? 3.101 4.535 20.556 1.00 94.00 687 ARG A N 1
ATOM 5310 C CA . ARG A 1 687 ? 3.104 3.125 20.136 1.00 94.00 687 ARG A CA 1
ATOM 5311 C C . ARG A 1 687 ? 1.744 2.450 20.343 1.00 94.00 687 ARG A C 1
ATOM 5313 O O . ARG A 1 687 ? 1.277 1.764 19.440 1.00 94.00 687 ARG A O 1
ATOM 5320 N N . TRP A 1 688 ? 1.089 2.693 21.481 1.00 95.81 688 TRP A N 1
ATOM 5321 C CA . TRP A 1 688 ? -0.148 2.002 21.875 1.00 95.81 688 TRP A CA 1
ATOM 5322 C C . TRP A 1 688 ? -1.327 2.219 20.908 1.00 95.81 688 TRP A C 1
ATOM 5324 O O . TRP A 1 688 ? -2.216 1.376 20.852 1.00 95.81 688 TRP A O 1
ATOM 5334 N N . ILE A 1 689 ? -1.347 3.323 20.147 1.00 96.31 689 ILE A N 1
ATOM 5335 C CA . ILE A 1 689 ? -2.422 3.639 19.187 1.00 96.31 689 ILE A CA 1
ATOM 5336 C C . ILE A 1 689 ? -2.018 3.402 17.726 1.00 96.31 689 ILE A C 1
ATOM 5338 O O . ILE A 1 689 ? -2.858 3.469 16.839 1.00 96.31 689 ILE A O 1
ATOM 5342 N N . SER A 1 690 ? -0.742 3.135 17.444 1.00 96.00 690 SER A N 1
ATOM 5343 C CA . SER A 1 690 ? -0.222 3.163 16.067 1.00 96.00 690 SER A CA 1
ATOM 5344 C C . SER A 1 690 ? 0.576 1.930 15.662 1.00 96.00 690 SER A C 1
ATOM 5346 O O . SER A 1 690 ? 0.680 1.638 14.467 1.00 96.00 690 SER A O 1
ATOM 5348 N N . LYS A 1 691 ? 1.142 1.188 16.621 1.00 95.19 691 LYS A N 1
ATOM 5349 C CA . LYS A 1 691 ? 2.067 0.095 16.333 1.00 95.19 691 LYS A CA 1
ATOM 5350 C C . LYS A 1 691 ? 1.888 -1.087 17.277 1.00 95.19 691 LYS A C 1
ATOM 5352 O O . LYS A 1 691 ? 2.403 -1.109 18.387 1.00 95.19 691 LYS A O 1
ATOM 5357 N N . THR A 1 692 ? 1.319 -2.143 16.718 1.00 95.56 692 THR A N 1
ATOM 5358 C CA . THR A 1 692 ? 1.523 -3.529 17.148 1.00 95.56 692 THR A CA 1
ATOM 5359 C C . THR A 1 692 ? 1.580 -4.412 15.899 1.00 95.56 692 THR A C 1
ATOM 5361 O O . THR A 1 692 ? 1.183 -3.959 14.826 1.00 95.56 692 THR A O 1
ATOM 5364 N N . SER A 1 693 ? 2.173 -5.606 15.950 1.00 94.31 693 SER A N 1
ATOM 5365 C CA . SER A 1 693 ? 2.189 -6.475 14.763 1.00 94.31 693 SER A CA 1
ATOM 5366 C C . SER A 1 693 ? 2.488 -7.937 15.043 1.00 94.31 693 SER A C 1
ATOM 5368 O O . SER A 1 693 ? 3.139 -8.261 16.033 1.00 94.31 693 SER A O 1
ATOM 5370 N N . VAL A 1 694 ? 2.116 -8.800 14.094 1.00 95.69 694 VAL A N 1
ATOM 5371 C CA . VAL A 1 694 ? 2.526 -10.212 14.057 1.00 95.69 694 VAL A CA 1
ATOM 5372 C C . VAL A 1 694 ? 3.712 -10.376 13.103 1.00 95.69 694 VAL A C 1
ATOM 5374 O O . VAL A 1 694 ? 3.547 -10.405 11.879 1.00 95.69 694 VAL A O 1
ATOM 5377 N N . LYS A 1 695 ? 4.925 -10.445 13.663 1.00 91.94 695 LYS A N 1
ATOM 5378 C CA . LYS A 1 695 ? 6.191 -10.527 12.911 1.00 91.94 695 LYS A CA 1
ATOM 5379 C C . LYS A 1 695 ? 7.075 -11.708 13.294 1.00 91.94 695 LYS A C 1
ATOM 5381 O O . LYS A 1 695 ? 7.906 -12.103 12.477 1.00 91.94 695 LYS A O 1
ATOM 5386 N N . ASN A 1 696 ? 6.888 -12.279 14.480 1.00 94.00 696 ASN A N 1
ATOM 5387 C CA . ASN A 1 696 ? 7.706 -13.376 14.986 1.00 94.00 696 ASN A CA 1
ATOM 5388 C C . ASN A 1 696 ? 6.866 -14.646 15.182 1.00 94.00 696 ASN A C 1
ATOM 5390 O O . ASN A 1 696 ? 5.716 -14.574 15.617 1.00 94.00 696 ASN A O 1
ATOM 5394 N N . ASN A 1 697 ? 7.452 -15.808 14.875 1.00 93.88 697 ASN A N 1
ATOM 5395 C CA . ASN A 1 697 ? 6.947 -17.083 15.396 1.00 93.88 697 ASN A CA 1
ATOM 5396 C C . ASN A 1 697 ? 7.147 -17.144 16.918 1.00 93.88 697 ASN A C 1
ATOM 5398 O O . ASN A 1 697 ? 7.883 -16.343 17.495 1.00 93.88 697 ASN A O 1
ATOM 5402 N N . LEU A 1 698 ? 6.537 -18.140 17.557 1.00 92.69 698 LEU A N 1
ATOM 5403 C CA . LEU A 1 698 ? 6.607 -18.333 19.005 1.00 92.69 698 LEU A CA 1
ATOM 5404 C C . LEU A 1 698 ? 8.050 -18.468 19.529 1.00 92.69 698 LEU A C 1
ATOM 5406 O O . LEU A 1 698 ? 8.410 -17.825 20.512 1.00 92.69 698 LEU A O 1
ATOM 5410 N N . ALA A 1 699 ? 8.898 -19.246 18.848 1.00 92.44 699 ALA A N 1
ATOM 5411 C CA . ALA A 1 699 ? 10.271 -19.518 19.284 1.00 92.44 699 ALA A CA 1
ATOM 5412 C C . ALA A 1 699 ? 11.175 -18.269 19.290 1.00 92.44 699 ALA A C 1
ATOM 5414 O O . ALA A 1 699 ? 12.090 -18.165 20.112 1.00 92.44 699 ALA A O 1
ATOM 5415 N N . ASP A 1 700 ? 10.930 -17.334 18.373 1.00 93.38 700 ASP A N 1
ATOM 5416 C CA . ASP A 1 700 ? 11.619 -16.047 18.306 1.00 93.38 700 ASP A CA 1
ATOM 5417 C C . ASP A 1 700 ? 10.971 -15.013 19.233 1.00 93.38 700 ASP A C 1
ATOM 5419 O O . ASP A 1 700 ? 11.677 -14.219 19.854 1.00 93.38 700 ASP A O 1
ATOM 5423 N N . ALA A 1 701 ? 9.641 -15.034 19.356 1.00 93.44 701 ALA A N 1
ATOM 5424 C CA . ALA A 1 701 ? 8.873 -14.091 20.162 1.00 93.44 701 ALA A CA 1
ATOM 5425 C C . ALA A 1 701 ? 9.234 -14.161 21.654 1.00 93.44 701 ALA A C 1
ATOM 5427 O O . ALA A 1 701 ? 9.429 -13.119 22.271 1.00 93.44 701 ALA A O 1
ATOM 5428 N N . VAL A 1 702 ? 9.428 -15.364 22.211 1.00 93.62 702 VAL A N 1
ATOM 5429 C CA . VAL A 1 702 ? 9.847 -15.564 23.618 1.00 93.62 702 VAL A CA 1
ATOM 5430 C C . VAL A 1 702 ? 11.184 -14.871 23.943 1.00 93.62 702 VAL A C 1
ATOM 5432 O O . VAL A 1 702 ? 11.461 -14.553 25.095 1.00 93.62 702 VAL A O 1
ATOM 5435 N N . LYS A 1 703 ? 12.026 -14.607 22.935 1.00 92.00 703 LYS A N 1
ATOM 5436 C CA . LYS A 1 703 ? 13.364 -14.009 23.096 1.00 92.00 703 LYS A CA 1
ATOM 5437 C C . LYS A 1 703 ? 13.392 -12.501 22.836 1.00 92.00 703 LYS A C 1
ATOM 5439 O O . LYS A 1 703 ? 14.460 -11.897 22.920 1.00 92.00 703 LYS A O 1
ATOM 5444 N N . LYS A 1 704 ? 12.264 -11.899 22.452 1.00 88.12 704 LYS A N 1
ATOM 5445 C CA . LYS A 1 704 ? 12.177 -10.498 22.024 1.00 88.12 704 LYS A CA 1
ATOM 5446 C C . LYS A 1 704 ? 11.300 -9.685 22.965 1.00 88.12 704 LYS A C 1
ATOM 5448 O O . LYS A 1 704 ? 10.337 -10.186 23.531 1.00 88.12 704 LYS A O 1
ATOM 5453 N N . ASN A 1 705 ? 11.616 -8.399 23.076 1.00 85.56 705 ASN A N 1
ATOM 5454 C CA . ASN A 1 705 ? 10.798 -7.425 23.783 1.00 85.56 705 ASN A CA 1
ATOM 5455 C C . ASN A 1 705 ? 10.680 -6.141 22.932 1.00 85.56 705 ASN A C 1
ATOM 5457 O O . ASN A 1 705 ? 11.698 -5.472 22.747 1.00 85.56 705 ASN A O 1
ATOM 5461 N N . PRO A 1 706 ? 9.494 -5.800 22.390 1.00 87.06 706 PRO A N 1
ATOM 5462 C CA . PRO A 1 706 ? 8.245 -6.562 22.481 1.00 87.06 706 PRO A CA 1
ATOM 5463 C C . PRO A 1 706 ? 8.293 -7.886 21.679 1.00 87.06 706 PRO A C 1
ATOM 5465 O O . PRO A 1 706 ? 9.012 -7.965 20.679 1.00 87.06 706 PRO A O 1
ATOM 5468 N N . PRO A 1 707 ? 7.519 -8.922 22.067 1.00 92.31 707 PRO A N 1
ATOM 5469 C CA . PRO A 1 707 ? 7.489 -10.206 21.353 1.00 92.31 707 PRO A CA 1
ATOM 5470 C C . PRO A 1 707 ? 6.994 -10.134 19.896 1.00 92.31 707 PRO A C 1
ATOM 5472 O O . PRO A 1 707 ? 7.424 -10.934 19.068 1.00 92.31 707 PRO A O 1
ATOM 5475 N N . GLU A 1 708 ? 6.099 -9.193 19.565 1.00 93.31 708 GLU A N 1
ATOM 5476 C CA . GLU A 1 708 ? 5.476 -9.015 18.234 1.00 93.31 708 GLU A CA 1
ATOM 5477 C C . GLU A 1 708 ? 4.949 -10.328 17.607 1.00 93.31 708 GLU A C 1
ATOM 5479 O O . GLU A 1 708 ? 5.287 -10.701 16.475 1.00 93.31 708 GLU A O 1
ATOM 5484 N N . CYS A 1 709 ? 4.119 -11.044 18.364 1.00 96.19 709 CYS A N 1
ATOM 5485 C CA . CYS A 1 709 ? 3.448 -12.283 17.960 1.00 96.19 709 CYS A CA 1
ATOM 5486 C C . CYS A 1 709 ? 1.917 -12.127 18.006 1.00 96.19 709 CYS A C 1
ATOM 5488 O O . CYS A 1 709 ? 1.407 -11.068 18.374 1.00 96.19 709 CYS A O 1
ATOM 5490 N N . ALA A 1 710 ? 1.171 -13.180 17.654 1.00 96.94 710 ALA A N 1
ATOM 5491 C CA . ALA A 1 710 ? -0.293 -13.134 17.620 1.00 96.94 710 ALA A CA 1
ATOM 5492 C C . ALA A 1 710 ? -0.923 -12.800 18.987 1.00 96.94 710 ALA A C 1
ATOM 5494 O O . ALA A 1 710 ? -1.820 -11.963 19.036 1.00 96.94 710 ALA A O 1
ATOM 5495 N N . LEU A 1 711 ? -0.415 -13.376 20.089 1.00 97.00 711 LEU A N 1
ATOM 5496 C CA . LEU A 1 711 ? -0.900 -13.085 21.447 1.00 97.00 711 LEU A CA 1
ATOM 5497 C C . LEU A 1 711 ? -0.728 -11.605 21.809 1.00 97.00 711 LEU A C 1
ATOM 5499 O O . LEU A 1 711 ? -1.693 -10.955 22.197 1.00 97.00 711 LEU A O 1
ATOM 5503 N N . THR A 1 712 ? 0.488 -11.065 21.678 1.00 97.12 712 THR A N 1
ATOM 5504 C CA . THR A 1 712 ? 0.763 -9.670 22.058 1.00 97.12 712 THR A CA 1
ATOM 5505 C C . THR A 1 712 ? 0.057 -8.684 21.138 1.00 97.12 712 THR A C 1
ATOM 5507 O O . THR A 1 712 ? -0.415 -7.658 21.601 1.00 97.12 712 THR A O 1
ATOM 5510 N N . CYS A 1 713 ? -0.073 -9.012 19.848 1.00 97.94 713 CYS A N 1
ATOM 5511 C CA . CYS A 1 713 ? -0.795 -8.170 18.900 1.00 97.94 713 CYS A CA 1
ATOM 5512 C C . CYS A 1 713 ? -2.288 -8.058 19.237 1.00 97.94 713 CYS A C 1
ATOM 5514 O O . CYS A 1 713 ? -2.848 -6.966 19.159 1.00 97.94 713 CYS A O 1
ATOM 5516 N N . GLU A 1 714 ? -2.922 -9.167 19.621 1.00 98.38 714 GLU A N 1
ATOM 5517 C CA . GLU A 1 714 ? -4.315 -9.174 20.070 1.00 98.38 714 GLU A CA 1
ATOM 5518 C C . GLU A 1 714 ? -4.484 -8.441 21.413 1.00 98.38 714 GLU A C 1
ATOM 5520 O O . GLU A 1 714 ? -5.382 -7.612 21.558 1.00 98.38 714 GLU A O 1
ATOM 5525 N N . ALA A 1 715 ? -3.589 -8.682 22.376 1.00 98.00 715 ALA A N 1
ATOM 5526 C CA . ALA A 1 715 ? -3.608 -8.001 23.670 1.00 98.00 715 ALA A CA 1
ATOM 5527 C C . ALA A 1 715 ? -3.456 -6.474 23.529 1.00 98.00 715 ALA A C 1
ATOM 5529 O O . ALA A 1 715 ? -4.209 -5.714 24.142 1.00 98.00 715 ALA A O 1
ATOM 5530 N N . ASP A 1 716 ? -2.535 -6.020 22.675 1.00 98.19 716 ASP A N 1
ATOM 5531 C CA . ASP A 1 716 ? -2.337 -4.601 22.371 1.00 98.19 716 ASP A CA 1
ATOM 5532 C C . ASP A 1 716 ? -3.571 -3.987 21.695 1.00 98.19 716 ASP A C 1
ATOM 5534 O O . ASP A 1 716 ? -3.916 -2.841 21.978 1.00 98.19 716 ASP A O 1
ATOM 5538 N N . LEU A 1 717 ? -4.266 -4.736 20.830 1.00 98.50 717 LEU A N 1
ATOM 5539 C CA . LEU A 1 717 ? -5.504 -4.276 20.197 1.00 98.50 717 LEU A CA 1
ATOM 5540 C C . LEU A 1 717 ? -6.622 -4.066 21.230 1.00 98.50 717 LEU A C 1
ATOM 5542 O O . LEU A 1 717 ? -7.277 -3.021 21.206 1.00 98.50 717 LEU A O 1
ATOM 5546 N N . TYR A 1 718 ? -6.815 -5.004 22.166 1.00 98.56 718 TYR A N 1
ATOM 5547 C CA . TYR A 1 718 ? -7.764 -4.817 23.270 1.00 98.56 718 TYR A CA 1
ATOM 5548 C C . TYR A 1 718 ? -7.375 -3.638 24.158 1.00 98.56 718 TYR A C 1
ATOM 5550 O O . TYR A 1 718 ? -8.216 -2.790 24.444 1.00 98.56 718 TYR A O 1
ATOM 5558 N N . SER A 1 719 ? -6.099 -3.543 24.538 1.00 98.38 719 SER A N 1
ATOM 5559 C CA . SER A 1 719 ? -5.569 -2.446 25.354 1.00 98.38 719 SER A CA 1
ATOM 5560 C C . SER A 1 719 ? -5.765 -1.081 24.683 1.00 98.38 719 SER A C 1
ATOM 5562 O O . SER A 1 719 ? -6.215 -0.127 25.318 1.00 98.38 719 SER A O 1
ATOM 5564 N N . CYS A 1 720 ? -5.528 -0.996 23.371 1.00 98.38 720 CYS A N 1
ATOM 5565 C CA . CYS A 1 720 ? -5.798 0.201 22.582 1.00 98.38 720 CYS A CA 1
ATOM 5566 C C . CYS A 1 720 ? -7.280 0.593 22.657 1.00 98.38 720 CYS A C 1
ATOM 5568 O O . CYS A 1 720 ? -7.601 1.742 22.957 1.00 98.38 720 CYS A O 1
ATOM 5570 N N . ASN A 1 721 ? -8.188 -0.363 22.446 1.00 98.50 721 ASN A N 1
ATOM 5571 C CA . ASN A 1 721 ? -9.628 -0.112 22.492 1.00 98.50 721 ASN A CA 1
ATOM 5572 C C . ASN A 1 721 ? -10.108 0.284 23.902 1.00 98.50 721 ASN A C 1
ATOM 5574 O O . ASN A 1 721 ? -10.926 1.194 24.022 1.00 98.50 721 ASN A O 1
ATOM 5578 N N . VAL A 1 722 ? -9.570 -0.332 24.961 1.00 98.62 722 VAL A N 1
ATOM 5579 C CA . VAL A 1 722 ? -9.813 0.065 26.360 1.00 98.62 722 VAL A CA 1
ATOM 5580 C C . VAL A 1 722 ? -9.378 1.511 26.591 1.00 98.62 722 VAL A C 1
ATOM 5582 O O . VAL A 1 722 ? -10.184 2.318 27.052 1.00 98.62 722 VAL A O 1
ATOM 5585 N N . ARG A 1 723 ? -8.151 1.877 26.200 1.00 97.88 723 ARG A N 1
ATOM 5586 C CA . ARG A 1 723 ? -7.635 3.242 26.381 1.00 97.88 723 ARG A CA 1
ATOM 5587 C C . ARG A 1 723 ? -8.444 4.274 25.595 1.00 97.88 723 ARG A C 1
ATOM 5589 O O . ARG A 1 723 ? -8.673 5.371 26.093 1.00 97.88 723 ARG A O 1
ATOM 5596 N N . LEU A 1 724 ? -8.939 3.928 24.404 1.00 97.75 724 LEU A N 1
ATOM 5597 C CA . LEU A 1 724 ? -9.853 4.786 23.640 1.00 97.75 724 LEU A CA 1
ATOM 5598 C C . LEU A 1 724 ? -11.180 5.032 24.375 1.00 97.75 724 LEU A C 1
ATOM 5600 O O . LEU A 1 724 ? -11.653 6.166 24.397 1.00 97.75 724 LEU A O 1
ATOM 5604 N N . LEU A 1 725 ? -11.766 4.006 25.004 1.00 98.25 725 LEU A N 1
ATOM 5605 C CA . LEU A 1 725 ? -12.972 4.173 25.822 1.00 98.25 725 LEU A CA 1
ATOM 5606 C C . LEU A 1 725 ? -12.695 4.978 27.104 1.00 98.25 725 LEU A C 1
ATOM 5608 O O . LEU A 1 725 ? -13.507 5.822 27.477 1.00 98.25 725 LEU A O 1
ATOM 5612 N N . GLN A 1 726 ? -11.544 4.780 27.751 1.00 97.69 726 GLN A N 1
ATOM 5613 C CA . GLN A 1 726 ? -11.132 5.563 28.925 1.00 97.69 726 GLN A CA 1
ATOM 5614 C C . GLN A 1 726 ? -10.946 7.049 28.583 1.00 97.69 726 GLN A C 1
ATOM 5616 O O . GLN A 1 726 ? -11.402 7.916 29.326 1.00 97.69 726 GLN A O 1
ATOM 5621 N N . LEU A 1 727 ? -10.374 7.365 27.413 1.00 95.88 727 LEU A N 1
ATOM 5622 C CA . LEU A 1 727 ? -10.307 8.739 26.890 1.00 95.88 727 LEU A CA 1
ATOM 5623 C C . LEU A 1 727 ? -11.693 9.355 26.635 1.00 95.88 727 LEU A C 1
ATOM 5625 O O . LEU A 1 727 ? -11.813 10.576 26.540 1.00 95.88 727 LEU A O 1
ATOM 5629 N N . ALA A 1 728 ? -12.737 8.535 26.520 1.00 95.44 728 ALA A N 1
ATOM 5630 C CA . ALA A 1 728 ? -14.131 8.962 26.433 1.00 95.44 728 ALA A CA 1
ATOM 5631 C C . ALA A 1 728 ? -14.868 8.946 27.786 1.00 95.44 728 ALA A C 1
ATOM 5633 O O . ALA A 1 728 ? -16.075 9.167 27.823 1.00 95.44 728 ALA A O 1
ATOM 5634 N N . GLY A 1 729 ? -14.154 8.717 28.893 1.00 95.62 729 GLY A N 1
ATOM 5635 C CA . GLY A 1 729 ? -14.697 8.762 30.251 1.00 95.62 729 GLY A CA 1
ATOM 5636 C C . GLY A 1 729 ? -15.207 7.426 30.795 1.00 95.62 729 GLY A C 1
ATOM 5637 O O . GLY A 1 729 ? -15.884 7.427 31.822 1.00 95.62 729 GLY A O 1
ATOM 5638 N N . ALA A 1 730 ? -14.912 6.297 30.140 1.00 98.06 730 ALA A N 1
ATOM 5639 C CA . ALA A 1 730 ? -15.250 4.981 30.676 1.00 98.06 730 ALA A CA 1
ATOM 5640 C C . ALA A 1 730 ? -14.317 4.563 31.824 1.00 98.06 730 ALA A C 1
ATOM 5642 O O . ALA A 1 730 ? -13.098 4.695 31.727 1.00 98.06 730 ALA A O 1
ATOM 5643 N N . ASP A 1 731 ? -14.904 4.003 32.877 1.00 98.31 731 ASP A N 1
ATOM 5644 C CA . ASP A 1 731 ? -14.215 3.349 33.986 1.00 98.31 731 ASP A CA 1
ATOM 5645 C C . ASP A 1 731 ? -14.085 1.852 33.670 1.00 98.31 731 ASP A C 1
ATOM 5647 O O . ASP A 1 731 ? -15.083 1.138 33.547 1.00 98.31 731 ASP A O 1
ATOM 5651 N N . ILE A 1 732 ? -12.860 1.383 33.438 1.00 98.50 732 ILE A N 1
ATOM 5652 C CA . ILE A 1 732 ? -12.581 0.005 33.016 1.00 98.50 732 ILE A CA 1
ATOM 5653 C C . ILE A 1 732 ? -11.494 -0.554 33.923 1.00 98.50 732 ILE A C 1
ATOM 5655 O O . ILE A 1 732 ? -10.427 0.046 34.039 1.00 98.50 732 ILE A O 1
ATOM 5659 N N . GLU A 1 733 ? -11.768 -1.698 34.548 1.00 98.38 733 GLU A N 1
ATOM 5660 C CA . GLU A 1 733 ? -10.830 -2.348 35.466 1.00 98.38 733 GLU A CA 1
ATOM 5661 C C . GLU A 1 733 ? -9.528 -2.786 34.770 1.00 98.38 733 GLU A C 1
ATOM 5663 O O . GLU A 1 733 ? -9.511 -3.176 33.598 1.00 98.38 733 GLU A O 1
ATOM 5668 N N . GLU A 1 734 ? -8.434 -2.771 35.533 1.00 97.62 734 GLU A N 1
ATOM 5669 C CA . GLU A 1 734 ? -7.094 -3.111 35.052 1.00 97.62 734 GLU A CA 1
ATOM 5670 C C . GLU A 1 734 ? -6.976 -4.574 34.571 1.00 97.62 734 GLU A C 1
ATOM 5672 O O . GLU A 1 734 ? -7.595 -5.481 35.142 1.00 97.62 734 GLU A O 1
ATOM 5677 N N . PRO A 1 735 ? -6.157 -4.830 33.533 1.00 97.56 735 PRO A N 1
ATOM 5678 C CA . PRO A 1 735 ? -5.954 -6.162 32.981 1.00 97.56 735 PRO A CA 1
ATOM 5679 C C . PRO A 1 735 ? -5.112 -7.058 33.897 1.00 97.56 735 PRO A C 1
ATOM 5681 O O . PRO A 1 735 ? -4.261 -6.585 34.652 1.00 97.56 735 PRO A O 1
ATOM 5684 N N . ASP A 1 736 ? -5.276 -8.372 33.742 1.00 96.19 736 ASP A N 1
ATOM 5685 C CA . ASP A 1 736 ? -4.433 -9.375 34.395 1.00 96.19 736 ASP A CA 1
ATOM 5686 C C . ASP A 1 736 ? -3.267 -9.792 33.484 1.00 96.19 736 ASP A C 1
ATOM 5688 O O . ASP A 1 736 ? -3.341 -9.704 32.254 1.00 96.19 736 ASP A O 1
ATOM 5692 N N . GLU A 1 737 ? -2.178 -10.274 34.086 1.00 96.81 737 GLU A N 1
ATOM 5693 C CA . GLU A 1 737 ? -1.116 -10.943 33.335 1.00 96.81 737 GLU A CA 1
ATOM 5694 C C . GLU A 1 737 ? -1.574 -12.344 32.917 1.00 96.81 737 GLU A C 1
ATOM 5696 O O . GLU A 1 737 ? -2.075 -13.125 33.726 1.00 96.81 737 GLU A O 1
ATOM 5701 N N . VAL A 1 738 ? -1.381 -12.667 31.641 1.00 95.38 738 VAL A N 1
ATOM 5702 C CA . VAL A 1 738 ? -1.666 -13.981 31.067 1.00 95.38 738 VAL A CA 1
ATOM 5703 C C . VAL A 1 738 ? -0.410 -14.542 30.415 1.00 95.38 738 VAL A C 1
ATOM 5705 O O . VAL A 1 738 ? 0.430 -13.792 29.912 1.00 95.38 738 VAL A O 1
ATOM 5708 N N . SER A 1 739 ? -0.297 -15.869 30.392 1.00 95.19 739 SER A N 1
ATOM 5709 C CA . SER A 1 739 ? 0.789 -16.568 29.711 1.00 95.19 739 SER A CA 1
ATOM 5710 C C . SER A 1 739 ? 0.233 -17.704 28.866 1.00 95.19 739 SER A C 1
ATOM 5712 O O . SER A 1 739 ? -0.482 -18.569 29.371 1.00 95.19 739 SER A O 1
ATOM 5714 N N . PHE A 1 740 ? 0.574 -17.702 27.579 1.00 95.00 740 PHE A N 1
ATOM 5715 C CA . PHE A 1 740 ? 0.267 -18.792 26.656 1.00 95.00 740 PHE A CA 1
ATOM 5716 C C . PHE A 1 740 ? 1.519 -19.126 25.855 1.00 95.00 740 PHE A C 1
ATOM 5718 O O . PHE A 1 740 ? 2.194 -18.232 25.346 1.00 95.00 740 PHE A O 1
ATOM 5725 N N . LEU A 1 741 ? 1.844 -20.419 25.764 1.00 92.62 741 LEU A N 1
ATOM 5726 C CA . LEU A 1 741 ? 3.015 -20.923 25.034 1.00 92.62 741 LEU A CA 1
ATOM 5727 C C . LEU A 1 741 ? 4.333 -20.206 25.409 1.00 92.62 741 LEU A C 1
ATOM 5729 O O . LEU A 1 741 ? 5.193 -19.980 24.561 1.00 92.62 741 LEU A O 1
ATOM 5733 N N . GLY A 1 742 ? 4.482 -19.822 26.683 1.00 92.19 742 GLY A N 1
ATOM 5734 C CA . GLY A 1 742 ? 5.672 -19.138 27.207 1.00 92.19 742 GLY A CA 1
ATOM 5735 C C . GLY A 1 742 ? 5.769 -17.645 26.875 1.00 92.19 742 GLY A C 1
ATOM 5736 O O . GLY A 1 742 ? 6.798 -17.031 27.149 1.00 92.19 742 GLY A O 1
ATOM 5737 N N . ILE A 1 743 ? 4.725 -17.049 26.293 1.00 95.19 743 ILE A N 1
ATOM 5738 C CA . ILE A 1 743 ? 4.656 -15.617 25.994 1.00 95.19 743 ILE A CA 1
ATOM 5739 C C . ILE A 1 743 ? 3.715 -14.944 26.987 1.00 95.19 743 ILE A C 1
ATOM 5741 O O . ILE A 1 743 ? 2.596 -15.405 27.200 1.00 95.19 743 ILE A O 1
ATOM 5745 N N . HIS A 1 744 ? 4.172 -13.832 27.557 1.00 95.00 744 HIS A N 1
ATOM 5746 C CA . HIS A 1 744 ? 3.437 -13.045 28.540 1.00 95.00 744 HIS A CA 1
ATOM 5747 C C . HIS A 1 744 ? 2.792 -11.822 27.884 1.00 95.00 744 HIS A C 1
ATOM 5749 O O . HIS A 1 744 ? 3.403 -11.161 27.042 1.00 95.00 744 HIS A O 1
ATOM 5755 N N . ALA A 1 745 ? 1.562 -11.512 28.283 1.00 96.38 745 ALA A N 1
ATOM 5756 C CA . ALA A 1 745 ? 0.839 -10.311 27.876 1.00 96.38 745 ALA A CA 1
ATOM 5757 C C . ALA A 1 745 ? -0.113 -9.862 28.993 1.00 96.38 745 ALA A C 1
ATOM 5759 O O . ALA A 1 745 ? -0.368 -10.608 29.935 1.00 96.38 745 ALA A O 1
ATOM 5760 N N . LYS A 1 746 ? -0.663 -8.649 28.883 1.00 96.50 746 LYS A N 1
ATOM 5761 C CA . LYS A 1 746 ? -1.735 -8.174 29.766 1.00 96.50 746 LYS A CA 1
ATOM 5762 C C . LYS A 1 746 ? -3.059 -8.196 29.019 1.00 96.50 746 LYS A C 1
ATOM 5764 O O . LYS A 1 746 ? -3.174 -7.539 27.987 1.00 96.50 746 LYS A O 1
ATOM 5769 N N . ILE A 1 747 ? -4.045 -8.929 29.529 1.00 97.06 747 ILE A N 1
ATOM 5770 C CA . ILE A 1 747 ? -5.393 -8.984 28.954 1.00 97.06 747 ILE A CA 1
ATOM 5771 C C . ILE A 1 747 ? -6.418 -8.706 30.054 1.00 97.06 747 ILE A C 1
ATOM 5773 O O . ILE A 1 747 ? -6.434 -9.359 31.093 1.00 97.06 747 ILE A O 1
ATOM 5777 N N . GLY A 1 748 ? -7.274 -7.718 29.804 1.00 96.75 748 GLY A N 1
ATOM 5778 C CA . GLY A 1 748 ? -8.421 -7.370 30.639 1.00 96.75 748 GLY A CA 1
ATOM 5779 C C . GLY A 1 748 ? -9.699 -7.478 29.823 1.00 96.75 748 GLY A C 1
ATOM 5780 O O . GLY A 1 748 ? -9.921 -8.483 29.137 1.00 96.75 748 GLY A O 1
ATOM 5781 N N . ALA A 1 749 ? -10.516 -6.423 29.864 1.00 98.38 749 ALA A N 1
ATOM 5782 C CA . ALA A 1 749 ? -11.755 -6.375 29.103 1.00 98.38 749 ALA A CA 1
ATOM 5783 C C . ALA A 1 749 ? -11.472 -6.530 27.595 1.00 98.38 749 ALA A C 1
ATOM 5785 O O . ALA A 1 749 ? -10.655 -5.805 27.021 1.00 98.38 749 ALA A O 1
ATOM 5786 N N . LYS A 1 750 ? -12.160 -7.470 26.938 1.00 98.50 750 LYS A N 1
ATOM 5787 C CA . LYS A 1 750 ? -12.010 -7.727 25.498 1.00 98.50 750 LYS A CA 1
ATOM 5788 C C . LYS A 1 750 ? -12.932 -6.797 24.722 1.00 98.50 750 LYS A C 1
ATOM 5790 O O . LYS A 1 750 ? -14.084 -7.128 24.439 1.00 98.50 750 LYS A O 1
ATOM 5795 N N . ILE A 1 751 ? -12.443 -5.591 24.454 1.00 98.62 751 ILE A N 1
ATOM 5796 C CA . ILE A 1 751 ? -13.193 -4.559 23.736 1.00 98.62 751 ILE A CA 1
ATOM 5797 C C . ILE A 1 751 ? -12.903 -4.665 22.238 1.00 98.62 751 ILE A C 1
ATOM 5799 O O . ILE A 1 751 ? -11.761 -4.498 21.810 1.00 98.62 751 ILE A O 1
ATOM 5803 N N . VAL A 1 752 ? -13.943 -4.870 21.433 1.00 98.56 752 VAL A N 1
ATOM 5804 C CA . VAL A 1 752 ? -13.889 -4.871 19.968 1.00 98.56 752 VAL A CA 1
ATOM 5805 C C . VAL A 1 752 ? -14.706 -3.697 19.441 1.00 98.56 752 VAL A C 1
ATOM 5807 O O . VAL A 1 752 ? -15.932 -3.666 19.529 1.00 98.56 752 VAL A O 1
ATOM 5810 N N . LEU A 1 753 ? -14.011 -2.718 18.867 1.00 98.25 753 LEU A N 1
ATOM 5811 C CA . LEU A 1 753 ? -14.626 -1.559 18.222 1.00 98.25 753 LEU A CA 1
ATOM 5812 C C . LEU A 1 753 ? -14.619 -1.783 16.710 1.00 98.25 753 LEU A C 1
ATOM 5814 O O . LEU A 1 753 ? -13.578 -1.587 16.075 1.00 98.25 753 LEU A O 1
ATOM 5818 N N . LYS A 1 754 ? -15.753 -2.197 16.131 1.00 98.06 754 LYS A N 1
ATOM 5819 C CA . LYS A 1 754 ? -15.866 -2.345 14.673 1.00 98.06 754 LYS A CA 1
ATOM 5820 C C . LYS A 1 754 ? -15.705 -0.968 14.009 1.00 98.06 754 LYS A C 1
ATOM 5822 O O . LYS A 1 754 ? -16.213 0.016 14.550 1.00 98.06 754 LYS A O 1
ATOM 5827 N N . PRO A 1 755 ? -15.052 -0.853 12.836 1.00 97.62 755 PRO A N 1
ATOM 5828 C CA . PRO A 1 755 ? -14.820 0.450 12.203 1.00 97.62 755 PRO A CA 1
ATOM 5829 C C . PRO A 1 755 ? -16.084 1.278 11.935 1.00 97.62 755 PRO A C 1
ATOM 5831 O O . PRO A 1 755 ? -16.044 2.501 12.011 1.00 97.62 755 PRO A O 1
ATOM 5834 N N . SER A 1 756 ? -17.225 0.621 11.699 1.00 97.12 756 SER A N 1
ATOM 5835 C CA . SER A 1 756 ? -18.540 1.266 11.572 1.00 97.12 756 SER A CA 1
ATOM 5836 C C . SER A 1 756 ? -18.974 2.050 12.820 1.00 97.12 756 SER A C 1
ATOM 5838 O O . SER A 1 756 ? -19.791 2.959 12.712 1.00 97.12 756 SER A O 1
ATOM 5840 N N . PHE A 1 757 ? -18.458 1.697 14.006 1.00 97.94 757 PHE A N 1
ATOM 5841 C CA . PHE A 1 757 ? -18.755 2.405 15.250 1.00 97.94 757 PHE A CA 1
ATOM 5842 C C . PHE A 1 757 ? -18.074 3.770 15.292 1.00 97.94 757 PHE A C 1
ATOM 5844 O O . PHE A 1 757 ? -18.735 4.782 15.516 1.00 97.94 757 PHE A O 1
ATOM 5851 N N . ALA A 1 758 ? -16.768 3.823 15.048 1.00 96.44 758 ALA A N 1
ATOM 5852 C CA . ALA A 1 758 ? -16.044 5.081 14.955 1.00 96.44 758 ALA A CA 1
ATOM 5853 C C . ALA A 1 758 ? -14.740 4.912 14.170 1.00 96.44 758 ALA A C 1
ATOM 5855 O O . ALA A 1 758 ? -13.971 3.978 14.419 1.00 96.44 758 ALA A O 1
ATOM 5856 N N . ILE A 1 759 ? -14.468 5.868 13.281 1.00 96.12 759 ILE A N 1
ATOM 5857 C CA . ILE A 1 759 ? -13.213 5.959 12.522 1.00 96.12 759 ILE A CA 1
ATOM 5858 C C . ILE A 1 759 ? -12.221 6.961 13.130 1.00 96.12 759 ILE A C 1
ATOM 5860 O O . ILE A 1 759 ? -11.055 6.954 12.750 1.00 96.12 759 ILE A O 1
ATOM 5864 N N . SER A 1 760 ? -12.661 7.788 14.086 1.00 96.12 760 SER A N 1
ATOM 5865 C CA . SER A 1 760 ? -11.835 8.785 14.779 1.00 96.12 760 SER A CA 1
ATOM 5866 C C . SER A 1 760 ? -12.072 8.780 16.293 1.00 96.12 760 SER A C 1
ATOM 5868 O O . SER A 1 760 ? -13.129 8.348 16.772 1.00 96.12 760 SER A O 1
ATOM 5870 N N . VAL A 1 761 ? -11.095 9.270 17.059 1.00 95.50 761 VAL A N 1
ATOM 5871 C CA . VAL A 1 761 ? -11.181 9.378 18.525 1.00 95.50 761 VAL A CA 1
ATOM 5872 C C . VAL A 1 761 ? -12.291 10.353 18.916 1.00 95.50 761 VAL A C 1
ATOM 5874 O O . VAL A 1 761 ? -13.115 10.036 19.773 1.00 95.50 761 VAL A O 1
ATOM 5877 N N . VAL A 1 762 ? -12.386 11.495 18.231 1.00 94.75 762 VAL A N 1
ATOM 5878 C CA . VAL A 1 762 ? -13.446 12.491 18.456 1.00 94.75 762 VAL A CA 1
ATOM 5879 C C . VAL A 1 762 ? -14.838 11.908 18.196 1.00 94.75 762 VAL A C 1
ATOM 5881 O O . VAL A 1 762 ? -15.780 12.193 18.939 1.00 94.75 762 VAL A O 1
ATOM 5884 N N . GLN A 1 763 ? -15.004 11.090 17.151 1.00 95.06 763 GLN A N 1
ATOM 5885 C CA . GLN A 1 763 ? -16.288 10.446 16.866 1.00 95.06 763 GLN A CA 1
ATOM 5886 C C . GLN A 1 763 ? -16.659 9.441 17.962 1.00 95.06 763 GLN A C 1
ATOM 5888 O O . GLN A 1 763 ? -17.805 9.429 18.409 1.00 95.06 763 GLN A O 1
ATOM 5893 N N . LEU A 1 764 ? -15.693 8.643 18.424 1.00 96.50 764 LEU A N 1
ATOM 5894 C CA . LEU A 1 764 ? -15.886 7.693 19.518 1.00 96.50 764 LEU A CA 1
ATOM 5895 C C . LEU A 1 764 ? -16.320 8.403 20.807 1.00 96.50 764 LEU A C 1
ATOM 5897 O O . LEU A 1 764 ? -17.307 8.003 21.420 1.00 96.50 764 LEU A O 1
ATOM 5901 N N . GLN A 1 765 ? -15.641 9.491 21.184 1.00 95.50 765 GLN A N 1
ATOM 5902 C CA . GLN A 1 765 ? -15.966 10.261 22.390 1.00 95.50 765 GLN A CA 1
ATOM 5903 C C . GLN A 1 765 ? -17.396 10.817 22.356 1.00 95.50 765 GLN A C 1
ATOM 5905 O O . GLN A 1 765 ? -18.094 10.787 23.363 1.00 95.50 765 GLN A O 1
ATOM 5910 N N . LYS A 1 766 ? -17.882 11.264 21.190 1.00 95.31 766 LYS A N 1
ATOM 5911 C CA . LYS A 1 766 ? -19.263 11.762 21.031 1.00 95.31 766 LYS A CA 1
ATOM 5912 C C . LYS A 1 766 ? -20.332 10.676 21.218 1.00 95.31 766 LYS A C 1
ATOM 5914 O O . LYS A 1 766 ? -21.488 11.006 21.505 1.00 95.31 766 LYS A O 1
ATOM 5919 N N . LYS A 1 767 ? -19.970 9.405 21.026 1.00 96.75 767 LYS A N 1
ATOM 5920 C CA . LYS A 1 767 ? -20.877 8.251 21.109 1.00 96.75 767 LYS A CA 1
ATOM 5921 C C . LYS A 1 767 ? -20.984 7.652 22.507 1.00 96.75 767 LYS A C 1
ATOM 5923 O O . LYS A 1 767 ? -21.893 6.861 22.733 1.00 96.75 767 LYS A O 1
ATOM 5928 N N . LEU A 1 768 ? -20.110 8.032 23.435 1.00 96.56 768 LEU A N 1
ATOM 5929 C CA . LEU A 1 768 ? -20.147 7.579 24.824 1.00 96.56 768 LEU A CA 1
ATOM 5930 C C . LEU A 1 768 ? -20.659 8.711 25.712 1.00 96.56 768 LEU A C 1
ATOM 5932 O O . LEU A 1 768 ? -20.147 9.827 25.692 1.00 96.56 768 LEU A O 1
ATOM 5936 N N . LYS A 1 769 ? -21.725 8.426 26.451 1.00 96.00 769 LYS A N 1
ATOM 5937 C CA . LYS A 1 769 ? -22.429 9.360 27.328 1.00 96.00 769 LYS A CA 1
ATOM 5938 C C . LYS A 1 769 ? -22.772 8.658 28.640 1.00 96.00 769 LYS A C 1
ATOM 5940 O O . LYS A 1 769 ? -22.837 7.431 28.708 1.00 96.00 769 LYS A O 1
ATOM 5945 N N . GLY A 1 770 ? -23.002 9.446 29.685 1.00 95.62 770 GLY A N 1
ATOM 5946 C CA . GLY A 1 770 ? -23.325 8.916 31.007 1.00 95.62 770 GLY A CA 1
ATOM 5947 C C . GLY A 1 770 ? -22.175 8.119 31.636 1.00 95.62 770 GLY A C 1
ATOM 5948 O O . GLY A 1 770 ? -21.031 8.173 31.189 1.00 95.62 770 GLY A O 1
ATOM 5949 N N . ARG A 1 771 ? -22.477 7.394 32.718 1.00 97.19 771 ARG A N 1
ATOM 5950 C CA . ARG A 1 771 ? -21.495 6.563 33.427 1.00 97.19 771 ARG A CA 1
ATOM 5951 C C . ARG A 1 771 ? -21.308 5.231 32.702 1.00 97.19 771 ARG A C 1
ATOM 5953 O O . ARG A 1 771 ? -22.261 4.463 32.591 1.00 97.19 771 ARG A O 1
ATOM 5960 N N . ILE A 1 772 ? -20.086 4.945 32.267 1.00 98.31 772 ILE A N 1
ATOM 5961 C CA . ILE A 1 772 ? -19.706 3.668 31.656 1.00 98.31 772 ILE A CA 1
ATOM 5962 C C . ILE A 1 772 ? -18.744 2.957 32.612 1.00 98.31 772 ILE A C 1
ATOM 5964 O O . ILE A 1 772 ? -17.683 3.500 32.894 1.00 98.31 772 ILE A O 1
ATOM 5968 N N . ALA A 1 773 ? -19.116 1.781 33.113 1.00 98.62 773 ALA A N 1
ATOM 5969 C CA . ALA A 1 773 ? -18.313 0.943 34.000 1.00 98.62 773 ALA A CA 1
ATOM 5970 C C . ALA A 1 773 ? -18.216 -0.479 33.429 1.00 98.62 773 ALA A C 1
ATOM 5972 O O . ALA A 1 773 ? -19.240 -1.098 33.130 1.00 98.62 773 ALA A O 1
ATOM 5973 N N . ILE A 1 774 ? -17.000 -0.997 33.252 1.00 98.75 774 ILE A N 1
ATOM 5974 C CA . ILE A 1 774 ? -16.751 -2.299 32.619 1.00 98.75 774 ILE A CA 1
ATOM 5975 C C . ILE A 1 774 ? -15.753 -3.106 33.459 1.00 98.75 774 ILE A C 1
ATOM 5977 O O . ILE A 1 774 ? -14.627 -2.665 33.687 1.00 98.75 774 ILE A O 1
ATOM 5981 N N . SER A 1 775 ? -16.140 -4.312 33.882 1.00 98.50 775 SER A N 1
ATOM 5982 C CA . SER A 1 775 ? -15.245 -5.207 34.630 1.00 98.50 775 SER A CA 1
ATOM 5983 C C . SER A 1 775 ? -14.147 -5.803 33.742 1.00 98.50 775 SER A C 1
ATOM 5985 O O . SER A 1 775 ? -14.334 -5.989 32.535 1.00 98.50 775 SER A O 1
ATOM 5987 N N . LYS A 1 776 ? -13.010 -6.204 34.322 1.00 97.44 776 LYS A N 1
ATOM 5988 C CA . LYS A 1 776 ? -11.860 -6.729 33.558 1.00 97.44 776 LYS A CA 1
ATOM 5989 C C . LYS A 1 776 ? -12.145 -8.053 32.850 1.00 97.44 776 LYS A C 1
ATOM 5991 O O . LYS A 1 776 ? -11.465 -8.406 31.895 1.00 97.44 776 LYS A O 1
ATOM 5996 N N . ARG A 1 777 ? -13.153 -8.808 33.298 1.00 96.75 777 ARG A N 1
ATOM 5997 C CA . ARG A 1 777 ? -13.575 -10.062 32.644 1.00 96.75 777 ARG A CA 1
ATOM 5998 C C . ARG A 1 777 ? -14.506 -9.835 31.455 1.00 96.75 777 ARG A C 1
ATOM 6000 O O . ARG A 1 777 ? -14.821 -10.792 30.745 1.00 96.75 777 ARG A O 1
ATOM 6007 N N . SER A 1 778 ? -14.970 -8.605 31.258 1.00 98.62 778 SER A N 1
ATOM 6008 C CA . SER A 1 778 ? -16.028 -8.315 30.306 1.00 98.62 778 SER A CA 1
ATOM 6009 C C . SER A 1 778 ? -15.576 -8.379 28.850 1.00 98.62 778 SER A C 1
ATOM 6011 O O . SER A 1 778 ? -14.395 -8.291 28.521 1.00 98.62 778 SER A O 1
ATOM 6013 N N . THR A 1 779 ? -16.541 -8.548 27.954 1.00 98.81 779 THR A N 1
ATOM 6014 C CA . THR A 1 779 ? -16.360 -8.488 26.500 1.00 98.81 779 THR A CA 1
ATOM 6015 C C . THR A 1 779 ? -17.389 -7.529 25.928 1.00 98.81 779 THR A C 1
ATOM 6017 O O . THR A 1 779 ? -18.578 -7.669 26.200 1.00 98.81 779 THR A O 1
ATOM 6020 N N . LEU A 1 780 ? -16.947 -6.552 25.144 1.00 98.81 780 LEU A N 1
ATOM 6021 C CA . LEU A 1 780 ? -17.835 -5.563 24.542 1.00 98.81 780 LEU A CA 1
ATOM 6022 C C . LEU A 1 780 ? -17.542 -5.462 23.053 1.00 98.81 780 LEU A C 1
ATOM 6024 O O . LEU A 1 780 ? -16.433 -5.097 22.672 1.00 98.81 780 LEU A O 1
ATOM 6028 N N . VAL A 1 781 ? -18.544 -5.736 22.225 1.00 98.75 781 VAL A N 1
ATOM 6029 C CA . VAL A 1 781 ? -18.486 -5.511 20.779 1.00 98.75 781 VAL A CA 1
ATOM 6030 C C . VAL A 1 781 ? -19.408 -4.343 20.439 1.00 98.75 781 VAL A C 1
ATOM 6032 O O . VAL A 1 781 ? -20.601 -4.401 20.739 1.00 98.75 781 VAL A O 1
ATOM 6035 N N . LEU A 1 782 ? -18.858 -3.285 19.837 1.00 98.56 782 LEU A N 1
ATOM 6036 C CA . LEU A 1 782 ? -19.605 -2.109 19.378 1.00 98.56 782 LEU A CA 1
ATOM 6037 C C . LEU A 1 782 ? -19.549 -2.012 17.853 1.00 98.56 782 LEU A C 1
ATOM 6039 O O . LEU A 1 782 ? -18.463 -1.975 17.268 1.00 98.56 782 LEU A O 1
ATOM 6043 N N . GLU A 1 783 ? -20.718 -1.948 17.223 1.00 97.69 783 GLU A N 1
ATOM 6044 C CA . GLU A 1 783 ? -20.893 -1.985 15.772 1.00 97.69 783 GLU A CA 1
ATOM 6045 C C . GLU A 1 783 ? -22.029 -1.056 15.317 1.00 97.69 783 GLU A C 1
ATOM 6047 O O . GLU A 1 783 ? -23.001 -0.850 16.037 1.00 97.69 783 GLU A O 1
ATOM 6052 N N . GLY A 1 784 ? -21.918 -0.493 14.112 1.00 96.50 784 GLY A N 1
ATOM 6053 C CA . GLY A 1 784 ? -22.898 0.454 13.571 1.00 96.50 784 GLY A CA 1
ATOM 6054 C C . GLY A 1 784 ? -22.924 1.834 14.245 1.00 96.50 784 GLY A C 1
ATOM 6055 O O . GLY A 1 784 ? -22.037 2.214 15.011 1.00 96.50 784 GLY A O 1
ATOM 6056 N N . ASP A 1 785 ? -23.956 2.619 13.939 1.00 95.56 785 ASP A N 1
ATOM 6057 C CA . ASP A 1 785 ? -24.128 3.979 14.451 1.00 95.56 785 ASP A CA 1
ATOM 6058 C C . ASP A 1 785 ? -24.837 4.014 15.815 1.00 95.56 785 ASP A C 1
ATOM 6060 O O . ASP A 1 785 ? -25.928 4.563 15.981 1.00 95.56 785 ASP A O 1
ATOM 6064 N N . VAL A 1 786 ? -24.211 3.372 16.801 1.00 95.69 786 VAL A N 1
ATOM 6065 C CA . VAL A 1 786 ? -24.723 3.271 18.172 1.00 95.69 786 VAL A CA 1
ATOM 6066 C C . VAL A 1 786 ? -24.159 4.385 19.057 1.00 95.69 786 VAL A C 1
ATOM 6068 O O . VAL A 1 786 ? -22.966 4.682 19.027 1.00 95.69 786 VAL A O 1
ATOM 6071 N N . VAL A 1 787 ? -25.013 4.962 19.902 1.00 97.31 787 VAL A N 1
ATOM 6072 C CA . VAL A 1 787 ? -24.650 5.812 21.044 1.00 97.31 787 VAL A CA 1
ATOM 6073 C C . VAL A 1 787 ? -24.904 5.029 22.330 1.00 97.31 787 VAL A C 1
ATOM 6075 O O . VAL A 1 787 ? -26.002 4.516 22.536 1.00 97.31 787 VAL A O 1
ATOM 6078 N N . VAL A 1 788 ? -23.915 4.960 23.216 1.00 97.69 788 VAL A N 1
ATOM 6079 C CA . VAL A 1 788 ? -24.028 4.318 24.532 1.00 97.69 788 VAL A CA 1
ATOM 6080 C C . VAL A 1 788 ? -24.151 5.408 25.592 1.00 97.69 788 VAL A C 1
ATOM 6082 O O . VAL A 1 788 ? -23.224 6.187 25.780 1.00 97.69 788 VAL A O 1
ATOM 6085 N N . ASP A 1 789 ? -25.298 5.475 26.262 1.00 97.44 789 ASP A N 1
ATOM 6086 C CA . ASP A 1 789 ? -25.641 6.468 27.285 1.00 97.44 789 ASP A CA 1
ATOM 6087 C C . ASP A 1 789 ? -25.901 5.772 28.630 1.00 97.44 789 ASP A C 1
ATOM 6089 O O . ASP A 1 789 ? -27.035 5.465 28.994 1.00 97.44 789 ASP A O 1
ATOM 6093 N N . GLY A 1 790 ? -24.826 5.469 29.354 1.00 97.62 790 GLY A N 1
ATOM 6094 C CA . GLY A 1 790 ? -24.858 4.684 30.586 1.00 97.62 790 GLY A CA 1
ATOM 6095 C C . GLY A 1 790 ? -24.789 3.169 30.351 1.00 97.62 790 GLY A C 1
ATOM 6096 O O . GLY A 1 790 ? -25.679 2.585 29.729 1.00 97.62 790 GLY A O 1
ATOM 6097 N N . LEU A 1 791 ? -23.745 2.525 30.881 1.00 98.44 791 LEU A N 1
ATOM 6098 C CA . LEU A 1 791 ? -23.503 1.083 30.782 1.00 98.44 791 LEU A CA 1
ATOM 6099 C C . LEU A 1 791 ? -22.763 0.582 32.028 1.00 98.44 791 LEU A C 1
ATOM 6101 O O . LEU A 1 791 ? -21.680 1.068 32.325 1.00 98.44 791 LEU A O 1
ATOM 6105 N N . GLU A 1 792 ? -23.299 -0.431 32.699 1.00 98.56 792 GLU A N 1
ATOM 6106 C CA . GLU A 1 792 ? -22.584 -1.255 33.675 1.00 98.56 792 GLU A CA 1
ATOM 6107 C C . GLU A 1 792 ? -22.482 -2.675 33.112 1.00 98.56 792 GLU A C 1
ATOM 6109 O O . GLU A 1 792 ? -23.496 -3.348 32.895 1.00 98.56 792 GLU A O 1
ATOM 6114 N N . LEU A 1 793 ? -21.259 -3.113 32.819 1.00 98.69 793 LEU A N 1
ATOM 6115 C CA . LEU A 1 793 ? -20.989 -4.387 32.165 1.00 98.69 793 LEU A CA 1
ATOM 6116 C C . LEU A 1 793 ? -20.097 -5.269 33.040 1.00 98.69 793 LEU A C 1
ATOM 6118 O O . LEU A 1 793 ? -18.935 -4.949 33.285 1.00 98.69 793 LEU A O 1
ATOM 6122 N N . ASP A 1 794 ? -20.646 -6.413 33.445 1.00 98.38 794 ASP A N 1
ATOM 6123 C CA . ASP A 1 794 ? -19.921 -7.528 34.052 1.00 98.38 794 ASP A CA 1
ATOM 6124 C C . ASP A 1 794 ? -20.280 -8.845 33.340 1.00 98.38 794 ASP A C 1
ATOM 6126 O O . ASP A 1 794 ? -21.045 -9.688 33.822 1.00 98.38 794 ASP A O 1
ATOM 6130 N N . GLY A 1 795 ? -19.752 -9.023 32.131 1.00 98.12 795 GLY A N 1
ATOM 6131 C CA . GLY A 1 795 ? -20.119 -10.124 31.240 1.00 98.12 795 GLY A CA 1
ATOM 6132 C C . GLY A 1 795 ? -19.797 -9.810 29.782 1.00 98.12 795 GLY A C 1
ATOM 6133 O O . GLY A 1 795 ? -18.868 -9.065 29.495 1.00 98.12 795 GLY A O 1
ATOM 6134 N N . ALA A 1 796 ? -20.548 -10.366 28.835 1.00 98.69 796 ALA A N 1
ATOM 6135 C CA . ALA A 1 796 ? -20.374 -10.095 27.413 1.00 98.69 796 ALA A CA 1
ATOM 6136 C C . ALA A 1 796 ? -21.605 -9.439 26.783 1.00 98.69 796 ALA A C 1
ATOM 6138 O O . ALA A 1 796 ? -22.732 -9.914 26.953 1.00 98.69 796 ALA A O 1
ATOM 6139 N N . LEU A 1 797 ? -21.366 -8.370 26.024 1.00 98.69 797 LEU A N 1
ATOM 6140 C CA . LEU A 1 797 ? -22.378 -7.595 25.320 1.00 98.69 797 LEU A CA 1
ATOM 6141 C C . LEU A 1 797 ? -21.925 -7.294 23.887 1.00 98.69 797 LEU A C 1
ATOM 6143 O O . LEU A 1 797 ? -20.828 -6.785 23.668 1.00 98.69 797 LEU A O 1
ATOM 6147 N N . HIS A 1 798 ? -22.800 -7.544 22.918 1.00 98.50 798 HIS A N 1
ATOM 6148 C CA . HIS A 1 798 ? -22.669 -7.061 21.544 1.00 98.50 798 HIS A CA 1
ATOM 6149 C C . HIS A 1 798 ? -23.794 -6.067 21.267 1.00 98.50 798 HIS A C 1
ATOM 6151 O O . HIS A 1 798 ? -24.969 -6.434 21.302 1.00 98.50 798 HIS A O 1
ATOM 6157 N N . LEU A 1 799 ? -23.434 -4.805 21.031 1.00 98.00 799 LEU A N 1
ATOM 6158 C CA . LEU A 1 799 ? -24.354 -3.762 20.580 1.00 98.00 799 LEU A CA 1
ATOM 6159 C C . LEU A 1 799 ? -24.075 -3.454 19.113 1.00 98.00 799 LEU A C 1
ATOM 6161 O O . LEU A 1 799 ? -22.964 -3.058 18.761 1.00 98.00 799 LEU A O 1
ATOM 6165 N N . ALA A 1 800 ? -25.102 -3.609 18.285 1.00 97.69 800 ALA A N 1
ATOM 6166 C CA . ALA A 1 800 ? -25.055 -3.334 16.855 1.00 97.69 800 ALA A CA 1
ATOM 6167 C C . ALA A 1 800 ? -26.254 -2.481 16.418 1.00 97.69 800 ALA A C 1
ATOM 6169 O O . ALA A 1 800 ? -27.239 -2.377 17.150 1.00 97.69 800 ALA A O 1
ATOM 6170 N N . GLY A 1 801 ? -26.195 -1.918 15.211 1.00 96.00 801 GLY A N 1
ATOM 6171 C CA . GLY A 1 801 ? -27.310 -1.205 14.581 1.00 96.00 801 GLY A CA 1
ATOM 6172 C C . GLY A 1 801 ? -27.176 0.316 14.654 1.00 96.00 801 GLY A C 1
ATOM 6173 O O . GLY A 1 801 ? -26.067 0.846 14.606 1.00 96.00 801 GLY A O 1
ATOM 6174 N N . THR A 1 802 ? -28.299 1.023 14.745 1.00 95.12 802 THR A N 1
ATOM 6175 C CA . THR A 1 802 ? -28.350 2.493 14.778 1.00 95.12 802 THR A CA 1
ATOM 6176 C C . THR A 1 802 ? -29.270 2.945 15.903 1.00 95.12 802 THR A C 1
ATOM 6178 O O . THR A 1 802 ? -30.377 2.436 16.033 1.00 95.12 802 THR A O 1
ATOM 6181 N N . GLY A 1 803 ? -28.839 3.905 16.722 1.00 94.75 803 GLY A N 1
ATOM 6182 C CA . GLY A 1 803 ? -29.669 4.458 17.798 1.00 94.75 803 GLY A CA 1
ATOM 6183 C C . GLY A 1 803 ? -28.928 4.618 19.120 1.00 94.75 803 GLY A C 1
ATOM 6184 O O . GLY A 1 803 ? -27.700 4.644 19.162 1.00 94.75 803 GLY A O 1
ATOM 6185 N N . CYS A 1 804 ? -29.673 4.754 20.220 1.00 95.75 804 CYS A N 1
ATOM 6186 C CA . CYS A 1 804 ? -29.105 5.013 21.543 1.00 95.75 804 CYS A CA 1
ATOM 6187 C C . CYS A 1 804 ? -29.478 3.925 22.560 1.00 95.75 804 CYS A C 1
ATOM 6189 O O . CYS A 1 804 ? -30.648 3.735 22.882 1.00 95.75 804 CYS A O 1
ATOM 6191 N N . ALA A 1 805 ? -28.469 3.248 23.105 1.00 94.94 805 ALA A N 1
ATOM 6192 C CA . ALA A 1 805 ? -28.597 2.336 24.234 1.00 94.94 805 ALA A CA 1
ATOM 6193 C C . ALA A 1 805 ? -28.466 3.117 25.549 1.00 94.94 805 ALA A C 1
ATOM 6195 O O . ALA A 1 805 ? -27.407 3.683 25.809 1.00 94.94 805 ALA A O 1
ATOM 6196 N N . ARG A 1 806 ? -29.518 3.138 26.378 1.00 96.25 806 ARG A N 1
ATOM 6197 C CA . ARG A 1 806 ? -29.558 3.931 27.619 1.00 96.25 806 ARG A CA 1
ATOM 6198 C C . ARG A 1 806 ? -29.590 3.068 28.876 1.00 96.25 806 ARG A C 1
ATOM 6200 O O . ARG A 1 806 ? -30.394 2.141 28.948 1.00 96.25 806 ARG A O 1
ATOM 6207 N N . GLY A 1 807 ? -28.776 3.421 29.872 1.00 95.38 807 GLY A N 1
ATOM 6208 C CA . GLY A 1 807 ? -28.813 2.859 31.227 1.00 95.38 807 GLY A CA 1
ATOM 6209 C C . GLY A 1 807 ? -28.707 1.336 31.265 1.00 95.38 807 GLY A C 1
ATOM 6210 O O . GLY A 1 807 ? -29.437 0.683 32.010 1.00 95.38 807 GLY A O 1
ATOM 6211 N N . LEU A 1 808 ? -27.863 0.755 30.413 1.00 96.88 808 LEU A N 1
ATOM 6212 C CA . LEU A 1 808 ? -27.756 -0.693 30.301 1.00 96.88 808 LEU A CA 1
ATOM 6213 C C . LEU A 1 808 ? -27.027 -1.284 31.506 1.00 96.88 808 LEU A C 1
ATOM 6215 O O . LEU A 1 808 ? -25.939 -0.844 31.852 1.00 96.88 808 LEU A O 1
ATOM 6219 N N . GLN A 1 809 ? -27.590 -2.341 32.081 1.00 97.75 809 GLN A N 1
ATOM 6220 C CA . GLN A 1 809 ? -26.913 -3.194 33.053 1.00 97.75 809 GLN A CA 1
ATOM 6221 C C . GLN A 1 809 ? -26.885 -4.613 32.497 1.00 97.75 809 GLN A C 1
ATOM 6223 O O . GLN A 1 809 ? -27.932 -5.182 32.175 1.00 97.75 809 GLN A O 1
ATOM 6228 N N . VAL A 1 810 ? -25.690 -5.167 32.321 1.00 98.12 810 VAL A N 1
ATOM 6229 C CA . VAL A 1 810 ? -25.499 -6.508 31.766 1.00 98.12 810 VAL A CA 1
ATOM 6230 C C . VAL A 1 810 ? -24.565 -7.286 32.675 1.00 98.12 810 VAL A C 1
ATOM 6232 O O . VAL A 1 810 ? -23.376 -6.990 32.756 1.00 98.12 810 VAL A O 1
ATOM 6235 N N . GLN A 1 811 ? -25.110 -8.318 33.315 1.00 98.19 811 GLN A N 1
ATOM 6236 C CA . GLN A 1 811 ? -24.350 -9.299 34.076 1.00 98.19 811 GLN A CA 1
ATOM 6237 C C . GLN A 1 811 ? -24.673 -10.692 33.544 1.00 98.19 811 GLN A C 1
ATOM 6239 O O . GLN A 1 811 ? -25.831 -11.106 33.544 1.00 98.19 811 GLN A O 1
ATOM 6244 N N . ASN A 1 812 ? -23.663 -11.395 33.043 1.00 98.19 812 ASN A N 1
ATOM 6245 C CA . ASN A 1 812 ? -23.823 -12.733 32.476 1.00 98.19 812 ASN A CA 1
ATOM 6246 C C . ASN A 1 812 ? -22.501 -13.515 32.541 1.00 98.19 812 ASN A C 1
ATOM 6248 O O . ASN A 1 812 ? -21.482 -12.990 33.001 1.00 98.19 812 ASN A O 1
ATOM 6252 N N . ARG A 1 813 ? -22.488 -14.780 32.098 1.00 97.31 813 ARG A N 1
ATOM 6253 C CA . ARG A 1 813 ? -21.281 -15.632 32.187 1.00 97.31 813 ARG A CA 1
ATOM 6254 C C . ARG A 1 813 ? -20.121 -15.167 31.299 1.00 97.31 813 ARG A C 1
ATOM 6256 O O . ARG A 1 813 ? -18.968 -15.450 31.626 1.00 97.31 813 ARG A O 1
ATOM 6263 N N . GLY A 1 814 ? -20.402 -14.377 30.268 1.00 96.88 814 GLY A N 1
ATOM 6264 C CA . GLY A 1 814 ? -19.412 -13.695 29.443 1.00 96.88 814 GLY A CA 1
ATOM 6265 C C . GLY A 1 814 ? -18.608 -14.610 28.518 1.00 96.88 814 GLY A C 1
ATOM 6266 O O . GLY A 1 814 ? -19.012 -15.730 28.199 1.00 96.88 814 GLY A O 1
ATOM 6267 N N . VAL A 1 815 ? -17.443 -14.110 28.093 1.00 96.06 815 VAL A N 1
ATOM 6268 C CA . VAL A 1 815 ? -16.486 -14.835 27.246 1.00 96.06 815 VAL A CA 1
ATOM 6269 C C . VAL A 1 815 ? -15.164 -14.994 27.986 1.00 96.06 815 VAL A C 1
ATOM 6271 O O . VAL A 1 815 ? -14.535 -14.015 28.408 1.00 96.06 815 VAL A O 1
ATOM 6274 N N . SER A 1 816 ? -14.710 -16.237 28.120 1.00 93.38 816 SER A N 1
ATOM 6275 C CA . SER A 1 816 ? -13.388 -16.546 28.661 1.00 93.38 816 SER A CA 1
ATOM 6276 C C . SER A 1 816 ? -12.386 -16.800 27.531 1.00 93.38 816 SER A C 1
ATOM 6278 O O . SER A 1 816 ? -12.771 -17.067 26.395 1.00 93.38 816 SER A O 1
ATOM 6280 N N . ILE A 1 817 ? -11.094 -16.640 27.818 1.00 94.38 817 ILE A N 1
ATOM 6281 C CA . ILE A 1 817 ? -10.024 -17.087 26.919 1.00 94.38 817 ILE A CA 1
ATOM 6282 C C . ILE A 1 817 ? -9.371 -18.300 27.566 1.00 94.38 817 ILE A C 1
ATOM 6284 O O . ILE A 1 817 ? -8.978 -18.242 28.730 1.00 94.38 817 ILE A O 1
ATOM 6288 N N . VAL A 1 818 ? -9.304 -19.404 26.832 1.00 94.81 818 VAL A N 1
ATOM 6289 C CA . VAL A 1 818 ? -8.863 -20.695 27.366 1.00 94.81 818 VAL A CA 1
ATOM 6290 C C . VAL A 1 818 ? -7.668 -21.173 26.560 1.00 94.81 818 VAL A C 1
ATOM 6292 O O . VAL A 1 818 ? -7.703 -21.178 25.326 1.00 94.81 818 VAL A O 1
ATOM 6295 N N . GLY A 1 819 ? -6.606 -21.561 27.266 1.00 96.06 819 GLY A N 1
ATOM 6296 C CA . GLY A 1 819 ? -5.421 -22.151 26.653 1.00 96.06 819 GLY A CA 1
ATOM 6297 C C . GLY A 1 819 ? -5.776 -23.450 25.936 1.00 96.06 819 GLY A C 1
ATOM 6298 O O . GLY A 1 819 ? -6.582 -24.238 26.427 1.00 96.06 819 GLY A O 1
ATOM 6299 N N . ILE A 1 820 ? -5.188 -23.663 24.766 1.00 96.19 820 ILE A N 1
ATOM 6300 C CA . ILE A 1 820 ? -5.361 -24.903 24.011 1.00 96.19 820 ILE A CA 1
ATOM 6301 C C . ILE A 1 820 ? -4.342 -25.917 24.546 1.00 96.19 820 ILE A C 1
ATOM 6303 O O . ILE A 1 820 ? -3.152 -25.599 24.551 1.00 96.19 820 ILE A O 1
ATOM 6307 N N . PRO A 1 821 ? -4.768 -27.109 25.005 1.00 94.44 821 PRO A N 1
ATOM 6308 C CA . PRO A 1 821 ? -3.843 -28.146 25.454 1.00 94.44 821 PRO A CA 1
ATOM 6309 C C . PRO A 1 821 ? -2.851 -28.546 24.353 1.00 94.44 821 PRO A C 1
ATOM 6311 O O . PRO A 1 821 ? -3.231 -28.633 23.186 1.00 94.44 821 PRO A O 1
ATOM 6314 N N . ASP A 1 822 ? -1.610 -28.881 24.717 1.00 91.69 822 ASP A N 1
ATOM 6315 C CA . ASP A 1 822 ? -0.564 -29.278 23.755 1.00 91.69 822 ASP A CA 1
ATOM 6316 C C . ASP A 1 822 ? -0.993 -30.448 22.851 1.00 91.69 822 ASP A C 1
ATOM 6318 O O . ASP A 1 822 ? -0.646 -30.486 21.671 1.00 91.69 822 ASP A O 1
ATOM 6322 N N . SER A 1 823 ? -1.797 -31.378 23.380 1.00 93.75 823 SER A N 1
ATOM 6323 C CA . SER A 1 823 ? -2.349 -32.517 22.635 1.00 93.75 823 SER A CA 1
ATOM 6324 C C . SER A 1 823 ? -3.389 -32.131 21.583 1.00 93.75 823 SER A C 1
ATOM 6326 O O . SER A 1 823 ? -3.646 -32.926 20.689 1.00 93.75 823 SER A O 1
ATOM 6328 N N . GLU A 1 824 ? -4.008 -30.954 21.699 1.00 94.56 824 GLU A N 1
ATOM 6329 C CA . GLU A 1 824 ? -5.042 -30.454 20.781 1.00 94.56 824 GLU A CA 1
ATOM 6330 C C . GLU A 1 824 ? -4.508 -29.344 19.863 1.00 94.56 824 GLU A C 1
ATOM 6332 O O . GLU A 1 824 ? -5.160 -28.970 18.887 1.00 94.56 824 GLU A O 1
ATOM 6337 N N . LEU A 1 825 ? -3.322 -28.795 20.153 1.00 93.06 825 LEU A N 1
ATOM 6338 C CA . LEU A 1 825 ? -2.797 -27.628 19.448 1.00 93.06 825 LEU A CA 1
ATOM 6339 C C . LEU A 1 825 ? -2.583 -27.904 17.954 1.00 93.06 825 LEU A C 1
ATOM 6341 O O . LEU A 1 825 ? -2.890 -27.042 17.139 1.00 93.06 825 LEU A O 1
ATOM 6345 N N . ALA A 1 826 ? -2.118 -29.101 17.586 1.00 92.56 826 ALA A N 1
ATOM 6346 C CA . ALA A 1 826 ? -1.885 -29.474 16.187 1.00 92.56 826 ALA A CA 1
ATOM 6347 C C . ALA A 1 826 ? -3.174 -29.510 15.340 1.00 92.56 826 ALA A C 1
ATOM 6349 O O . ALA A 1 826 ? -3.117 -29.236 14.140 1.00 92.56 826 ALA A O 1
ATOM 6350 N N . ASP A 1 827 ? -4.319 -29.789 15.968 1.00 94.81 827 ASP A N 1
ATOM 6351 C CA . ASP A 1 827 ? -5.630 -29.879 15.314 1.00 94.81 827 ASP A CA 1
ATOM 6352 C C . ASP A 1 827 ? -6.381 -28.535 15.307 1.00 94.81 827 ASP A C 1
ATOM 6354 O O . ASP A 1 827 ? -7.369 -28.359 14.590 1.00 94.81 827 ASP A O 1
ATOM 6358 N N . ALA A 1 828 ? -5.923 -27.556 16.093 1.00 94.88 828 ALA A N 1
ATOM 6359 C CA . ALA A 1 828 ? -6.507 -26.223 16.113 1.00 94.88 828 ALA A CA 1
ATOM 6360 C C . ALA A 1 828 ? -6.263 -25.482 14.786 1.00 94.88 828 ALA A C 1
ATOM 6362 O O . ALA A 1 828 ? -5.284 -25.720 14.081 1.00 94.88 828 ALA A O 1
ATOM 6363 N N . SER A 1 829 ? -7.119 -24.511 14.453 1.00 95.12 829 SER A N 1
ATOM 6364 C CA . SER A 1 829 ? -6.913 -23.675 13.259 1.00 95.12 829 SER A CA 1
ATOM 6365 C C . SER A 1 829 ? -5.545 -22.967 13.281 1.00 95.12 829 SER A C 1
ATOM 6367 O O . SER A 1 829 ? -5.113 -22.556 14.363 1.00 95.12 829 SER A O 1
ATOM 6369 N N . PRO A 1 830 ? -4.923 -22.679 12.125 1.00 95.25 830 PRO A N 1
ATOM 6370 C CA . PRO A 1 830 ? -3.654 -21.953 12.031 1.00 95.25 830 PRO A CA 1
ATOM 6371 C C . PRO A 1 830 ? -3.516 -20.711 12.925 1.00 95.25 830 PRO A C 1
ATOM 6373 O O . PRO A 1 830 ? -2.490 -20.522 13.574 1.00 95.25 830 PRO A O 1
ATOM 6376 N N . SER A 1 831 ? -4.546 -19.860 13.004 1.00 95.56 831 SER A N 1
ATOM 6377 C CA . SER A 1 831 ? -4.506 -18.667 13.861 1.00 95.56 831 SER A CA 1
ATOM 6378 C C . SER A 1 831 ? -4.545 -18.986 15.355 1.00 95.56 831 SER A C 1
ATOM 6380 O O . SER A 1 831 ? -4.020 -18.200 16.139 1.00 95.56 831 SER A O 1
ATOM 6382 N N . HIS A 1 832 ? -5.139 -20.108 15.755 1.00 96.25 832 HIS A N 1
ATOM 6383 C CA . HIS A 1 832 ? -5.106 -20.589 17.134 1.00 96.25 832 HIS A CA 1
ATOM 6384 C C . HIS A 1 832 ? -3.744 -21.208 17.484 1.00 96.25 832 HIS A C 1
ATOM 6386 O O . HIS A 1 832 ? -3.234 -20.956 18.572 1.00 96.25 832 HIS A O 1
ATOM 6392 N N . GLN A 1 833 ? -3.108 -21.926 16.552 1.00 95.88 833 GLN A N 1
ATOM 6393 C CA . GLN A 1 833 ? -1.786 -22.536 16.763 1.00 95.88 833 GLN A CA 1
ATOM 6394 C C . GLN A 1 833 ? -0.716 -21.501 17.127 1.00 95.88 833 GLN A C 1
ATOM 6396 O O . GLN A 1 833 ? 0.046 -21.686 18.070 1.00 95.88 833 GLN A O 1
ATOM 6401 N N . ILE A 1 834 ? -0.697 -20.367 16.419 1.00 95.44 834 ILE A N 1
ATOM 6402 C CA . ILE A 1 834 ? 0.310 -19.313 16.618 1.00 95.44 834 ILE A CA 1
ATOM 6403 C C . ILE A 1 834 ? 0.061 -18.424 17.849 1.00 95.44 834 ILE A C 1
ATOM 6405 O O . ILE A 1 834 ? 0.841 -17.502 18.091 1.00 95.44 834 ILE A O 1
ATOM 6409 N N . ARG A 1 835 ? -1.024 -18.654 18.606 1.00 95.00 835 ARG A N 1
ATOM 6410 C CA . ARG A 1 835 ? -1.348 -17.900 19.834 1.00 95.00 835 ARG A CA 1
ATOM 6411 C C . ARG A 1 835 ? -1.537 -18.777 21.072 1.00 95.00 835 ARG A C 1
ATOM 6413 O O . ARG A 1 835 ? -1.270 -18.309 22.171 1.00 95.00 835 ARG A O 1
ATOM 6420 N N . GLY A 1 836 ? -1.969 -20.028 20.907 1.00 94.25 836 GLY A N 1
ATOM 6421 C CA . GLY A 1 836 ? -2.096 -21.008 21.990 1.00 94.25 836 GLY A CA 1
ATOM 6422 C C . GLY A 1 836 ? -3.360 -20.918 22.838 1.00 94.25 836 GLY A C 1
ATOM 6423 O O . GLY A 1 836 ? -3.426 -21.547 23.890 1.00 94.25 836 GLY A O 1
ATOM 6424 N N . TYR A 1 837 ? -4.361 -20.150 22.416 1.00 96.38 837 TYR A N 1
ATOM 6425 C CA . TYR A 1 837 ? -5.637 -20.021 23.116 1.00 96.38 837 TYR A CA 1
ATOM 6426 C C . TYR A 1 837 ? -6.786 -19.786 22.135 1.00 96.38 837 TYR A C 1
ATOM 6428 O O . TYR A 1 837 ? -6.566 -19.422 20.977 1.00 96.38 837 TYR A O 1
ATOM 6436 N N . LYS A 1 838 ? -8.010 -19.998 22.618 1.00 96.00 838 LYS A N 1
ATOM 6437 C CA . LYS A 1 838 ? -9.270 -19.734 21.910 1.00 96.00 838 LYS A CA 1
ATOM 6438 C C . LYS A 1 838 ? -10.245 -18.980 22.815 1.00 96.00 838 LYS A C 1
ATOM 6440 O O . LYS A 1 838 ? -10.113 -19.023 24.040 1.00 96.00 838 LYS A O 1
ATOM 6445 N N . ALA A 1 839 ? -11.222 -18.305 22.216 1.00 95.94 839 ALA A N 1
ATOM 6446 C CA . ALA A 1 839 ? -12.365 -17.777 22.953 1.00 95.94 839 ALA A CA 1
ATOM 6447 C C . ALA A 1 839 ? -13.334 -18.917 23.307 1.00 95.94 839 ALA A C 1
ATOM 6449 O O . ALA A 1 839 ? -13.632 -19.766 22.468 1.00 95.94 839 ALA A O 1
ATOM 6450 N N . ASP A 1 840 ? -13.838 -18.914 24.538 1.00 95.25 840 ASP A N 1
ATOM 6451 C CA . ASP A 1 840 ? -14.911 -19.788 25.006 1.00 95.25 840 ASP A CA 1
ATOM 6452 C C . ASP A 1 840 ? -16.112 -18.922 25.410 1.00 95.25 840 ASP A C 1
ATOM 6454 O O . ASP A 1 840 ? -16.108 -18.240 26.445 1.00 95.25 840 ASP A O 1
ATOM 6458 N N . ILE A 1 841 ? -17.103 -18.873 24.516 1.00 93.38 841 ILE A N 1
ATOM 6459 C CA . ILE A 1 841 ? -18.294 -18.028 24.631 1.00 93.38 841 ILE A CA 1
ATOM 6460 C C . ILE A 1 841 ? -19.327 -18.766 25.487 1.00 93.38 841 ILE A C 1
ATOM 6462 O O . ILE A 1 841 ? -20.111 -19.569 24.985 1.00 93.38 841 ILE A O 1
ATOM 6466 N N . LEU A 1 842 ? -19.343 -18.475 26.789 1.00 94.94 842 LEU A N 1
ATOM 6467 C CA . LEU A 1 842 ? -20.299 -19.073 27.725 1.00 94.94 842 LEU A CA 1
ATOM 6468 C C . LEU A 1 842 ? -21.679 -18.426 27.592 1.00 94.94 842 LEU A C 1
ATOM 6470 O O . LEU A 1 842 ? -22.708 -19.099 27.683 1.00 94.94 842 LEU A O 1
ATOM 6474 N N . GLU A 1 843 ? -21.707 -17.106 27.426 1.00 96.25 843 GLU A N 1
ATOM 6475 C CA . GLU A 1 843 ? -22.921 -16.321 27.240 1.00 96.25 843 GLU A CA 1
ATOM 6476 C C . GLU A 1 843 ? -22.565 -14.944 26.677 1.00 96.25 843 GLU A C 1
ATOM 6478 O O . GLU A 1 843 ? -21.651 -14.296 27.183 1.00 96.25 843 GLU A O 1
ATOM 6483 N N . MET A 1 844 ? -23.292 -14.481 25.660 1.00 95.81 844 MET A N 1
ATOM 6484 C CA . MET A 1 844 ? -23.157 -13.131 25.114 1.00 95.81 844 MET A CA 1
ATOM 6485 C C . MET A 1 844 ? -24.541 -12.543 24.861 1.00 95.81 844 MET A C 1
ATOM 6487 O O . MET A 1 844 ? -25.337 -13.102 24.108 1.00 95.81 844 MET A O 1
ATOM 6491 N N . THR A 1 845 ? -24.826 -11.405 25.491 1.00 97.38 845 THR A N 1
ATOM 6492 C CA . THR A 1 845 ? -26.057 -10.654 25.246 1.00 97.38 845 THR A CA 1
ATOM 6493 C C . THR A 1 845 ? -25.886 -9.846 23.966 1.00 97.38 845 THR A C 1
ATOM 6495 O O . THR A 1 845 ? -25.110 -8.894 23.946 1.00 97.38 845 THR A O 1
ATOM 6498 N N . SER A 1 846 ? -26.631 -10.174 22.914 1.00 96.56 846 SER A N 1
ATOM 6499 C CA . SER A 1 846 ? -26.655 -9.387 21.676 1.00 96.56 846 SER A CA 1
ATOM 6500 C C . SER A 1 846 ? -27.895 -8.499 21.629 1.00 96.56 846 SER A C 1
ATOM 6502 O O . SER A 1 846 ? -29.012 -8.966 21.851 1.00 96.56 846 SER A O 1
ATOM 6504 N N . ARG A 1 847 ? -27.710 -7.209 21.338 1.00 95.69 847 ARG A N 1
ATOM 6505 C CA . ARG A 1 847 ? -28.797 -6.255 21.096 1.00 95.69 847 ARG A CA 1
ATOM 6506 C C . ARG A 1 847 ? -28.551 -5.533 19.778 1.00 95.69 847 ARG A C 1
ATOM 6508 O O . ARG A 1 847 ? -27.520 -4.887 19.607 1.00 95.69 847 ARG A O 1
ATOM 6515 N N . HIS A 1 848 ? -29.524 -5.626 18.881 1.00 95.50 848 HIS A N 1
ATOM 6516 C CA . HIS A 1 848 ? -29.557 -4.843 17.656 1.00 95.50 848 HIS A CA 1
ATOM 6517 C C . HIS A 1 848 ? -30.491 -3.653 17.874 1.00 95.50 848 HIS A C 1
ATOM 6519 O O . HIS A 1 848 ? -31.658 -3.844 18.214 1.00 95.50 848 HIS A O 1
ATOM 6525 N N . LEU A 1 849 ? -29.963 -2.438 17.761 1.00 93.19 849 LEU A N 1
ATOM 6526 C CA . LEU A 1 849 ? -30.750 -1.216 17.822 1.00 93.19 849 LEU A CA 1
ATOM 6527 C C . LEU A 1 849 ? -31.273 -0.910 16.423 1.00 93.19 849 LEU A C 1
ATOM 6529 O O . LEU A 1 849 ? -30.500 -0.762 15.478 1.00 93.19 849 LEU A O 1
ATOM 6533 N N . GLU A 1 850 ? -32.584 -0.800 16.306 1.00 86.00 850 GLU A N 1
ATOM 6534 C CA . GLU A 1 850 ? -33.230 -0.218 15.140 1.00 86.00 850 GLU A CA 1
ATOM 6535 C C . GLU A 1 850 ? -33.512 1.240 15.499 1.00 86.00 850 GLU A C 1
ATOM 6537 O O . GLU A 1 850 ? -34.055 1.518 16.571 1.00 86.00 850 GLU A O 1
ATOM 6542 N N . GLY A 1 851 ? -33.061 2.181 14.667 1.00 65.81 851 GLY A N 1
ATOM 6543 C CA . GLY A 1 851 ? -33.298 3.598 14.932 1.00 65.81 851 GLY A CA 1
ATOM 6544 C C . GLY A 1 851 ? -34.800 3.857 15.022 1.00 65.81 851 GLY A C 1
ATOM 6545 O O . GLY A 1 851 ? -35.555 3.257 14.256 1.00 65.81 851 GLY A O 1
ATOM 6546 N N . ASP A 1 852 ? -35.234 4.745 15.925 1.00 45.16 852 ASP A N 1
ATOM 6547 C CA . ASP A 1 852 ? -36.588 5.300 15.851 1.00 45.16 852 ASP A CA 1
ATOM 6548 C C . ASP A 1 852 ? -36.764 5.825 14.420 1.00 45.16 852 ASP A C 1
ATOM 6550 O O . ASP A 1 852 ? -36.077 6.765 14.007 1.00 45.16 852 ASP A O 1
ATOM 6554 N N . ALA A 1 853 ? -37.609 5.158 13.631 1.00 30.78 853 ALA A N 1
ATOM 6555 C CA . ALA A 1 853 ? -38.029 5.669 12.341 1.00 30.78 853 ALA A CA 1
ATOM 6556 C C . ALA A 1 853 ? -38.655 7.041 12.617 1.00 30.78 853 ALA A C 1
ATOM 6558 O O . ALA A 1 853 ? -39.665 7.118 13.318 1.00 30.78 853 ALA A O 1
ATOM 6559 N N . GLY A 1 854 ? -37.971 8.098 12.169 1.00 31.06 854 GLY A N 1
ATOM 6560 C CA . GLY A 1 854 ? -38.411 9.481 12.348 1.00 31.06 854 GLY A CA 1
ATOM 6561 C C . GLY A 1 854 ? -39.825 9.725 11.845 1.00 31.06 854 GLY A C 1
ATOM 6562 O O . GLY A 1 854 ? -40.232 9.056 10.866 1.00 31.06 854 GLY A O 1
#

Radius of gyration: 35.8 Å; chains: 1; bounding box: 77×63×108 Å

Organism: NCBI:txid1628268